Protein AF-A0A7C8R688-F1 (afdb_monomer_lite)

Foldseek 3Di:
DFDAFLFAADQFQPQCVVVLVVVCVVPQDDDVLLVDCNCHLQFHLLLLVLVQVVCCVQQVFPDRFDSLQKGKFQALVVVVVLLCVLQFDVPADEAEAPPDVFDHPPQCQDPVVVVVVVVVQVVSCVVDVPYHHAEYEEEPPRDDDAADDDDHAYEYEDAFLLQFADEPFQPVFDHTHHPSNDDCPVGDDQQRYKYKYFCVNLVSCVPQRIMMMGGPNNVSSVSSSVVSVVTGRNSSSSSSSSVCSVLVVNVVVSSVVSRVVLRVLCCLVVLVCVVVVWDWDGNDGIRFKTWTFQLLQFDADPVRDDGDPVSLVVLQVLLRSQSQHWAFCSVVRDPDGRITIGGSSDDPSSSVVSVQSSCCSRVVDRDDPVVSVVVDDPDDDDPDDDDDPVVSVVVVVPDDDDDDDDDDDDDDDDDDDDDDDDDDDDDDDDDDDDDDDDDDDDDPVVVVVVCVLVVVLLVLLVLLLCLLVCLVRVVCVLVLVVLLLLLLLQLVVQCVVPCCDDLSVCLDDDLVVVLVRLVVVQVVLVVLLVVVVVCVVVVHAAQQDRALVLLLVQLLLLQLQQLFFLLLCLQFLFQLPFPLLNLLSVLVVVNSCQCCVVLDLVRHLNSVSVVLCCVSPNPQDRNNDPVNSDCVSVNDQLLQSSLSSNSSRNSFWCLVQVLLSLLLQLQVLADHSVLVSSLVVCVVHPRHSVSSVVSVVQSDCPFHSNVSSSSSNNVVLVSCCVPPNSVRSSLSSLSSVSSNSSNVSTPSTDGRPVNVVVVCDDPPDHCPPVVDVLLVLLLVQLLVLLVPCLVVCPVPPDFQPPDHPNRLSHNCLSVDSVSSVVNVVSQLPDPPQADAQDPVSHVVLVLCDPVHVCDPVDDPVNSVSVSVVSNCRSSPHPSSPSVSSCVSSVHDDDNSCNVLPDDDLQNTPDDQDDQPPPPLVVPFDDQDPDDDPDDAQPALAFPAPLLPLLCQSQLLLLLSNCSSGSSSCSDSLSSLSSLLNCLQQQFDDDDPDDPGCVSSVDPRSDHSLNLSQLLCVLVVHDRGRHSVSSCVSRPDSVSSVSSNLSSCCPVLVLLSLLLLLLVLSSLLSNLPDPRRDDVVSSVSSPVSSVSSVVSSVVSQVVCVVPVVSNSSSSRNNVSNNVSSSNRRD

pLDDT: mean 81.87, std 19.32, range [20.23, 98.75]

Sequence (1129 aa):
MRKPTLMESIAENSLMQKIVADYLNENLRLETKHLTYGDGTTGSYRLKSNLTNFINNYFNPIIDVQPREIIVSSGVSGTLDQLIWTLCNEGDGILVGKPVYSGFIKDPFSIQALQCYEQELVKFNNEHTHARIQAVLLANPHNPLGRCYHDIHLIADEIYAMSIFRTSSNNDAVEFQSVLSINMEDIVDPMRVHVLYGMSKDFSSNGLRLGLVVSRNPQLVEAMSSITIFSWPSAPADLAWCIMLEDTIFLEYYISEHQKRLGEGYEFLAGILDNLGIDYARGSNAGFFLWVDLSFALEQPEDGSEPGLTEDMRLDQKLIQNGVHLAAGLGYQAEKPGWFRMTFSQPRPLLLKGLTKMMRLLKGVDLDILAIQGLEPKRTASHTNQRVPPSILATFRRQAPTQCFNNQPPPRQRFQISFYIQGEGKRPLLEVVGSHRRANKVSSRQIEHDIKAKSSMQLHKELYYKLQHLEAHHSVLPQARDVLISLFSETLEQACKAPNTGILSIEQYSRDALLEFQQREDNKVMDLWEQYLARRRAKGPREMFSTREEAKWWLLQSSPVKYVDGAWLGHINKITTPFGLRRVVKNAWQVLSEELGDGDLEKNHVYLYRQLMETVEPGFPAGDDIDFIDPRHGLNEYGVWKAAIAQLLISLFPHQFLPEIIGFNMHYEAMALETLKVSKELKELGYDPYYFVLHISIDNADSGHTAIALETAMEYLELIQKRDGDAAAKHTWKRIQVGYILSKGLPTAPVCPKFRTLNTVLPTEREIFPRNSLEAEVIRIFKAKALVSQKIHCNSKIKFGDRTITEWLIPNGLESQQHQIQFLDALSNAEPWIFKGDSDKSRLMKELSWQGRMFGSFTQSEVLAVKRWIDSLGGTGFVSDPAYYWSFINESEISSNKAFKSLDIRVHHPVFSQLPANNILAQLLPPTTHLPRASRIETTVPANWERFFPLWFTHPCLLEHFICIPAQTTTPMACSIIRVLRAQSGFGPEDSMVAGMDEVRRKESIGLVELGLEMVKFSGSMEPTCLKDVLETWKSDFGLLMLHLCQRPIENTGLLLGLAMAFVDLHDAVALSPILLSNDSRRLLHDIAKRERDNLDLCLQELESTPPRFLDFCRGYHLGRAEIDRCFL

Secondary structure (DSSP, 8-state):
-PPPPSB--S---HHHHHHHHHHHHHH----GGGGS-TT-TT--HHHHHHHHHHHHHHT--SS---TTSEEEES-HHHHHHHHHHHH--TT-EEEEPSSTTT--SS-TTSHHHHHHHHHHHHHHHHH-SS--EEEEEEESSS-------SS-EEEEE-TTTT-----TT-TTSPPP--GGGS--TTTS-GGGEEEEEETTSTTS-GGG--EEEEE--HHHHHHHHHHGGGT---HHHHHHHHHHHH-HHHHHHHHHHHHHHHHHHHHHHHHHHHHTT--B-TT--SSSEEEEE-GGGPPPPTT-PPP-HHHHHHHHHHHHTTTB--EEGGGGT-SSTTEEEEE--S-HHHHHHHHHHHHHHHT-----HHHHGGGS-S-----S--PSPHHHHHHTTS---------------------------------------------HHHHHHHHHHHHHHHHHHHHHHHHHTHHHHGGGHHHHHHHHHHHHHHHHHHHTTSTTSGGGG-SS--HHHHHHHHHHHHHHHHHHHHHHHHHHHTT---SS-SSHHHHHHHHHHHHHHHTSTTTTTTTTT-TTS-HHHHHHHHHHHHHHHHHTGGG-TTT-HHHHHHHHHHHHSTTPPPTTSGGGGSGGG----HHHHHHHHHHHHHSS-HHHHHHHHHHHHHHHTS--HHHHHHHHHHHTTTS--HHHHHHHHHS-TTTSHHHHHHHHHHHHHHHHHHHH-HHHHHHHHHHHHHHHHHHHTS-SSPPPTTTTTTTT--TTS---SSSSHHHHHHHHHHHHHHHHHTTTSTT---EETTEEHHHHS-TTGGGSHHHHHHHHHHHHT-TTT--TT-TTT-HHHHHHSTTSTTTTSS-HHHHHHHHHHHHHTTS------HHHHHHHHT-----HHHHGGG--TTT-S---PPPTTHHHHTTPPP---SPPP-PPPS-SS-S-HHHHHHHHTTGGGGTTTTTSSGGGG-SHHHHHHHHHHHHHTTPPPP-SS--HHHHHT-S----HHHHHHHHHHHTTPPPPSSHHHHHHHS--HHHHHHHHHTT-TTTSHHHHHHHHHHHHHHHHHHHT-SSSS-HHHHHHHHHHHHHHHHHHHHHHHHHHTSHHHHHHHHHHHHHHHHHHGGGT-

InterPro domains:
  IPR004839 Aminotransferase, class I/classII, large domain [PF00155] (40-344)
  IPR015421 Pyridoxal phosphate-dependent transferase, major domain [G3DSA:3.40.640.10] (28-247)
  IPR015422 Pyridoxal phosphate-dependent transferase, small domain [G3DSA:3.90.1150.10] (9-349)
  IPR015424 Pyridoxal phosphate-dependent transferase [SSF53383] (21-362)
  IPR016084 Haem oxygenase-like, multi-helical [G3DSA:1.20.910.10] (546-742)
  IPR050478 Ethylene and sulfur compound biosynthesis-related protein [PTHR43795] (36-352)

Radius of gyration: 36.77 Å; chains: 1; bounding box: 90×106×98 Å

Organism: Orbilia oligospora (NCBI:txid2813651)

Structure (mmCIF, N/CA/C/O backbone):
data_AF-A0A7C8R688-F1
#
_entry.id   AF-A0A7C8R688-F1
#
loop_
_atom_site.group_PDB
_atom_site.id
_atom_site.type_symbol
_atom_site.label_atom_id
_atom_site.label_alt_id
_atom_site.label_comp_id
_atom_site.label_asym_id
_atom_site.label_entity_id
_atom_site.label_seq_id
_atom_site.pdbx_PDB_ins_code
_atom_site.Cartn_x
_atom_site.Cartn_y
_atom_site.Cartn_z
_atom_site.occupancy
_atom_site.B_iso_or_equiv
_atom_site.auth_seq_id
_atom_site.auth_comp_id
_atom_site.auth_asym_id
_atom_site.auth_atom_id
_atom_site.pdbx_PDB_model_num
ATOM 1 N N . MET A 1 1 ? -19.877 -3.629 -3.043 1.00 30.89 1 MET A N 1
ATOM 2 C CA . MET A 1 1 ? -20.832 -4.611 -2.420 1.00 30.89 1 MET A CA 1
ATOM 3 C C . MET A 1 1 ? -20.807 -6.022 -3.055 1.00 30.89 1 MET A C 1
ATOM 5 O O . MET A 1 1 ? -21.423 -6.228 -4.098 1.00 30.89 1 MET A O 1
ATOM 9 N N . ARG A 1 2 ? -20.226 -7.038 -2.388 1.00 35.91 2 ARG A N 1
ATOM 10 C CA . ARG A 1 2 ? -20.573 -8.465 -2.634 1.00 35.91 2 ARG A CA 1
ATOM 11 C C . ARG A 1 2 ? -21.914 -8.794 -1.946 1.00 35.91 2 ARG A C 1
ATOM 13 O O . ARG A 1 2 ? -22.182 -8.279 -0.863 1.00 35.91 2 ARG A O 1
ATOM 20 N N . LYS A 1 3 ? -22.769 -9.636 -2.546 1.00 48.97 3 LYS A N 1
ATOM 21 C CA . LYS A 1 3 ? -23.988 -10.144 -1.871 1.00 48.97 3 LYS A CA 1
ATOM 22 C C . LYS A 1 3 ? -23.567 -11.084 -0.726 1.00 48.97 3 LYS A C 1
ATOM 24 O O . LYS A 1 3 ? -22.596 -11.810 -0.917 1.00 48.97 3 LYS A O 1
ATOM 29 N N . PRO A 1 4 ? -24.277 -11.129 0.421 1.00 57.03 4 PRO A N 1
ATOM 30 C CA . PRO A 1 4 ? -23.914 -12.026 1.516 1.00 57.03 4 PRO A CA 1
ATOM 31 C C . PRO A 1 4 ? -23.918 -13.484 1.045 1.00 57.03 4 PRO A C 1
ATOM 33 O O . PRO A 1 4 ? -24.908 -13.955 0.472 1.00 57.03 4 PRO A O 1
ATOM 36 N N . THR A 1 5 ? -22.798 -14.166 1.274 1.00 59.97 5 THR A N 1
ATOM 37 C CA . THR A 1 5 ? -22.572 -15.565 0.908 1.00 59.97 5 THR A CA 1
ATOM 38 C C . THR A 1 5 ? -23.527 -16.473 1.682 1.00 59.97 5 THR A C 1
ATOM 40 O O . THR A 1 5 ? -23.696 -16.325 2.890 1.00 59.97 5 THR A O 1
ATOM 43 N N . LEU A 1 6 ? -24.194 -17.392 0.981 1.00 69.12 6 LEU A N 1
ATOM 44 C CA . LEU A 1 6 ? -25.166 -18.331 1.563 1.00 69.12 6 LEU A CA 1
ATOM 45 C C . LEU A 1 6 ? -24.656 -19.775 1.611 1.00 69.12 6 LEU A C 1
ATOM 47 O O . LEU A 1 6 ? -25.253 -20.609 2.282 1.00 69.12 6 LEU A O 1
ATOM 51 N N . MET A 1 7 ? -23.583 -20.055 0.881 1.00 71.81 7 MET A N 1
ATOM 52 C CA . MET A 1 7 ? -22.891 -21.334 0.787 1.00 71.81 7 MET A CA 1
ATOM 53 C C . MET A 1 7 ? -21.439 -21.014 0.448 1.00 71.81 7 MET A C 1
ATOM 55 O O . MET A 1 7 ? -21.204 -20.213 -0.459 1.00 71.81 7 MET A O 1
ATOM 59 N N . GLU A 1 8 ? -20.502 -21.582 1.201 1.00 67.94 8 GLU A N 1
ATOM 60 C CA . GLU A 1 8 ? -19.073 -21.266 1.106 1.00 67.94 8 GLU A CA 1
ATOM 61 C C . GLU A 1 8 ? -18.268 -22.402 0.463 1.00 67.94 8 GLU A C 1
ATOM 63 O O . GLU A 1 8 ? -18.524 -23.581 0.706 1.00 67.94 8 GLU A O 1
ATOM 68 N N . SER A 1 9 ? -17.247 -22.035 -0.313 1.00 69.75 9 SER A N 1
ATOM 69 C CA . SER A 1 9 ? -16.344 -22.959 -1.011 1.00 69.75 9 SER A CA 1
ATOM 70 C C . SER A 1 9 ? -15.200 -23.473 -0.132 1.00 69.75 9 SER A C 1
ATOM 72 O O . SER A 1 9 ? -14.503 -24.437 -0.471 1.00 69.75 9 SER A O 1
ATOM 74 N N . ILE A 1 10 ? -14.990 -22.802 1.003 1.00 74.25 10 ILE A N 1
ATOM 75 C CA . ILE A 1 10 ? -13.883 -23.016 1.927 1.00 74.25 10 ILE A CA 1
ATOM 76 C C . ILE A 1 10 ? -14.001 -24.411 2.546 1.00 74.25 10 ILE A C 1
ATOM 78 O O . ILE A 1 10 ? -15.077 -24.850 2.956 1.00 74.25 10 ILE A O 1
ATOM 82 N N . ALA A 1 11 ? -12.869 -25.109 2.642 1.00 72.62 11 ALA A N 1
ATOM 83 C CA . ALA A 1 11 ? -12.763 -26.341 3.413 1.00 72.62 11 ALA A CA 1
ATOM 84 C C . ALA A 1 11 ? -12.658 -26.011 4.918 1.00 72.62 11 ALA A C 1
ATOM 86 O O . ALA A 1 11 ? -11.578 -26.085 5.516 1.00 72.62 11 ALA A O 1
ATOM 87 N N . GLU A 1 12 ? -13.788 -25.643 5.527 1.00 81.88 12 GLU A N 1
ATOM 88 C CA . GLU A 1 12 ? -13.942 -25.425 6.970 1.00 81.88 12 GLU A CA 1
ATOM 89 C C . GLU A 1 12 ? -15.101 -26.248 7.557 1.00 81.88 12 GLU A C 1
ATOM 91 O O . GLU A 1 12 ? -16.201 -26.298 7.001 1.00 81.88 12 GLU A O 1
ATOM 96 N N . ASN A 1 13 ? -14.862 -26.889 8.708 1.00 82.50 13 ASN A N 1
ATOM 97 C CA . ASN A 1 13 ? -15.886 -27.644 9.420 1.00 82.50 13 ASN A CA 1
ATOM 98 C C . ASN A 1 13 ? -16.535 -26.813 10.537 1.00 82.50 13 ASN A C 1
ATOM 100 O O . ASN A 1 13 ? -16.120 -26.852 11.693 1.00 82.50 13 ASN A O 1
ATOM 104 N N . SER A 1 14 ? -17.606 -26.089 10.207 1.00 86.94 14 SER A N 1
ATOM 105 C CA . SER A 1 14 ? -18.355 -25.306 11.203 1.00 86.94 14 SER A CA 1
ATOM 106 C C . SER A 1 14 ? -19.140 -26.170 12.207 1.00 86.94 14 SER A C 1
ATOM 108 O O . SER A 1 14 ? -19.524 -25.689 13.276 1.00 86.94 14 SER A O 1
ATOM 110 N N . LEU A 1 15 ? -19.369 -27.459 11.908 1.00 88.19 15 LEU A N 1
ATOM 111 C CA . LEU A 1 15 ? -20.294 -28.314 12.663 1.00 88.19 15 LEU A CA 1
ATOM 112 C C . LEU A 1 15 ? -19.796 -28.659 14.074 1.00 88.19 15 LEU A C 1
ATOM 114 O O . LEU A 1 15 ? -20.621 -28.939 14.949 1.00 88.19 15 LEU A O 1
ATOM 118 N N . MET A 1 16 ? -18.480 -28.625 14.312 1.00 92.75 16 MET A N 1
ATOM 119 C CA . MET A 1 16 ? -17.869 -28.928 15.616 1.00 92.75 16 MET A CA 1
ATOM 120 C C . MET A 1 16 ? -17.222 -27.720 16.306 1.00 92.75 16 MET A C 1
ATOM 122 O O . MET A 1 16 ? -16.932 -27.804 17.501 1.00 92.75 16 MET A O 1
ATOM 126 N N . GLN A 1 17 ? -17.058 -26.577 15.626 1.00 91.94 17 GLN A N 1
ATOM 127 C CA . GLN A 1 17 ? -16.411 -25.374 16.182 1.00 91.94 17 GLN A CA 1
ATOM 128 C C . GLN A 1 17 ? -16.978 -24.948 17.539 1.00 91.94 17 GLN A C 1
ATOM 130 O O . GLN A 1 17 ? -16.221 -24.611 18.446 1.00 91.94 17 GLN A O 1
ATOM 135 N N . LYS A 1 18 ? -18.304 -25.016 17.723 1.00 90.38 18 LYS A N 1
ATOM 136 C CA . LYS A 1 18 ? -18.927 -24.660 19.005 1.00 90.38 18 LYS A CA 1
ATOM 137 C C . LYS A 1 18 ? -18.536 -25.611 20.146 1.00 90.38 18 LYS A C 1
ATOM 139 O O . LYS A 1 18 ? -18.419 -25.164 21.278 1.00 90.38 18 LYS A O 1
ATOM 144 N N . ILE A 1 19 ? -18.330 -26.900 19.862 1.00 92.31 19 ILE A N 1
ATOM 145 C CA . ILE A 1 19 ? -17.909 -27.889 20.868 1.00 92.31 19 ILE A CA 1
ATOM 146 C C . ILE A 1 19 ? -16.457 -27.626 21.279 1.00 92.31 19 ILE A C 1
ATOM 148 O O . ILE A 1 19 ? -16.169 -27.599 22.472 1.00 92.31 19 ILE A O 1
ATOM 152 N N . VAL A 1 20 ? -15.573 -27.345 20.313 1.00 93.56 20 VAL A N 1
ATOM 153 C CA . VAL A 1 20 ? -14.181 -26.944 20.587 1.00 93.56 20 VAL A CA 1
ATOM 154 C C . VAL A 1 20 ? -14.138 -25.647 21.397 1.00 93.56 20 VAL A C 1
ATOM 156 O O . VAL A 1 20 ? -13.473 -25.582 22.426 1.00 93.56 20 VAL A O 1
ATOM 159 N N . ALA A 1 21 ? -14.884 -24.624 20.974 1.00 93.62 21 ALA A N 1
ATOM 160 C CA . ALA A 1 21 ? -14.917 -23.332 21.648 1.00 93.62 21 ALA A CA 1
ATOM 161 C C . ALA A 1 21 ? -15.487 -23.430 23.072 1.00 93.62 21 ALA A C 1
ATOM 163 O O . ALA A 1 21 ? -14.902 -22.852 23.984 1.00 93.62 21 ALA A O 1
ATOM 164 N N . ASP A 1 22 ? -16.584 -24.163 23.292 1.00 92.38 22 ASP A N 1
ATOM 165 C CA . ASP A 1 22 ? -17.122 -24.402 24.639 1.00 92.38 22 ASP A CA 1
ATOM 166 C C . ASP A 1 22 ? -16.069 -25.100 25.520 1.00 92.38 22 ASP A C 1
ATOM 168 O O . ASP A 1 22 ? -15.769 -24.627 26.616 1.00 92.38 22 ASP A O 1
ATOM 172 N N . TYR A 1 23 ? -15.452 -26.177 25.018 1.00 94.31 23 TYR A N 1
ATOM 173 C CA . TYR A 1 23 ? -14.471 -26.968 25.763 1.00 94.31 23 TYR A CA 1
ATOM 174 C C . TYR A 1 23 ? -13.206 -26.177 26.128 1.00 94.31 23 TYR A C 1
ATOM 176 O O . TYR A 1 23 ? -12.772 -26.198 27.283 1.00 94.31 23 TYR A O 1
ATOM 184 N N . LEU A 1 24 ? -12.626 -25.443 25.173 1.00 94.69 24 LEU A N 1
ATOM 185 C CA . LEU A 1 24 ? -11.428 -24.638 25.410 1.00 94.69 24 LEU A CA 1
ATOM 186 C C . LEU A 1 24 ? -11.707 -23.463 26.358 1.00 94.69 24 LEU A C 1
ATOM 188 O O . LEU A 1 24 ? -10.875 -23.183 27.215 1.00 94.69 24 LEU A O 1
ATOM 192 N N . ASN A 1 25 ? -12.875 -22.814 26.282 1.00 93.25 25 ASN A N 1
ATOM 193 C CA . ASN A 1 25 ? -13.228 -21.737 27.218 1.00 93.25 25 ASN A CA 1
ATOM 194 C C . ASN A 1 25 ? -13.416 -22.225 28.669 1.00 93.25 25 ASN A C 1
ATOM 196 O O . ASN A 1 25 ? -13.253 -21.430 29.596 1.00 93.25 25 ASN A O 1
ATOM 200 N N . GLU A 1 26 ? -13.753 -23.500 28.891 1.00 92.12 26 GLU A N 1
ATOM 201 C CA . GLU A 1 26 ? -13.875 -24.075 30.240 1.00 92.12 26 GLU A CA 1
ATOM 202 C C . GLU A 1 26 ? -12.541 -24.628 30.787 1.00 92.12 26 GLU A C 1
ATOM 204 O O . GLU A 1 26 ? -12.294 -24.542 31.998 1.00 92.12 26 GLU A O 1
ATOM 209 N N . ASN A 1 27 ? -11.664 -25.151 29.918 1.00 91.81 27 ASN A N 1
ATOM 210 C CA . ASN A 1 27 ? -10.481 -25.924 30.326 1.00 91.81 27 ASN A CA 1
ATOM 211 C C . ASN A 1 27 ? -9.117 -25.262 30.048 1.00 91.81 27 ASN A C 1
ATOM 213 O O . ASN A 1 27 ? -8.151 -25.577 30.747 1.00 91.81 27 ASN A O 1
ATOM 217 N N . LEU A 1 28 ? -8.999 -24.334 29.089 1.00 94.19 28 LEU A N 1
ATOM 218 C CA . LEU A 1 28 ? -7.715 -23.709 28.744 1.00 94.19 28 LEU A CA 1
ATOM 219 C C . LEU A 1 28 ? -7.242 -22.757 29.854 1.00 94.19 28 LEU A C 1
ATOM 221 O O . LEU A 1 28 ? -7.887 -21.754 30.161 1.00 94.19 28 LEU A O 1
ATOM 225 N N . ARG A 1 29 ? -6.082 -23.055 30.452 1.00 93.25 29 ARG A N 1
ATOM 226 C CA . ARG A 1 29 ? -5.487 -22.260 31.537 1.00 93.25 29 ARG A CA 1
ATOM 227 C C . ARG A 1 29 ? -4.018 -21.984 31.260 1.00 93.25 29 ARG A C 1
ATOM 229 O O . ARG A 1 29 ? -3.178 -22.868 31.390 1.00 93.25 29 ARG A O 1
ATOM 236 N N . LEU A 1 30 ? -3.718 -20.742 30.892 1.00 92.88 30 LEU A N 1
ATOM 237 C CA . LEU A 1 30 ? -2.342 -20.288 30.722 1.00 92.88 30 LEU A CA 1
ATOM 238 C C . LEU A 1 30 ? -1.628 -20.201 32.080 1.00 92.88 30 LEU A C 1
ATOM 240 O O . LEU A 1 30 ? -2.232 -19.937 33.117 1.00 92.88 30 LEU A O 1
ATOM 244 N N . GLU A 1 31 ? -0.318 -20.414 32.040 1.00 90.81 31 GLU A N 1
ATOM 245 C CA . GLU A 1 31 ? 0.609 -20.397 33.177 1.00 90.81 31 GLU A CA 1
ATOM 246 C C . GLU A 1 31 ? 1.852 -19.626 32.725 1.00 90.81 31 GLU A C 1
ATOM 248 O O . GLU A 1 31 ? 2.067 -19.486 31.521 1.00 90.81 31 GLU A O 1
ATOM 253 N N . THR A 1 32 ? 2.716 -19.185 33.641 1.00 88.38 32 THR A N 1
ATOM 254 C CA . THR A 1 32 ? 3.912 -18.391 33.296 1.00 88.38 32 THR A CA 1
ATOM 255 C C . THR A 1 32 ? 4.807 -19.059 32.242 1.00 88.38 32 THR A C 1
ATOM 257 O O . THR A 1 32 ? 5.333 -18.372 31.375 1.00 88.38 32 THR A O 1
ATOM 260 N N . LYS A 1 33 ? 4.924 -20.397 32.246 1.00 88.69 33 LYS A N 1
ATOM 261 C CA . LYS A 1 33 ? 5.698 -21.156 31.241 1.00 88.69 33 LYS A CA 1
ATOM 262 C C . LYS A 1 33 ? 5.113 -21.100 29.820 1.00 88.69 33 LYS A C 1
ATOM 264 O O . LYS A 1 33 ? 5.835 -21.304 28.857 1.00 88.69 33 LYS A O 1
ATOM 269 N N . HIS A 1 34 ? 3.815 -20.817 29.689 1.00 92.25 34 HIS A N 1
ATOM 270 C CA . HIS A 1 34 ? 3.130 -20.633 28.404 1.00 92.25 34 HIS A CA 1
ATOM 271 C C . HIS A 1 34 ? 3.248 -19.182 27.885 1.00 92.25 34 HIS A C 1
ATOM 273 O O . HIS A 1 34 ? 2.635 -18.843 26.877 1.00 92.25 34 HIS A O 1
ATOM 279 N N . LEU A 1 35 ? 4.001 -18.324 28.591 1.00 89.62 35 LEU A N 1
ATOM 280 C CA . LEU A 1 35 ? 4.346 -16.946 28.211 1.00 89.62 35 LEU A CA 1
ATOM 281 C C . LEU A 1 35 ? 5.854 -16.785 27.920 1.00 89.62 35 LEU A C 1
ATOM 283 O O . LEU A 1 35 ? 6.342 -15.667 27.785 1.00 89.62 35 LEU A O 1
ATOM 287 N N . THR A 1 36 ? 6.596 -17.892 27.858 1.00 88.94 36 THR A N 1
ATOM 288 C CA . THR A 1 36 ? 8.012 -17.948 27.468 1.00 88.94 36 THR A CA 1
ATOM 289 C C . THR A 1 36 ? 8.171 -18.876 26.260 1.00 88.94 36 THR A C 1
ATOM 291 O O . THR A 1 36 ? 7.191 -19.422 25.755 1.00 88.94 36 THR A O 1
ATOM 294 N N . TYR A 1 37 ? 9.411 -19.122 25.834 1.00 83.75 37 TYR A N 1
ATOM 295 C CA . TYR A 1 37 ? 9.759 -20.132 24.826 1.00 83.75 37 TYR A CA 1
ATOM 296 C C . TYR A 1 37 ? 9.398 -21.589 25.206 1.00 83.75 37 TYR A C 1
ATOM 298 O O . TYR A 1 37 ? 9.601 -22.496 24.401 1.00 83.75 37 TYR A O 1
ATOM 306 N N . GLY A 1 38 ? 8.858 -21.839 26.407 1.00 83.06 38 GLY A N 1
ATOM 307 C CA . GLY A 1 38 ? 8.383 -23.158 26.826 1.00 83.06 38 GLY A CA 1
ATOM 308 C C . GLY A 1 38 ? 9.462 -24.239 26.716 1.00 83.06 38 GLY A C 1
ATOM 309 O O . GLY A 1 38 ? 10.529 -24.117 27.315 1.00 83.06 38 GLY A O 1
ATOM 310 N N . ASP A 1 39 ? 9.166 -25.277 25.934 1.00 86.56 39 ASP A N 1
ATOM 311 C CA . ASP A 1 39 ? 10.022 -26.451 25.723 1.00 86.56 39 ASP A CA 1
ATOM 312 C C . ASP A 1 39 ? 10.877 -26.376 24.433 1.00 86.56 39 ASP A C 1
ATOM 314 O O . ASP A 1 39 ? 11.643 -27.300 24.159 1.00 86.56 39 ASP A O 1
ATOM 318 N N . GLY A 1 40 ? 10.749 -25.308 23.630 1.00 85.12 40 GLY A N 1
ATOM 319 C CA . GLY A 1 40 ? 11.447 -25.137 22.346 1.00 85.12 40 GLY A CA 1
ATOM 320 C C . GLY A 1 40 ? 10.540 -25.075 21.106 1.00 85.12 40 GLY A C 1
ATOM 321 O O . GLY A 1 40 ? 9.312 -25.122 21.195 1.00 85.12 40 GLY A O 1
ATOM 322 N N . THR A 1 41 ? 11.170 -24.944 19.934 1.00 90.19 41 THR A N 1
ATOM 323 C CA . THR A 1 41 ? 10.548 -24.598 18.636 1.00 90.19 41 THR A CA 1
ATOM 324 C C . THR A 1 41 ? 9.702 -25.698 17.998 1.00 90.19 41 THR A C 1
ATOM 326 O O . THR A 1 41 ? 8.849 -25.407 17.170 1.00 90.19 41 THR A O 1
ATOM 329 N N . THR A 1 42 ? 9.899 -26.961 18.378 1.00 93.75 42 THR A N 1
ATOM 330 C CA . THR A 1 42 ? 9.269 -28.130 17.731 1.00 93.75 42 THR A CA 1
ATOM 331 C C . THR A 1 42 ? 7.953 -28.571 18.390 1.00 93.75 42 THR A C 1
ATOM 333 O O . THR A 1 42 ? 7.518 -29.709 18.200 1.00 93.75 42 THR A O 1
ATOM 336 N N . GLY A 1 43 ? 7.336 -27.708 19.204 1.00 93.12 43 GLY A N 1
ATOM 337 C CA . GLY A 1 43 ? 6.187 -28.026 20.064 1.00 93.12 43 GLY A CA 1
ATOM 338 C C . GLY A 1 43 ? 6.579 -28.629 21.413 1.00 93.12 43 GLY A C 1
ATOM 339 O O . GLY A 1 43 ? 7.688 -29.147 21.584 1.00 93.12 43 GLY A O 1
ATOM 340 N N . SER A 1 44 ? 5.665 -28.563 22.385 1.00 94.94 44 SER A N 1
ATOM 341 C CA . SER A 1 44 ? 5.941 -28.974 23.764 1.00 94.94 44 SER A CA 1
ATOM 342 C C . SER A 1 44 ? 6.188 -30.477 23.908 1.00 94.94 44 SER A C 1
ATOM 344 O O . SER A 1 44 ? 5.659 -31.294 23.147 1.00 94.94 44 SER A O 1
ATOM 346 N N . TYR A 1 45 ? 6.979 -30.880 24.910 1.00 95.00 45 TYR A N 1
ATOM 347 C CA . TYR A 1 45 ? 7.180 -32.302 25.227 1.00 95.00 45 TYR A CA 1
ATOM 348 C C . TYR A 1 45 ? 5.848 -32.971 25.582 1.00 95.00 45 TYR A C 1
ATOM 350 O O . TYR A 1 45 ? 5.602 -34.123 25.223 1.00 95.00 45 TYR A O 1
ATOM 358 N N . ARG A 1 46 ? 4.969 -32.214 26.248 1.00 95.06 46 ARG A N 1
ATOM 359 C CA . ARG A 1 46 ? 3.613 -32.622 26.615 1.00 95.06 46 ARG A CA 1
ATOM 360 C C . ARG A 1 46 ? 2.758 -32.865 25.366 1.00 95.06 46 ARG A C 1
ATOM 362 O O . ARG A 1 46 ? 2.241 -33.967 25.201 1.00 95.06 46 ARG A O 1
ATOM 369 N N . LEU A 1 47 ? 2.682 -31.898 24.446 1.00 96.25 47 LEU A N 1
ATOM 370 C CA . LEU A 1 47 ? 1.922 -32.047 23.204 1.00 96.25 47 LEU A CA 1
ATOM 371 C C . LEU A 1 47 ? 2.474 -33.180 22.330 1.00 96.25 47 LEU A C 1
ATOM 373 O O . LEU A 1 47 ? 1.692 -34.009 21.881 1.00 96.25 47 LEU A O 1
ATOM 377 N N . LYS A 1 48 ? 3.795 -33.285 22.133 1.00 97.06 48 LYS A N 1
ATOM 378 C CA . LYS A 1 48 ? 4.393 -34.374 21.334 1.00 97.06 48 LYS A CA 1
ATOM 379 C C . LYS A 1 48 ? 4.134 -35.761 21.925 1.00 97.06 48 LYS A C 1
ATOM 381 O O . LYS A 1 48 ? 3.880 -36.695 21.169 1.00 97.06 48 LYS A O 1
ATOM 386 N N . SER A 1 49 ? 4.119 -35.899 23.252 1.00 96.50 49 SER A N 1
ATOM 387 C CA . SER A 1 49 ? 3.703 -37.140 23.926 1.00 96.50 49 SER A CA 1
ATOM 388 C C . SER A 1 49 ? 2.234 -37.483 23.632 1.00 96.50 49 SER A C 1
ATOM 390 O O . SER A 1 49 ? 1.913 -38.598 23.224 1.00 96.50 49 SER A O 1
ATOM 392 N N . ASN A 1 50 ? 1.335 -36.502 23.737 1.00 97.44 50 ASN A N 1
ATOM 393 C CA . ASN A 1 50 ? -0.094 -36.712 23.492 1.00 97.44 50 ASN A CA 1
ATOM 394 C C . ASN A 1 50 ? -0.420 -36.953 22.006 1.00 97.44 50 ASN A C 1
ATOM 396 O O . ASN A 1 50 ? -1.265 -37.790 21.695 1.00 97.44 50 ASN A O 1
ATOM 400 N N . LEU A 1 51 ? 0.292 -36.295 21.086 1.00 97.62 51 LEU A N 1
ATOM 401 C CA . LEU A 1 51 ? 0.231 -36.566 19.647 1.00 97.62 51 LEU A CA 1
ATOM 402 C C . LEU A 1 51 ? 0.766 -37.958 19.306 1.00 97.62 51 LEU A C 1
ATOM 404 O O . LEU A 1 51 ? 0.188 -38.626 18.457 1.00 97.62 51 LEU A O 1
ATOM 408 N N . THR A 1 52 ? 1.809 -38.426 19.996 1.00 97.19 52 THR A N 1
ATOM 409 C CA . THR A 1 52 ? 2.311 -39.799 19.844 1.00 97.19 52 THR A CA 1
ATOM 410 C C . THR A 1 52 ? 1.231 -40.816 20.214 1.00 97.19 52 THR A C 1
ATOM 412 O O . THR A 1 52 ? 0.906 -41.688 19.412 1.00 97.19 52 THR A O 1
ATOM 415 N N . ASN A 1 53 ? 0.604 -40.658 21.386 1.00 96.00 53 ASN A N 1
ATOM 416 C CA . ASN A 1 53 ? -0.499 -41.520 21.821 1.00 96.00 53 ASN A CA 1
ATOM 417 C C . ASN A 1 53 ? -1.687 -41.466 20.844 1.00 96.00 53 ASN A C 1
ATOM 419 O O . ASN A 1 53 ? -2.275 -42.495 20.522 1.00 96.00 53 ASN A O 1
ATOM 423 N N . PHE A 1 54 ? -2.030 -40.274 20.348 1.00 97.38 54 PHE A N 1
ATOM 424 C CA . PHE A 1 54 ? -3.090 -40.088 19.358 1.00 97.38 54 PHE A CA 1
ATOM 425 C C . PHE A 1 54 ? -2.789 -40.828 18.046 1.00 97.38 54 PHE A C 1
ATOM 427 O O . PHE A 1 54 ? -3.621 -41.599 17.576 1.00 97.38 54 PHE A O 1
ATOM 434 N N . ILE A 1 55 ? -1.598 -40.644 17.474 1.00 97.31 55 ILE A N 1
ATOM 435 C CA . ILE A 1 55 ? -1.208 -41.282 16.210 1.00 97.31 55 ILE A CA 1
ATOM 436 C C . ILE A 1 55 ? -1.153 -42.804 16.384 1.00 97.31 55 ILE A C 1
ATOM 438 O O . ILE A 1 55 ? -1.760 -43.521 15.593 1.00 97.31 55 ILE A O 1
ATOM 442 N N . ASN A 1 56 ? -0.539 -43.315 17.455 1.00 96.81 56 ASN A N 1
ATOM 443 C CA . ASN A 1 56 ? -0.453 -44.762 17.673 1.00 96.81 56 ASN A CA 1
ATOM 444 C C . ASN A 1 56 ? -1.847 -45.408 17.851 1.00 96.81 56 ASN A C 1
ATOM 446 O O . ASN A 1 56 ? -2.086 -46.488 17.317 1.00 96.81 56 ASN A O 1
ATOM 450 N N . ASN A 1 57 ? -2.801 -44.717 18.491 1.00 94.44 57 ASN A N 1
ATOM 451 C CA . ASN A 1 57 ? -4.174 -45.211 18.675 1.00 94.44 57 ASN A CA 1
ATOM 452 C C . ASN A 1 57 ? -5.077 -45.092 17.430 1.00 94.44 57 ASN A C 1
ATOM 454 O O . ASN A 1 57 ? -5.948 -45.937 17.237 1.00 94.44 57 ASN A O 1
ATOM 458 N N . TYR A 1 58 ? -4.932 -44.036 16.620 1.00 93.56 58 TYR A N 1
ATOM 459 C CA . TYR A 1 58 ? -5.882 -43.717 15.538 1.00 93.56 58 TYR A CA 1
ATOM 460 C C . TYR A 1 58 ? -5.340 -43.967 14.122 1.00 93.56 58 TYR A C 1
ATOM 462 O O . TYR A 1 58 ? -6.126 -44.172 13.200 1.00 93.56 58 TYR A O 1
ATOM 470 N N . PHE A 1 59 ? -4.017 -43.977 13.936 1.00 94.25 59 PHE A N 1
ATOM 471 C CA . PHE A 1 59 ? -3.361 -44.214 12.642 1.00 94.25 59 PHE A CA 1
ATOM 472 C C . PHE A 1 59 ? -2.832 -45.657 12.531 1.00 94.25 59 PHE A C 1
ATOM 474 O O . PHE A 1 59 ? -2.461 -46.081 11.442 1.00 94.25 59 PHE A O 1
ATOM 481 N N . ASN A 1 60 ? -2.847 -46.423 13.632 1.00 93.12 60 ASN A N 1
ATOM 482 C CA . ASN A 1 60 ? -2.466 -47.842 13.707 1.00 93.12 60 ASN A CA 1
ATOM 483 C C . ASN A 1 60 ? -1.100 -48.163 13.049 1.00 93.12 60 ASN A C 1
ATOM 485 O O . ASN A 1 60 ? -1.023 -49.043 12.188 1.00 93.12 60 ASN A O 1
ATOM 489 N N . PRO A 1 61 ? -0.016 -47.442 13.397 1.00 94.44 61 PRO A N 1
ATOM 490 C CA . PRO A 1 61 ? 1.291 -47.641 12.786 1.00 94.44 61 PRO A CA 1
ATOM 491 C C . PRO A 1 61 ? 1.863 -49.030 13.111 1.00 94.44 61 PRO A C 1
ATOM 493 O O . PRO A 1 61 ? 1.740 -49.508 14.234 1.00 94.44 61 PRO A O 1
ATOM 496 N N . ILE A 1 62 ? 2.561 -49.663 12.160 1.00 92.06 62 ILE A N 1
ATOM 497 C CA . ILE A 1 62 ? 3.208 -50.975 12.397 1.00 92.06 62 ILE A CA 1
ATOM 498 C C . ILE A 1 62 ? 4.360 -50.874 13.409 1.00 92.06 62 ILE A C 1
ATOM 500 O O . ILE A 1 62 ? 4.650 -51.825 14.134 1.00 92.06 62 ILE A O 1
ATOM 504 N N . ILE A 1 63 ? 5.010 -49.711 13.469 1.00 91.50 63 ILE A N 1
ATOM 505 C CA . ILE A 1 63 ? 6.032 -49.373 14.460 1.00 91.50 63 ILE A CA 1
ATOM 506 C C . ILE A 1 63 ? 5.578 -48.090 15.151 1.00 91.50 63 ILE A C 1
ATOM 508 O O . ILE A 1 63 ? 5.540 -47.043 14.495 1.00 91.50 63 ILE A O 1
ATOM 512 N N . ASP A 1 64 ? 5.261 -48.186 16.446 1.00 95.94 64 ASP A N 1
ATOM 513 C CA . ASP A 1 64 ? 4.855 -47.069 17.308 1.00 95.94 64 ASP A CA 1
ATOM 514 C C . ASP A 1 64 ? 5.727 -45.832 17.071 1.00 95.94 64 ASP A C 1
ATOM 516 O O . ASP A 1 64 ? 6.941 -45.854 17.309 1.00 95.94 64 ASP A O 1
ATOM 520 N N . VAL A 1 65 ? 5.089 -44.736 16.655 1.00 97.12 65 VAL A N 1
ATOM 521 C CA . VAL A 1 65 ? 5.730 -43.422 16.543 1.00 97.12 65 VAL A CA 1
ATOM 522 C C . VAL A 1 65 ? 6.255 -43.013 17.916 1.00 97.12 65 VAL A C 1
ATOM 524 O O . VAL A 1 65 ? 5.701 -43.402 18.946 1.00 97.12 65 VAL A O 1
ATOM 527 N N . GLN A 1 66 ? 7.345 -42.250 17.941 1.00 96.94 66 GLN A N 1
ATOM 528 C CA . GLN A 1 66 ? 7.984 -41.777 19.168 1.00 96.94 66 GLN A CA 1
ATOM 529 C C . GLN A 1 66 ? 7.955 -40.239 19.258 1.00 96.94 66 GLN A C 1
ATOM 531 O O . GLN A 1 66 ? 8.057 -39.574 18.229 1.00 96.94 66 GLN A O 1
ATOM 536 N N . PRO A 1 67 ? 7.951 -39.618 20.458 1.00 96.56 67 PRO A N 1
ATOM 537 C CA . PRO A 1 67 ? 7.849 -38.154 20.586 1.00 96.56 67 PRO A CA 1
ATOM 538 C C . PRO A 1 67 ? 9.012 -37.349 19.978 1.00 96.56 67 PRO A C 1
ATOM 540 O O . PRO A 1 67 ? 8.918 -36.130 19.865 1.00 96.56 67 PRO A O 1
ATOM 543 N N . ARG A 1 68 ? 10.116 -38.018 19.613 1.00 95.19 68 ARG A N 1
ATOM 544 C CA . ARG A 1 68 ? 11.268 -37.446 18.887 1.00 95.19 68 ARG A CA 1
ATOM 545 C C . ARG A 1 68 ? 11.077 -37.414 17.364 1.00 95.19 68 ARG A C 1
ATOM 547 O O . ARG A 1 68 ? 11.832 -36.739 16.688 1.00 95.19 68 ARG A O 1
ATOM 554 N N . GLU A 1 69 ? 10.127 -38.184 16.839 1.00 97.19 69 GLU A N 1
ATOM 555 C CA . GLU A 1 69 ? 9.831 -38.337 15.404 1.00 97.19 69 GLU A CA 1
ATOM 556 C C . GLU A 1 69 ? 8.742 -37.351 14.952 1.00 97.19 69 GLU A C 1
ATOM 558 O O . GLU A 1 69 ? 8.388 -37.317 13.777 1.00 97.19 69 GLU A O 1
ATOM 563 N N . ILE A 1 70 ? 8.214 -36.549 15.886 1.00 97.38 70 ILE A N 1
ATOM 564 C CA . ILE A 1 70 ? 7.172 -35.545 15.667 1.00 97.38 70 ILE A CA 1
ATOM 565 C C . ILE A 1 70 ? 7.769 -34.142 15.806 1.00 97.38 70 ILE A C 1
ATOM 567 O O . ILE A 1 70 ? 8.304 -33.790 16.859 1.00 97.38 70 ILE A O 1
ATOM 571 N N . ILE A 1 71 ? 7.584 -33.309 14.783 1.00 96.69 71 ILE A N 1
ATOM 572 C CA . ILE A 1 71 ? 7.788 -31.855 14.853 1.00 96.69 71 ILE A CA 1
ATOM 573 C C . ILE A 1 71 ? 6.427 -31.179 14.700 1.00 96.69 71 ILE A C 1
ATOM 575 O O . ILE A 1 71 ? 5.728 -31.432 13.721 1.00 96.69 71 ILE A O 1
ATOM 579 N N . VAL A 1 72 ? 6.059 -30.310 15.644 1.00 96.44 72 VAL A N 1
ATOM 580 C CA . VAL A 1 72 ? 4.851 -29.468 15.575 1.00 96.44 72 VAL A CA 1
ATOM 581 C C . VAL A 1 72 ? 5.227 -28.071 15.069 1.00 96.44 72 VAL A C 1
ATOM 583 O O . VAL A 1 72 ? 6.271 -27.542 15.437 1.00 96.44 72 VAL A O 1
ATOM 586 N N . SER A 1 73 ? 4.381 -27.482 14.223 1.00 93.19 73 SER A N 1
ATOM 587 C CA . SER A 1 73 ? 4.623 -26.232 13.485 1.00 93.19 73 SER A CA 1
ATOM 588 C C . SER A 1 73 ? 3.292 -25.514 13.154 1.00 93.19 73 SER A C 1
ATOM 590 O O . SER A 1 73 ? 2.209 -26.020 13.472 1.00 93.19 73 SER A O 1
ATOM 592 N N . SER A 1 74 ? 3.368 -24.331 12.527 1.00 90.50 74 SER A N 1
ATOM 593 C CA . SER A 1 74 ? 2.289 -23.371 12.204 1.00 90.50 74 SER A CA 1
ATOM 594 C C . SER A 1 74 ? 1.218 -23.837 11.181 1.00 90.50 74 SER A C 1
ATOM 596 O O . SER A 1 74 ? 0.792 -23.111 10.272 1.00 90.50 74 SER A O 1
ATOM 598 N N . GLY A 1 75 ? 0.722 -25.064 11.347 1.00 91.31 75 GLY A N 1
ATOM 599 C CA . GLY A 1 75 ? -0.249 -25.725 10.475 1.00 91.31 75 GLY A CA 1
ATOM 600 C C . GLY A 1 75 ? 0.403 -26.483 9.321 1.00 91.31 75 GLY A C 1
ATOM 601 O O . GLY A 1 75 ? 1.502 -26.143 8.893 1.00 91.31 75 GLY A O 1
ATOM 602 N N . VAL A 1 76 ? -0.313 -27.482 8.788 1.00 90.69 76 VAL A N 1
ATOM 603 C CA . VAL A 1 76 ? 0.189 -28.396 7.740 1.00 90.69 76 VAL A CA 1
ATOM 604 C C . VAL A 1 76 ? 0.829 -27.662 6.562 1.00 90.69 76 VAL A C 1
ATOM 606 O O . VAL A 1 76 ? 1.890 -28.075 6.129 1.00 90.69 76 VAL A O 1
ATOM 609 N N . SER A 1 77 ? 0.264 -26.541 6.103 1.00 87.31 77 SER A N 1
ATOM 610 C CA . SER A 1 77 ? 0.839 -25.737 5.012 1.00 87.31 77 SER A CA 1
ATOM 611 C C . SER A 1 77 ? 2.276 -25.275 5.296 1.00 87.31 77 SER A C 1
ATOM 613 O O . SER A 1 77 ? 3.149 -25.470 4.462 1.00 87.31 77 SER A O 1
ATOM 615 N N . GLY A 1 78 ? 2.536 -24.719 6.486 1.00 87.88 78 GLY A N 1
ATOM 616 C CA . GLY A 1 78 ? 3.885 -24.297 6.877 1.00 87.88 78 GLY A CA 1
ATOM 617 C C . GLY A 1 78 ? 4.794 -25.483 7.199 1.00 87.88 78 GLY A C 1
ATOM 618 O O . GLY A 1 78 ? 5.994 -25.426 6.957 1.00 87.88 78 GLY A O 1
ATOM 619 N N . THR A 1 79 ? 4.239 -26.579 7.724 1.00 92.50 79 THR A N 1
ATOM 620 C CA . THR A 1 79 ? 4.996 -27.818 7.961 1.00 92.50 79 THR A CA 1
ATOM 621 C C . THR A 1 79 ? 5.445 -28.481 6.654 1.00 92.50 79 THR A C 1
ATOM 623 O O . THR A 1 79 ? 6.580 -28.939 6.571 1.00 92.50 79 THR A O 1
ATOM 626 N N . LEU A 1 80 ? 4.578 -28.505 5.636 1.00 91.25 80 LEU A N 1
ATOM 627 C CA . LEU A 1 80 ? 4.890 -28.968 4.285 1.00 91.25 80 LEU A CA 1
ATOM 628 C C . LEU A 1 80 ? 5.968 -28.086 3.657 1.00 91.25 80 LEU A C 1
ATOM 630 O O . LEU A 1 80 ? 6.935 -28.621 3.137 1.00 91.25 80 LEU A O 1
ATOM 634 N N . ASP A 1 81 ? 5.841 -26.763 3.756 1.00 90.12 81 ASP A N 1
ATOM 635 C CA . ASP A 1 81 ? 6.838 -25.817 3.244 1.00 90.12 81 ASP A CA 1
ATOM 636 C C . ASP A 1 81 ? 8.237 -26.080 3.836 1.00 90.12 81 ASP A C 1
ATOM 638 O O . ASP A 1 81 ? 9.181 -26.332 3.093 1.00 90.12 81 ASP A O 1
ATOM 642 N N . GLN A 1 82 ? 8.364 -26.188 5.165 1.00 90.94 82 GLN A N 1
ATOM 643 C CA . GLN A 1 82 ? 9.628 -26.586 5.810 1.00 90.94 82 GLN A CA 1
ATOM 644 C C . GLN A 1 82 ? 10.123 -27.969 5.367 1.00 90.94 82 GLN A C 1
ATOM 646 O O . GLN A 1 82 ? 11.327 -28.168 5.209 1.00 90.94 82 GLN A O 1
ATOM 651 N N . LEU A 1 83 ? 9.222 -28.937 5.180 1.00 93.12 83 LEU A N 1
ATOM 652 C CA . LEU A 1 83 ? 9.585 -30.278 4.723 1.00 93.12 83 LEU A CA 1
ATOM 653 C C . LEU A 1 83 ? 10.144 -30.231 3.292 1.00 93.12 83 LEU A C 1
ATOM 655 O O . LEU A 1 83 ? 11.142 -30.887 3.015 1.00 93.12 83 LEU A O 1
ATOM 659 N N . ILE A 1 84 ? 9.564 -29.409 2.414 1.00 91.50 84 ILE A N 1
ATOM 660 C CA . ILE A 1 84 ? 10.054 -29.162 1.052 1.00 91.50 84 ILE A CA 1
ATOM 661 C C . ILE A 1 84 ? 11.421 -28.467 1.098 1.00 91.50 84 ILE A C 1
ATOM 663 O O . ILE A 1 84 ? 12.371 -29.002 0.531 1.00 91.50 84 ILE A O 1
ATOM 667 N N . TRP A 1 85 ? 11.555 -27.366 1.847 1.00 90.00 85 TRP A N 1
ATOM 668 C CA . TRP A 1 85 ? 12.820 -26.643 2.063 1.00 90.00 85 TRP A CA 1
ATOM 669 C C . TRP A 1 85 ? 13.953 -27.504 2.637 1.00 90.00 85 TRP A C 1
ATOM 671 O O . TRP A 1 85 ? 15.121 -27.173 2.453 1.00 90.00 85 TRP A O 1
ATOM 681 N N . THR A 1 86 ? 13.635 -28.602 3.331 1.00 92.25 86 THR A N 1
ATOM 682 C CA . THR A 1 86 ? 14.647 -29.518 3.888 1.00 92.25 86 THR A CA 1
ATOM 683 C C . THR A 1 86 ? 14.937 -30.725 2.980 1.00 92.25 86 THR A C 1
ATOM 685 O O . THR A 1 86 ? 15.942 -31.406 3.171 1.00 92.25 86 THR A O 1
ATOM 688 N N . LEU A 1 87 ? 14.081 -31.007 1.989 1.00 91.00 87 LEU A N 1
ATOM 689 C CA . LEU A 1 87 ? 14.228 -32.135 1.054 1.00 91.00 87 LEU A CA 1
ATOM 690 C C . LEU A 1 87 ? 14.688 -31.726 -0.355 1.00 91.00 87 LEU A C 1
ATOM 692 O O . LEU A 1 87 ? 15.183 -32.578 -1.093 1.00 91.00 87 LEU A O 1
ATOM 696 N N . CYS A 1 88 ? 14.493 -30.465 -0.747 1.00 90.00 88 CYS A N 1
ATOM 697 C CA . CYS A 1 88 ? 14.657 -29.989 -2.121 1.00 90.00 88 CYS A CA 1
ATOM 698 C C . CYS A 1 88 ? 15.633 -28.813 -2.201 1.00 90.00 88 CYS A C 1
ATOM 700 O O . CYS A 1 88 ? 15.610 -27.917 -1.361 1.00 90.00 88 CYS A O 1
ATOM 702 N N . ASN A 1 89 ? 16.454 -28.797 -3.249 1.00 88.75 89 ASN A N 1
ATOM 703 C CA . ASN A 1 89 ? 17.273 -27.648 -3.631 1.00 88.75 89 ASN A CA 1
ATOM 704 C C . ASN A 1 89 ? 16.525 -26.788 -4.662 1.00 88.75 89 ASN A C 1
ATOM 706 O O . ASN A 1 89 ? 15.474 -27.173 -5.177 1.00 88.75 89 ASN A O 1
ATOM 710 N N . GLU A 1 90 ? 17.093 -25.636 -5.018 1.00 86.38 90 GLU A N 1
ATOM 711 C CA . GLU A 1 90 ? 16.600 -24.846 -6.147 1.00 86.38 90 GLU A CA 1
ATOM 712 C C . GLU A 1 90 ? 16.580 -25.688 -7.438 1.00 86.38 90 GLU A C 1
ATOM 714 O O . GLU A 1 90 ? 17.566 -26.330 -7.800 1.00 86.38 90 GLU A O 1
ATOM 719 N N . GLY A 1 91 ? 15.432 -25.700 -8.118 1.00 83.69 91 GLY A N 1
ATOM 720 C CA . GLY A 1 91 ? 15.197 -26.475 -9.338 1.00 83.69 91 GLY A CA 1
ATOM 721 C C . GLY A 1 91 ? 14.723 -27.918 -9.125 1.00 83.69 91 GLY A C 1
ATOM 722 O O . GLY A 1 91 ? 14.177 -28.486 -10.069 1.00 83.69 91 GLY A O 1
ATOM 723 N N . ASP A 1 92 ? 14.873 -28.511 -7.933 1.00 89.19 92 ASP A N 1
ATOM 724 C CA . ASP A 1 92 ? 14.359 -29.861 -7.647 1.00 89.19 92 ASP A CA 1
ATOM 725 C C . ASP A 1 92 ? 12.820 -29.922 -7.728 1.00 89.19 92 ASP A C 1
ATOM 727 O O . ASP A 1 92 ? 12.110 -28.961 -7.427 1.00 89.19 92 ASP A O 1
ATOM 731 N N . GLY A 1 93 ? 12.292 -31.083 -8.126 1.00 85.44 93 GLY A N 1
ATOM 732 C CA . GLY A 1 93 ? 10.860 -31.298 -8.339 1.00 85.44 93 GLY A CA 1
ATOM 733 C C . GLY A 1 93 ? 10.190 -32.193 -7.293 1.00 85.44 93 GLY A C 1
ATOM 734 O O . GLY A 1 93 ? 10.809 -33.069 -6.685 1.00 85.44 93 GLY A O 1
ATOM 735 N N . ILE A 1 94 ? 8.875 -32.031 -7.142 1.00 86.88 94 ILE A N 1
ATOM 736 C CA . ILE A 1 94 ? 8.007 -32.946 -6.388 1.00 86.88 94 ILE A CA 1
ATOM 737 C C . ILE A 1 94 ? 6.869 -33.387 -7.303 1.00 86.88 94 ILE A C 1
ATOM 739 O O . ILE A 1 94 ? 6.171 -32.560 -7.889 1.00 86.88 94 ILE A O 1
ATOM 743 N N . LEU A 1 95 ? 6.667 -34.699 -7.413 1.00 84.00 95 LEU A N 1
ATOM 744 C CA . LEU A 1 95 ? 5.520 -35.261 -8.115 1.00 84.00 95 LEU A CA 1
ATOM 745 C C . LEU A 1 95 ? 4.289 -35.168 -7.219 1.00 84.00 95 LEU A C 1
ATOM 747 O O . LEU A 1 95 ? 4.327 -35.555 -6.054 1.00 84.00 95 LEU A O 1
ATOM 751 N N . VAL A 1 96 ? 3.181 -34.684 -7.768 1.00 74.50 96 VAL A N 1
ATOM 752 C CA . VAL A 1 96 ? 1.912 -34.577 -7.045 1.00 74.50 96 VAL A CA 1
ATOM 753 C C . VAL A 1 96 ? 0.808 -35.152 -7.919 1.00 74.50 96 VAL A C 1
ATOM 755 O O . VAL A 1 96 ? 0.740 -34.851 -9.113 1.00 74.50 96 VAL A O 1
ATOM 758 N N . GLY A 1 97 ? -0.056 -35.987 -7.337 1.00 61.16 97 GLY A N 1
ATOM 759 C CA . GLY A 1 97 ? -1.203 -36.554 -8.047 1.00 61.16 97 GLY A CA 1
ATOM 760 C C . GLY A 1 97 ? -2.081 -35.460 -8.649 1.00 61.16 97 GLY A C 1
ATOM 761 O O . GLY A 1 97 ? -2.368 -34.458 -7.987 1.00 61.16 97 GLY A O 1
ATOM 762 N N . LYS A 1 98 ? -2.504 -35.622 -9.911 1.00 57.69 98 LYS A N 1
ATOM 763 C CA . LYS A 1 98 ? -3.350 -34.610 -10.548 1.00 57.69 98 LYS A CA 1
ATOM 764 C C . LYS A 1 98 ? -4.832 -34.795 -10.200 1.00 57.69 98 LYS A C 1
ATOM 766 O O . LYS A 1 98 ? -5.346 -35.895 -10.398 1.00 57.69 98 LYS A O 1
ATOM 771 N N . PRO A 1 99 ? -5.533 -33.732 -9.775 1.00 52.16 99 PRO A N 1
ATOM 772 C CA . PRO A 1 99 ? -5.051 -32.387 -9.554 1.00 52.16 99 PRO A CA 1
ATOM 773 C C . PRO A 1 99 ? -4.774 -32.085 -8.074 1.00 52.16 99 PRO A C 1
ATOM 775 O O . PRO A 1 99 ? -5.342 -32.656 -7.137 1.00 52.16 99 PRO A O 1
ATOM 778 N N . VAL A 1 100 ? -3.850 -31.148 -7.890 1.00 52.69 100 VAL A N 1
ATOM 779 C CA . VAL A 1 100 ? -3.186 -30.838 -6.623 1.00 52.69 100 VAL A CA 1
ATOM 780 C C . VAL A 1 100 ? -4.142 -30.166 -5.639 1.00 52.69 100 VAL A C 1
ATOM 782 O O . VAL A 1 100 ? -4.641 -29.075 -5.912 1.00 52.69 100 VAL A O 1
ATOM 785 N N . TYR A 1 101 ? -4.406 -30.812 -4.496 1.00 52.62 101 TYR A N 1
ATOM 786 C CA . TYR A 1 101 ? -5.353 -30.351 -3.462 1.00 52.62 101 TYR A CA 1
ATOM 787 C C . TYR A 1 101 ? -6.789 -30.113 -3.994 1.00 52.62 101 TYR A C 1
ATOM 789 O O . TYR A 1 101 ? -7.491 -29.210 -3.528 1.00 52.62 101 TYR A O 1
ATOM 797 N N . SER A 1 102 ? -7.226 -30.895 -4.999 1.00 34.94 102 SER A N 1
ATOM 798 C CA . SER A 1 102 ? -8.359 -30.457 -5.828 1.00 34.94 102 SER A CA 1
ATOM 799 C C . SER A 1 102 ? -9.309 -31.463 -6.502 1.00 34.94 102 SER A C 1
ATOM 801 O O . SER A 1 102 ? -10.379 -31.008 -6.882 1.00 34.94 102 SER A O 1
ATOM 803 N N . GLY A 1 103 ? -9.048 -32.776 -6.588 1.00 34.59 103 GLY A N 1
ATOM 804 C CA . GLY A 1 103 ? -10.073 -33.769 -7.007 1.00 34.59 103 GLY A CA 1
ATOM 805 C C . GLY A 1 103 ? -9.715 -34.613 -8.240 1.00 34.59 103 GLY A C 1
ATOM 806 O O . GLY A 1 103 ? -9.845 -34.166 -9.375 1.00 34.59 103 GLY A O 1
ATOM 807 N N . PHE A 1 104 ? -9.244 -35.839 -7.994 1.00 41.41 104 PHE A N 1
ATOM 808 C CA . PHE A 1 104 ? -8.298 -36.581 -8.845 1.00 41.41 104 PHE A CA 1
ATOM 809 C C . PHE A 1 104 ? -8.771 -37.063 -10.237 1.00 41.41 104 PHE A C 1
ATOM 811 O O . PHE A 1 104 ? -9.896 -37.529 -10.419 1.00 41.41 104 PHE A O 1
ATOM 818 N N . ILE A 1 105 ? -7.862 -36.954 -11.222 1.00 37.44 105 ILE A N 1
ATOM 819 C CA . ILE A 1 105 ? -8.012 -37.351 -12.637 1.00 37.44 105 ILE A CA 1
ATOM 820 C C . ILE A 1 105 ? -7.859 -38.877 -12.742 1.00 37.44 105 ILE A C 1
ATOM 822 O O . ILE A 1 105 ? -6.804 -39.395 -13.117 1.00 37.44 105 ILE A O 1
ATOM 826 N N . LYS A 1 106 ? -8.927 -39.588 -12.358 1.00 49.94 106 LYS A N 1
ATOM 827 C CA . LYS A 1 106 ? -8.921 -40.982 -11.870 1.00 49.94 106 LYS A CA 1
ATOM 828 C C . LYS A 1 106 ? -8.150 -41.131 -10.557 1.00 49.94 106 LYS A C 1
ATOM 830 O O . LYS A 1 106 ? -7.461 -40.226 -10.098 1.00 49.94 106 LYS A O 1
ATOM 835 N N . ASP A 1 107 ? -8.304 -42.302 -9.946 1.00 55.34 107 ASP A N 1
ATOM 836 C CA . ASP A 1 107 ? -7.611 -42.694 -8.722 1.00 55.34 107 ASP A CA 1
ATOM 837 C C . ASP A 1 107 ? -6.081 -42.493 -8.859 1.00 55.34 107 ASP A C 1
ATOM 839 O O . ASP A 1 107 ? -5.441 -43.203 -9.646 1.00 55.34 107 ASP A O 1
ATOM 843 N N . PRO A 1 108 ? -5.470 -41.552 -8.111 1.00 53.47 108 PRO A N 1
ATOM 844 C CA . PRO A 1 108 ? -4.047 -41.233 -8.203 1.00 53.47 108 PRO A CA 1
ATOM 845 C C . PRO A 1 108 ? -3.184 -42.259 -7.442 1.00 53.47 108 PRO A C 1
ATOM 847 O O . PRO A 1 108 ? -1.959 -42.132 -7.423 1.00 53.47 108 PRO A O 1
ATOM 850 N N . PHE A 1 109 ? -3.827 -43.265 -6.835 1.00 58.59 109 PHE A N 1
ATOM 851 C CA . PHE A 1 109 ? -3.245 -44.449 -6.210 1.00 58.59 109 PHE A CA 1
ATOM 852 C C . PHE A 1 109 ? -3.431 -45.699 -7.084 1.00 58.59 109 PHE A C 1
ATOM 854 O O . PHE A 1 109 ? -3.064 -46.796 -6.674 1.00 58.59 109 PHE A O 1
ATOM 861 N N . SER A 1 110 ? -3.965 -45.557 -8.301 1.00 61.22 110 SER A N 1
ATOM 862 C CA . SER A 1 110 ? -4.088 -46.657 -9.258 1.00 61.22 110 SER A CA 1
ATOM 863 C C . SER A 1 110 ? -2.747 -47.023 -9.908 1.00 61.22 110 SER A C 1
ATOM 865 O O . SER A 1 110 ? -1.823 -46.213 -10.011 1.00 61.22 110 SER A O 1
ATOM 867 N N . ILE A 1 111 ? -2.660 -48.242 -10.450 1.00 63.66 111 ILE A N 1
ATOM 868 C CA . ILE A 1 111 ? -1.500 -48.706 -11.237 1.00 63.66 111 ILE A CA 1
ATOM 869 C C . ILE A 1 111 ? -1.268 -47.802 -12.466 1.00 63.66 111 ILE A C 1
ATOM 871 O O . ILE A 1 111 ? -0.135 -47.603 -12.895 1.00 63.66 111 ILE A O 1
ATOM 875 N N . GLN A 1 112 ? -2.334 -47.216 -13.014 1.00 63.81 112 GLN A N 1
ATOM 876 C CA . GLN A 1 112 ? -2.278 -46.261 -14.118 1.00 63.81 112 GLN A CA 1
ATOM 877 C C . GLN A 1 112 ? -1.671 -44.918 -13.684 1.00 63.81 112 GLN A C 1
ATOM 879 O O . GLN A 1 112 ? -0.873 -44.349 -14.422 1.00 63.81 112 GLN A O 1
ATOM 884 N N . ALA A 1 113 ? -1.994 -44.426 -12.483 1.00 66.62 113 ALA A N 1
ATOM 885 C CA . ALA A 1 113 ? -1.373 -43.220 -11.937 1.00 66.62 113 ALA A CA 1
ATOM 886 C C . ALA A 1 113 ? 0.119 -43.426 -11.629 1.00 66.62 113 ALA A C 1
ATOM 888 O O . ALA A 1 113 ? 0.926 -42.540 -11.907 1.00 66.62 113 ALA A O 1
ATOM 889 N N . LEU A 1 114 ? 0.503 -44.619 -11.157 1.00 68.25 114 LEU A N 1
ATOM 890 C CA . LEU A 1 114 ? 1.908 -44.988 -10.966 1.00 68.25 114 LEU A CA 1
ATOM 891 C C . LEU A 1 114 ? 2.717 -44.880 -12.270 1.00 68.25 114 LEU A C 1
ATOM 893 O O . LEU A 1 114 ? 3.785 -44.274 -12.271 1.00 68.25 114 LEU A O 1
ATOM 897 N N . GLN A 1 115 ? 2.169 -45.354 -13.393 1.00 69.50 115 GLN A N 1
ATOM 898 C CA . GLN A 1 115 ? 2.799 -45.201 -14.712 1.00 69.50 115 GLN A CA 1
ATOM 899 C C . GLN A 1 115 ? 2.966 -43.729 -15.128 1.00 69.50 115 GLN A C 1
ATOM 901 O O . GLN A 1 115 ? 3.949 -43.394 -15.786 1.00 69.50 115 GLN A O 1
ATOM 906 N N . CYS A 1 116 ? 2.049 -42.838 -14.737 1.00 72.62 116 CYS A N 1
ATOM 907 C CA . CYS A 1 116 ? 2.193 -41.397 -14.970 1.00 72.62 116 CYS A CA 1
ATOM 908 C C . CYS A 1 116 ? 3.318 -40.785 -14.117 1.00 72.62 116 CYS A C 1
ATOM 910 O O . CYS A 1 116 ? 4.098 -39.986 -14.635 1.00 72.62 116 CYS A O 1
ATOM 912 N N . TYR A 1 117 ? 3.441 -41.175 -12.840 1.00 76.62 117 TYR A N 1
ATOM 913 C CA . TYR A 1 117 ? 4.551 -40.734 -11.984 1.00 76.62 117 TYR A CA 1
ATOM 914 C C . TYR A 1 117 ? 5.903 -41.228 -12.515 1.00 76.62 117 TYR A C 1
ATOM 916 O O . TYR A 1 117 ? 6.838 -40.440 -12.596 1.00 76.62 117 TYR A O 1
ATOM 924 N N . GLU A 1 118 ? 6.004 -42.495 -12.934 1.00 75.56 118 GLU A N 1
ATOM 925 C CA . GLU A 1 118 ? 7.207 -43.065 -13.561 1.00 75.56 118 GLU A CA 1
ATOM 926 C C . GLU A 1 118 ? 7.604 -42.309 -14.841 1.00 75.56 118 GLU A C 1
ATOM 928 O O . GLU A 1 118 ? 8.778 -41.994 -15.042 1.00 75.56 118 GLU A O 1
ATOM 933 N N . GLN A 1 119 ? 6.633 -41.980 -15.701 1.00 80.12 119 GLN A N 1
ATOM 934 C CA . GLN A 1 119 ? 6.879 -41.259 -16.954 1.00 80.12 119 GLN A CA 1
ATOM 935 C C . GLN A 1 119 ? 7.378 -39.832 -16.715 1.00 80.12 119 GLN A C 1
ATOM 937 O O . GLN A 1 119 ? 8.393 -39.446 -17.294 1.00 80.12 119 GLN A O 1
ATOM 942 N N . GLU A 1 120 ? 6.719 -39.062 -15.846 1.00 83.25 120 GLU A N 1
ATOM 943 C CA . GLU A 1 120 ? 7.145 -37.692 -15.532 1.00 83.25 120 GLU A CA 1
ATOM 944 C C . GLU A 1 120 ? 8.449 -37.660 -14.713 1.00 83.25 120 GLU A C 1
ATOM 946 O O . GLU A 1 120 ? 9.275 -36.781 -14.939 1.00 83.25 120 GLU A O 1
ATOM 951 N N . LEU A 1 121 ? 8.715 -38.658 -13.860 1.00 83.50 121 LEU A N 1
ATOM 952 C CA . LEU A 1 121 ? 10.008 -38.842 -13.185 1.00 83.50 121 LEU A CA 1
ATOM 953 C C . LEU A 1 121 ? 11.159 -39.029 -14.182 1.00 83.50 121 LEU A C 1
ATOM 955 O O . LEU A 1 121 ? 12.180 -38.343 -14.105 1.00 83.50 121 LEU A O 1
ATOM 959 N N . VAL A 1 122 ? 11.006 -39.976 -15.113 1.00 82.00 122 VAL A N 1
ATOM 960 C CA . VAL A 1 122 ? 12.025 -40.279 -16.128 1.00 82.00 122 VAL A CA 1
ATOM 961 C C . VAL A 1 122 ? 12.202 -39.098 -17.079 1.00 82.00 122 VAL A C 1
ATOM 963 O O . VAL A 1 122 ? 13.331 -38.758 -17.422 1.00 82.00 122 VAL A O 1
ATOM 966 N N . LYS A 1 123 ? 11.110 -38.441 -17.476 1.00 84.88 123 LYS A N 1
ATOM 967 C CA . LYS A 1 123 ? 11.133 -37.234 -18.305 1.00 84.88 123 LYS A CA 1
ATOM 968 C C . LYS A 1 123 ? 11.876 -36.088 -17.614 1.00 84.88 123 LYS A C 1
ATOM 970 O O . LYS A 1 123 ? 12.858 -35.606 -18.168 1.00 84.88 123 LYS A O 1
ATOM 975 N N . PHE A 1 124 ? 11.494 -35.726 -16.387 1.00 85.38 124 PHE A N 1
ATOM 976 C CA . PHE A 1 124 ? 12.124 -34.637 -15.637 1.00 85.38 124 PHE A CA 1
ATOM 977 C C . PHE A 1 124 ? 13.633 -34.854 -15.470 1.00 85.38 124 PHE A C 1
ATOM 979 O O . PHE A 1 124 ? 14.417 -33.961 -15.787 1.00 85.38 124 PHE A O 1
ATOM 986 N N . ASN A 1 125 ? 14.044 -36.060 -15.061 1.00 78.38 125 ASN A N 1
ATOM 987 C CA . ASN A 1 125 ? 15.454 -36.416 -14.859 1.00 78.38 125 ASN A CA 1
ATOM 988 C C . ASN A 1 125 ? 16.261 -36.548 -16.174 1.00 78.38 125 ASN A C 1
ATOM 990 O O . ASN A 1 125 ? 17.488 -36.578 -16.129 1.00 78.38 125 ASN A O 1
ATOM 994 N N . ASN A 1 126 ? 15.603 -36.652 -17.337 1.00 82.69 126 ASN A N 1
ATOM 995 C CA . ASN A 1 126 ? 16.252 -36.584 -18.655 1.00 82.69 126 ASN A CA 1
ATOM 996 C C . ASN A 1 126 ? 16.338 -35.141 -19.184 1.00 82.69 126 ASN A C 1
ATOM 998 O O . ASN A 1 126 ? 17.272 -34.810 -19.911 1.00 82.69 126 ASN A O 1
ATOM 1002 N N . GLU A 1 127 ? 15.360 -34.296 -18.848 1.00 87.25 127 GLU A N 1
ATOM 1003 C CA . GLU A 1 127 ? 15.288 -32.886 -19.252 1.00 87.25 127 GLU A CA 1
ATOM 1004 C C . GLU A 1 127 ? 16.203 -31.983 -18.396 1.00 87.25 127 GLU A C 1
ATOM 1006 O O . GLU A 1 127 ? 16.686 -30.965 -18.892 1.00 87.25 127 GLU A O 1
ATOM 1011 N N . HIS A 1 128 ? 16.504 -32.369 -17.147 1.00 81.81 128 HIS A N 1
ATOM 1012 C CA . HIS A 1 128 ? 17.284 -31.572 -16.191 1.00 81.81 128 HIS A CA 1
ATOM 1013 C C . HIS A 1 128 ? 18.551 -32.308 -15.723 1.00 81.81 128 HIS A C 1
ATOM 1015 O O . HIS A 1 128 ? 18.485 -33.357 -15.091 1.00 81.81 128 HIS A O 1
ATOM 1021 N N . THR A 1 129 ? 19.732 -31.731 -15.977 1.00 77.19 129 THR A N 1
ATOM 1022 C CA . THR A 1 129 ? 21.037 -32.324 -15.601 1.00 77.19 129 THR A CA 1
ATOM 1023 C C . THR A 1 129 ? 21.534 -31.943 -14.203 1.00 77.19 129 THR A C 1
ATOM 1025 O O . THR A 1 129 ? 22.553 -32.470 -13.754 1.00 77.19 129 THR A O 1
ATOM 1028 N N . HIS A 1 130 ? 20.864 -31.001 -13.534 1.00 81.19 130 HIS A N 1
ATOM 1029 C CA . HIS A 1 130 ? 21.297 -30.408 -12.258 1.00 81.19 130 HIS A CA 1
ATOM 1030 C C . HIS A 1 130 ? 20.214 -30.397 -11.171 1.00 81.19 130 HIS A C 1
ATOM 1032 O O . HIS A 1 130 ? 20.479 -29.941 -10.065 1.00 81.19 130 HIS A O 1
ATOM 1038 N N . ALA A 1 131 ? 19.033 -30.928 -11.478 1.00 85.00 131 ALA A N 1
ATOM 1039 C CA . ALA A 1 131 ? 17.901 -31.052 -10.573 1.00 85.00 131 ALA A CA 1
ATOM 1040 C C . ALA A 1 131 ? 17.277 -32.441 -10.732 1.00 85.00 131 ALA A C 1
ATOM 1042 O O . ALA A 1 131 ? 17.426 -33.070 -11.783 1.00 85.00 131 ALA A O 1
ATOM 1043 N N . ARG A 1 132 ? 16.572 -32.921 -9.709 1.00 86.62 132 ARG A N 1
ATOM 1044 C CA . ARG A 1 132 ? 15.874 -34.212 -9.736 1.00 86.62 132 ARG A CA 1
ATOM 1045 C C . ARG A 1 132 ? 14.509 -34.124 -9.065 1.00 86.62 132 ARG A C 1
ATOM 1047 O O . ARG A 1 132 ? 14.249 -33.225 -8.270 1.00 86.62 132 ARG A O 1
ATOM 1054 N N . ILE A 1 133 ? 13.645 -35.100 -9.323 1.00 87.75 133 ILE A N 1
ATOM 1055 C CA . ILE A 1 133 ? 12.503 -35.321 -8.427 1.00 87.75 133 ILE A CA 1
ATOM 1056 C C . ILE A 1 133 ? 13.029 -35.810 -7.072 1.00 87.75 133 ILE A C 1
ATOM 1058 O O . ILE A 1 133 ? 13.777 -36.787 -7.015 1.00 87.75 133 ILE A O 1
ATOM 1062 N N . GLN A 1 134 ? 12.619 -35.154 -5.987 1.00 89.19 134 GLN A N 1
ATOM 1063 C CA . GLN A 1 134 ? 12.996 -35.511 -4.616 1.00 89.19 134 GLN A CA 1
ATOM 1064 C C . GLN A 1 134 ? 11.898 -36.280 -3.878 1.00 89.19 134 GLN A C 1
ATOM 1066 O O . GLN A 1 134 ? 12.212 -37.109 -3.024 1.00 89.19 134 GLN A O 1
ATOM 1071 N N . ALA A 1 135 ? 10.621 -36.040 -4.193 1.00 88.31 135 ALA A N 1
ATOM 1072 C CA . ALA A 1 135 ? 9.493 -36.644 -3.483 1.00 88.31 135 ALA A CA 1
ATOM 1073 C C . ALA A 1 135 ? 8.257 -36.887 -4.365 1.00 88.31 135 ALA A C 1
ATOM 1075 O O . ALA A 1 135 ? 8.074 -36.242 -5.400 1.00 88.31 135 ALA A O 1
ATOM 1076 N N . VAL A 1 136 ? 7.370 -37.765 -3.889 1.00 85.69 136 VAL A N 1
ATOM 1077 C CA . VAL A 1 136 ? 5.952 -37.823 -4.269 1.00 85.69 136 VAL A CA 1
ATOM 1078 C C . VAL A 1 136 ? 5.111 -37.314 -3.095 1.00 85.69 136 VAL A C 1
ATOM 1080 O O . VAL A 1 136 ? 5.269 -37.800 -1.974 1.00 85.69 136 VAL A O 1
ATOM 1083 N N . LEU A 1 137 ? 4.213 -36.361 -3.346 1.00 84.31 137 LEU A N 1
ATOM 1084 C CA . LEU A 1 137 ? 3.224 -35.867 -2.386 1.00 84.31 137 LEU A CA 1
ATOM 1085 C C . LEU A 1 137 ? 1.841 -36.447 -2.708 1.00 84.31 137 LEU A C 1
ATOM 1087 O O . LEU A 1 137 ? 1.298 -36.240 -3.796 1.00 84.31 137 LEU A O 1
ATOM 1091 N N . LEU A 1 138 ? 1.266 -37.145 -1.732 1.00 77.56 138 LEU A N 1
ATOM 1092 C CA . LEU A 1 138 ? -0.057 -37.762 -1.783 1.00 77.56 138 LEU A CA 1
ATOM 1093 C C . LEU A 1 138 ? -0.933 -37.198 -0.655 1.00 77.56 138 LEU A C 1
ATOM 1095 O O . LEU A 1 138 ? -0.420 -36.847 0.404 1.00 77.56 138 LEU A O 1
ATOM 1099 N N . ALA A 1 139 ? -2.250 -37.134 -0.860 1.00 67.69 139 ALA A N 1
ATOM 1100 C CA . ALA A 1 139 ? -3.216 -36.745 0.171 1.00 67.69 139 ALA A CA 1
ATOM 1101 C C . ALA A 1 139 ? -4.160 -37.921 0.460 1.00 67.69 139 ALA A C 1
ATOM 1103 O O . ALA A 1 139 ? -4.749 -38.460 -0.474 1.00 67.69 139 ALA A O 1
ATOM 1104 N N . ASN A 1 140 ? -4.279 -38.302 1.734 1.00 66.56 140 ASN A N 1
ATOM 1105 C CA . ASN A 1 140 ? -4.972 -39.499 2.225 1.00 66.56 140 ASN A CA 1
ATOM 1106 C C . ASN A 1 140 ? -5.901 -39.096 3.407 1.00 66.56 140 ASN A C 1
ATOM 1108 O O . ASN A 1 140 ? -5.501 -38.222 4.173 1.00 66.56 140 ASN A O 1
ATOM 1112 N N . PRO A 1 141 ? -7.125 -39.629 3.641 1.00 56.72 141 PRO A N 1
ATOM 1113 C CA . PRO A 1 141 ? -7.943 -40.572 2.868 1.00 56.72 141 PRO A CA 1
ATOM 1114 C C . PRO A 1 141 ? -7.902 -40.405 1.348 1.00 56.72 141 PRO A C 1
ATOM 1116 O O . PRO A 1 141 ? -7.815 -39.278 0.861 1.00 56.72 141 PRO A O 1
ATOM 1119 N N . HIS A 1 142 ? -8.051 -41.532 0.642 1.00 55.16 142 HIS A N 1
ATOM 1120 C CA . HIS A 1 142 ? -7.471 -41.888 -0.668 1.00 55.16 142 HIS A CA 1
ATOM 1121 C C . HIS A 1 142 ? -6.026 -42.435 -0.534 1.00 55.16 142 HIS A C 1
ATOM 1123 O O . HIS A 1 142 ? -5.079 -41.691 -0.311 1.00 55.16 142 HIS A O 1
ATOM 1129 N N . ASN A 1 143 ? -5.916 -43.768 -0.606 1.00 32.59 143 ASN A N 1
ATOM 1130 C CA . ASN A 1 143 ? -4.757 -44.692 -0.657 1.00 32.59 143 ASN A CA 1
ATOM 1131 C C . ASN A 1 143 ? -5.395 -46.127 -0.657 1.00 32.59 143 ASN A C 1
ATOM 1133 O O . ASN A 1 143 ? -6.609 -46.203 -0.427 1.00 32.59 143 ASN A O 1
ATOM 1137 N N . PRO A 1 144 ? -4.693 -47.278 -0.821 1.00 38.72 144 PRO A N 1
ATOM 1138 C CA . PRO A 1 144 ? -3.268 -47.459 -1.095 1.00 38.72 144 PRO A CA 1
ATOM 1139 C C . PRO A 1 144 ? -2.902 -48.531 -2.154 1.00 38.72 144 PRO A C 1
ATOM 1141 O O . PRO A 1 144 ? -3.174 -49.717 -1.978 1.00 38.72 144 PRO A O 1
ATOM 1144 N N . LEU A 1 145 ? -2.101 -48.165 -3.163 1.00 33.38 145 LEU A N 1
ATOM 1145 C CA . LEU A 1 145 ? -1.219 -49.111 -3.879 1.00 33.38 145 LEU A CA 1
ATOM 1146 C C . LEU A 1 145 ? 0.207 -48.552 -3.961 1.00 33.38 145 LEU A C 1
ATOM 1148 O O . LEU A 1 145 ? 0.717 -48.194 -5.022 1.00 33.38 145 LEU A O 1
ATOM 1152 N N . GLY A 1 146 ? 0.865 -48.477 -2.804 1.00 35.44 146 GLY A N 1
ATOM 1153 C CA . GLY A 1 146 ? 2.254 -48.044 -2.714 1.00 35.44 146 GLY A CA 1
ATOM 1154 C C . GLY A 1 146 ? 3.217 -49.005 -3.417 1.00 35.44 146 GLY A C 1
ATOM 1155 O O . GLY A 1 146 ? 3.449 -50.119 -2.949 1.00 35.44 146 GLY A O 1
ATOM 1156 N N . ARG A 1 147 ? 3.838 -48.537 -4.502 1.00 36.31 147 ARG A N 1
ATOM 1157 C CA . ARG A 1 147 ? 5.163 -48.984 -4.953 1.00 36.31 147 ARG A CA 1
ATOM 1158 C C . ARG A 1 147 ? 6.004 -47.763 -5.291 1.00 36.31 147 ARG A C 1
ATOM 1160 O O . ARG A 1 147 ? 5.872 -47.198 -6.372 1.00 36.31 147 ARG A O 1
ATOM 1167 N N . CYS A 1 148 ? 6.870 -47.364 -4.367 1.00 41.44 148 CYS A N 1
ATOM 1168 C CA . CYS A 1 148 ? 7.885 -46.356 -4.642 1.00 41.44 148 CYS A CA 1
ATOM 1169 C C . CYS A 1 148 ? 9.005 -47.005 -5.457 1.00 41.44 148 CYS A C 1
ATOM 1171 O O . CYS A 1 148 ? 9.947 -47.566 -4.905 1.00 41.44 148 CYS A O 1
ATOM 1173 N N . TYR A 1 149 ? 8.907 -46.944 -6.782 1.00 41.84 149 TYR A N 1
ATOM 1174 C CA . TYR A 1 149 ? 10.099 -47.121 -7.599 1.00 41.84 149 TYR A CA 1
ATOM 1175 C C . TYR A 1 149 ? 10.962 -45.852 -7.500 1.00 41.84 149 TYR A C 1
ATOM 1177 O O . TYR A 1 149 ? 10.438 -44.740 -7.471 1.00 41.84 149 TYR A O 1
ATOM 1185 N N . HIS A 1 150 ? 12.284 -46.043 -7.520 1.00 55.06 150 HIS A N 1
ATOM 1186 C CA . HIS A 1 150 ? 13.330 -45.009 -7.465 1.00 55.06 150 HIS A CA 1
ATOM 1187 C C . HIS A 1 150 ? 13.593 -44.355 -6.092 1.00 55.06 150 HIS A C 1
ATOM 1189 O O . HIS A 1 150 ? 12.815 -44.441 -5.148 1.00 55.06 150 HIS A O 1
ATOM 1195 N N . ASP A 1 151 ? 14.774 -43.736 -5.989 1.00 69.31 151 ASP A N 1
ATOM 1196 C CA . ASP A 1 151 ? 15.423 -43.278 -4.752 1.00 69.31 151 ASP A CA 1
ATOM 1197 C C . ASP A 1 151 ? 14.888 -41.910 -4.268 1.00 69.31 151 ASP A C 1
ATOM 1199 O O . ASP A 1 151 ? 15.633 -40.937 -4.135 1.00 69.31 151 ASP A O 1
ATOM 1203 N N . ILE A 1 152 ? 13.576 -41.826 -4.036 1.00 85.38 152 ILE A N 1
ATOM 1204 C CA . ILE A 1 152 ? 12.847 -40.589 -3.698 1.00 85.38 152 ILE A CA 1
ATOM 1205 C C . ILE A 1 152 ? 12.020 -40.730 -2.409 1.00 85.38 152 ILE A C 1
ATOM 1207 O O . ILE A 1 152 ? 11.867 -41.821 -1.861 1.00 85.38 152 ILE A O 1
ATOM 1211 N N . HIS A 1 153 ? 11.520 -39.608 -1.896 1.00 89.31 153 HIS A N 1
ATOM 1212 C CA . HIS A 1 153 ? 10.698 -39.530 -0.689 1.00 89.31 153 HIS A CA 1
ATOM 1213 C C . HIS A 1 153 ? 9.202 -39.732 -0.957 1.00 89.31 153 HIS A C 1
ATOM 1215 O O . HIS A 1 153 ? 8.704 -39.463 -2.049 1.00 89.31 153 HIS A O 1
ATOM 1221 N N . LEU A 1 154 ? 8.473 -40.151 0.077 1.00 88.19 154 LEU A N 1
ATOM 1222 C CA . LEU A 1 154 ? 7.016 -40.224 0.098 1.00 88.19 154 LEU A CA 1
ATOM 1223 C C . LEU A 1 154 ? 6.488 -39.300 1.198 1.00 88.19 154 LEU A C 1
ATOM 1225 O O . LEU A 1 154 ? 6.783 -39.506 2.373 1.00 88.19 154 LEU A O 1
ATOM 1229 N N . ILE A 1 155 ? 5.694 -38.302 0.817 1.00 90.56 155 ILE A N 1
ATOM 1230 C CA . ILE A 1 155 ? 5.002 -37.399 1.738 1.00 90.56 155 ILE A CA 1
ATOM 1231 C C . ILE A 1 155 ? 3.505 -37.710 1.664 1.00 90.56 155 ILE A C 1
ATOM 1233 O O . ILE A 1 155 ? 2.908 -37.609 0.592 1.00 90.56 155 ILE A O 1
ATOM 1237 N N . ALA A 1 156 ? 2.898 -38.073 2.791 1.00 89.12 156 ALA A N 1
ATOM 1238 C CA . ALA A 1 156 ? 1.457 -38.281 2.911 1.00 89.12 156 ALA A CA 1
ATOM 1239 C C . ALA A 1 156 ? 0.827 -37.161 3.751 1.00 89.12 156 ALA A C 1
ATOM 1241 O O . ALA A 1 156 ? 1.096 -37.054 4.946 1.00 89.12 156 ALA A O 1
ATOM 1242 N N . ASP A 1 157 ? -0.015 -36.327 3.142 1.00 88.88 157 ASP A N 1
ATOM 1243 C CA . ASP A 1 157 ? -0.882 -35.398 3.869 1.00 88.88 157 ASP A CA 1
ATOM 1244 C C . ASP A 1 157 ? -2.128 -36.140 4.363 1.00 88.88 157 ASP A C 1
ATOM 1246 O O . ASP A 1 157 ? -3.024 -36.458 3.581 1.00 88.88 157 ASP A O 1
ATOM 1250 N N . GLU A 1 158 ? -2.161 -36.441 5.663 1.00 92.19 158 GLU A N 1
ATOM 1251 C CA . GLU A 1 158 ? -3.214 -37.213 6.330 1.00 92.19 158 GLU A CA 1
ATOM 1252 C C . GLU A 1 158 ? -4.180 -36.328 7.143 1.00 92.19 158 GLU A C 1
ATOM 1254 O O . GLU A 1 158 ? -4.900 -36.804 8.020 1.00 92.19 158 GLU A O 1
ATOM 1259 N N . ILE A 1 159 ? -4.243 -35.020 6.843 1.00 90.12 159 ILE A N 1
ATOM 1260 C CA . ILE A 1 159 ? -5.032 -33.990 7.558 1.00 90.12 159 ILE A CA 1
ATOM 1261 C C . ILE A 1 159 ? -6.552 -34.252 7.676 1.00 90.12 159 ILE A C 1
ATOM 1263 O O . ILE A 1 159 ? -7.215 -33.557 8.446 1.00 90.12 159 ILE A O 1
ATOM 1267 N N . TYR A 1 160 ? -7.108 -35.214 6.929 1.00 87.88 160 TYR A N 1
ATOM 1268 C CA . TYR A 1 160 ? -8.526 -35.611 6.967 1.00 87.88 160 TYR A CA 1
ATOM 1269 C C . TYR A 1 160 ? -8.764 -37.019 7.563 1.00 87.88 160 TYR A C 1
ATOM 1271 O O . TYR A 1 160 ? -9.862 -37.561 7.414 1.00 87.88 160 TYR A O 1
ATOM 1279 N N . ALA A 1 161 ? -7.766 -37.635 8.209 1.00 90.38 161 ALA A N 1
ATOM 1280 C CA . ALA A 1 161 ? -7.829 -38.991 8.771 1.00 90.38 161 ALA A CA 1
ATOM 1281 C C . ALA A 1 161 ? -9.088 -39.275 9.620 1.00 90.38 161 ALA A C 1
ATOM 1283 O O . ALA A 1 161 ? -9.727 -40.316 9.472 1.00 90.38 161 ALA A O 1
ATOM 1284 N N . MET A 1 162 ? -9.477 -38.345 10.496 1.00 92.44 162 MET A N 1
ATOM 1285 C CA . MET A 1 162 ? -10.650 -38.447 11.377 1.00 92.44 162 MET A CA 1
ATOM 1286 C C . MET A 1 162 ? -11.921 -37.818 10.778 1.00 92.44 162 MET A C 1
ATOM 1288 O O . MET A 1 162 ? -12.977 -37.859 11.416 1.00 92.44 162 MET A O 1
ATOM 1292 N N . SER A 1 163 ? -11.853 -37.271 9.559 1.00 89.25 163 SER A N 1
ATOM 1293 C CA . SER A 1 163 ? -13.007 -36.826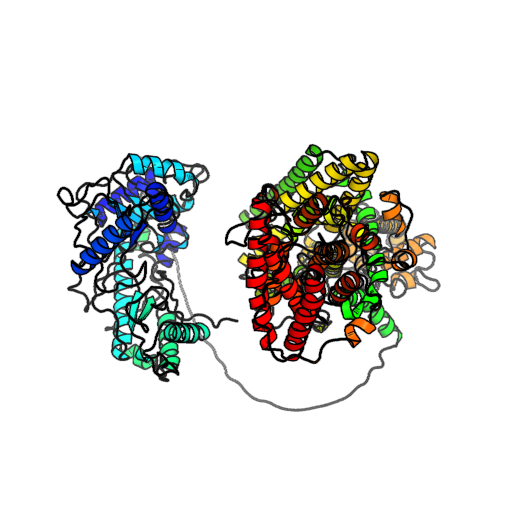 8.761 1.00 89.25 163 SER A CA 1
ATOM 1294 C C . SER A 1 163 ? -13.688 -37.974 8.000 1.00 89.25 163 SER A C 1
ATOM 1296 O O . SER A 1 163 ? -14.476 -37.713 7.095 1.00 89.25 163 SER A O 1
ATOM 1298 N N . ILE A 1 164 ? -13.404 -39.237 8.332 1.00 89.56 164 ILE A N 1
ATOM 1299 C CA . ILE A 1 164 ? -14.132 -40.395 7.793 1.00 89.56 164 ILE A CA 1
ATOM 1300 C C . ILE A 1 164 ? -15.576 -40.468 8.310 1.00 89.56 164 ILE A C 1
ATOM 1302 O O . ILE A 1 164 ? -15.863 -40.112 9.450 1.00 89.56 164 ILE A O 1
ATOM 1306 N N . PHE A 1 165 ? -16.503 -40.963 7.494 1.00 86.38 165 PHE A N 1
ATOM 1307 C CA . PHE A 1 165 ? -17.908 -41.125 7.863 1.00 86.38 165 PHE A CA 1
ATOM 1308 C C . PHE A 1 165 ? -18.567 -42.287 7.103 1.00 86.38 165 PHE A C 1
ATOM 1310 O O . PHE A 1 165 ? -18.345 -42.478 5.907 1.00 86.38 165 PHE A O 1
ATOM 1317 N N . ARG A 1 166 ? -19.428 -43.045 7.795 1.00 84.00 166 ARG A N 1
ATOM 1318 C CA . ARG A 1 166 ? -20.243 -44.118 7.196 1.00 84.00 166 ARG A CA 1
ATOM 1319 C C . ARG A 1 166 ? -21.698 -43.679 7.064 1.00 84.00 166 ARG A C 1
ATOM 1321 O O . ARG A 1 166 ? -22.235 -43.024 7.957 1.00 84.00 166 ARG A O 1
ATOM 1328 N N . THR A 1 167 ? -22.327 -44.065 5.963 1.00 82.38 167 THR A N 1
ATOM 1329 C CA . THR A 1 167 ? -23.700 -43.728 5.576 1.00 82.38 167 THR A CA 1
ATOM 1330 C C . THR A 1 167 ? -24.374 -44.939 4.944 1.00 82.38 167 THR A C 1
ATOM 1332 O O . THR A 1 167 ? -23.725 -45.915 4.567 1.00 82.38 167 THR A O 1
ATOM 1335 N N . SER A 1 168 ? -25.691 -44.872 4.768 1.00 78.31 168 SER A N 1
ATOM 1336 C CA . SER A 1 168 ? -26.451 -45.909 4.062 1.00 78.31 168 SER A CA 1
ATOM 1337 C C . SER A 1 168 ? -25.972 -46.162 2.621 1.00 78.31 168 SER A C 1
ATOM 1339 O O . SER A 1 168 ? -26.161 -47.268 2.115 1.00 78.31 168 SER A O 1
ATOM 1341 N N . SER A 1 169 ? -25.319 -45.180 1.985 1.00 73.62 169 SER A N 1
ATOM 1342 C CA . SER A 1 169 ? -24.889 -45.202 0.581 1.00 73.62 169 SER A CA 1
ATOM 1343 C C . SER A 1 169 ? -23.378 -45.366 0.354 1.00 73.62 169 SER A C 1
ATOM 1345 O O . SER A 1 169 ? -22.959 -45.432 -0.801 1.00 73.62 169 SER A O 1
ATOM 1347 N N . ASN A 1 170 ? -22.558 -45.467 1.410 1.00 75.69 170 ASN A N 1
ATOM 1348 C CA . ASN A 1 170 ? -21.107 -45.685 1.299 1.00 75.69 170 ASN A CA 1
ATOM 1349 C C . ASN A 1 170 ? -20.557 -46.813 2.205 1.00 75.69 170 ASN A C 1
ATOM 1351 O O . ASN A 1 170 ? -19.359 -46.856 2.468 1.00 75.69 170 ASN A O 1
ATOM 1355 N N . ASN A 1 171 ? -21.405 -47.746 2.660 1.00 73.88 171 ASN A N 1
ATOM 1356 C CA . ASN A 1 171 ? -21.001 -48.857 3.544 1.00 73.88 171 ASN A CA 1
ATOM 1357 C C . ASN A 1 171 ? -19.848 -49.728 3.002 1.00 73.88 171 ASN A C 1
ATOM 1359 O O . ASN A 1 171 ? -19.088 -50.267 3.802 1.00 73.88 171 ASN A O 1
ATOM 1363 N N . ASP A 1 172 ? -19.715 -49.848 1.677 1.00 73.31 172 ASP A N 1
ATOM 1364 C CA . ASP A 1 172 ? -18.660 -50.626 1.008 1.00 73.31 172 ASP A CA 1
ATOM 1365 C C . ASP A 1 172 ? -17.377 -49.808 0.726 1.00 73.31 172 ASP A C 1
ATOM 1367 O O . ASP A 1 172 ? -16.453 -50.300 0.078 1.00 73.31 172 ASP A O 1
ATOM 1371 N N . ALA A 1 173 ? -17.313 -48.542 1.157 1.00 71.50 173 ALA A N 1
ATOM 1372 C CA . ALA A 1 173 ? -16.177 -47.661 0.896 1.00 71.50 173 ALA A CA 1
ATOM 1373 C C . ALA A 1 173 ? -14.974 -47.976 1.804 1.00 71.50 173 ALA A C 1
ATOM 1375 O O . ALA A 1 173 ? -15.122 -48.223 3.002 1.00 71.50 173 ALA A O 1
ATOM 1376 N N . VAL A 1 174 ? -13.771 -47.923 1.224 1.00 72.94 174 VAL A N 1
ATOM 1377 C CA . VAL A 1 174 ? -12.505 -48.291 1.880 1.00 72.94 174 VAL A CA 1
ATOM 1378 C C . VAL A 1 174 ? -12.245 -47.406 3.103 1.00 72.94 174 VAL A C 1
ATOM 1380 O O . VAL A 1 174 ? -12.268 -46.179 3.007 1.00 72.94 174 VAL A O 1
ATOM 1383 N N . GLU A 1 175 ? -12.006 -48.024 4.259 1.00 76.19 175 GLU A N 1
ATOM 1384 C CA . GLU A 1 175 ? -11.695 -47.309 5.502 1.00 76.19 175 GLU A CA 1
ATOM 1385 C C . GLU A 1 175 ? -10.339 -46.588 5.409 1.00 76.19 175 GLU A C 1
ATOM 1387 O O . GLU A 1 175 ? -9.453 -47.014 4.668 1.00 76.19 175 GLU A O 1
ATOM 1392 N N . PHE A 1 176 ? -10.153 -45.496 6.161 1.00 85.00 176 PHE A N 1
ATOM 1393 C CA . PHE A 1 176 ? -8.864 -44.799 6.185 1.00 85.00 176 PHE A CA 1
ATOM 1394 C C . PHE A 1 176 ? -7.755 -45.731 6.680 1.00 85.00 176 PHE A C 1
ATOM 1396 O O . PHE A 1 176 ? -7.787 -46.206 7.816 1.00 85.00 176 PHE A O 1
ATOM 1403 N N . GLN A 1 177 ? -6.750 -45.929 5.831 1.00 84.62 177 GLN A N 1
ATOM 1404 C CA . GLN A 1 177 ? -5.516 -46.610 6.174 1.00 84.62 177 GLN A CA 1
ATOM 1405 C C . GLN A 1 177 ? -4.366 -45.601 6.107 1.00 84.62 177 GLN A C 1
ATOM 1407 O O . GLN A 1 177 ? -4.020 -45.125 5.024 1.00 84.62 177 GLN A O 1
ATOM 1412 N N . SER A 1 178 ? -3.764 -45.277 7.256 1.00 90.25 178 SER A N 1
ATOM 1413 C CA . SER A 1 178 ? -2.561 -44.437 7.292 1.00 90.25 178 SER A CA 1
ATOM 1414 C C . SER A 1 178 ? -1.405 -45.134 6.584 1.00 90.25 178 SER A C 1
ATOM 1416 O O . SER A 1 178 ? -1.214 -46.344 6.741 1.00 90.25 178 SER A O 1
ATOM 1418 N N . VAL A 1 179 ? -0.565 -44.367 5.893 1.00 88.94 179 VAL A N 1
ATOM 1419 C CA . VAL A 1 179 ? 0.689 -44.858 5.310 1.00 88.94 179 VAL A CA 1
ATOM 1420 C C . VAL A 1 179 ? 1.603 -45.530 6.354 1.00 88.94 179 VAL A C 1
ATOM 1422 O O . VAL A 1 179 ? 2.339 -46.453 6.018 1.00 88.94 179 VAL A O 1
ATOM 1425 N N . LEU A 1 180 ? 1.505 -45.150 7.638 1.00 91.38 180 LEU A N 1
ATOM 1426 C CA . LEU A 1 180 ? 2.278 -45.753 8.735 1.00 91.38 180 LEU A CA 1
ATOM 1427 C C . LEU A 1 180 ? 1.838 -47.185 9.097 1.00 91.38 180 LEU A C 1
ATOM 1429 O O . LEU A 1 180 ? 2.597 -47.906 9.750 1.00 91.38 180 LEU A O 1
ATOM 1433 N N . SER A 1 181 ? 0.620 -47.576 8.711 1.00 90.88 181 SER A N 1
ATOM 1434 C CA . SER A 1 181 ? 0.012 -48.891 8.985 1.00 90.88 181 SER A CA 1
ATOM 1435 C C . SER A 1 181 ? 0.267 -49.933 7.885 1.00 90.88 181 SER A C 1
ATOM 1437 O O . SER A 1 181 ? -0.216 -51.063 7.960 1.00 90.88 181 SER A O 1
ATOM 1439 N N . ILE A 1 182 ? 1.009 -49.558 6.840 1.00 85.81 182 ILE A N 1
ATOM 1440 C CA . ILE A 1 182 ? 1.372 -50.414 5.708 1.00 85.81 182 ILE A CA 1
ATOM 1441 C C . ILE A 1 182 ? 2.780 -50.966 5.961 1.00 85.81 182 ILE A C 1
ATOM 1443 O O . ILE A 1 182 ? 3.670 -50.205 6.342 1.00 85.81 182 ILE A O 1
ATOM 1447 N N . ASN A 1 183 ? 3.019 -52.269 5.744 1.00 82.88 183 ASN A N 1
ATOM 1448 C CA . ASN A 1 183 ? 4.394 -52.774 5.803 1.00 82.88 183 ASN A CA 1
ATOM 1449 C C . ASN A 1 183 ? 5.134 -52.350 4.531 1.00 82.88 183 ASN A C 1
ATOM 1451 O O . ASN A 1 183 ? 4.717 -52.686 3.423 1.00 82.88 183 ASN A O 1
ATOM 1455 N N . MET A 1 184 ? 6.213 -51.596 4.718 1.00 77.56 184 MET A N 1
ATOM 1456 C CA . MET A 1 184 ? 7.000 -50.983 3.657 1.00 77.56 184 MET A CA 1
ATOM 1457 C C . MET A 1 184 ? 8.443 -51.492 3.586 1.00 77.56 184 MET A C 1
ATOM 1459 O O . MET A 1 184 ? 9.168 -51.040 2.709 1.00 77.56 184 MET A O 1
ATOM 1463 N N . GLU A 1 185 ? 8.857 -52.443 4.433 1.00 74.44 185 GLU A N 1
ATOM 1464 C CA . GLU A 1 185 ? 10.248 -52.937 4.495 1.00 74.44 185 GLU A CA 1
ATOM 1465 C C . GLU A 1 185 ? 10.785 -53.430 3.132 1.00 74.44 185 GLU A C 1
ATOM 1467 O O . GLU A 1 185 ? 11.941 -53.171 2.804 1.00 74.44 185 GLU A O 1
ATOM 1472 N N . ASP A 1 186 ? 9.928 -54.044 2.305 1.00 73.25 186 ASP A N 1
ATOM 1473 C CA . ASP A 1 186 ? 10.238 -54.499 0.935 1.00 73.25 186 ASP A CA 1
ATOM 1474 C C . ASP A 1 186 ? 9.806 -53.504 -0.178 1.00 73.25 186 ASP A C 1
ATOM 1476 O O . ASP A 1 186 ? 9.846 -53.842 -1.363 1.00 73.25 186 ASP A O 1
ATOM 1480 N N . ILE A 1 187 ? 9.326 -52.301 0.172 1.00 73.94 187 ILE A N 1
ATOM 1481 C CA . ILE A 1 187 ? 8.669 -51.351 -0.755 1.00 73.94 187 ILE A CA 1
ATOM 1482 C C . ILE A 1 187 ? 9.375 -49.992 -0.809 1.00 73.94 187 ILE A C 1
ATOM 1484 O O . ILE A 1 187 ? 9.576 -49.454 -1.896 1.00 73.94 187 ILE A O 1
ATOM 1488 N N . VAL A 1 188 ? 9.701 -49.407 0.345 1.00 80.00 188 VAL A N 1
ATOM 1489 C CA . VAL A 1 188 ? 10.358 -48.099 0.458 1.00 80.00 188 VAL A CA 1
ATOM 1490 C C . VAL A 1 188 ? 11.078 -47.994 1.797 1.00 80.00 188 VAL A C 1
ATOM 1492 O O . VAL A 1 188 ? 10.559 -48.407 2.830 1.00 80.00 188 VAL A O 1
ATOM 1495 N N . ASP A 1 189 ? 12.273 -47.407 1.782 1.00 84.56 189 ASP A N 1
ATOM 1496 C CA . ASP A 1 189 ? 13.041 -47.085 2.986 1.00 84.56 189 ASP A CA 1
ATOM 1497 C C . ASP A 1 189 ? 12.173 -46.288 3.992 1.00 84.56 189 ASP A C 1
ATOM 1499 O O . ASP A 1 189 ? 11.738 -45.176 3.671 1.00 84.56 189 ASP A O 1
ATOM 1503 N N . PRO A 1 190 ? 11.925 -46.795 5.219 1.00 86.75 190 PRO A N 1
ATOM 1504 C CA . PRO A 1 190 ? 11.134 -46.088 6.227 1.00 86.75 190 PRO A CA 1
ATOM 1505 C C . PRO A 1 190 ? 11.707 -44.724 6.651 1.00 86.75 190 PRO A C 1
ATOM 1507 O O . PRO A 1 190 ? 10.977 -43.922 7.232 1.00 86.75 190 PRO A O 1
ATOM 1510 N N . MET A 1 191 ? 12.978 -44.429 6.348 1.00 90.06 191 MET A N 1
ATOM 1511 C CA . MET A 1 191 ? 13.601 -43.105 6.515 1.00 90.06 191 MET A CA 1
ATOM 1512 C C . MET A 1 191 ? 13.204 -42.110 5.408 1.00 90.06 191 MET A C 1
ATOM 1514 O O . MET A 1 191 ? 13.648 -40.957 5.405 1.00 90.06 191 MET A O 1
ATOM 1518 N N . ARG A 1 192 ? 12.374 -42.529 4.449 1.00 90.56 192 ARG A N 1
ATOM 1519 C CA . ARG A 1 192 ? 11.905 -41.698 3.333 1.00 90.56 192 ARG A CA 1
ATOM 1520 C C . ARG A 1 192 ? 10.407 -41.413 3.351 1.00 90.56 192 ARG A C 1
ATOM 1522 O O . ARG A 1 192 ? 9.960 -40.633 2.514 1.00 90.56 192 ARG A O 1
ATOM 1529 N N . VAL A 1 193 ? 9.674 -41.998 4.298 1.00 91.19 193 VAL A N 1
ATOM 1530 C CA . VAL A 1 193 ? 8.225 -41.841 4.468 1.00 91.19 193 VAL A CA 1
ATOM 1531 C C . VAL A 1 193 ? 7.934 -40.811 5.559 1.00 91.19 193 VAL A C 1
ATOM 1533 O O . VAL A 1 193 ? 8.319 -40.998 6.716 1.00 91.19 193 VAL A O 1
ATOM 1536 N N . HIS A 1 194 ? 7.223 -39.746 5.191 1.00 94.81 194 HIS A N 1
ATOM 1537 C CA . HIS A 1 194 ? 6.894 -38.614 6.059 1.00 94.81 194 HIS A CA 1
ATOM 1538 C C . HIS A 1 194 ? 5.384 -38.363 6.046 1.00 94.81 194 HIS A C 1
ATOM 1540 O O . HIS A 1 194 ? 4.758 -38.426 4.987 1.00 94.81 194 HIS A O 1
ATOM 1546 N N . VAL A 1 195 ? 4.788 -38.057 7.200 1.00 95.88 195 VAL A N 1
ATOM 1547 C CA . VAL A 1 195 ? 3.325 -37.904 7.334 1.00 95.88 195 VAL A CA 1
ATOM 1548 C C . VAL A 1 195 ? 2.967 -36.561 7.935 1.00 95.88 195 VAL A C 1
ATOM 1550 O O . VAL A 1 195 ? 3.480 -36.207 8.991 1.00 95.88 195 VAL A O 1
ATOM 1553 N N . LEU A 1 196 ? 2.069 -35.824 7.291 1.00 96.06 196 LEU A N 1
ATOM 1554 C CA . LEU A 1 196 ? 1.574 -34.535 7.759 1.00 96.06 196 LEU A CA 1
ATOM 1555 C C . LEU A 1 196 ? 0.180 -34.685 8.373 1.00 96.06 196 LEU A C 1
ATOM 1557 O O . LEU A 1 196 ? -0.663 -35.413 7.858 1.00 96.06 196 LEU A O 1
ATOM 1561 N N . TYR A 1 197 ? -0.078 -33.976 9.471 1.00 97.19 197 TYR A N 1
ATOM 1562 C CA . TYR A 1 197 ? -1.390 -33.951 10.129 1.00 97.19 197 TYR A CA 1
ATOM 1563 C C . TYR A 1 197 ? -1.627 -32.613 10.845 1.00 97.19 197 TYR A C 1
ATOM 1565 O O . TYR A 1 197 ? -0.680 -31.866 11.084 1.00 97.19 197 TYR A O 1
ATOM 1573 N N . GLY A 1 198 ? -2.864 -32.259 11.216 1.00 95.19 198 GLY A N 1
ATOM 1574 C CA . GLY A 1 198 ? -3.100 -30.999 11.931 1.00 95.19 198 GLY A CA 1
ATOM 1575 C C . GLY A 1 198 ? -4.530 -30.708 12.371 1.00 95.19 198 GLY A C 1
ATOM 1576 O O . GLY A 1 198 ? -5.498 -31.250 11.849 1.00 95.19 198 GLY A O 1
ATOM 1577 N N . MET A 1 199 ? -4.672 -29.750 13.292 1.00 94.19 199 MET A N 1
ATOM 1578 C CA . MET A 1 199 ? -5.966 -29.358 13.875 1.00 94.19 199 MET A CA 1
ATOM 1579 C C . MET A 1 199 ? -6.969 -28.746 12.886 1.00 94.19 199 MET A C 1
ATOM 1581 O O . MET A 1 199 ? -8.139 -28.547 13.221 1.00 94.19 199 MET A O 1
ATOM 1585 N N . SER A 1 200 ? -6.508 -28.356 11.697 1.00 90.94 200 SER A N 1
ATOM 1586 C CA . SER A 1 200 ? -7.251 -27.453 10.814 1.00 90.94 200 SER A CA 1
ATOM 1587 C C . SER A 1 200 ? -8.581 -28.044 10.331 1.00 90.94 200 SER A C 1
ATOM 1589 O O . SER A 1 200 ? -9.581 -27.329 10.292 1.00 90.94 200 SER A O 1
ATOM 1591 N N . LYS A 1 201 ? -8.602 -29.341 9.996 1.00 89.50 201 LYS A N 1
ATOM 1592 C CA . LYS A 1 201 ? -9.775 -30.031 9.440 1.00 89.50 201 LYS A CA 1
ATOM 1593 C C . LYS A 1 201 ? -10.467 -30.860 10.514 1.00 89.50 201 LYS A C 1
ATOM 1595 O O . LYS A 1 201 ? -11.537 -30.471 10.973 1.00 89.50 201 LYS A O 1
ATOM 1600 N N . ASP A 1 202 ? -9.799 -31.903 10.991 1.00 92.06 202 ASP A N 1
ATOM 1601 C CA . ASP A 1 202 ? -10.374 -32.879 11.921 1.00 92.06 202 ASP A CA 1
ATOM 1602 C C . ASP A 1 202 ? -10.717 -32.308 13.303 1.00 92.06 202 ASP A C 1
ATOM 1604 O O . ASP A 1 202 ? -11.764 -32.628 13.855 1.00 92.06 202 ASP A O 1
ATOM 1608 N N . PHE A 1 203 ? -9.907 -31.386 13.836 1.00 94.50 203 PHE A N 1
ATOM 1609 C CA . PHE A 1 203 ? -10.243 -30.640 15.061 1.00 94.50 203 PHE A CA 1
ATOM 1610 C C . PHE A 1 203 ? -10.971 -29.312 14.773 1.00 94.50 203 PHE A C 1
ATOM 1612 O O . PHE A 1 203 ? -11.109 -28.470 15.662 1.00 94.50 203 PHE A O 1
ATOM 1619 N N . SER A 1 204 ? -11.447 -29.100 13.538 1.00 92.94 204 SER A N 1
ATOM 1620 C CA . SER A 1 204 ? -12.258 -27.945 13.108 1.00 92.94 204 SER A CA 1
ATOM 1621 C C . SER A 1 204 ? -11.661 -26.563 13.431 1.00 92.94 204 SER A C 1
ATOM 1623 O O . SER A 1 204 ? -12.388 -25.578 13.567 1.00 92.94 204 SER A O 1
ATOM 1625 N N . SER A 1 205 ? -10.335 -26.481 13.576 1.00 92.88 205 SER A N 1
ATOM 1626 C CA . SER A 1 205 ? -9.632 -25.348 14.194 1.00 92.88 205 SER A CA 1
ATOM 1627 C C . SER A 1 205 ? -8.608 -24.705 13.251 1.00 92.88 205 SER A C 1
ATOM 1629 O O . SER A 1 205 ? -7.472 -24.437 13.645 1.00 92.88 205 SER A O 1
ATOM 1631 N N . ASN A 1 206 ? -9.013 -24.431 12.000 1.00 87.62 206 ASN A N 1
ATOM 1632 C CA . ASN A 1 206 ? -8.209 -23.763 10.955 1.00 87.62 206 ASN A CA 1
ATOM 1633 C C . ASN A 1 206 ? -7.363 -22.584 11.497 1.00 87.62 206 ASN A C 1
ATOM 1635 O O . ASN A 1 206 ? -6.175 -22.470 11.179 1.00 87.62 206 ASN A O 1
ATOM 1639 N N . GLY A 1 207 ? -7.970 -21.732 12.336 1.00 88.06 207 GLY A N 1
ATOM 1640 C CA . GLY A 1 207 ? -7.364 -20.516 12.892 1.00 88.06 207 GLY A CA 1
ATOM 1641 C C . GLY A 1 207 ? -6.383 -20.703 14.059 1.00 88.06 207 GLY A C 1
ATOM 1642 O O . GLY A 1 207 ? -5.679 -19.753 14.379 1.00 88.06 207 GLY A O 1
ATOM 1643 N N . LEU A 1 208 ? -6.282 -21.892 14.675 1.00 91.94 208 LEU A N 1
ATOM 1644 C CA . LEU A 1 208 ? -5.275 -22.154 15.724 1.00 91.94 208 LEU A CA 1
ATOM 1645 C C . LEU A 1 208 ? -3.874 -22.442 15.161 1.00 91.94 208 LEU A C 1
ATOM 1647 O O . LEU A 1 208 ? -2.920 -22.512 15.928 1.00 91.94 208 LEU A O 1
ATOM 1651 N N . ARG A 1 209 ? -3.748 -22.595 13.834 1.00 93.12 209 ARG A N 1
ATOM 1652 C CA . ARG A 1 209 ? -2.473 -22.774 13.117 1.00 93.12 209 ARG A CA 1
ATOM 1653 C C . ARG A 1 209 ? -1.578 -23.876 13.698 1.00 93.12 209 ARG A C 1
ATOM 1655 O O . ARG A 1 209 ? -0.388 -23.670 13.872 1.00 93.12 209 ARG A O 1
ATOM 1662 N N . LEU A 1 210 ? -2.134 -25.063 13.947 1.00 94.88 210 LEU A N 1
ATOM 1663 C CA . LEU A 1 210 ? -1.351 -26.230 14.366 1.00 94.88 210 LEU A CA 1
ATOM 1664 C C . LEU A 1 210 ? -1.376 -27.366 13.350 1.00 94.88 210 LEU A C 1
ATOM 1666 O O . LEU A 1 210 ? -2.426 -27.741 12.816 1.00 94.88 210 LEU A O 1
ATOM 1670 N N . GLY A 1 211 ? -0.185 -27.903 13.106 1.00 95.19 211 GLY A N 1
ATOM 1671 C CA . GLY A 1 211 ? 0.086 -29.077 12.294 1.00 95.19 211 GLY A CA 1
ATOM 1672 C C . GLY A 1 211 ? 1.399 -29.720 12.723 1.00 95.19 211 GLY A C 1
ATOM 1673 O O . GLY A 1 211 ? 2.158 -29.135 13.491 1.00 95.19 211 GLY A O 1
ATOM 1674 N N . LEU A 1 212 ? 1.654 -30.927 12.243 1.00 97.00 212 LEU A N 1
ATOM 1675 C CA . LEU A 1 212 ? 2.832 -31.717 12.565 1.00 97.00 212 LEU A CA 1
ATOM 1676 C C . LEU A 1 212 ? 3.351 -32.457 11.337 1.00 97.00 212 LEU A C 1
ATOM 1678 O O . LEU A 1 212 ? 2.593 -32.689 10.395 1.00 97.00 212 LEU A O 1
ATOM 1682 N N . VAL A 1 213 ? 4.623 -32.844 11.391 1.00 97.50 213 VAL A N 1
ATOM 1683 C CA . VAL A 1 213 ? 5.195 -33.907 10.563 1.00 97.50 213 VAL A CA 1
ATOM 1684 C C . VAL A 1 213 ? 5.629 -35.057 11.467 1.00 97.50 213 VAL A C 1
ATOM 1686 O O . VAL A 1 213 ? 6.205 -34.821 12.529 1.00 97.50 213 VAL A O 1
ATOM 1689 N N . VAL A 1 214 ? 5.352 -36.286 11.039 1.00 97.88 214 VAL A N 1
ATOM 1690 C CA . VAL A 1 214 ? 5.993 -37.509 11.521 1.00 97.88 214 VAL A CA 1
ATOM 1691 C C . VAL A 1 214 ? 7.075 -37.894 10.521 1.00 97.88 214 VAL A C 1
ATOM 1693 O O . VAL A 1 214 ? 6.774 -38.068 9.340 1.00 97.88 214 VAL A O 1
ATOM 1696 N N . SER A 1 215 ? 8.311 -38.074 10.975 1.00 96.56 215 SER A N 1
ATOM 1697 C CA . SER A 1 215 ? 9.365 -38.713 10.186 1.00 96.56 215 SER A CA 1
ATOM 1698 C C . SER A 1 215 ? 10.270 -39.548 11.082 1.00 96.56 215 SER A C 1
ATOM 1700 O O . SER A 1 215 ? 10.686 -39.105 12.152 1.00 96.56 215 SER A O 1
ATOM 1702 N N . ARG A 1 216 ? 10.611 -40.760 10.630 1.00 94.38 216 ARG A N 1
ATOM 1703 C CA . ARG A 1 216 ? 11.577 -41.625 11.328 1.00 94.38 216 ARG A CA 1
ATOM 1704 C C . ARG A 1 216 ? 13.033 -41.255 11.029 1.00 94.38 216 ARG A C 1
ATOM 1706 O O . ARG A 1 216 ? 13.929 -41.778 11.685 1.00 94.38 216 ARG A O 1
ATOM 1713 N N . ASN A 1 217 ? 13.271 -40.357 10.071 1.00 95.50 217 ASN A N 1
ATOM 1714 C CA . ASN A 1 217 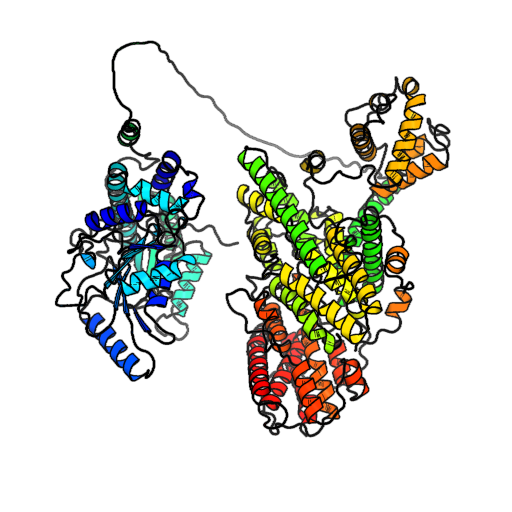? 14.601 -39.951 9.629 1.00 95.50 217 ASN A CA 1
ATOM 1715 C C . ASN A 1 217 ? 15.228 -38.933 10.602 1.00 95.50 217 ASN A C 1
ATOM 1717 O O . ASN A 1 217 ? 14.784 -37.783 10.641 1.00 95.50 217 ASN A O 1
ATOM 1721 N N . PRO A 1 218 ? 16.274 -39.304 11.367 1.00 95.19 218 PRO A N 1
ATOM 1722 C CA . PRO A 1 218 ? 16.830 -38.424 12.390 1.00 95.19 218 PRO A CA 1
ATOM 1723 C C . PRO A 1 218 ? 17.541 -37.203 11.794 1.00 95.19 218 PRO A C 1
ATOM 1725 O O . PRO A 1 218 ? 17.493 -36.138 12.398 1.00 95.19 218 PRO A O 1
ATOM 1728 N N . GLN A 1 219 ? 18.150 -37.329 10.609 1.00 94.81 219 GLN A N 1
ATOM 1729 C CA . GLN A 1 219 ? 18.848 -36.225 9.940 1.00 94.81 219 GLN A CA 1
ATOM 1730 C C . GLN A 1 219 ? 17.855 -35.181 9.421 1.00 94.81 219 GLN A C 1
ATOM 1732 O O . GLN A 1 219 ? 18.074 -33.985 9.587 1.00 94.81 219 GLN A O 1
ATOM 1737 N N . LEU A 1 220 ? 16.732 -35.631 8.852 1.00 95.00 220 LEU A N 1
ATOM 1738 C CA . LEU A 1 220 ? 15.649 -34.745 8.430 1.00 95.00 220 LEU A CA 1
ATOM 1739 C C . LEU A 1 220 ? 14.982 -34.063 9.629 1.00 95.00 220 LEU A C 1
ATOM 1741 O O . LEU A 1 220 ? 14.745 -32.861 9.585 1.00 95.00 220 LEU A O 1
ATOM 1745 N N . VAL A 1 221 ? 14.719 -34.800 10.714 1.00 95.81 221 VAL A N 1
ATOM 1746 C CA . VAL A 1 221 ? 14.171 -34.225 11.952 1.00 95.81 221 VAL A CA 1
ATOM 1747 C C . VAL A 1 221 ? 15.131 -33.194 12.556 1.00 95.81 221 VAL A C 1
ATOM 1749 O O . VAL A 1 221 ? 14.681 -32.132 12.976 1.00 95.81 221 VAL A O 1
ATOM 1752 N N . GLU A 1 222 ? 16.440 -33.450 12.576 1.00 93.81 222 GLU A N 1
ATOM 1753 C CA . GLU A 1 222 ? 17.451 -32.497 13.055 1.00 93.81 222 GLU A CA 1
ATOM 1754 C C . GLU A 1 222 ? 17.515 -31.237 12.172 1.00 93.81 222 GLU A C 1
ATOM 1756 O O . GLU A 1 222 ? 17.429 -30.117 12.682 1.00 93.81 222 GLU A O 1
ATOM 1761 N N . ALA A 1 223 ? 17.563 -31.406 10.847 1.00 93.69 223 ALA A N 1
ATOM 1762 C CA . ALA A 1 223 ? 17.586 -30.301 9.893 1.00 93.69 223 ALA A CA 1
ATOM 1763 C C . ALA A 1 223 ? 16.298 -29.455 9.948 1.00 93.69 223 ALA A C 1
ATOM 1765 O O . ALA A 1 223 ? 16.383 -28.237 10.112 1.00 93.69 223 ALA A O 1
ATOM 1766 N N . MET A 1 224 ? 15.112 -30.076 9.941 1.00 94.06 224 MET A N 1
ATOM 1767 C CA . MET A 1 224 ? 13.837 -29.372 10.136 1.00 94.06 224 MET A CA 1
ATOM 1768 C C . MET A 1 224 ? 13.782 -28.671 11.500 1.00 94.06 224 MET A C 1
ATOM 1770 O O . MET A 1 224 ? 13.347 -27.523 11.591 1.00 94.06 224 MET A O 1
ATOM 1774 N N . SER A 1 225 ? 14.273 -29.309 12.569 1.00 92.19 225 SER A N 1
ATOM 1775 C CA . SER A 1 225 ? 14.319 -28.692 13.903 1.00 92.19 225 SER A CA 1
ATOM 1776 C C . SER A 1 225 ? 15.137 -27.398 13.908 1.00 92.19 225 SER A C 1
ATOM 1778 O O . SER A 1 225 ? 14.743 -26.451 14.585 1.00 92.19 225 SER A O 1
ATOM 1780 N N . SER A 1 226 ? 16.211 -27.312 13.115 1.00 90.25 226 SER A N 1
ATOM 1781 C CA . SER A 1 226 ? 17.029 -26.094 13.005 1.00 90.25 226 SER A CA 1
ATOM 1782 C C . SER A 1 226 ? 16.284 -24.889 12.407 1.00 90.25 226 SER A C 1
ATOM 1784 O O . SER A 1 226 ? 16.542 -23.759 12.818 1.00 90.25 226 SER A O 1
ATOM 1786 N N . ILE A 1 227 ? 15.313 -25.117 11.510 1.00 89.81 227 ILE A N 1
ATOM 1787 C CA . ILE A 1 227 ? 14.531 -24.055 10.847 1.00 89.81 227 ILE A CA 1
ATOM 1788 C C . ILE A 1 227 ? 13.168 -23.777 11.505 1.00 89.81 227 ILE A C 1
ATOM 1790 O O . ILE A 1 227 ? 12.565 -22.736 11.245 1.00 89.81 227 ILE A O 1
ATOM 1794 N N . THR A 1 228 ? 12.698 -24.633 12.422 1.00 88.31 228 THR A N 1
ATOM 1795 C CA . THR A 1 228 ? 11.398 -24.451 13.117 1.00 88.31 228 THR A CA 1
ATOM 1796 C C . THR A 1 228 ? 11.261 -23.165 13.945 1.00 88.31 228 THR A C 1
ATOM 1798 O O . THR A 1 228 ? 10.160 -22.814 14.365 1.00 88.31 228 THR A O 1
ATOM 1801 N N . ILE A 1 229 ? 12.343 -22.409 14.157 1.00 88.44 229 ILE A N 1
ATOM 1802 C CA . ILE A 1 229 ? 12.284 -21.081 14.785 1.00 88.44 229 ILE A CA 1
ATOM 1803 C C . ILE A 1 229 ? 11.390 -20.096 14.008 1.00 88.44 229 ILE A C 1
ATOM 1805 O O . ILE A 1 229 ? 10.713 -19.278 14.627 1.00 88.44 229 ILE A O 1
ATOM 1809 N N . PHE A 1 230 ? 11.312 -20.224 12.678 1.00 87.25 230 PHE A N 1
ATOM 1810 C CA . PHE A 1 230 ? 10.477 -19.377 11.815 1.00 87.25 230 PHE A CA 1
ATOM 1811 C C . PHE A 1 230 ? 8.999 -19.808 11.765 1.00 87.25 230 PHE A C 1
ATOM 1813 O O . PHE A 1 230 ? 8.173 -19.120 11.170 1.00 87.25 230 PHE A O 1
ATOM 1820 N N . SER A 1 231 ? 8.647 -20.942 12.381 1.00 89.19 231 SER A N 1
ATOM 1821 C CA . SER A 1 231 ? 7.332 -21.591 12.254 1.00 89.19 231 SER A CA 1
ATOM 1822 C C . SER A 1 231 ? 6.703 -22.007 13.593 1.00 89.19 231 SER A C 1
ATOM 1824 O O . SER A 1 231 ? 5.673 -22.694 13.606 1.00 89.19 231 SER A O 1
ATOM 1826 N N . TRP A 1 232 ? 7.318 -21.584 14.702 1.00 87.88 232 TRP A N 1
ATOM 1827 C CA . TRP A 1 232 ? 7.064 -22.008 16.083 1.00 87.88 232 TRP A CA 1
ATOM 1828 C C . TRP A 1 232 ? 5.560 -22.110 16.419 1.00 87.88 232 TRP A C 1
ATOM 1830 O O . TRP A 1 232 ? 4.841 -21.110 16.324 1.00 87.88 232 TRP A O 1
ATOM 1840 N N . PRO A 1 233 ? 5.048 -23.276 16.865 1.00 91.19 233 PRO A N 1
ATOM 1841 C CA . PRO A 1 233 ? 3.672 -23.389 17.335 1.00 91.19 233 PRO A CA 1
ATOM 1842 C C . PRO A 1 233 ? 3.447 -22.513 18.577 1.00 91.19 233 PRO A C 1
ATOM 1844 O O . PRO A 1 233 ? 4.134 -22.639 19.590 1.00 91.19 233 PRO A O 1
ATOM 1847 N N . SER A 1 234 ? 2.456 -21.621 18.512 1.00 92.00 234 SER A N 1
ATOM 1848 C CA . SER A 1 234 ? 2.152 -20.682 19.599 1.00 92.00 234 SER A CA 1
ATOM 1849 C C . SER A 1 234 ? 1.732 -21.418 20.880 1.00 92.00 234 SER A C 1
ATOM 1851 O O . SER A 1 234 ? 0.797 -22.219 20.853 1.00 92.00 234 SER A O 1
ATOM 1853 N N . ALA A 1 235 ? 2.371 -21.130 22.020 1.00 92.62 235 ALA A N 1
ATOM 1854 C CA . ALA A 1 235 ? 2.170 -21.880 23.269 1.00 92.62 235 ALA A CA 1
ATOM 1855 C C . ALA A 1 235 ? 0.700 -21.974 23.768 1.00 92.62 235 ALA A C 1
ATOM 1857 O O . ALA A 1 235 ? 0.317 -23.033 24.270 1.00 92.62 235 ALA A O 1
ATOM 1858 N N . PRO A 1 236 ? -0.171 -20.951 23.610 1.00 93.69 236 PRO A N 1
ATOM 1859 C CA . PRO A 1 236 ? -1.605 -21.087 23.883 1.00 93.69 236 PRO A CA 1
ATOM 1860 C C . PRO A 1 236 ? -2.336 -22.073 22.961 1.00 93.69 236 PRO A C 1
ATOM 1862 O O . PRO A 1 236 ? -3.277 -22.726 23.407 1.00 93.69 236 PRO A O 1
ATOM 1865 N N . ALA A 1 237 ? -1.921 -22.186 21.695 1.00 94.44 237 ALA A N 1
ATOM 1866 C CA . ALA A 1 237 ? -2.477 -23.151 20.752 1.00 94.44 237 ALA A CA 1
ATOM 1867 C C . ALA A 1 237 ? -1.950 -24.563 21.047 1.00 94.44 237 ALA A C 1
ATOM 1869 O O . ALA A 1 237 ? -2.742 -25.502 21.096 1.00 94.44 237 ALA A O 1
ATOM 1870 N N . ASP A 1 238 ? -0.642 -24.704 21.305 1.00 95.56 238 ASP A N 1
ATOM 1871 C CA . ASP A 1 238 ? 0.001 -25.963 21.713 1.00 95.56 238 ASP A CA 1
ATOM 1872 C C . ASP A 1 238 ? -0.738 -26.574 22.916 1.00 95.56 238 ASP A C 1
ATOM 1874 O O . ASP A 1 238 ? -1.232 -27.704 22.853 1.00 95.56 238 ASP A O 1
ATOM 1878 N N . LEU A 1 239 ? -0.956 -25.760 23.956 1.00 95.56 239 LEU A N 1
ATOM 1879 C CA . LEU A 1 239 ? -1.732 -26.141 25.131 1.00 95.56 239 LEU A CA 1
ATOM 1880 C C . LEU A 1 239 ? -3.193 -26.489 24.798 1.00 95.56 239 LEU A C 1
ATOM 1882 O O . LEU A 1 239 ? -3.738 -27.411 25.404 1.00 95.56 239 LEU A O 1
ATOM 1886 N N . ALA A 1 240 ? -3.832 -25.780 23.862 1.00 96.19 240 ALA A N 1
ATOM 1887 C CA . ALA A 1 240 ? -5.214 -26.043 23.461 1.00 96.19 240 ALA A CA 1
ATOM 1888 C C . ALA A 1 240 ? -5.375 -27.415 22.790 1.00 96.19 240 ALA A C 1
ATOM 1890 O O . ALA A 1 240 ? -6.295 -28.150 23.149 1.00 96.19 240 ALA A O 1
ATOM 1891 N N . TRP A 1 241 ? -4.468 -27.805 21.886 1.00 97.00 241 TRP A N 1
ATOM 1892 C CA . TRP A 1 241 ? -4.486 -29.165 21.335 1.00 97.00 241 TRP A CA 1
ATOM 1893 C C . TRP A 1 241 ? -4.156 -30.191 22.421 1.00 97.00 241 TRP A C 1
ATOM 1895 O O . TRP A 1 241 ? -4.844 -31.199 22.559 1.00 97.00 241 TRP A O 1
ATOM 1905 N N . CYS A 1 242 ? -3.151 -29.891 23.246 1.00 95.69 242 CYS A N 1
ATOM 1906 C CA . CYS A 1 242 ? -2.671 -30.766 24.305 1.00 95.69 242 CYS A CA 1
ATOM 1907 C C . CYS A 1 242 ? -3.783 -31.193 25.277 1.00 95.69 242 CYS A C 1
ATOM 1909 O O . CYS A 1 242 ? -3.925 -32.384 25.541 1.00 95.69 242 CYS A O 1
ATOM 1911 N N . ILE A 1 243 ? -4.599 -30.258 25.782 1.00 95.94 243 ILE A N 1
ATOM 1912 C CA . ILE A 1 243 ? -5.684 -30.599 26.723 1.00 95.94 243 ILE A CA 1
ATOM 1913 C C . ILE A 1 243 ? -6.832 -31.371 26.058 1.00 95.94 243 ILE A C 1
ATOM 1915 O O . ILE A 1 243 ? -7.433 -32.223 26.703 1.00 95.94 243 ILE A O 1
ATOM 1919 N N . MET A 1 244 ? -7.106 -31.131 24.769 1.00 96.81 244 MET A N 1
ATOM 1920 C CA . MET A 1 244 ? -8.119 -31.885 24.013 1.00 96.81 244 MET A CA 1
ATOM 1921 C C . MET A 1 244 ? -7.697 -33.335 23.726 1.00 96.81 244 MET A C 1
ATOM 1923 O O . MET A 1 244 ? -8.563 -34.173 23.495 1.00 96.81 244 MET A O 1
ATOM 1927 N N . LEU A 1 245 ? -6.390 -33.624 23.713 1.00 96.69 245 LEU A N 1
ATOM 1928 C CA . LEU A 1 245 ? -5.843 -34.969 23.500 1.00 96.69 245 LEU A CA 1
ATOM 1929 C C . LEU A 1 245 ? -5.685 -35.768 24.806 1.00 96.69 245 LEU A C 1
ATOM 1931 O O . LEU A 1 245 ? -5.775 -36.992 24.779 1.00 96.69 245 LEU A O 1
ATOM 1935 N N . GLU A 1 246 ? -5.450 -35.098 25.939 1.00 94.38 246 GLU A N 1
ATOM 1936 C CA . GLU A 1 246 ? -5.345 -35.743 27.262 1.00 94.38 246 GLU A CA 1
ATOM 1937 C C . GLU A 1 246 ? -6.696 -36.205 27.815 1.00 94.38 246 GLU A C 1
ATOM 1939 O O . GLU A 1 246 ? -6.779 -37.214 28.516 1.00 94.38 246 GLU A O 1
ATOM 1944 N N . ASP A 1 247 ? -7.764 -35.471 27.509 1.00 94.81 247 ASP A N 1
ATOM 1945 C CA . ASP A 1 247 ? -9.123 -35.819 27.901 1.00 94.81 247 ASP A CA 1
ATOM 1946 C C . ASP A 1 247 ? -9.706 -36.857 26.934 1.00 94.81 247 ASP A C 1
ATOM 1948 O O . ASP A 1 247 ? -10.421 -36.529 25.987 1.00 94.81 247 ASP A O 1
ATOM 1952 N N . THR A 1 248 ? -9.392 -38.132 27.174 1.00 91.81 248 THR A N 1
ATOM 1953 C CA . THR A 1 248 ? -9.845 -39.242 26.320 1.00 91.81 248 THR A CA 1
ATOM 1954 C C . THR A 1 248 ? -11.370 -39.314 26.207 1.00 91.81 248 THR A C 1
ATOM 1956 O O . THR A 1 248 ? -11.887 -39.617 25.137 1.00 91.81 248 THR A O 1
ATOM 1959 N N . ILE A 1 249 ? -12.104 -38.954 27.268 1.00 92.56 249 ILE A N 1
ATOM 1960 C CA . ILE A 1 249 ? -13.575 -38.942 27.287 1.00 92.56 249 ILE A CA 1
ATOM 1961 C C . ILE A 1 249 ? -14.112 -37.864 26.338 1.00 92.56 249 ILE A C 1
ATOM 1963 O O . ILE A 1 249 ? -15.065 -38.111 25.594 1.00 92.56 249 ILE A O 1
ATOM 1967 N N . PHE A 1 250 ? -13.518 -36.667 26.351 1.00 94.75 250 PHE A N 1
ATOM 1968 C CA . PHE A 1 250 ? -13.848 -35.629 25.381 1.00 94.75 250 PHE A CA 1
ATOM 1969 C C . PHE A 1 250 ? -13.415 -36.019 23.964 1.00 94.75 250 PHE A C 1
ATOM 1971 O O . PHE A 1 250 ? -14.199 -35.825 23.041 1.00 94.75 250 PHE A O 1
ATOM 1978 N N . LEU A 1 251 ? -12.221 -36.589 23.788 1.00 95.50 251 LEU A N 1
ATOM 1979 C CA . LEU A 1 251 ? -11.657 -36.966 22.490 1.00 95.50 251 LEU A CA 1
ATOM 1980 C C . LEU A 1 251 ? -12.492 -38.041 21.773 1.00 95.50 251 LEU A C 1
ATOM 1982 O O . LEU A 1 251 ? -12.857 -37.856 20.613 1.00 95.50 251 LEU A O 1
ATOM 1986 N N . GLU A 1 252 ? -12.853 -39.124 22.468 1.00 93.50 252 GLU A N 1
ATOM 1987 C CA . GLU A 1 252 ? -13.720 -40.195 21.952 1.00 93.50 252 GLU A CA 1
ATOM 1988 C C . GLU A 1 252 ? -15.097 -39.646 21.542 1.00 93.50 252 GLU A C 1
ATOM 1990 O O . GLU A 1 252 ? -15.581 -39.903 20.435 1.00 93.50 252 GLU A O 1
ATOM 1995 N N . TYR A 1 253 ? -15.713 -38.826 22.406 1.00 95.19 253 TYR A N 1
ATOM 1996 C CA . TYR A 1 253 ? -16.972 -38.137 22.104 1.00 95.19 253 TYR A CA 1
ATOM 1997 C C . TYR A 1 253 ? -16.836 -37.194 20.899 1.00 95.19 253 TYR A C 1
ATOM 1999 O O . TYR A 1 253 ? -17.715 -37.164 20.036 1.00 95.19 253 TYR A O 1
ATOM 2007 N N . TYR A 1 254 ? -15.746 -36.429 20.839 1.00 96.06 254 TYR A N 1
ATOM 2008 C CA . TYR A 1 254 ? -15.493 -35.438 19.803 1.00 96.06 254 TYR A CA 1
ATOM 2009 C C . TYR A 1 254 ? -15.353 -36.099 18.433 1.00 96.06 254 TYR A C 1
ATOM 2011 O O . TYR A 1 254 ? -16.042 -35.691 17.502 1.00 96.06 254 TYR A O 1
ATOM 2019 N N . ILE A 1 255 ? -14.530 -37.145 18.319 1.00 94.56 255 ILE A N 1
ATOM 2020 C CA . ILE A 1 255 ? -14.330 -37.880 17.064 1.00 94.56 255 ILE A CA 1
ATOM 2021 C C . ILE A 1 255 ? -15.634 -38.569 16.646 1.00 94.56 255 ILE A C 1
ATOM 2023 O O . ILE A 1 255 ? -16.063 -38.414 15.505 1.00 94.56 255 ILE A O 1
ATOM 2027 N N . SER A 1 256 ? -16.330 -39.247 17.567 1.00 93.81 256 SER A N 1
ATOM 2028 C CA . SER A 1 256 ? -17.596 -39.922 17.250 1.00 93.81 256 SER A CA 1
ATOM 2029 C C . SER A 1 256 ? -18.677 -38.951 16.748 1.00 93.81 256 SER A C 1
ATOM 2031 O O . SER A 1 256 ? -19.323 -39.208 15.730 1.00 93.81 256 SER A O 1
ATOM 2033 N N . GLU A 1 257 ? -18.849 -37.798 17.405 1.00 94.31 257 GLU A N 1
ATOM 2034 C CA . GLU A 1 257 ? -19.827 -36.783 16.997 1.00 94.31 257 GLU A CA 1
ATOM 2035 C C . GLU A 1 257 ? -19.375 -35.998 15.747 1.00 94.31 257 GLU A C 1
ATOM 2037 O O . GLU A 1 257 ? -20.230 -35.599 14.955 1.00 94.31 257 GLU A O 1
ATOM 2042 N N . HIS A 1 258 ? -18.065 -35.830 15.516 1.00 94.00 258 HIS A N 1
ATOM 2043 C CA . HIS A 1 258 ? -17.496 -35.282 14.276 1.00 94.00 258 HIS A CA 1
ATOM 2044 C C . HIS A 1 258 ? -17.872 -36.165 13.081 1.00 94.00 258 HIS A C 1
ATOM 2046 O O . HIS A 1 258 ? -18.612 -35.723 12.202 1.00 94.00 258 HIS A O 1
ATOM 2052 N N . GLN A 1 259 ? -17.453 -37.434 13.099 1.00 92.88 259 GLN A N 1
ATOM 2053 C CA . GLN A 1 259 ? -17.705 -38.411 12.034 1.00 92.88 259 GLN A CA 1
ATOM 2054 C C . GLN A 1 259 ? -19.209 -38.573 11.757 1.00 92.88 259 GLN A C 1
ATOM 2056 O O . GLN A 1 259 ? -19.650 -38.534 10.607 1.00 92.88 259 GLN A O 1
ATOM 2061 N N . LYS A 1 260 ? -20.029 -38.651 12.815 1.00 92.81 260 LYS A N 1
ATOM 2062 C CA . LYS A 1 260 ? -21.494 -38.690 12.709 1.00 92.81 260 LYS A CA 1
ATOM 2063 C C . LYS A 1 260 ? -22.074 -37.442 12.033 1.00 92.81 260 LYS A C 1
ATOM 2065 O O . LYS A 1 260 ? -22.910 -37.574 11.142 1.00 92.81 260 LYS A O 1
ATOM 2070 N N . ARG A 1 261 ? -21.650 -36.232 12.422 1.00 93.25 261 ARG A N 1
ATOM 2071 C CA . ARG A 1 261 ? -22.138 -34.982 11.804 1.00 93.25 261 ARG A CA 1
ATOM 2072 C C . ARG A 1 261 ? -21.702 -34.835 10.351 1.00 93.25 261 ARG A C 1
ATOM 2074 O O . ARG A 1 261 ? -22.445 -34.238 9.575 1.00 93.25 261 ARG A O 1
ATOM 2081 N N . LEU A 1 262 ? -20.547 -35.387 9.980 1.00 90.81 262 LEU A N 1
ATOM 2082 C CA . LEU A 1 262 ? -20.122 -35.451 8.585 1.00 90.81 262 LEU A CA 1
ATOM 2083 C C . LEU A 1 262 ? -20.984 -36.431 7.780 1.00 90.81 262 LEU A C 1
ATOM 2085 O O . LEU A 1 262 ? -21.497 -36.037 6.737 1.00 90.81 262 LEU A O 1
ATOM 2089 N N . GLY A 1 263 ? -21.270 -37.629 8.299 1.00 89.94 263 GLY A N 1
ATOM 2090 C CA . GLY A 1 263 ? -22.202 -38.574 7.663 1.00 89.94 263 GLY A CA 1
ATOM 2091 C C . GLY A 1 263 ? -23.613 -37.999 7.483 1.00 89.94 263 GLY A C 1
ATOM 2092 O O . GLY A 1 263 ? -24.167 -38.039 6.385 1.00 89.94 263 GLY A O 1
ATOM 2093 N N . GLU A 1 264 ? -24.162 -37.361 8.523 1.00 90.56 264 GLU A N 1
ATOM 2094 C CA . GLU A 1 264 ? -25.439 -36.634 8.449 1.00 90.56 264 GLU A CA 1
ATOM 2095 C C . GLU A 1 264 ? -25.417 -35.456 7.449 1.00 90.56 264 GLU A C 1
ATOM 2097 O O . GLU A 1 264 ? -26.462 -35.072 6.921 1.00 90.56 264 GLU A O 1
ATOM 2102 N N . GLY A 1 265 ? -24.259 -34.821 7.237 1.00 89.62 265 GLY A N 1
ATOM 2103 C CA . GLY A 1 265 ? -24.077 -33.736 6.268 1.00 89.62 265 GLY A CA 1
ATOM 2104 C C . GLY A 1 265 ? -23.981 -34.249 4.831 1.00 89.62 265 GLY A C 1
ATOM 2105 O O . GLY A 1 265 ? -24.602 -33.675 3.934 1.00 89.62 265 GLY A O 1
ATOM 2106 N N . TYR A 1 266 ? -23.273 -35.364 4.639 1.00 89.19 266 TYR A N 1
ATOM 2107 C CA . TYR A 1 266 ? -23.166 -36.082 3.375 1.00 89.19 266 TYR A CA 1
ATOM 2108 C C . TYR A 1 266 ? -24.536 -36.569 2.903 1.00 89.19 266 TYR A C 1
ATOM 2110 O O . TYR A 1 266 ? -24.960 -36.169 1.824 1.00 89.19 266 TYR A O 1
ATOM 2118 N N . GLU A 1 267 ? -25.257 -37.371 3.704 1.00 89.38 267 GLU A N 1
ATOM 2119 C CA . GLU A 1 267 ? -26.562 -37.928 3.297 1.00 89.38 267 GLU A CA 1
ATOM 2120 C C . GLU A 1 267 ? -27.566 -36.820 2.956 1.00 89.38 267 GLU A C 1
ATOM 2122 O O . GLU A 1 267 ? -28.327 -36.943 1.995 1.00 89.38 267 GLU A O 1
ATOM 2127 N N . PHE A 1 268 ? -27.528 -35.708 3.697 1.00 88.44 268 PHE A N 1
ATOM 2128 C CA . PHE A 1 268 ? -28.382 -34.551 3.450 1.00 88.44 268 PHE A CA 1
ATOM 2129 C C . PHE A 1 268 ? -28.077 -33.856 2.115 1.00 88.44 268 PHE A C 1
ATOM 2131 O O . PHE A 1 268 ? -29.008 -33.556 1.367 1.00 88.44 268 PHE A O 1
ATOM 2138 N N . LEU A 1 269 ? -26.804 -33.596 1.790 1.00 88.19 269 LEU A N 1
ATOM 2139 C CA . LEU A 1 269 ? -26.460 -32.949 0.521 1.00 88.19 269 LEU A CA 1
ATOM 2140 C C . LEU A 1 269 ? -26.621 -33.909 -0.668 1.00 88.19 269 LEU A C 1
ATOM 2142 O O . LEU A 1 269 ? -27.253 -33.541 -1.656 1.00 88.19 269 LEU A O 1
ATOM 2146 N N . ALA A 1 270 ? -26.106 -35.134 -0.551 1.00 88.31 270 ALA A N 1
ATOM 2147 C CA . ALA A 1 270 ? -26.219 -36.190 -1.556 1.00 88.31 270 ALA A CA 1
ATOM 2148 C C . ALA A 1 270 ? -27.683 -36.445 -1.946 1.00 88.31 270 ALA A C 1
ATOM 2150 O O . ALA A 1 270 ? -28.037 -36.364 -3.121 1.00 88.31 270 ALA A O 1
ATOM 2151 N N . GLY A 1 271 ? -28.555 -36.642 -0.949 1.00 88.12 271 GLY A N 1
ATOM 2152 C CA . GLY A 1 271 ? -29.981 -36.859 -1.171 1.00 88.12 271 GLY A CA 1
ATOM 2153 C C . GLY A 1 271 ? -30.678 -35.679 -1.853 1.00 88.12 271 GLY A C 1
ATOM 2154 O O . GLY A 1 271 ? -31.601 -35.893 -2.638 1.00 88.12 271 GLY A O 1
ATOM 2155 N N . ILE A 1 272 ? -30.238 -34.435 -1.623 1.00 87.62 272 ILE A N 1
ATOM 2156 C CA . ILE A 1 272 ? -30.765 -33.284 -2.368 1.00 87.62 272 ILE A CA 1
ATOM 2157 C C . ILE A 1 272 ? -30.259 -33.298 -3.819 1.00 87.62 272 ILE A C 1
ATOM 2159 O O . ILE A 1 272 ? -31.075 -33.131 -4.720 1.00 87.62 272 ILE A O 1
ATOM 2163 N N . LEU A 1 273 ? -28.968 -33.537 -4.072 1.00 88.56 273 LEU A N 1
ATOM 2164 C CA . LEU A 1 273 ? -28.416 -33.589 -5.437 1.00 88.56 273 LEU A CA 1
ATOM 2165 C C . LEU A 1 273 ? -29.097 -34.671 -6.297 1.00 88.56 273 LEU A C 1
ATOM 2167 O O . LEU A 1 273 ? -29.514 -34.378 -7.421 1.00 88.56 273 LEU A O 1
ATOM 2171 N N . ASP A 1 274 ? -29.334 -35.859 -5.732 1.00 89.00 274 ASP A N 1
ATOM 2172 C CA . ASP A 1 274 ? -30.086 -36.940 -6.385 1.00 89.00 274 ASP A CA 1
ATOM 2173 C C . ASP A 1 274 ? -31.512 -36.515 -6.769 1.00 89.00 274 ASP A C 1
ATOM 2175 O O . ASP A 1 274 ? -31.935 -36.697 -7.912 1.00 89.00 274 ASP A O 1
ATOM 2179 N N . ASN A 1 275 ? -32.248 -35.871 -5.854 1.00 84.56 275 ASN A N 1
ATOM 2180 C CA . ASN A 1 275 ? -33.604 -35.377 -6.131 1.00 84.56 275 ASN A CA 1
ATOM 2181 C C . ASN A 1 275 ? -33.640 -34.205 -7.138 1.00 84.56 275 ASN A C 1
ATOM 2183 O O . ASN A 1 275 ? -34.699 -33.905 -7.691 1.00 84.56 275 ASN A O 1
ATOM 2187 N N . LEU A 1 276 ? -32.507 -33.543 -7.400 1.00 85.19 276 LEU A N 1
ATOM 2188 C CA . LEU A 1 276 ? -32.377 -32.454 -8.377 1.00 85.19 276 LEU A CA 1
ATOM 2189 C C . LEU A 1 276 ? -31.879 -32.913 -9.757 1.00 85.19 276 LEU A C 1
ATOM 2191 O O . LEU A 1 276 ? -31.803 -32.085 -10.680 1.00 85.19 276 LEU A O 1
ATOM 2195 N N . GLY A 1 277 ? -31.519 -34.194 -9.901 1.00 87.12 277 GLY A N 1
ATOM 2196 C CA . GLY A 1 277 ? -30.837 -34.707 -11.087 1.00 87.12 277 GLY A CA 1
ATOM 2197 C C . GLY A 1 277 ? -29.542 -33.937 -11.346 1.00 87.12 277 GLY A C 1
ATOM 2198 O O . GLY A 1 277 ? -29.394 -33.310 -12.400 1.00 87.12 277 GLY A O 1
ATOM 2199 N N . ILE A 1 278 ? -28.671 -33.889 -10.336 1.00 89.88 278 ILE A N 1
ATOM 2200 C CA . ILE A 1 278 ? -27.309 -33.351 -10.403 1.00 89.88 278 ILE A CA 1
ATOM 2201 C C . ILE A 1 278 ? -26.384 -34.464 -9.923 1.00 89.88 278 ILE A C 1
ATOM 2203 O O . ILE A 1 278 ? -26.552 -34.948 -8.804 1.00 89.88 278 ILE A O 1
ATOM 2207 N N . ASP A 1 279 ? -25.447 -34.891 -10.766 1.00 89.00 279 ASP A N 1
ATOM 2208 C CA . ASP A 1 279 ? -24.551 -35.987 -10.403 1.00 89.00 279 ASP A CA 1
ATOM 2209 C C . ASP A 1 279 ? -23.336 -35.492 -9.609 1.00 89.00 279 ASP A C 1
ATOM 2211 O O . ASP A 1 279 ? -23.015 -34.302 -9.573 1.00 89.00 279 ASP A O 1
ATOM 2215 N N . TYR A 1 280 ? -22.689 -36.411 -8.901 1.00 87.50 280 TYR A N 1
ATOM 2216 C CA . TYR A 1 280 ? -21.560 -36.119 -8.026 1.00 87.50 280 TYR A CA 1
ATOM 2217 C C . TYR A 1 280 ? -20.726 -37.386 -7.785 1.00 87.50 280 TYR A C 1
ATOM 2219 O O . TYR A 1 280 ? -21.197 -38.507 -7.985 1.00 87.50 280 TYR A O 1
ATOM 2227 N N . ALA A 1 281 ? -19.485 -37.226 -7.320 1.00 81.75 281 ALA A N 1
ATOM 2228 C CA . ALA A 1 281 ? -18.588 -38.345 -7.036 1.00 81.75 281 ALA A CA 1
ATOM 2229 C C . ALA A 1 281 ? -19.163 -39.275 -5.945 1.00 81.75 281 ALA A C 1
ATOM 2231 O O . ALA A 1 281 ? -19.210 -38.939 -4.756 1.00 81.75 281 ALA A O 1
ATOM 2232 N N . ARG A 1 282 ? -19.616 -40.460 -6.368 1.00 79.62 282 ARG A N 1
ATOM 2233 C CA . ARG A 1 282 ? -20.222 -41.486 -5.506 1.00 79.62 282 ARG A CA 1
ATOM 2234 C C . ARG A 1 282 ? -19.169 -42.204 -4.657 1.00 79.62 282 ARG A C 1
ATOM 2236 O O . ARG A 1 282 ? -17.982 -42.172 -4.961 1.00 79.62 282 ARG A O 1
ATOM 2243 N N . GLY A 1 283 ? -19.606 -42.843 -3.572 1.00 72.50 283 GLY A N 1
ATOM 2244 C CA . GLY A 1 283 ? -18.744 -43.646 -2.693 1.00 72.50 283 GLY A CA 1
ATOM 2245 C C . GLY A 1 283 ? -17.839 -42.864 -1.733 1.00 72.50 283 GLY A C 1
ATOM 2246 O O . GLY A 1 283 ? -17.290 -43.476 -0.824 1.00 72.50 283 GLY A O 1
ATOM 2247 N N . SER A 1 284 ? -17.714 -41.536 -1.871 1.00 77.50 284 SER A N 1
ATOM 2248 C CA . SER A 1 284 ? -16.928 -40.718 -0.933 1.00 77.50 284 SER A CA 1
ATOM 2249 C C . SER A 1 284 ? -17.377 -40.924 0.524 1.00 77.50 284 SER A C 1
ATOM 2251 O O . SER A 1 284 ? -18.570 -40.884 0.844 1.00 77.50 284 SER A O 1
ATOM 2253 N N . ASN A 1 285 ? -16.401 -41.168 1.395 1.00 81.75 285 ASN A N 1
ATOM 2254 C CA . ASN A 1 285 ? -16.565 -41.508 2.808 1.00 81.75 285 ASN A CA 1
ATOM 2255 C C . ASN A 1 285 ? -15.627 -40.713 3.728 1.00 81.75 285 ASN A C 1
ATOM 2257 O O . ASN A 1 285 ? -15.452 -41.088 4.886 1.00 81.75 285 ASN A O 1
ATOM 2261 N N . ALA A 1 286 ? -15.000 -39.650 3.217 1.00 84.12 286 ALA A N 1
ATOM 2262 C CA . ALA A 1 286 ? -14.017 -38.860 3.943 1.00 84.12 286 ALA A CA 1
ATOM 2263 C C . ALA A 1 286 ? -14.020 -37.379 3.537 1.00 84.12 286 ALA A C 1
ATOM 2265 O O . ALA A 1 286 ? -14.525 -36.997 2.479 1.00 84.12 286 ALA A O 1
ATOM 2266 N N . GLY A 1 287 ? -13.437 -36.536 4.391 1.00 85.44 287 GLY A N 1
ATOM 2267 C CA . GLY A 1 287 ? -13.490 -35.083 4.240 1.00 85.44 287 GLY A CA 1
ATOM 2268 C C . GLY A 1 287 ? -14.887 -34.539 4.549 1.00 85.44 287 GLY A C 1
ATOM 2269 O O . GLY A 1 287 ? -15.668 -35.163 5.261 1.00 85.44 287 GLY A O 1
ATOM 2270 N N . PHE A 1 288 ? -15.217 -33.350 4.043 1.00 86.69 288 PHE A N 1
ATOM 2271 C CA . PHE A 1 288 ? -16.507 -32.712 4.350 1.00 86.69 288 PHE A CA 1
ATOM 2272 C C . PHE A 1 288 ? -17.086 -31.867 3.204 1.00 86.69 288 PHE A C 1
ATOM 2274 O O . PHE A 1 288 ? -17.726 -30.825 3.386 1.00 86.69 288 PHE A O 1
ATOM 2281 N N . PHE A 1 289 ? -16.845 -32.344 1.987 1.00 87.62 289 PHE A N 1
ATOM 2282 C CA . PHE A 1 289 ? -17.293 -31.752 0.735 1.00 87.62 289 PHE A CA 1
ATOM 2283 C C . PHE A 1 289 ? -17.664 -32.840 -0.278 1.00 87.62 289 PHE A C 1
ATOM 2285 O O . PHE A 1 289 ? -17.157 -33.958 -0.217 1.00 87.62 289 PHE A O 1
ATOM 2292 N N . LEU A 1 290 ? -18.530 -32.494 -1.231 1.00 86.69 290 LEU A N 1
ATOM 2293 C CA . LEU A 1 290 ? -18.779 -33.287 -2.434 1.00 86.69 290 LEU A CA 1
ATOM 2294 C C . LEU A 1 290 ? -18.088 -32.660 -3.645 1.00 86.69 290 LEU A C 1
ATOM 2296 O O . LEU A 1 290 ? -17.868 -31.448 -3.694 1.00 86.69 290 LEU A O 1
ATOM 2300 N N . TRP A 1 291 ? -17.792 -33.504 -4.628 1.00 85.25 291 TRP A N 1
ATOM 2301 C CA . TRP A 1 291 ? -17.355 -33.124 -5.967 1.00 85.25 291 TRP A CA 1
ATOM 2302 C C . TRP A 1 291 ? -18.549 -33.299 -6.906 1.00 85.25 291 TRP A C 1
ATOM 2304 O O . TRP A 1 291 ? -19.037 -34.419 -7.050 1.00 85.25 291 TRP A O 1
ATOM 2314 N N . VAL A 1 292 ? -19.082 -32.201 -7.440 1.00 88.19 292 VAL A N 1
ATOM 2315 C CA . VAL A 1 292 ? -20.424 -32.112 -8.045 1.00 88.19 292 VAL A CA 1
ATOM 2316 C C . VAL A 1 292 ? -20.317 -31.702 -9.512 1.00 88.19 292 VAL A C 1
ATOM 2318 O O . VAL A 1 292 ? -19.566 -30.781 -9.825 1.00 88.19 292 VAL A O 1
ATOM 2321 N N . ASP A 1 293 ? -21.084 -32.348 -10.389 1.00 89.75 293 ASP A N 1
ATOM 2322 C CA . ASP A 1 293 ? -21.137 -32.051 -11.822 1.00 89.75 293 ASP A CA 1
ATOM 2323 C C . ASP A 1 293 ? -22.235 -31.014 -12.134 1.00 89.75 293 ASP A C 1
ATOM 2325 O O . ASP A 1 293 ? -23.437 -31.275 -12.046 1.00 89.75 293 ASP A O 1
ATOM 2329 N N . LEU A 1 294 ? -21.801 -29.811 -12.506 1.00 91.94 294 LEU A N 1
ATOM 2330 C CA . LEU A 1 294 ? -22.609 -28.691 -12.986 1.00 91.94 294 LEU A CA 1
ATOM 2331 C C . LEU A 1 294 ? -22.383 -28.405 -14.485 1.00 91.94 294 LEU A C 1
ATOM 2333 O O . LEU A 1 294 ? -22.780 -27.341 -14.960 1.00 91.94 294 LEU A O 1
ATOM 2337 N N . SER A 1 295 ? -21.802 -29.337 -15.253 1.00 90.06 295 SER A N 1
ATOM 2338 C CA . SER A 1 295 ? -21.552 -29.191 -16.701 1.00 90.06 295 SER A CA 1
ATOM 2339 C C . SER A 1 295 ? -22.808 -28.820 -17.501 1.00 90.06 295 SER A C 1
ATOM 2341 O O . SER A 1 295 ? -22.728 -28.053 -18.460 1.00 90.06 295 SER A O 1
ATOM 2343 N N . PHE A 1 296 ? -23.990 -29.260 -17.050 1.00 89.81 296 PHE A N 1
ATOM 2344 C CA . PHE A 1 296 ? -25.296 -28.886 -17.614 1.00 89.81 296 PHE A CA 1
ATOM 2345 C C . PHE A 1 296 ? -25.586 -27.370 -17.604 1.00 89.81 296 PHE A C 1
ATOM 2347 O O . PHE A 1 296 ? -26.522 -26.929 -18.271 1.00 89.81 296 PHE A O 1
ATOM 2354 N N . ALA A 1 297 ? -24.852 -26.593 -16.803 1.00 90.56 297 ALA A N 1
ATOM 2355 C CA . ALA A 1 297 ? -25.013 -25.152 -16.632 1.00 90.56 297 ALA A CA 1
ATOM 2356 C C . ALA A 1 297 ? -23.898 -24.322 -17.296 1.00 90.56 297 ALA A C 1
ATOM 2358 O O . ALA A 1 297 ? -23.917 -23.092 -17.183 1.00 90.56 297 ALA A O 1
ATOM 2359 N N . LEU A 1 298 ? -22.944 -24.971 -17.975 1.00 90.25 298 LEU A N 1
ATOM 2360 C CA . LEU A 1 298 ? -21.937 -24.290 -18.783 1.00 90.25 298 LEU A CA 1
ATOM 2361 C C . LEU A 1 298 ? -22.580 -23.671 -20.026 1.00 90.25 298 LEU A C 1
ATOM 2363 O O . LEU A 1 298 ? -23.419 -24.272 -20.700 1.00 90.25 298 LEU A O 1
ATOM 2367 N N . GLU A 1 299 ? -22.159 -22.452 -20.337 1.00 86.81 299 GLU A N 1
ATOM 2368 C CA . GLU A 1 299 ? -22.521 -21.777 -21.580 1.00 86.81 299 GLU A CA 1
ATOM 2369 C C . GLU A 1 299 ? -21.727 -22.401 -22.743 1.00 86.81 299 GLU A C 1
ATOM 2371 O O . GLU A 1 299 ? -20.633 -22.921 -22.543 1.00 86.81 299 GLU A O 1
ATOM 2376 N N . GLN A 1 300 ? -22.290 -22.414 -23.953 1.00 85.69 300 GLN A N 1
ATOM 2377 C CA . GLN A 1 300 ? -21.584 -22.938 -25.128 1.00 85.69 300 GLN A CA 1
ATOM 2378 C C . GLN A 1 300 ? -20.680 -21.842 -25.722 1.00 85.69 300 GLN A C 1
ATOM 2380 O O . GLN A 1 300 ? -21.159 -20.713 -25.869 1.00 85.69 300 GLN A O 1
ATOM 2385 N N . PRO A 1 301 ? -19.418 -22.143 -26.084 1.00 83.12 301 PRO A N 1
ATOM 2386 C CA . PRO A 1 301 ? -18.541 -21.213 -26.793 1.00 83.12 301 PRO A CA 1
ATOM 2387 C C . PRO A 1 301 ? -19.154 -20.662 -28.090 1.00 83.12 301 PRO A C 1
ATOM 2389 O O . PRO A 1 301 ? -19.792 -21.390 -28.852 1.00 83.12 301 PRO A O 1
ATOM 2392 N N . GLU A 1 302 ? -18.928 -19.375 -28.376 1.00 79.31 302 GLU A N 1
ATOM 2393 C CA . GLU A 1 302 ? -19.462 -18.704 -29.578 1.00 79.31 302 GLU A CA 1
ATOM 2394 C C . GLU A 1 302 ? -18.866 -19.240 -30.894 1.00 79.31 302 GLU A C 1
ATOM 2396 O O . GLU A 1 302 ? -19.476 -19.096 -31.953 1.00 79.31 302 GLU A O 1
ATOM 2401 N N . ASP A 1 303 ? -17.696 -19.883 -30.833 1.00 82.00 303 ASP A N 1
ATOM 2402 C CA . ASP A 1 303 ? -17.037 -20.544 -31.965 1.00 82.00 303 ASP A CA 1
ATOM 2403 C C . ASP A 1 303 ? -17.507 -21.996 -32.197 1.00 82.00 303 ASP A C 1
ATOM 2405 O O . ASP A 1 303 ? -17.134 -22.612 -33.197 1.00 82.00 303 ASP A O 1
ATOM 2409 N N . GLY A 1 304 ? -18.348 -22.537 -31.306 1.00 81.38 304 GLY A N 1
ATOM 2410 C CA . GLY A 1 304 ? -18.844 -23.913 -31.367 1.00 81.38 304 GLY A CA 1
ATOM 2411 C C . GLY A 1 304 ? -17.849 -24.983 -30.901 1.00 81.38 304 GLY A C 1
ATOM 2412 O O . GLY A 1 304 ? -18.051 -26.158 -31.213 1.00 81.38 304 GLY A O 1
ATOM 2413 N N . SER A 1 305 ? -16.784 -24.605 -30.186 1.00 81.31 305 SER A N 1
ATOM 2414 C CA . SER A 1 305 ? -15.895 -25.548 -29.492 1.00 81.31 305 SER A CA 1
ATOM 2415 C C . SER A 1 305 ? -16.568 -26.211 -28.273 1.00 81.31 305 SER A C 1
ATOM 2417 O O . SER A 1 305 ? -17.648 -25.806 -27.839 1.00 81.31 305 SER A O 1
ATOM 2419 N N . GLU A 1 306 ? -15.958 -27.266 -27.718 1.00 80.81 306 GLU A N 1
ATOM 2420 C CA . GLU A 1 306 ? -16.423 -27.838 -26.444 1.00 80.81 306 GLU A CA 1
ATOM 2421 C C . GLU A 1 306 ? -16.141 -26.854 -25.285 1.00 80.81 306 GLU A C 1
ATOM 2423 O O . GLU A 1 306 ? -15.059 -26.260 -25.264 1.00 80.81 306 GLU A O 1
ATOM 2428 N N . PRO A 1 307 ? -17.065 -26.677 -24.312 1.00 80.44 307 PRO A N 1
ATOM 2429 C CA . PRO A 1 307 ? -16.868 -25.786 -23.166 1.00 80.44 307 PRO A CA 1
ATOM 2430 C C . PRO A 1 307 ? -15.540 -26.023 -22.443 1.00 80.44 307 PRO A C 1
ATOM 2432 O O . PRO A 1 307 ? -15.185 -27.167 -22.154 1.00 80.44 307 PRO A O 1
ATOM 2435 N N . GLY A 1 308 ? -14.827 -24.939 -22.131 1.00 79.06 308 GLY A N 1
ATOM 2436 C CA . GLY A 1 308 ? -13.458 -24.976 -21.630 1.00 79.06 308 GLY A CA 1
ATOM 2437 C C . GLY A 1 308 ? -13.244 -24.232 -20.309 1.00 79.06 308 GLY A C 1
ATOM 2438 O O . GLY A 1 308 ? -14.162 -23.965 -19.534 1.00 79.06 308 GLY A O 1
ATOM 2439 N N . LEU A 1 309 ? -11.978 -23.861 -20.098 1.00 76.38 309 LEU A N 1
ATOM 2440 C CA . LEU A 1 309 ? -11.481 -22.952 -19.055 1.00 76.38 309 LEU A CA 1
ATOM 2441 C C . LEU A 1 309 ? -12.391 -21.723 -18.858 1.00 76.38 309 LEU A C 1
ATOM 2443 O O . LEU A 1 309 ? -12.765 -21.389 -17.734 1.00 76.38 309 LEU A O 1
ATOM 2447 N N . THR A 1 310 ? -12.758 -21.061 -19.953 1.00 83.25 310 THR A N 1
ATOM 2448 C CA . THR A 1 310 ? -13.497 -19.793 -19.938 1.00 83.25 310 THR A CA 1
ATOM 2449 C C . THR A 1 310 ? -14.924 -19.962 -19.413 1.00 83.25 310 THR A C 1
ATOM 2451 O O . THR A 1 310 ? -15.424 -19.117 -18.670 1.00 83.25 310 THR A O 1
ATOM 2454 N N . GLU A 1 311 ? -15.581 -21.063 -19.765 1.00 87.31 311 GLU A N 1
ATOM 2455 C CA . GLU A 1 311 ? -16.972 -21.351 -19.418 1.00 87.31 311 GLU A CA 1
ATOM 2456 C C . GLU A 1 311 ? -17.103 -21.716 -17.931 1.00 87.31 311 GLU A C 1
ATOM 2458 O O . GLU A 1 311 ? -18.040 -21.260 -17.272 1.00 87.31 311 GLU A O 1
ATOM 2463 N N . ASP A 1 312 ? -16.113 -22.427 -17.379 1.00 84.38 312 ASP A N 1
ATOM 2464 C CA . ASP A 1 312 ? -15.978 -22.671 -15.936 1.00 84.38 312 ASP A CA 1
ATOM 2465 C C . ASP A 1 312 ? -15.827 -21.358 -15.153 1.00 84.38 312 ASP A C 1
ATOM 2467 O O . ASP A 1 312 ? -16.546 -21.125 -14.178 1.00 84.38 312 ASP A O 1
ATOM 2471 N N . MET A 1 313 ? -14.946 -20.455 -15.611 1.00 84.62 313 MET A N 1
ATOM 2472 C CA . MET A 1 313 ? -14.757 -19.138 -14.984 1.00 84.62 313 MET A CA 1
ATOM 2473 C C . MET A 1 313 ? -16.030 -18.285 -15.035 1.00 84.62 313 MET A C 1
ATOM 2475 O O . MET A 1 313 ? -16.362 -17.625 -14.048 1.00 84.62 313 MET A O 1
ATOM 2479 N N . ARG A 1 314 ? -16.770 -18.304 -16.155 1.00 88.12 314 ARG A N 1
ATOM 2480 C CA . ARG A 1 314 ? -18.064 -17.609 -16.272 1.00 88.12 314 ARG A CA 1
ATOM 2481 C C . ARG A 1 314 ? -19.088 -18.177 -15.290 1.00 88.12 314 ARG A C 1
ATOM 2483 O O . ARG A 1 314 ? -19.755 -17.399 -14.608 1.00 88.12 314 ARG A O 1
ATOM 2490 N N . LEU A 1 315 ? -19.210 -19.503 -15.187 1.00 89.50 315 LEU A N 1
ATOM 2491 C CA . LEU A 1 315 ? -20.156 -20.156 -14.277 1.00 89.50 315 LEU A CA 1
ATOM 2492 C C . LEU A 1 315 ? -19.824 -19.867 -12.803 1.00 89.50 315 LEU A C 1
ATOM 2494 O O . LEU A 1 315 ? -20.719 -19.496 -12.039 1.00 89.50 315 LEU A O 1
ATOM 2498 N N . ASP A 1 316 ? -18.552 -19.945 -12.416 1.00 88.12 316 ASP A N 1
ATOM 2499 C CA . ASP A 1 316 ? -18.099 -19.610 -11.062 1.00 88.12 316 ASP A CA 1
ATOM 2500 C C . ASP A 1 316 ? -18.357 -18.134 -10.720 1.00 88.12 316 ASP A C 1
ATOM 2502 O O . ASP A 1 316 ? -19.012 -17.816 -9.723 1.00 88.12 316 ASP A O 1
ATOM 2506 N N . GLN A 1 317 ? -17.971 -17.210 -11.607 1.00 88.62 317 GLN A N 1
ATOM 2507 C CA . GLN A 1 317 ? -18.217 -15.779 -11.421 1.00 88.62 317 GLN A CA 1
ATOM 2508 C C . GLN A 1 317 ? -19.723 -15.469 -11.303 1.00 88.62 317 GLN A C 1
ATOM 2510 O O . GLN A 1 317 ? -20.133 -14.679 -10.448 1.00 88.62 317 GLN A O 1
ATOM 2515 N N . LYS A 1 318 ? -20.567 -16.128 -12.106 1.00 89.69 318 LYS A N 1
ATOM 2516 C CA . LYS A 1 318 ? -22.039 -16.022 -12.102 1.00 89.69 318 LYS A CA 1
ATOM 2517 C C . LYS A 1 318 ? -22.662 -16.532 -10.796 1.00 89.69 318 LYS A C 1
ATOM 2519 O O . LYS A 1 318 ? -23.635 -15.939 -10.312 1.00 89.69 318 LYS A O 1
ATOM 2524 N N . LEU A 1 319 ? -22.090 -17.570 -10.182 1.00 89.31 319 LEU A N 1
ATOM 2525 C CA . LEU A 1 319 ? -22.461 -18.056 -8.848 1.00 89.31 319 LEU A CA 1
ATOM 2526 C C . LEU A 1 319 ? -22.003 -17.075 -7.747 1.00 89.31 319 LEU A C 1
ATOM 2528 O O . LEU A 1 319 ? -22.829 -16.633 -6.936 1.00 89.31 319 LEU A O 1
ATOM 2532 N N . ILE A 1 320 ? -20.739 -16.637 -7.775 1.00 87.44 320 ILE A N 1
ATOM 2533 C CA . ILE A 1 320 ? -20.124 -15.737 -6.780 1.00 87.44 320 ILE A CA 1
ATOM 2534 C C . ILE A 1 320 ? -20.792 -14.354 -6.764 1.00 87.44 320 ILE A C 1
ATOM 2536 O O . ILE A 1 320 ? -21.167 -13.861 -5.695 1.00 87.44 320 ILE A O 1
ATOM 2540 N N . GLN A 1 321 ? -21.058 -13.747 -7.928 1.00 85.75 321 GLN A N 1
ATOM 2541 C CA . GLN A 1 321 ? -21.844 -12.505 -8.051 1.00 85.75 321 GLN A CA 1
ATOM 2542 C C . GLN A 1 321 ? -23.258 -12.638 -7.459 1.00 85.75 321 GLN A C 1
ATOM 2544 O O . GLN A 1 321 ? -23.925 -11.640 -7.155 1.00 85.75 321 GLN A O 1
ATOM 2549 N N . ASN A 1 322 ? -23.740 -13.868 -7.281 1.00 85.44 322 ASN A N 1
ATOM 2550 C CA . ASN A 1 322 ? -25.007 -14.188 -6.648 1.00 85.44 322 ASN A CA 1
ATOM 2551 C C . ASN A 1 322 ? -24.874 -14.782 -5.237 1.00 85.44 322 ASN A C 1
ATOM 2553 O O . ASN A 1 322 ? -25.893 -15.131 -4.642 1.00 85.44 322 ASN A O 1
ATOM 2557 N N . GLY A 1 323 ? -23.689 -14.783 -4.623 1.00 84.25 323 GLY A N 1
ATOM 2558 C CA . GLY A 1 323 ? -23.486 -15.213 -3.234 1.00 84.25 323 GLY A CA 1
ATOM 2559 C C . GLY A 1 323 ? -23.689 -16.716 -3.011 1.00 84.25 323 GLY A C 1
ATOM 2560 O O . GLY A 1 323 ? -24.044 -17.124 -1.904 1.00 84.25 323 GLY A O 1
ATOM 2561 N N . VAL A 1 324 ? -23.507 -17.522 -4.058 1.00 88.25 324 VAL A N 1
ATOM 2562 C CA . VAL A 1 324 ? -23.261 -18.964 -3.964 1.00 88.25 324 VAL A CA 1
ATOM 2563 C C . VAL A 1 324 ? -21.781 -19.137 -4.284 1.00 88.25 324 VAL A C 1
ATOM 2565 O O . VAL A 1 324 ? -21.368 -18.819 -5.390 1.00 88.25 324 VAL A O 1
ATOM 2568 N N . HIS A 1 325 ? -20.968 -19.555 -3.319 1.00 86.81 325 HIS A N 1
ATOM 2569 C CA . HIS A 1 325 ? -19.533 -19.728 -3.521 1.00 86.81 325 HIS A CA 1
ATOM 2570 C C . HIS A 1 325 ? -19.238 -21.227 -3.482 1.00 86.81 325 HIS A C 1
ATOM 2572 O O . HIS A 1 325 ? -19.287 -21.851 -2.425 1.00 86.81 325 HIS A O 1
ATOM 2578 N N . LEU A 1 326 ? -18.977 -21.798 -4.653 1.00 86.19 326 LEU A N 1
ATOM 2579 C CA . LEU A 1 326 ? -18.376 -23.120 -4.810 1.00 86.19 326 LEU A CA 1
ATOM 2580 C C . LEU A 1 326 ? -16.887 -22.930 -5.118 1.00 86.19 326 LEU A C 1
ATOM 2582 O O . LEU A 1 326 ? -16.448 -21.800 -5.306 1.00 86.19 326 LEU A O 1
ATOM 2586 N N . ALA A 1 327 ? -16.090 -23.996 -5.116 1.00 80.81 327 ALA A N 1
ATOM 2587 C CA . ALA A 1 327 ? -14.748 -23.918 -5.693 1.00 80.81 327 ALA A CA 1
ATOM 2588 C C . ALA A 1 327 ? -14.756 -24.641 -7.039 1.00 80.81 327 ALA A C 1
ATOM 2590 O O . ALA A 1 327 ? -14.953 -25.859 -7.077 1.00 80.81 327 ALA A O 1
ATOM 2591 N N . ALA A 1 328 ? -14.588 -23.881 -8.122 1.00 80.81 328 ALA A N 1
ATOM 2592 C CA . ALA A 1 328 ? -14.524 -24.402 -9.482 1.00 80.81 328 ALA A CA 1
ATOM 2593 C C . ALA A 1 328 ? -13.379 -25.404 -9.651 1.00 80.81 328 ALA A C 1
ATOM 2595 O O . ALA A 1 328 ? -12.249 -25.146 -9.230 1.00 80.81 328 ALA A O 1
ATOM 2596 N N . GLY A 1 329 ? -13.665 -26.522 -10.317 1.00 68.50 329 GLY A N 1
ATOM 2597 C CA . GLY A 1 329 ? -12.708 -27.582 -10.619 1.00 68.50 329 GLY A CA 1
ATOM 2598 C C . GLY A 1 329 ? -11.577 -27.139 -11.543 1.00 68.50 329 GLY A C 1
ATOM 2599 O O . GLY A 1 329 ? -10.522 -27.763 -11.564 1.00 68.50 329 GLY A O 1
ATOM 2600 N N . LEU A 1 330 ? -11.729 -26.004 -12.221 1.00 67.81 330 LEU A N 1
ATOM 2601 C CA . LEU A 1 330 ? -10.641 -25.314 -12.897 1.00 67.81 330 LEU A CA 1
ATOM 2602 C C . LEU A 1 330 ? -9.480 -24.903 -11.976 1.00 67.81 330 LEU A C 1
ATOM 2604 O O . LEU A 1 330 ? -8.323 -25.128 -12.335 1.00 67.81 330 LEU A O 1
ATOM 2608 N N . GLY A 1 331 ? -9.750 -24.295 -10.807 1.00 59.84 331 GLY A N 1
ATOM 2609 C CA . GLY A 1 331 ? -8.734 -23.718 -9.888 1.00 59.84 331 GLY A CA 1
ATOM 2610 C C . GLY A 1 331 ? -7.852 -24.761 -9.184 1.00 59.84 331 GLY A C 1
ATOM 2611 O O . GLY A 1 331 ? -7.242 -24.503 -8.152 1.00 59.84 331 GLY A O 1
ATOM 2612 N N . TYR A 1 332 ? -7.881 -25.951 -9.765 1.00 63.69 332 TYR A N 1
ATOM 2613 C CA . TYR A 1 332 ? -8.100 -27.267 -9.198 1.00 63.69 332 TYR A CA 1
ATOM 2614 C C . TYR A 1 332 ? -7.918 -28.334 -10.313 1.00 63.69 332 TYR A C 1
ATOM 2616 O O . TYR A 1 332 ? -8.253 -29.487 -10.096 1.00 63.69 332 TYR A O 1
ATOM 2624 N N . GLN A 1 333 ? -7.438 -27.956 -11.514 1.00 61.81 333 GLN A N 1
ATOM 2625 C CA . GLN A 1 333 ? -7.063 -28.796 -12.672 1.00 61.81 333 GLN A CA 1
ATOM 2626 C C . GLN A 1 333 ? -7.912 -30.076 -12.929 1.00 61.81 333 GLN A C 1
ATOM 2628 O O . GLN A 1 333 ? -7.349 -31.122 -13.251 1.00 61.81 333 GLN A O 1
ATOM 2633 N N . ALA A 1 334 ? -9.240 -30.017 -12.795 1.00 65.44 334 ALA A N 1
ATOM 2634 C CA . ALA A 1 334 ? -10.153 -31.146 -13.021 1.00 65.44 334 ALA A CA 1
ATOM 2635 C C . ALA A 1 334 ? -10.019 -31.781 -14.426 1.00 65.44 334 ALA A C 1
ATOM 2637 O O . ALA A 1 334 ? -9.595 -31.118 -15.371 1.00 65.44 334 ALA A O 1
ATOM 2638 N N . GLU A 1 335 ? -10.446 -33.047 -14.595 1.00 64.94 335 GLU A N 1
ATOM 2639 C CA . GLU A 1 335 ? -10.408 -33.736 -15.909 1.00 64.94 335 GLU A CA 1
ATOM 2640 C C . GLU A 1 335 ? -11.132 -32.964 -17.021 1.00 64.94 335 GLU A C 1
ATOM 2642 O O . GLU A 1 335 ? -10.799 -33.090 -18.200 1.00 64.94 335 GLU A O 1
ATOM 2647 N N . LYS A 1 336 ? -12.208 -32.277 -16.631 1.00 74.06 336 LYS A N 1
ATOM 2648 C CA . LYS A 1 336 ? -13.226 -31.674 -17.484 1.00 74.06 336 LYS A CA 1
ATOM 2649 C C . LYS A 1 336 ? -13.784 -30.436 -16.779 1.00 74.06 336 LYS A C 1
ATOM 2651 O O . LYS A 1 336 ? -13.946 -30.486 -15.555 1.00 74.06 336 LYS A O 1
ATOM 2656 N N . PRO A 1 337 ? -14.153 -29.385 -17.523 1.00 83.06 337 PRO A N 1
ATOM 2657 C CA . PRO A 1 337 ? -14.998 -28.312 -17.011 1.00 83.06 337 PRO A CA 1
ATOM 2658 C C . PRO A 1 337 ? -16.338 -28.833 -16.478 1.00 83.06 337 PRO A C 1
ATOM 2660 O O . PRO A 1 337 ? -16.794 -29.927 -16.822 1.00 83.06 337 PRO A O 1
ATOM 2663 N N . GLY A 1 338 ? -16.975 -28.031 -15.635 1.00 86.56 338 GLY A N 1
ATOM 2664 C CA . GLY A 1 338 ? -18.280 -28.284 -15.037 1.00 86.56 338 GLY A CA 1
ATOM 2665 C C . GLY A 1 338 ? -18.224 -28.903 -13.645 1.00 86.56 338 GLY A C 1
ATOM 2666 O O . GLY A 1 338 ? -19.250 -28.931 -12.976 1.00 86.56 338 GLY A O 1
ATOM 2667 N N . TRP A 1 339 ? -17.068 -29.365 -13.166 1.00 86.19 339 TRP A N 1
ATOM 2668 C CA . TRP A 1 339 ? -16.940 -29.936 -11.821 1.00 86.19 339 TRP A CA 1
ATOM 2669 C C . TRP A 1 339 ? -16.694 -28.860 -10.762 1.00 86.19 339 TRP A C 1
ATOM 2671 O O . TRP A 1 339 ? -15.906 -27.945 -10.972 1.00 86.19 339 TRP A O 1
ATOM 2681 N N . PHE A 1 340 ? -17.345 -28.972 -9.602 1.00 86.69 340 PHE A N 1
ATOM 2682 C CA . PHE A 1 340 ? -17.229 -28.014 -8.497 1.00 86.69 340 PHE A CA 1
ATOM 2683 C C . PHE A 1 340 ? -17.159 -28.720 -7.139 1.00 86.69 340 PHE A C 1
ATOM 2685 O O . PHE A 1 340 ? -17.900 -29.670 -6.876 1.00 86.69 340 PHE A O 1
ATOM 2692 N N . ARG A 1 341 ? -16.337 -28.204 -6.216 1.00 86.50 341 ARG A N 1
ATOM 2693 C CA . ARG A 1 341 ? -16.357 -28.632 -4.810 1.00 86.50 341 ARG A CA 1
ATOM 2694 C C . ARG A 1 341 ? -17.426 -27.873 -4.026 1.00 86.50 341 ARG A C 1
ATOM 2696 O O . ARG A 1 341 ? -17.410 -26.641 -3.980 1.00 86.50 341 ARG A O 1
ATOM 2703 N N . MET A 1 342 ? -18.297 -28.615 -3.344 1.00 87.31 342 MET A N 1
ATOM 2704 C CA . MET A 1 342 ? -19.362 -28.088 -2.487 1.00 87.31 342 MET A CA 1
ATOM 2705 C C . MET A 1 342 ? -19.191 -28.587 -1.046 1.00 87.31 342 MET A C 1
ATOM 2707 O O . MET A 1 342 ? -19.357 -29.774 -0.767 1.00 87.31 342 MET A O 1
ATOM 2711 N N . THR A 1 343 ? -18.851 -27.686 -0.121 1.00 88.31 343 THR A N 1
ATOM 2712 C CA . THR A 1 343 ? -18.673 -27.999 1.308 1.00 88.31 343 THR A CA 1
ATOM 2713 C C . THR A 1 343 ? -20.025 -28.228 1.992 1.00 88.31 343 THR A C 1
ATOM 2715 O O . THR A 1 343 ? -20.882 -27.346 1.977 1.00 88.31 343 THR A O 1
ATOM 2718 N N . PHE A 1 344 ? -20.215 -29.385 2.638 1.00 87.88 344 PHE A N 1
ATOM 2719 C CA . PHE A 1 344 ? -21.459 -29.714 3.356 1.00 87.88 344 PHE A CA 1
ATOM 2720 C C . PHE A 1 344 ? -21.392 -29.469 4.870 1.00 87.88 344 PHE A C 1
ATOM 2722 O O . PHE A 1 344 ? -22.427 -29.465 5.537 1.00 87.88 344 PHE A O 1
ATOM 2729 N N . SER A 1 345 ? -20.209 -29.198 5.431 1.00 87.88 345 SER A N 1
ATOM 2730 C CA . SER A 1 345 ? -19.991 -28.887 6.854 1.00 87.88 345 SER A CA 1
ATOM 2731 C C . SER A 1 345 ? -20.421 -27.471 7.275 1.00 87.88 345 SER A C 1
ATOM 2733 O O . SER A 1 345 ? -19.731 -26.781 8.032 1.00 87.88 345 SER A O 1
ATOM 2735 N N . GLN A 1 346 ? -21.586 -27.035 6.795 1.00 85.06 346 GLN A N 1
ATOM 2736 C CA . GLN A 1 346 ? -22.199 -25.727 7.040 1.00 85.06 346 GLN A CA 1
ATOM 2737 C C . GLN A 1 346 ? -23.575 -25.886 7.713 1.00 85.06 346 GLN A C 1
ATOM 2739 O O . GLN A 1 346 ? -24.219 -26.930 7.575 1.00 85.06 346 GLN A O 1
ATOM 2744 N N . PRO A 1 347 ? -24.087 -24.871 8.437 1.00 84.44 347 PRO A N 1
ATOM 2745 C CA . PRO A 1 347 ? -25.412 -24.945 9.048 1.00 84.44 347 PRO A CA 1
ATOM 2746 C C . PRO A 1 347 ? -26.499 -25.212 7.994 1.00 84.44 347 PRO A C 1
ATOM 2748 O O . PRO A 1 347 ? -26.646 -24.430 7.054 1.00 84.44 347 PRO A O 1
ATOM 2751 N N . ARG A 1 348 ? -27.313 -26.268 8.175 1.00 85.19 348 ARG A N 1
ATOM 2752 C CA . ARG A 1 348 ? -28.379 -26.677 7.225 1.00 85.19 348 ARG A CA 1
ATOM 2753 C C . ARG A 1 348 ? -29.239 -25.507 6.681 1.00 85.19 348 ARG A C 1
ATOM 2755 O O . ARG A 1 348 ? -29.503 -25.501 5.480 1.00 85.19 348 ARG A O 1
ATOM 2762 N N . PRO A 1 349 ? -29.637 -24.480 7.473 1.00 82.88 349 PRO A N 1
ATOM 2763 C CA . PRO A 1 349 ? -30.411 -23.336 6.966 1.00 82.88 349 PRO A CA 1
ATOM 2764 C C . PRO A 1 349 ? -29.653 -22.366 6.044 1.00 82.88 349 PRO A C 1
ATOM 2766 O O . PRO A 1 349 ? -30.299 -21.537 5.403 1.00 82.88 349 PRO A O 1
ATOM 2769 N N . LEU A 1 350 ? -28.317 -22.411 6.010 1.00 82.06 350 LEU A N 1
ATOM 2770 C CA . LEU A 1 350 ? -27.492 -21.701 5.027 1.00 82.06 350 LEU A CA 1
ATOM 2771 C C . LEU A 1 350 ? -27.349 -22.561 3.770 1.00 82.06 350 LEU A C 1
ATOM 2773 O O . LEU A 1 350 ? -27.780 -22.127 2.706 1.00 82.06 350 LEU A O 1
ATOM 2777 N N . LEU A 1 351 ? -26.916 -23.820 3.925 1.00 84.44 351 LEU A N 1
ATOM 2778 C CA . LEU A 1 351 ? -26.763 -24.779 2.824 1.00 84.44 351 LEU A CA 1
ATOM 2779 C C . LEU A 1 351 ? -28.035 -24.874 1.956 1.00 84.44 351 LEU A C 1
ATOM 2781 O O . LEU A 1 351 ? -27.958 -24.733 0.738 1.00 84.44 351 LEU A O 1
ATOM 2785 N N . LEU A 1 352 ? -29.219 -24.984 2.577 1.00 85.25 352 LEU A N 1
ATOM 2786 C CA . LEU A 1 352 ? -30.511 -24.952 1.873 1.00 85.25 352 LEU A CA 1
ATOM 2787 C C . LEU A 1 352 ? -30.747 -23.650 1.093 1.00 85.25 352 LEU A C 1
ATOM 2789 O O . LEU A 1 352 ? -31.199 -23.702 -0.043 1.00 85.25 352 LEU A O 1
ATOM 2793 N N . LYS A 1 353 ? -30.425 -22.480 1.661 1.00 84.06 353 LYS A N 1
ATOM 2794 C CA . LYS A 1 353 ? -30.574 -21.190 0.961 1.00 84.06 353 LYS A CA 1
ATOM 2795 C C . LYS A 1 353 ? -29.599 -21.063 -0.207 1.00 84.06 353 LYS A C 1
ATOM 2797 O O . LYS A 1 353 ? -29.971 -20.489 -1.229 1.00 84.06 353 LYS A O 1
ATOM 2802 N N . GLY A 1 354 ? -28.384 -21.594 -0.064 1.00 87.06 354 GLY A N 1
ATOM 2803 C CA . GLY A 1 354 ? -27.415 -21.725 -1.149 1.00 87.06 354 GLY A CA 1
ATOM 2804 C C . GLY A 1 354 ? -27.967 -22.578 -2.289 1.00 87.06 354 GLY A C 1
ATOM 2805 O O . GLY A 1 354 ? -28.073 -22.086 -3.408 1.00 87.06 354 GLY A O 1
ATOM 2806 N N . LEU A 1 355 ? -28.420 -23.801 -1.988 1.00 87.31 355 LEU A N 1
ATOM 2807 C CA . LEU A 1 355 ? -29.008 -24.734 -2.959 1.00 87.31 355 LEU A CA 1
ATOM 2808 C C . LEU A 1 355 ? -30.251 -24.158 -3.656 1.00 87.31 355 LEU A C 1
ATOM 2810 O O . LEU A 1 355 ? -30.308 -24.154 -4.884 1.00 87.31 355 LEU A O 1
ATOM 2814 N N . THR A 1 356 ? -31.217 -23.599 -2.914 1.00 85.75 356 THR A N 1
ATOM 2815 C CA . THR A 1 356 ? -32.404 -22.934 -3.492 1.00 85.75 356 THR A CA 1
ATOM 2816 C C . THR A 1 356 ? -32.007 -21.831 -4.472 1.00 85.75 356 THR A C 1
ATOM 2818 O O . THR A 1 356 ? -32.577 -21.724 -5.557 1.00 85.75 356 THR A O 1
ATOM 2821 N N . LYS A 1 357 ? -31.003 -21.020 -4.122 1.00 87.50 357 LYS A N 1
ATOM 2822 C CA . LYS A 1 357 ? -30.534 -19.924 -4.973 1.00 87.50 357 LYS A CA 1
ATOM 2823 C C . LYS A 1 357 ? -29.760 -20.428 -6.189 1.00 87.50 357 LYS A C 1
ATOM 2825 O O . LYS A 1 357 ? -29.985 -19.917 -7.280 1.00 87.50 357 LYS A O 1
ATOM 2830 N N . MET A 1 358 ? -28.917 -21.446 -6.021 1.00 90.31 358 MET A N 1
ATOM 2831 C CA . MET A 1 358 ? -28.213 -22.131 -7.106 1.00 90.31 358 MET A CA 1
ATOM 2832 C C . MET A 1 358 ? -29.210 -22.683 -8.133 1.00 90.31 358 MET A C 1
ATOM 2834 O O . MET A 1 358 ? -29.104 -22.369 -9.311 1.00 90.31 358 MET A O 1
ATOM 2838 N N . MET A 1 359 ? -30.247 -23.408 -7.706 1.00 88.00 359 MET A N 1
ATOM 2839 C CA . MET A 1 359 ? -31.234 -23.972 -8.638 1.00 88.00 359 MET A CA 1
ATOM 2840 C C . MET A 1 359 ? -32.084 -22.916 -9.345 1.00 88.00 359 MET A C 1
ATOM 2842 O O . MET A 1 359 ? -32.349 -23.057 -10.543 1.00 88.00 359 MET A O 1
ATOM 2846 N N . ARG A 1 360 ? -32.419 -21.816 -8.658 1.00 86.75 360 ARG A N 1
ATOM 2847 C CA . ARG A 1 360 ? -33.075 -20.660 -9.280 1.00 86.75 360 ARG A CA 1
ATOM 2848 C C . ARG A 1 360 ? -32.186 -20.001 -10.346 1.00 86.75 360 ARG A C 1
ATOM 2850 O O . ARG A 1 360 ? -32.708 -19.546 -11.357 1.00 86.75 360 ARG A O 1
ATOM 2857 N N . LEU A 1 361 ? -30.866 -19.962 -10.144 1.00 88.56 361 LEU A N 1
ATOM 2858 C CA . LEU A 1 361 ? -29.900 -19.401 -11.101 1.00 88.56 361 LEU A CA 1
ATOM 2859 C C . LEU A 1 361 ? -29.615 -20.334 -12.288 1.00 88.56 361 LEU A C 1
ATOM 2861 O O . LEU A 1 361 ? -29.503 -19.849 -13.409 1.00 88.56 361 LEU A O 1
ATOM 2865 N N . LEU A 1 362 ? -29.470 -21.643 -12.046 1.00 88.56 362 LEU A N 1
ATOM 2866 C CA . LEU A 1 362 ? -28.966 -22.597 -13.045 1.00 88.56 362 LEU A CA 1
ATOM 2867 C C . LEU A 1 362 ? -30.066 -23.328 -13.831 1.00 88.56 362 LEU A C 1
ATOM 2869 O O . LEU A 1 362 ? -29.864 -23.631 -15.000 1.00 88.56 362 LEU A O 1
ATOM 2873 N N . LYS A 1 363 ? -31.227 -23.618 -13.220 1.00 83.50 363 LYS A N 1
ATOM 2874 C CA . LYS A 1 363 ? -32.367 -24.278 -13.898 1.00 83.50 363 LYS A CA 1
ATOM 2875 C C . LYS A 1 363 ? -33.642 -23.416 -13.927 1.00 83.50 363 LYS A C 1
ATOM 2877 O O . LYS A 1 363 ? -34.666 -23.869 -14.427 1.00 83.50 363 LYS A O 1
ATOM 2882 N N . GLY A 1 364 ? -33.625 -22.201 -13.364 1.00 78.31 364 GLY A N 1
ATOM 2883 C CA . GLY A 1 364 ? -34.820 -21.351 -13.220 1.00 78.31 364 GLY A CA 1
ATOM 2884 C C . GLY A 1 364 ? -35.866 -21.888 -12.228 1.00 78.31 364 GLY A C 1
ATOM 2885 O O . GLY A 1 364 ? -36.952 -21.324 -12.114 1.00 78.31 364 GLY A O 1
ATOM 2886 N N . VAL A 1 365 ? -35.553 -22.974 -11.513 1.00 70.56 365 VAL A N 1
ATOM 2887 C CA . VAL A 1 365 ? -36.479 -23.680 -10.619 1.00 70.56 365 VAL A CA 1
ATOM 2888 C C . VAL A 1 365 ? -36.399 -23.087 -9.222 1.00 70.56 365 VAL A C 1
ATOM 2890 O O . VAL A 1 365 ? -35.331 -23.069 -8.610 1.00 70.56 365 VAL A O 1
ATOM 2893 N N . ASP A 1 366 ? -37.542 -22.662 -8.688 1.00 66.06 366 ASP A N 1
ATOM 2894 C CA . ASP A 1 366 ? -37.647 -22.296 -7.280 1.00 66.06 366 ASP A CA 1
ATOM 2895 C C . ASP A 1 366 ? -37.897 -23.544 -6.427 1.00 66.06 366 ASP A C 1
ATOM 2897 O O . ASP A 1 366 ? -38.935 -24.198 -6.540 1.00 66.06 366 ASP A O 1
ATOM 2901 N N . LEU A 1 367 ? -36.926 -23.893 -5.580 1.00 64.44 367 LEU A N 1
ATOM 2902 C CA . LEU A 1 367 ? -37.053 -25.022 -4.664 1.00 64.44 367 LEU A CA 1
ATOM 2903 C C . LEU A 1 367 ? -37.933 -24.647 -3.473 1.00 64.44 367 LEU A C 1
ATOM 2905 O O . LEU A 1 367 ? -37.514 -23.868 -2.613 1.00 64.44 367 LEU A O 1
ATOM 2909 N N . ASP A 1 368 ? -39.120 -25.251 -3.389 1.00 61.22 368 ASP A N 1
ATOM 2910 C CA . ASP A 1 368 ? -39.945 -25.153 -2.190 1.00 61.22 368 ASP A CA 1
ATOM 2911 C C . ASP A 1 368 ? -39.270 -25.896 -1.026 1.00 61.22 368 ASP A C 1
ATOM 2913 O O . ASP A 1 368 ? -39.171 -27.126 -0.986 1.00 61.22 368 ASP A O 1
ATOM 2917 N N . ILE A 1 369 ? -38.814 -25.115 -0.051 1.00 54.12 369 ILE A N 1
ATOM 2918 C CA . ILE A 1 369 ? -38.160 -25.591 1.169 1.00 54.12 369 ILE A CA 1
ATOM 2919 C C . ILE A 1 369 ? -39.107 -26.503 1.977 1.00 54.12 369 ILE A C 1
ATOM 2921 O O . ILE A 1 369 ? -38.633 -27.402 2.670 1.00 54.12 369 ILE A O 1
ATOM 2925 N N . LEU A 1 370 ? -40.431 -26.335 1.858 1.00 45.62 370 LEU A N 1
ATOM 2926 C CA . LEU A 1 370 ? -41.426 -27.204 2.498 1.00 45.62 370 LEU A CA 1
ATOM 2927 C C . LEU A 1 370 ? -41.545 -28.570 1.806 1.00 45.62 370 LEU A C 1
ATOM 2929 O O . LEU A 1 370 ? -41.782 -29.569 2.481 1.00 45.62 370 LEU A O 1
ATOM 2933 N N . ALA A 1 371 ? -41.325 -28.644 0.489 1.00 55.19 371 ALA A N 1
ATOM 2934 C CA . ALA A 1 371 ? -41.252 -29.920 -0.223 1.00 55.19 371 ALA A CA 1
ATOM 2935 C C . ALA A 1 371 ? -39.966 -30.684 0.140 1.00 55.19 371 ALA A C 1
ATOM 2937 O O . ALA A 1 371 ? -40.009 -31.890 0.381 1.00 55.19 371 ALA A O 1
ATOM 2938 N N . ILE A 1 372 ? -38.838 -29.977 0.276 1.00 54.12 372 ILE A N 1
ATOM 2939 C CA . ILE A 1 372 ? -37.549 -30.570 0.677 1.00 54.12 372 ILE A CA 1
ATOM 2940 C C . ILE A 1 372 ? -37.564 -31.059 2.136 1.00 54.12 372 ILE A C 1
ATOM 2942 O O . ILE A 1 372 ? -36.919 -32.055 2.445 1.00 54.12 372 ILE A O 1
ATOM 2946 N N . GLN A 1 373 ? -38.366 -30.463 3.026 1.00 48.69 373 GLN A N 1
ATOM 2947 C CA . GLN A 1 373 ? -38.615 -31.031 4.364 1.00 48.69 373 GLN A CA 1
ATOM 2948 C C . GLN A 1 373 ? -39.291 -32.417 4.324 1.00 48.69 373 GLN A C 1
ATOM 2950 O O . GLN A 1 373 ? -39.181 -33.176 5.285 1.00 48.69 373 GLN A O 1
ATOM 2955 N N . GLY A 1 374 ? -39.937 -32.790 3.213 1.00 48.88 374 GLY A N 1
ATOM 2956 C CA . GLY A 1 374 ? -40.435 -34.150 2.981 1.00 48.88 374 GLY A CA 1
ATOM 2957 C C . GLY A 1 374 ? -39.339 -35.195 2.728 1.00 48.88 374 GLY A C 1
ATOM 2958 O O . GLY A 1 374 ? -39.628 -36.387 2.791 1.00 48.88 374 GLY A O 1
ATOM 2959 N N . LEU A 1 375 ? -38.097 -34.763 2.473 1.00 47.91 375 LEU A N 1
ATOM 2960 C CA . LEU A 1 375 ? -36.926 -35.621 2.259 1.00 47.91 375 LEU A CA 1
ATOM 2961 C C . LEU A 1 375 ? -36.126 -35.890 3.549 1.00 47.91 375 LEU A C 1
ATOM 2963 O O . LEU A 1 375 ? -35.105 -36.570 3.489 1.00 47.91 375 LEU A O 1
ATOM 2967 N N . GLU A 1 376 ? -36.555 -35.387 4.717 1.00 44.56 376 GLU A N 1
ATOM 2968 C CA . GLU A 1 376 ? -35.895 -35.714 5.991 1.00 44.56 376 GLU A CA 1
ATOM 2969 C C . GLU A 1 376 ? -35.954 -37.233 6.278 1.00 44.56 376 GLU A C 1
ATOM 2971 O O . GLU A 1 376 ? -37.052 -37.800 6.373 1.00 44.56 376 GLU A O 1
ATOM 2976 N N . PRO A 1 377 ? -34.808 -37.906 6.519 1.00 39.00 377 PRO A N 1
ATOM 2977 C CA . PRO A 1 377 ? -34.797 -39.238 7.114 1.00 39.00 377 PRO A CA 1
ATOM 2978 C C . PRO A 1 377 ? -35.594 -39.239 8.426 1.00 39.00 377 PRO A C 1
ATOM 2980 O O . PRO A 1 377 ? -35.518 -38.293 9.210 1.00 39.00 377 PRO A O 1
ATOM 2983 N N . LYS A 1 378 ? -36.390 -40.291 8.663 1.00 36.47 378 LYS A N 1
ATOM 2984 C CA . LYS A 1 378 ? -37.448 -40.341 9.695 1.00 36.47 378 LYS A CA 1
ATOM 2985 C C . LYS A 1 378 ? -36.993 -39.891 11.099 1.00 36.47 378 LYS A C 1
ATOM 2987 O O . LYS A 1 378 ? -36.581 -40.720 11.904 1.00 36.47 378 LYS A O 1
ATOM 2992 N N . ARG A 1 379 ? -37.179 -38.598 11.400 1.00 33.84 379 ARG A N 1
ATOM 2993 C CA . ARG A 1 379 ? -37.122 -37.931 12.720 1.00 33.84 379 ARG A CA 1
ATOM 2994 C C . ARG A 1 379 ? -36.346 -38.668 13.824 1.00 33.84 379 ARG A C 1
ATOM 2996 O O . ARG A 1 379 ? -36.942 -39.262 14.725 1.00 33.84 379 ARG A O 1
ATOM 3003 N N . THR A 1 380 ? -35.038 -38.450 13.873 1.00 31.53 380 THR A N 1
ATOM 3004 C CA . THR A 1 380 ? -34.353 -38.241 15.159 1.00 31.53 380 THR A CA 1
ATOM 3005 C C . THR A 1 380 ? -34.517 -36.771 15.587 1.00 31.53 380 THR A C 1
ATOM 3007 O O . THR A 1 380 ? -34.836 -35.899 14.776 1.00 31.53 380 THR A O 1
ATOM 3010 N N . ALA A 1 381 ? -34.459 -36.482 16.890 1.00 30.12 381 ALA A N 1
ATOM 3011 C CA . ALA A 1 381 ? -35.042 -35.248 17.429 1.00 30.12 381 ALA A CA 1
ATOM 3012 C C . ALA A 1 381 ? -34.162 -33.988 17.267 1.00 30.12 381 ALA A C 1
ATOM 3014 O O . ALA A 1 381 ? -33.051 -33.929 17.784 1.00 30.12 381 ALA A O 1
ATOM 3015 N N . SER A 1 382 ? -34.731 -32.954 16.630 1.00 30.80 382 SER A N 1
ATOM 3016 C CA . SER A 1 382 ? -34.393 -31.516 16.728 1.00 30.80 382 SER A CA 1
ATOM 3017 C C . SER A 1 382 ? -32.941 -31.156 17.098 1.00 30.80 382 SER A C 1
ATOM 3019 O O . SER A 1 382 ? -32.615 -30.939 18.269 1.00 30.80 382 SER A O 1
ATOM 3021 N N . HIS A 1 383 ? -32.088 -30.968 16.088 1.00 36.88 383 HIS A N 1
ATOM 3022 C CA . HIS A 1 383 ? -30.714 -30.484 16.264 1.00 36.88 383 HIS A CA 1
ATOM 3023 C C . HIS A 1 383 ? -30.675 -28.965 16.526 1.00 36.88 383 HIS A C 1
ATOM 3025 O O . HIS A 1 383 ? -30.277 -28.170 15.678 1.00 36.88 383 HIS A O 1
ATOM 3031 N N . THR A 1 384 ? -31.082 -28.554 17.729 1.00 35.53 384 THR A N 1
ATOM 3032 C CA . THR A 1 384 ? -30.934 -27.179 18.232 1.00 35.53 384 THR A CA 1
ATOM 3033 C C . THR A 1 384 ? -30.166 -27.175 19.551 1.00 35.53 384 THR A C 1
ATOM 3035 O O . THR A 1 384 ? -30.694 -27.614 20.569 1.00 35.53 384 THR A O 1
ATOM 3038 N N . ASN A 1 385 ? -28.942 -26.634 19.546 1.00 38.12 385 ASN A N 1
ATOM 3039 C CA . ASN A 1 385 ? -28.122 -26.384 20.741 1.00 38.12 385 ASN A CA 1
ATOM 3040 C C . ASN A 1 385 ? -27.960 -27.578 21.706 1.00 38.12 385 ASN A C 1
ATOM 3042 O O . ASN A 1 385 ? -28.177 -27.444 22.913 1.00 38.12 385 ASN A O 1
ATOM 3046 N N . GLN A 1 386 ? -27.480 -28.721 21.206 1.00 41.59 386 GLN A N 1
ATOM 3047 C CA . GLN A 1 386 ? -26.840 -29.697 22.091 1.00 41.59 386 GLN A CA 1
ATOM 3048 C C . GLN A 1 386 ? -25.552 -29.082 22.665 1.00 41.59 386 GLN A C 1
ATOM 3050 O O . GLN A 1 386 ? -24.557 -28.923 21.960 1.00 41.59 386 GLN A O 1
ATOM 3055 N N . ARG A 1 387 ? -25.592 -28.709 23.949 1.00 47.41 387 ARG A N 1
ATOM 3056 C CA . ARG A 1 387 ? -24.381 -28.553 24.770 1.00 47.41 387 ARG A CA 1
ATOM 3057 C C . ARG A 1 387 ? -23.748 -29.929 24.983 1.00 47.41 387 ARG A C 1
ATOM 3059 O O . ARG A 1 387 ? -24.459 -30.933 24.916 1.00 47.41 387 ARG A O 1
ATOM 3066 N N . VAL A 1 388 ? -22.458 -29.959 25.321 1.00 52.06 388 VAL A N 1
ATOM 3067 C CA . VAL A 1 388 ? -21.785 -31.1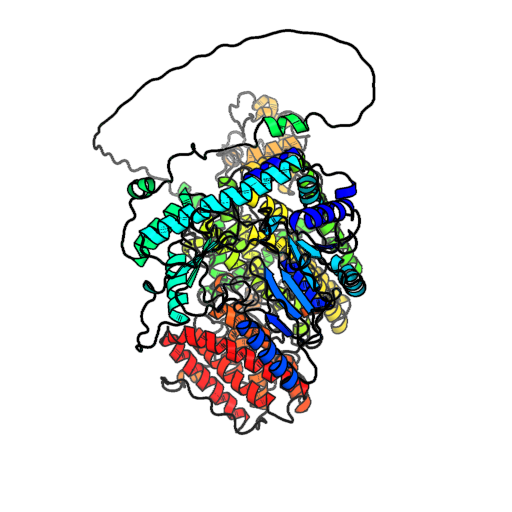74 25.812 1.00 52.06 388 VAL A CA 1
ATOM 3068 C C . VAL A 1 388 ? -22.659 -31.825 26.903 1.00 52.06 388 VAL A C 1
ATOM 3070 O O . VAL A 1 388 ? -23.126 -31.107 27.798 1.00 52.06 388 VAL A O 1
ATOM 3073 N N . PRO A 1 389 ? -22.938 -33.144 26.835 1.00 49.66 389 PRO A N 1
ATOM 3074 C CA . PRO A 1 389 ? -23.805 -33.823 27.791 1.00 49.66 389 PRO A CA 1
ATOM 3075 C C . PRO A 1 389 ? -23.428 -33.511 29.251 1.00 49.66 389 PRO A C 1
ATOM 3077 O O . PRO A 1 389 ? -22.262 -33.667 29.621 1.00 49.66 389 PRO A O 1
ATOM 3080 N N . PRO A 1 390 ? -24.381 -33.122 30.124 1.00 46.22 390 PRO A N 1
ATOM 3081 C CA . PRO A 1 390 ? -24.072 -32.802 31.520 1.00 46.22 390 PRO A CA 1
ATOM 3082 C C . PRO A 1 390 ? -23.437 -33.954 32.311 1.00 46.22 390 PRO A C 1
ATOM 3084 O O . PRO A 1 390 ? -22.792 -33.703 33.320 1.00 46.22 390 PRO A O 1
ATOM 3087 N N . SER A 1 391 ? -23.595 -35.202 31.858 1.00 44.78 391 SER A N 1
ATOM 3088 C CA . SER A 1 391 ? -22.891 -36.382 32.378 1.00 44.78 391 SER A CA 1
ATOM 3089 C C . SER A 1 391 ? -21.382 -36.342 32.120 1.00 44.78 391 SER A C 1
ATOM 3091 O O . SER A 1 391 ? -20.616 -36.700 33.006 1.00 44.78 391 SER A O 1
ATOM 3093 N N . ILE A 1 392 ? -20.956 -35.863 30.948 1.00 50.81 392 ILE A N 1
ATOM 3094 C CA . ILE A 1 392 ? -19.544 -35.674 30.592 1.00 50.81 392 ILE A CA 1
ATOM 3095 C C . ILE A 1 392 ? -18.972 -34.514 31.428 1.00 50.81 392 ILE A C 1
ATOM 3097 O O . ILE A 1 392 ? -18.036 -34.712 32.201 1.00 50.81 392 ILE A O 1
ATOM 3101 N N . LEU A 1 393 ? -19.635 -33.349 31.419 1.00 45.28 393 LEU A N 1
ATOM 3102 C CA . LEU A 1 393 ? -19.237 -32.175 32.219 1.00 45.28 393 LEU A CA 1
ATOM 3103 C C . LEU A 1 393 ? -19.236 -32.414 33.747 1.00 45.28 393 LEU A C 1
ATOM 3105 O O . LEU A 1 393 ? -18.539 -31.715 34.486 1.00 45.28 393 LEU A O 1
ATOM 3109 N N . ALA A 1 394 ? -20.012 -33.379 34.253 1.00 43.03 394 ALA A N 1
ATOM 3110 C CA . ALA A 1 394 ? -20.037 -33.722 35.676 1.00 43.03 394 ALA A CA 1
ATOM 3111 C C . ALA A 1 394 ? -18.799 -34.513 36.133 1.00 43.03 394 ALA A C 1
ATOM 3113 O O . ALA A 1 394 ? -18.372 -34.350 37.280 1.00 43.03 394 ALA A O 1
ATOM 3114 N N . THR A 1 395 ? -18.211 -35.335 35.258 1.00 41.47 395 THR A N 1
ATOM 3115 C CA . THR A 1 395 ? -17.030 -36.160 35.567 1.00 41.47 395 THR A CA 1
ATOM 3116 C C . THR A 1 395 ? -15.807 -35.287 35.857 1.00 41.47 395 THR A C 1
ATOM 3118 O O . THR A 1 395 ? -15.127 -35.478 36.868 1.00 41.47 395 THR A O 1
ATOM 3121 N N . PHE A 1 396 ? -15.597 -34.237 35.059 1.00 44.59 396 PHE A N 1
ATOM 3122 C CA . PHE A 1 396 ? -14.433 -33.343 35.151 1.00 44.59 396 PHE A CA 1
ATOM 3123 C C . PHE A 1 396 ? -14.376 -32.461 36.409 1.00 44.59 396 PHE A C 1
ATOM 3125 O O . PHE A 1 396 ? -13.383 -31.782 36.654 1.00 44.59 396 PHE A O 1
ATOM 3132 N N . ARG A 1 397 ? -15.392 -32.505 37.282 1.00 38.25 397 ARG A N 1
ATOM 3133 C CA . ARG A 1 397 ? -15.330 -31.878 38.617 1.00 38.25 397 ARG A CA 1
ATOM 3134 C C . ARG A 1 397 ? -14.717 -32.774 39.702 1.00 38.25 397 ARG A C 1
ATOM 3136 O O . ARG A 1 397 ? -14.752 -32.392 40.873 1.00 38.25 397 ARG A O 1
ATOM 3143 N N . ARG A 1 398 ? -14.185 -33.958 39.362 1.00 34.56 398 ARG A N 1
ATOM 3144 C CA . ARG A 1 398 ? -13.647 -34.929 40.336 1.00 34.56 398 ARG A CA 1
ATOM 3145 C C . ARG A 1 398 ? -12.340 -35.626 39.930 1.00 34.56 398 ARG A C 1
ATOM 3147 O O . ARG A 1 398 ? -12.211 -36.828 40.138 1.00 34.56 398 ARG A O 1
ATOM 3154 N N . GLN A 1 399 ? -11.332 -34.879 39.480 1.00 31.95 399 GLN A N 1
ATOM 3155 C CA . GLN A 1 399 ? -9.938 -35.334 39.604 1.00 31.95 399 GLN A CA 1
ATOM 3156 C C . GLN A 1 399 ? -8.951 -34.163 39.737 1.00 31.95 399 GLN A C 1
ATOM 3158 O O . GLN A 1 399 ? -8.463 -33.602 38.767 1.00 31.95 399 GLN A O 1
ATOM 3163 N N . ALA A 1 400 ? -8.656 -33.809 40.989 1.00 28.83 400 ALA A N 1
ATOM 3164 C CA . ALA A 1 400 ? -7.476 -33.048 41.386 1.00 28.83 400 ALA A CA 1
ATOM 3165 C C . ALA A 1 400 ? -6.852 -33.785 42.591 1.00 28.83 400 ALA A C 1
ATOM 3167 O O . ALA A 1 400 ? -7.599 -34.137 43.510 1.00 28.83 400 ALA A O 1
ATOM 3168 N N . PRO A 1 401 ? -5.542 -34.092 42.595 1.00 34.53 401 PRO A N 1
ATOM 3169 C CA . PRO A 1 401 ? -4.961 -34.989 43.591 1.00 34.53 401 PRO A CA 1
ATOM 3170 C C . PRO A 1 401 ? -4.551 -34.258 44.880 1.00 34.53 401 PRO A C 1
ATOM 3172 O O . PRO A 1 401 ? -3.547 -33.552 44.914 1.00 34.53 401 PRO A O 1
ATOM 3175 N N . THR A 1 402 ? -5.272 -34.501 45.976 1.00 29.72 402 THR A N 1
ATOM 3176 C CA . THR A 1 402 ? -4.826 -34.191 47.349 1.00 29.72 402 THR A CA 1
ATOM 3177 C C . THR A 1 402 ? -5.215 -35.302 48.326 1.00 29.72 402 THR A C 1
ATOM 3179 O O . THR A 1 402 ? -6.185 -36.033 48.123 1.00 29.72 402 THR A O 1
ATOM 3182 N N . GLN A 1 403 ? -4.403 -35.480 49.370 1.00 30.52 403 GLN A N 1
ATOM 3183 C CA . GLN A 1 403 ? -4.434 -36.651 50.248 1.00 30.52 403 GLN A CA 1
ATOM 3184 C C . GLN A 1 403 ? -5.341 -36.485 51.486 1.00 30.52 403 GLN A C 1
ATOM 3186 O O . GLN A 1 403 ? -5.202 -35.525 52.234 1.00 30.52 403 GLN A O 1
ATOM 3191 N N . CYS A 1 404 ? -6.120 -37.540 51.756 1.00 27.91 404 CYS A N 1
ATOM 3192 C CA . CYS A 1 404 ? -6.471 -38.087 53.080 1.00 27.91 404 CYS A CA 1
ATOM 3193 C C . CYS A 1 404 ? -7.433 -37.362 54.068 1.00 27.91 404 CYS A C 1
ATOM 3195 O O . CYS A 1 404 ? -7.429 -36.155 54.260 1.00 27.91 404 CYS A O 1
ATOM 3197 N N . PHE A 1 405 ? -8.166 -38.224 54.798 1.00 27.62 405 PHE A N 1
ATOM 3198 C CA . PHE A 1 405 ? -8.876 -38.059 56.086 1.00 27.62 405 PHE A CA 1
ATOM 3199 C C . PHE A 1 405 ? -10.207 -37.269 56.218 1.00 27.62 405 PHE A C 1
ATOM 3201 O O . PHE A 1 405 ? -10.250 -36.131 56.661 1.00 27.62 405 PHE A O 1
ATOM 3208 N N . ASN A 1 406 ? -11.294 -38.051 56.092 1.00 27.89 406 ASN A N 1
ATOM 3209 C CA . ASN A 1 406 ? -12.394 -38.245 57.065 1.00 27.89 406 ASN A CA 1
ATOM 3210 C C . ASN A 1 406 ? -13.475 -37.181 57.399 1.00 27.89 406 ASN A C 1
ATOM 3212 O O . ASN A 1 406 ? -13.232 -36.004 57.627 1.00 27.89 406 ASN A O 1
ATOM 3216 N N . ASN A 1 407 ? -14.661 -37.762 57.663 1.00 27.41 407 ASN A N 1
ATOM 3217 C CA . ASN A 1 407 ? -15.840 -37.287 58.410 1.00 27.41 407 ASN A CA 1
ATOM 3218 C C . ASN A 1 407 ? -16.951 -36.484 57.688 1.00 27.41 407 ASN A C 1
ATOM 3220 O O . ASN A 1 407 ? -16.767 -35.832 56.667 1.00 27.41 407 ASN A O 1
ATOM 3224 N N . GLN A 1 408 ? -18.165 -36.663 58.227 1.00 26.02 408 GLN A N 1
ATOM 3225 C CA . GLN A 1 408 ? -19.492 -36.264 57.722 1.00 26.02 408 GLN A CA 1
ATOM 3226 C C . GLN A 1 408 ? -20.091 -35.109 58.603 1.00 26.02 408 GLN A C 1
ATOM 3228 O O . GLN A 1 408 ? -19.375 -34.626 59.476 1.00 26.02 408 GLN A O 1
ATOM 3233 N N . PRO A 1 409 ? -21.413 -34.788 58.601 1.00 30.48 409 PRO A N 1
ATOM 3234 C CA . PRO A 1 409 ? -22.276 -34.127 57.590 1.00 30.48 409 PRO A CA 1
ATOM 3235 C C . PRO A 1 409 ? -23.072 -32.918 58.235 1.00 30.48 409 PRO A C 1
ATOM 3237 O O . PRO A 1 409 ? -22.542 -32.327 59.168 1.00 30.48 409 PRO A O 1
ATOM 3240 N N . PRO A 1 410 ? -24.371 -32.593 57.957 1.00 34.84 410 PRO A N 1
ATOM 3241 C CA . PRO A 1 410 ? -25.047 -32.162 56.711 1.00 34.84 410 PRO A CA 1
ATOM 3242 C C . PRO A 1 410 ? -25.683 -30.704 56.714 1.00 34.84 410 PRO A C 1
ATOM 3244 O O . PRO A 1 410 ? -24.900 -29.767 56.646 1.00 34.84 410 PRO A O 1
ATOM 3247 N N . PRO A 1 411 ? -27.027 -30.423 56.662 1.00 41.81 411 PRO A N 1
ATOM 3248 C CA . PRO A 1 411 ? -27.752 -29.924 55.452 1.00 41.81 411 PRO A CA 1
ATOM 3249 C C . PRO A 1 411 ? -28.699 -28.678 55.595 1.00 41.81 411 PRO A C 1
ATOM 3251 O O . PRO A 1 411 ? -28.884 -28.180 56.699 1.00 41.81 411 PRO A O 1
ATOM 3254 N N . ARG A 1 412 ? -29.457 -28.358 54.500 1.00 24.06 412 ARG A N 1
ATOM 3255 C CA . ARG A 1 412 ? -30.762 -27.594 54.348 1.00 24.06 412 ARG A CA 1
ATOM 3256 C C . ARG A 1 412 ? -30.654 -26.149 53.789 1.00 24.06 412 ARG A C 1
ATOM 3258 O O . ARG A 1 412 ? -29.625 -25.533 54.005 1.00 24.06 412 ARG A O 1
ATOM 3265 N N . GLN A 1 413 ? -31.625 -25.527 53.074 1.00 24.86 413 GLN A N 1
ATOM 3266 C CA . GLN A 1 413 ? -32.951 -25.856 52.441 1.00 24.86 413 GLN A CA 1
ATOM 3267 C C . GLN A 1 413 ? -33.222 -24.823 51.275 1.00 24.86 413 GLN A C 1
ATOM 3269 O O . GLN A 1 413 ? -32.643 -23.746 51.332 1.00 24.86 413 GLN A O 1
ATOM 3274 N N . ARG A 1 414 ? -33.853 -25.121 50.105 1.00 24.00 414 ARG A N 1
ATOM 3275 C CA . ARG A 1 414 ? -35.315 -25.117 49.704 1.00 24.00 414 ARG A CA 1
ATOM 3276 C C . ARG A 1 414 ? -36.048 -23.758 49.911 1.00 24.00 414 ARG A C 1
ATOM 3278 O O . ARG A 1 414 ? -35.902 -23.232 51.003 1.00 24.00 414 ARG A O 1
ATOM 3285 N N . PHE A 1 415 ? -36.863 -23.137 49.020 1.00 20.95 415 PHE A N 1
ATOM 3286 C CA . PHE A 1 415 ? -37.666 -23.459 47.783 1.00 20.95 415 PHE A CA 1
ATOM 3287 C C . PHE A 1 415 ? -37.498 -22.345 46.669 1.00 20.95 415 PHE A C 1
ATOM 3289 O O . PHE A 1 415 ? -36.613 -21.523 46.868 1.00 20.95 415 PHE A O 1
ATOM 3296 N N . GLN A 1 416 ? -38.099 -22.220 45.448 1.00 22.58 416 GLN A N 1
ATOM 3297 C CA . GLN A 1 416 ? -39.384 -22.564 44.730 1.00 22.58 416 GLN A CA 1
ATOM 3298 C C . GLN A 1 416 ? -40.564 -21.557 44.999 1.00 22.58 416 GLN A C 1
ATOM 3300 O O . GLN A 1 416 ? -40.637 -21.109 46.135 1.00 22.58 416 GLN A O 1
ATOM 3305 N N . ILE A 1 417 ? -41.477 -21.073 44.101 1.00 21.14 417 ILE A N 1
ATOM 3306 C CA . ILE A 1 417 ? -42.255 -21.560 42.896 1.00 21.14 417 ILE A CA 1
ATOM 3307 C C . ILE A 1 417 ? -42.558 -20.410 41.832 1.00 21.14 417 ILE A C 1
ATOM 3309 O O . ILE A 1 417 ? -42.173 -19.270 42.059 1.00 21.14 417 ILE A O 1
ATOM 3313 N N . SER A 1 418 ? -43.201 -20.723 40.676 1.00 20.23 418 SER A N 1
ATOM 3314 C CA . SER A 1 418 ? -43.616 -19.952 39.440 1.00 20.23 418 SER A CA 1
ATOM 3315 C C . SER A 1 418 ? -44.814 -18.932 39.555 1.00 20.23 418 SER A C 1
ATOM 3317 O O . SER A 1 418 ? -45.273 -18.734 40.673 1.00 20.23 418 SER A O 1
ATOM 3319 N N . PHE A 1 419 ? -45.374 -18.202 38.538 1.00 20.28 419 PHE A N 1
ATOM 3320 C CA . PHE A 1 419 ? -46.031 -18.553 37.220 1.00 20.28 419 PHE A CA 1
ATOM 3321 C C . PHE A 1 419 ? -46.293 -17.351 36.208 1.00 20.28 419 PHE A C 1
ATOM 3323 O O . PHE A 1 419 ? -45.895 -16.226 36.484 1.00 20.28 419 PHE A O 1
ATOM 3330 N N . TYR A 1 420 ? -46.954 -17.609 35.043 1.00 21.09 420 TYR A N 1
ATOM 3331 C CA . TYR A 1 420 ? -47.291 -16.750 33.844 1.00 21.09 420 TYR A CA 1
ATOM 3332 C C . TYR A 1 420 ? -48.643 -15.923 33.939 1.00 21.09 420 TYR A C 1
ATOM 3334 O O . TYR A 1 420 ? -49.166 -15.868 35.045 1.00 21.09 420 TYR A O 1
ATOM 3342 N N . ILE A 1 421 ? -49.325 -15.262 32.944 1.00 24.67 421 ILE A N 1
ATOM 3343 C CA . ILE A 1 421 ? -49.391 -15.245 31.431 1.00 24.67 421 ILE A CA 1
ATOM 3344 C C . ILE A 1 421 ? -50.076 -13.967 30.789 1.00 24.67 421 ILE A C 1
ATOM 3346 O O . ILE A 1 421 ? -50.930 -13.371 31.429 1.00 24.67 421 ILE A O 1
ATOM 3350 N N . GLN A 1 422 ? -49.813 -13.695 29.480 1.00 25.00 422 GLN A N 1
ATOM 3351 C CA . GLN A 1 422 ? -50.668 -13.126 28.361 1.00 25.00 422 GLN A CA 1
ATOM 3352 C C . GLN A 1 422 ? -51.294 -11.682 28.296 1.00 25.00 422 GLN A C 1
ATOM 3354 O O . GLN A 1 422 ? -51.605 -11.071 29.309 1.00 25.00 422 GLN A O 1
ATOM 3359 N N . GLY A 1 423 ? -51.550 -11.180 27.050 1.00 24.36 423 GLY A N 1
ATOM 3360 C CA . GLY A 1 423 ? -52.355 -9.968 26.679 1.00 24.36 423 GLY A CA 1
ATOM 3361 C C . GLY A 1 423 ? -52.324 -9.529 25.167 1.00 24.36 423 GLY A C 1
ATOM 3362 O O . GLY A 1 423 ? -51.388 -9.901 24.468 1.00 24.36 423 GLY A O 1
ATOM 3363 N N . GLU A 1 424 ? -53.310 -8.744 24.657 1.00 25.45 424 GLU A N 1
ATOM 3364 C CA . GLU A 1 424 ? -53.492 -8.218 23.248 1.00 25.45 424 GLU A CA 1
ATOM 3365 C C . GLU A 1 424 ? -54.017 -6.733 23.257 1.00 25.45 424 GLU A C 1
ATOM 3367 O O . GLU A 1 424 ? -54.338 -6.254 24.341 1.00 25.45 424 GLU A O 1
ATOM 3372 N N . GLY A 1 425 ? -54.183 -5.923 22.180 1.00 24.41 425 GLY A N 1
ATOM 3373 C CA . GLY A 1 425 ? -53.946 -6.080 20.723 1.00 24.41 425 GLY A CA 1
ATOM 3374 C C . GLY A 1 425 ? -54.634 -5.035 19.779 1.00 24.41 425 GLY A C 1
ATOM 3375 O O . GLY A 1 425 ? -55.293 -4.111 20.246 1.00 24.41 425 GLY A O 1
ATOM 3376 N N . LYS A 1 426 ? -54.519 -5.239 18.444 1.00 25.72 426 LYS A N 1
ATOM 3377 C CA . LYS A 1 426 ? -55.220 -4.584 17.277 1.00 25.72 426 LYS A CA 1
ATOM 3378 C C . LYS A 1 426 ? -55.031 -3.058 16.964 1.00 25.72 426 LYS A C 1
ATOM 3380 O O . LYS A 1 426 ? -54.229 -2.374 17.584 1.00 25.72 426 LYS A O 1
ATOM 3385 N N . ARG A 1 427 ? -55.645 -2.591 15.847 1.00 26.91 427 ARG A N 1
ATOM 3386 C CA . ARG A 1 427 ? -55.504 -1.310 15.056 1.00 26.91 427 ARG A CA 1
ATOM 3387 C C . ARG A 1 427 ? -56.899 -0.921 14.429 1.00 26.91 427 ARG A C 1
ATOM 3389 O O . ARG A 1 427 ? -57.825 -1.629 14.833 1.00 26.91 427 ARG A O 1
ATOM 3396 N N . PRO A 1 428 ? -57.142 0.002 13.430 1.00 39.03 428 PRO A N 1
ATOM 3397 C CA . PRO A 1 428 ? -56.303 0.925 12.596 1.00 39.03 428 PRO A CA 1
ATOM 3398 C C . PRO A 1 428 ? -56.934 2.342 12.257 1.00 39.03 428 PRO A C 1
ATOM 3400 O O . PRO A 1 428 ? -57.863 2.754 12.937 1.00 39.03 428 PRO A O 1
ATOM 3403 N N . LEU A 1 429 ? -56.474 3.013 11.163 1.00 23.47 429 LEU A N 1
ATOM 3404 C CA . LEU A 1 429 ? -57.050 4.173 10.385 1.00 23.47 429 LEU A CA 1
ATOM 3405 C C . LEU A 1 429 ? -56.833 5.618 10.960 1.00 23.47 429 LEU A C 1
ATOM 3407 O O . LEU A 1 429 ? -57.036 5.810 12.149 1.00 23.47 429 LEU A O 1
ATOM 3411 N N . LEU A 1 430 ? -56.179 6.597 10.279 1.00 22.92 430 LEU A N 1
ATOM 3412 C CA . LEU A 1 430 ? -56.549 7.533 9.155 1.00 22.92 430 LEU A CA 1
ATOM 3413 C C . LEU A 1 430 ? -57.409 8.776 9.593 1.00 22.92 430 LEU A C 1
ATOM 3415 O O . LEU A 1 430 ? -58.124 8.656 10.577 1.00 22.92 430 LEU A O 1
ATOM 3419 N N . GLU A 1 431 ? -57.388 10.003 9.003 1.00 23.14 431 GLU A N 1
ATOM 3420 C CA . GLU A 1 431 ? -56.794 10.545 7.744 1.00 23.14 431 GLU A CA 1
ATOM 3421 C C . GLU A 1 431 ? -56.609 12.116 7.666 1.00 23.14 431 GLU A C 1
ATOM 3423 O O . GLU A 1 431 ? -57.269 12.852 8.388 1.00 23.14 431 GLU A O 1
ATOM 3428 N N . VAL A 1 432 ? -55.749 12.593 6.731 1.00 22.58 432 VAL A N 1
ATOM 3429 C CA . VAL A 1 432 ? -55.787 13.796 5.816 1.00 22.58 432 VAL A CA 1
ATOM 3430 C C . VAL A 1 432 ? -55.903 15.308 6.241 1.00 22.58 432 VAL A C 1
ATOM 3432 O O . VAL A 1 432 ? -56.879 15.768 6.814 1.00 22.58 432 VAL A O 1
ATOM 3435 N N . VAL A 1 433 ? -54.913 16.096 5.746 1.00 24.58 433 VAL A N 1
ATOM 3436 C CA . VAL A 1 433 ? -54.841 17.536 5.305 1.00 24.58 433 VAL A CA 1
ATOM 3437 C C . VAL A 1 433 ? -55.219 18.731 6.220 1.00 24.58 433 VAL A C 1
ATOM 3439 O O . VAL A 1 433 ? -56.349 18.906 6.656 1.00 24.58 433 VAL A O 1
ATOM 3442 N N . GLY A 1 434 ? -54.294 19.709 6.289 1.00 23.44 434 GLY A N 1
ATOM 3443 C CA . GLY A 1 434 ? -54.554 21.123 6.620 1.00 23.44 434 GLY A CA 1
ATOM 3444 C C . GLY A 1 434 ? -53.302 22.007 6.442 1.00 23.44 434 GLY A C 1
ATOM 3445 O O . GLY A 1 434 ? -52.227 21.639 6.905 1.00 23.44 434 GLY A O 1
ATOM 3446 N N . SER A 1 435 ? -53.397 23.155 5.756 1.00 26.36 435 SER A N 1
ATOM 3447 C CA . SER A 1 435 ? -52.247 24.033 5.438 1.00 26.36 435 SER A CA 1
ATOM 3448 C C . SER A 1 435 ? -52.316 25.390 6.150 1.00 26.36 435 SER A C 1
ATOM 3450 O O . SER A 1 435 ? -53.412 25.864 6.432 1.00 26.36 435 SER A O 1
ATOM 3452 N N . HIS A 1 436 ? -51.169 26.051 6.382 1.00 26.14 436 HIS A N 1
ATOM 3453 C CA . HIS A 1 436 ? -51.062 27.514 6.563 1.00 26.14 436 HIS A CA 1
ATOM 3454 C C . HIS A 1 436 ? -49.608 28.002 6.374 1.00 26.14 436 HIS A C 1
ATOM 3456 O O . HIS A 1 436 ? -48.680 27.451 6.963 1.00 26.14 436 HIS A O 1
ATOM 3462 N N . ARG A 1 437 ? -49.392 29.065 5.582 1.00 31.27 437 ARG A N 1
ATOM 3463 C CA . ARG A 1 437 ? -48.083 29.742 5.443 1.00 31.27 437 ARG A CA 1
ATOM 3464 C C . ARG A 1 437 ? -47.944 30.872 6.472 1.00 31.27 437 ARG A C 1
ATOM 3466 O O . ARG A 1 437 ? -48.841 31.703 6.585 1.00 31.27 437 ARG A O 1
ATOM 3473 N N . ARG A 1 438 ? -46.772 31.006 7.101 1.00 25.06 438 ARG A N 1
ATOM 3474 C CA . ARG A 1 438 ? -46.284 32.280 7.667 1.00 25.06 438 ARG A CA 1
ATOM 3475 C C . ARG A 1 438 ? -44.820 32.488 7.294 1.00 25.06 438 ARG A C 1
ATOM 3477 O O . ARG A 1 438 ? -43.981 31.650 7.601 1.00 25.06 438 ARG A O 1
ATOM 3484 N N . ALA A 1 439 ? -44.526 33.607 6.639 1.00 33.38 439 ALA A N 1
ATOM 3485 C CA . ALA A 1 439 ? -43.160 34.037 6.368 1.00 33.38 439 ALA A CA 1
ATOM 3486 C C . ALA A 1 439 ? -42.625 34.838 7.564 1.00 33.38 439 ALA A C 1
ATOM 3488 O O . ALA A 1 439 ? -43.276 35.786 8.001 1.00 33.38 439 ALA A O 1
ATOM 3489 N N . ASN A 1 440 ? -41.432 34.494 8.050 1.00 28.81 440 ASN A N 1
ATOM 3490 C CA . ASN A 1 440 ? -40.693 35.296 9.025 1.00 28.81 440 ASN A CA 1
ATOM 3491 C C . ASN A 1 440 ? -39.497 35.960 8.337 1.00 28.81 440 ASN A C 1
ATOM 3493 O O . ASN A 1 440 ? -38.705 35.290 7.675 1.00 28.81 440 ASN A O 1
ATOM 3497 N N . LYS A 1 441 ? -39.345 37.277 8.515 1.00 33.38 441 LYS A N 1
ATOM 3498 C CA . LYS A 1 441 ? -38.140 38.003 8.095 1.00 33.38 441 LYS A CA 1
ATOM 3499 C C . LYS A 1 441 ? -36.970 37.608 8.999 1.00 33.38 441 LYS A C 1
ATOM 3501 O O . LYS A 1 441 ? -36.940 38.008 10.160 1.00 33.38 441 LYS A O 1
ATOM 3506 N N . VAL A 1 442 ? -35.993 36.884 8.458 1.00 29.78 442 VAL A N 1
ATOM 3507 C CA . VAL A 1 442 ? -34.654 36.793 9.062 1.00 29.78 442 VAL A CA 1
ATOM 3508 C C . VAL A 1 442 ? -33.957 38.145 8.863 1.00 29.78 442 VAL A C 1
ATOM 3510 O O . VAL A 1 442 ? -34.100 38.761 7.806 1.00 29.78 442 VAL A O 1
ATOM 3513 N N . SER A 1 443 ? -33.245 38.649 9.874 1.00 31.78 443 SER A N 1
ATOM 3514 C CA . SER A 1 443 ? -32.498 39.907 9.749 1.00 31.78 443 SER A CA 1
ATOM 3515 C C . SER A 1 443 ? -31.165 39.677 9.029 1.00 31.78 443 SER A C 1
ATOM 3517 O O . SER A 1 443 ? -30.479 38.683 9.270 1.00 31.78 443 SER A O 1
ATOM 3519 N N . SER A 1 444 ? -30.776 40.612 8.157 1.00 26.56 444 SER A N 1
ATOM 3520 C CA . SER A 1 444 ? -29.570 40.496 7.320 1.00 26.56 444 SER A CA 1
ATOM 3521 C C . SER A 1 444 ? -28.293 40.238 8.128 1.00 26.56 444 SER A C 1
ATOM 3523 O O . SER A 1 444 ? -27.499 39.385 7.753 1.00 26.56 444 SER A O 1
ATOM 3525 N N . ARG A 1 445 ? -28.147 40.881 9.293 1.00 29.69 445 ARG A N 1
ATOM 3526 C CA . ARG A 1 445 ? -26.967 40.734 10.165 1.00 29.69 445 ARG A CA 1
ATOM 3527 C C . ARG A 1 445 ? -26.804 39.357 10.809 1.00 29.69 445 ARG A C 1
ATOM 3529 O O . ARG A 1 445 ? -25.687 38.987 11.153 1.00 29.69 445 ARG A O 1
ATOM 3536 N N . GLN A 1 446 ? -27.886 38.592 10.975 1.00 27.72 446 GLN A N 1
ATOM 3537 C CA . GLN A 1 446 ? -27.772 37.203 11.433 1.00 27.72 446 GLN A CA 1
ATOM 3538 C C . GLN A 1 446 ? -27.162 36.332 10.321 1.00 27.72 446 GLN A C 1
ATOM 3540 O O . GLN A 1 446 ? -26.303 35.496 10.582 1.00 27.72 446 GLN A O 1
ATOM 3545 N N . ILE A 1 447 ? -27.562 36.595 9.072 1.00 30.41 447 ILE A N 1
ATOM 3546 C CA . ILE A 1 447 ? -27.083 35.899 7.874 1.00 30.41 447 ILE A CA 1
ATOM 3547 C C . ILE A 1 447 ? -25.603 36.234 7.614 1.00 30.41 447 ILE A C 1
ATOM 3549 O O . ILE A 1 447 ? -24.809 35.322 7.416 1.00 30.41 447 ILE A O 1
ATOM 3553 N N . GLU A 1 448 ? -25.206 37.510 7.690 1.00 26.95 448 GLU A N 1
ATOM 3554 C CA . GLU A 1 448 ? -23.808 37.952 7.505 1.00 26.95 448 GLU A CA 1
ATOM 3555 C C . GLU A 1 448 ? -22.823 37.282 8.482 1.00 26.95 448 GLU A C 1
ATOM 3557 O O . GLU A 1 448 ? -21.711 36.924 8.094 1.00 26.95 448 GLU A O 1
ATOM 3562 N N . HIS A 1 449 ? -23.227 37.077 9.740 1.00 30.45 449 HIS A N 1
ATOM 3563 C CA . HIS A 1 449 ? -22.400 36.384 10.730 1.00 30.45 449 HIS A CA 1
ATOM 3564 C C . HIS A 1 449 ? -22.264 34.888 10.421 1.00 30.45 449 HIS A C 1
ATOM 3566 O O . HIS A 1 449 ? -21.160 34.342 10.402 1.00 30.45 449 HIS A O 1
ATOM 3572 N N . ASP A 1 450 ? -23.389 34.212 10.184 1.00 29.31 450 ASP A N 1
ATOM 3573 C CA . ASP A 1 450 ? -23.394 32.763 9.983 1.00 29.31 450 ASP A CA 1
ATOM 3574 C C . ASP A 1 450 ? -22.781 32.384 8.613 1.00 29.31 450 ASP A C 1
ATOM 3576 O O . ASP A 1 450 ? -22.349 31.247 8.426 1.00 29.31 450 ASP A O 1
ATOM 3580 N N . ILE A 1 451 ? -22.650 33.352 7.693 1.00 31.00 451 ILE A N 1
ATOM 3581 C CA . ILE A 1 451 ? -21.782 33.286 6.506 1.00 31.00 451 ILE A CA 1
ATOM 3582 C C . ILE A 1 451 ? -20.292 33.299 6.889 1.00 31.00 451 ILE A C 1
ATOM 3584 O O . ILE A 1 451 ? -19.554 32.461 6.380 1.00 31.00 451 ILE A O 1
ATOM 3588 N N . LYS A 1 452 ? -19.828 34.186 7.783 1.00 30.33 452 LYS A N 1
ATOM 3589 C CA . LYS A 1 452 ? -18.393 34.312 8.127 1.00 30.33 452 LYS A CA 1
ATOM 3590 C C . LYS A 1 452 ? -17.805 33.094 8.844 1.00 30.33 452 LYS A C 1
ATOM 3592 O O . LYS A 1 452 ? -16.710 32.651 8.505 1.00 30.33 452 LYS A O 1
ATOM 3597 N N . ALA A 1 453 ? -18.522 32.529 9.816 1.00 34.94 453 ALA A N 1
ATOM 3598 C CA . ALA A 1 453 ? -18.051 31.321 10.502 1.00 34.94 453 ALA A CA 1
ATOM 3599 C C . ALA A 1 453 ? -17.981 30.126 9.531 1.00 34.94 453 ALA A C 1
ATOM 3601 O O . ALA A 1 453 ? -17.009 29.372 9.528 1.00 34.94 453 ALA A O 1
ATOM 3602 N N . LYS A 1 454 ? -18.968 30.010 8.630 1.00 37.09 454 LYS A N 1
ATOM 3603 C CA . LYS A 1 454 ? -18.933 29.031 7.537 1.00 37.09 454 LYS A CA 1
ATOM 3604 C C . LYS A 1 454 ? -17.809 29.312 6.543 1.00 37.09 454 LYS A C 1
ATOM 3606 O O . LYS A 1 454 ? -17.194 28.357 6.088 1.00 37.09 454 LYS A O 1
ATOM 3611 N N . SER A 1 455 ? -17.494 30.573 6.231 1.00 44.97 455 SER A N 1
ATOM 3612 C CA . SER A 1 455 ? -16.500 30.888 5.200 1.00 44.97 455 SER A CA 1
ATOM 3613 C C . SER A 1 455 ? -15.083 30.450 5.564 1.00 44.97 455 SER A C 1
ATOM 3615 O O . SER A 1 455 ? -14.365 30.055 4.660 1.00 44.97 455 SER A O 1
ATOM 3617 N N . SER A 1 456 ? -14.667 30.439 6.839 1.00 53.50 456 SER A N 1
ATOM 3618 C CA . SER A 1 456 ? -13.325 29.923 7.191 1.00 53.50 456 SER A CA 1
ATOM 3619 C C . SER A 1 456 ? -13.195 28.420 6.897 1.00 53.50 456 SER A C 1
ATOM 3621 O O . SER A 1 456 ? -12.263 27.994 6.214 1.00 53.50 456 SER A O 1
ATOM 3623 N N . MET A 1 457 ? -14.178 27.622 7.332 1.00 70.00 457 MET A N 1
ATOM 3624 C CA . MET A 1 457 ? -14.257 26.189 7.019 1.00 70.00 457 MET A CA 1
ATOM 3625 C C . MET A 1 457 ? -14.387 25.952 5.508 1.00 70.00 457 MET A C 1
ATOM 3627 O O . MET A 1 457 ? -13.683 25.120 4.945 1.00 70.00 457 MET A O 1
ATOM 3631 N N . GLN A 1 458 ? -15.264 26.708 4.843 1.00 73.44 458 GLN A N 1
ATOM 3632 C CA . GLN A 1 458 ? -15.512 26.575 3.410 1.00 73.44 458 GLN A CA 1
ATOM 3633 C C . GLN A 1 458 ? -14.273 26.937 2.582 1.00 73.44 458 GLN A C 1
ATOM 3635 O O . GLN A 1 458 ? -13.990 26.241 1.618 1.00 73.44 458 GLN A O 1
ATOM 3640 N N . LEU A 1 459 ? -13.491 27.948 2.978 1.00 75.25 459 LEU A N 1
ATOM 3641 C CA . LEU A 1 459 ? -12.228 28.300 2.321 1.00 75.25 459 LEU A CA 1
ATOM 3642 C C . LEU A 1 459 ? -11.183 27.184 2.437 1.00 75.25 459 LEU A C 1
ATOM 3644 O O . LEU A 1 459 ? -10.480 26.929 1.464 1.00 75.25 459 LEU A O 1
ATOM 3648 N N . HIS A 1 460 ? -11.104 26.493 3.580 1.00 82.25 460 HIS A N 1
ATOM 3649 C CA . HIS A 1 460 ? -10.234 25.322 3.731 1.00 82.25 460 HIS A CA 1
ATOM 3650 C C . HIS A 1 460 ? -10.707 24.172 2.833 1.00 82.25 460 HIS A C 1
ATOM 3652 O O . HIS A 1 460 ? -9.926 23.647 2.046 1.00 82.25 460 HIS A O 1
ATOM 3658 N N . LYS A 1 461 ? -12.001 23.837 2.861 1.00 90.69 461 LYS A N 1
ATOM 3659 C CA . LYS A 1 461 ? -12.591 22.822 1.975 1.00 90.69 461 LYS A CA 1
ATOM 3660 C C . LYS A 1 461 ? -12.385 23.125 0.486 1.00 90.69 461 LYS A C 1
ATOM 3662 O O . LYS A 1 461 ? -11.970 22.263 -0.280 1.00 90.69 461 LYS A O 1
ATOM 3667 N N . GLU A 1 462 ? -12.635 24.364 0.077 1.00 90.25 462 GLU A N 1
ATOM 3668 C CA . GLU A 1 462 ? -12.384 24.829 -1.285 1.00 90.25 462 GLU A CA 1
ATOM 3669 C C . GLU A 1 462 ? -10.901 24.746 -1.657 1.00 90.25 462 GLU A C 1
ATOM 3671 O O . GLU A 1 462 ? -10.591 24.377 -2.784 1.00 90.25 462 GLU A O 1
ATOM 3676 N N . LEU A 1 463 ? -9.985 25.089 -0.744 1.00 91.75 463 LEU A N 1
ATOM 3677 C CA . LEU A 1 463 ? -8.543 24.965 -0.965 1.00 91.75 463 LEU A CA 1
ATOM 3678 C C . LEU A 1 463 ? -8.139 23.495 -1.142 1.00 91.75 463 LEU A C 1
ATOM 3680 O O . LEU A 1 463 ? -7.451 23.182 -2.104 1.00 91.75 463 LEU A O 1
ATOM 3684 N N . TYR A 1 464 ? -8.629 22.594 -0.289 1.00 96.62 464 TYR A N 1
ATOM 3685 C CA . TYR A 1 464 ? -8.414 21.145 -0.388 1.00 96.62 464 TYR A CA 1
ATOM 3686 C C . TYR A 1 464 ? -8.864 20.573 -1.744 1.00 96.62 464 TYR A C 1
ATOM 3688 O O . TYR A 1 464 ? -8.098 19.872 -2.404 1.00 96.62 464 TYR A O 1
ATOM 3696 N N . TYR A 1 465 ? -10.061 20.935 -2.222 1.00 96.88 465 TYR A N 1
ATOM 3697 C CA . TYR A 1 465 ? -10.516 20.546 -3.562 1.00 96.88 465 TYR A CA 1
ATOM 3698 C C . TYR A 1 465 ? -9.638 21.157 -4.675 1.00 96.88 465 TYR A C 1
ATOM 3700 O O . TYR A 1 465 ? -9.240 20.460 -5.608 1.00 96.88 465 TYR A O 1
ATOM 3708 N N . LYS A 1 466 ? -9.286 22.449 -4.570 1.00 96.25 466 LYS A N 1
ATOM 3709 C CA . LYS A 1 466 ? -8.470 23.166 -5.572 1.00 96.25 466 LYS A CA 1
ATOM 3710 C C . LYS A 1 466 ? -7.033 22.647 -5.668 1.00 96.25 466 LYS A C 1
ATOM 3712 O O . LYS A 1 466 ? -6.476 22.654 -6.762 1.00 96.25 466 LYS A O 1
ATOM 3717 N N . LEU A 1 467 ? -6.450 22.180 -4.563 1.00 96.25 467 LEU A N 1
ATOM 3718 C CA . LEU A 1 467 ? -5.120 21.561 -4.523 1.00 96.25 467 LEU A CA 1
ATOM 3719 C C . LEU A 1 467 ? -5.093 20.184 -5.203 1.00 96.25 467 LEU A C 1
ATOM 3721 O O . LEU A 1 467 ? -4.093 19.841 -5.821 1.00 96.25 467 LEU A O 1
ATOM 3725 N N . GLN A 1 468 ? -6.201 19.440 -5.180 1.00 96.19 468 GLN A N 1
ATOM 3726 C CA . GLN A 1 468 ? -6.345 18.193 -5.945 1.00 96.19 468 GLN A CA 1
ATOM 3727 C C . GLN A 1 468 ? -6.655 18.431 -7.441 1.00 96.19 468 GLN A C 1
ATOM 3729 O O . GLN A 1 468 ? -6.599 17.502 -8.239 1.00 96.19 468 GLN A O 1
ATOM 3734 N N . HIS A 1 469 ? -6.947 19.677 -7.844 1.00 95.50 469 HIS A N 1
ATOM 3735 C CA . HIS A 1 469 ? -7.366 20.058 -9.204 1.00 95.50 469 HIS A CA 1
ATOM 3736 C C . HIS A 1 469 ? -6.551 21.235 -9.764 1.00 95.50 469 HIS A C 1
ATOM 3738 O O . HIS A 1 469 ? -7.085 22.150 -10.402 1.00 95.50 469 HIS A O 1
ATOM 3744 N N . LEU A 1 470 ? -5.236 21.231 -9.521 1.00 93.69 470 LEU A N 1
ATOM 3745 C CA . LEU A 1 470 ? -4.351 22.352 -9.858 1.00 93.69 470 LEU A CA 1
ATOM 3746 C C . LEU A 1 470 ? -4.324 22.713 -11.350 1.00 93.69 470 LEU A C 1
ATOM 3748 O O . LEU A 1 470 ? -4.148 23.889 -11.658 1.00 93.69 470 LEU A O 1
ATOM 3752 N N . GLU A 1 471 ? -4.580 21.781 -12.273 1.00 92.50 471 GLU A N 1
ATOM 3753 C CA . GLU A 1 471 ? -4.710 22.098 -13.708 1.00 92.50 471 GLU A CA 1
ATOM 3754 C C . GLU A 1 471 ? -5.741 23.212 -13.955 1.00 92.50 471 GLU A C 1
ATOM 3756 O O . GLU A 1 471 ? -5.433 24.228 -14.586 1.00 92.50 471 GLU A O 1
ATOM 3761 N N . ALA A 1 472 ? -6.931 23.066 -13.364 1.00 92.00 472 ALA A N 1
ATOM 3762 C CA . ALA A 1 472 ? -8.038 24.015 -13.464 1.00 92.00 472 ALA A CA 1
ATOM 3763 C C . ALA A 1 472 ? -7.932 25.191 -12.472 1.00 92.00 472 ALA A C 1
ATOM 3765 O O . ALA A 1 472 ? -8.611 26.209 -12.641 1.00 92.00 472 ALA A O 1
ATOM 3766 N N . HIS A 1 473 ? -7.128 25.057 -11.412 1.00 94.25 473 HIS A N 1
ATOM 3767 C CA . HIS A 1 473 ? -7.152 25.952 -10.247 1.00 94.25 473 HIS A CA 1
ATOM 3768 C C . HIS A 1 473 ? -5.779 26.519 -9.835 1.00 94.25 473 HIS A C 1
ATOM 3770 O O . HIS A 1 473 ? -5.637 27.067 -8.742 1.00 94.25 473 HIS A O 1
ATOM 3776 N N . HIS A 1 474 ? -4.785 26.489 -10.728 1.00 91.62 474 HIS A N 1
ATOM 3777 C CA . HIS A 1 474 ? -3.409 26.967 -10.514 1.00 91.62 474 HIS A CA 1
ATOM 3778 C C . HIS A 1 474 ? -3.267 28.420 -10.015 1.00 91.62 474 HIS A C 1
ATOM 3780 O O . HIS A 1 474 ? -2.226 28.785 -9.469 1.00 91.62 474 HIS A O 1
ATOM 3786 N N . SER A 1 475 ? -4.300 29.259 -10.134 1.00 88.00 475 SER A N 1
ATOM 3787 C CA . SER A 1 475 ? -4.333 30.592 -9.511 1.00 88.00 475 SER A CA 1
ATOM 3788 C C . SER A 1 475 ? -4.278 30.558 -7.975 1.00 88.00 475 SER A C 1
ATOM 3790 O O . SER A 1 475 ? -3.966 31.576 -7.361 1.00 88.00 475 SER A O 1
ATOM 3792 N N . VAL A 1 476 ? -4.525 29.400 -7.349 1.00 90.25 476 VAL A N 1
ATOM 3793 C CA . VAL A 1 476 ? -4.426 29.199 -5.896 1.00 90.25 476 VAL A CA 1
ATOM 3794 C C . VAL A 1 476 ? -2.978 29.118 -5.387 1.00 90.25 476 VAL A C 1
ATOM 3796 O O . VAL A 1 476 ? -2.749 29.279 -4.194 1.00 90.25 476 VAL A O 1
ATOM 3799 N N . LEU A 1 477 ? -1.984 28.899 -6.257 1.00 92.25 477 LEU A N 1
ATOM 3800 C CA . LEU A 1 477 ? -0.608 28.575 -5.845 1.00 92.25 477 LEU A CA 1
ATOM 3801 C C . LEU A 1 477 ? 0.088 29.620 -4.938 1.00 92.25 477 LEU A C 1
ATOM 3803 O O . LEU A 1 477 ? 0.763 29.203 -3.994 1.00 92.25 477 LEU A O 1
ATOM 3807 N N . PRO A 1 478 ? -0.081 30.948 -5.120 1.00 87.06 478 PRO A N 1
ATOM 3808 C CA . PRO A 1 478 ? 0.453 31.928 -4.172 1.00 87.06 478 PRO A CA 1
ATOM 3809 C C . PRO A 1 478 ? -0.200 31.817 -2.787 1.00 87.06 478 PRO A C 1
ATOM 3811 O O . PRO A 1 478 ? 0.501 31.792 -1.781 1.00 87.06 478 PRO A O 1
ATOM 3814 N N . GLN A 1 479 ? -1.529 31.657 -2.740 1.00 85.56 479 GLN A N 1
ATOM 3815 C CA . GLN A 1 479 ? -2.281 31.459 -1.496 1.00 85.56 479 GLN A CA 1
ATOM 3816 C C . GLN A 1 479 ? -1.884 30.146 -0.806 1.00 85.56 479 GLN A C 1
ATOM 3818 O O . GLN A 1 479 ? -1.722 30.118 0.408 1.00 85.56 479 GLN A O 1
ATOM 3823 N N . ALA A 1 480 ? -1.699 29.071 -1.574 1.00 90.31 480 ALA A N 1
ATOM 3824 C CA . ALA A 1 480 ? -1.238 27.772 -1.095 1.00 90.31 480 ALA A CA 1
ATOM 3825 C C . ALA A 1 480 ? 0.117 27.886 -0.370 1.00 90.31 480 ALA A C 1
ATOM 3827 O O . ALA A 1 480 ? 0.273 27.392 0.747 1.00 90.31 480 ALA A O 1
ATOM 3828 N N . ARG A 1 481 ? 1.073 28.615 -0.962 1.00 92.06 481 ARG A N 1
ATOM 3829 C CA . ARG A 1 481 ? 2.380 28.892 -0.350 1.00 92.06 481 ARG A CA 1
ATOM 3830 C C . ARG A 1 481 ? 2.276 29.758 0.910 1.00 92.06 481 ARG A C 1
ATOM 3832 O O . ARG A 1 481 ? 2.934 29.454 1.901 1.00 92.06 481 ARG A O 1
ATOM 3839 N N . ASP A 1 482 ? 1.451 30.805 0.889 1.00 84.62 482 ASP A N 1
ATOM 3840 C CA . ASP A 1 482 ? 1.251 31.680 2.054 1.00 84.62 482 ASP A CA 1
ATOM 3841 C C . ASP A 1 482 ? 0.592 30.923 3.228 1.00 84.62 482 ASP A C 1
ATOM 3843 O O . ASP A 1 482 ? 0.989 31.101 4.381 1.00 84.62 482 ASP A O 1
ATOM 3847 N N . VAL A 1 483 ? -0.352 30.014 2.944 1.00 87.06 483 VAL A N 1
ATOM 3848 C CA . VAL A 1 483 ? -0.947 29.113 3.947 1.00 87.06 483 VAL A CA 1
ATOM 3849 C C . VAL A 1 483 ? 0.105 28.164 4.525 1.00 87.06 483 VAL A C 1
ATOM 3851 O O . VAL A 1 483 ? 0.193 28.065 5.745 1.00 87.06 483 VAL A O 1
ATOM 3854 N N . LEU A 1 484 ? 0.940 27.520 3.699 1.00 93.81 484 LEU A N 1
ATOM 3855 C CA . LEU A 1 484 ? 1.996 26.619 4.185 1.00 93.81 484 LEU A CA 1
ATOM 3856 C C . LEU A 1 484 ? 2.960 27.323 5.156 1.00 93.81 484 LEU A C 1
ATOM 3858 O O . LEU A 1 484 ? 3.243 26.800 6.231 1.00 93.81 484 LEU A O 1
ATOM 3862 N N . ILE A 1 485 ? 3.399 28.542 4.827 1.00 90.62 485 ILE A N 1
ATOM 3863 C CA . ILE A 1 485 ? 4.279 29.338 5.700 1.00 90.62 485 ILE A CA 1
ATOM 3864 C C . ILE A 1 485 ? 3.568 29.708 7.012 1.00 90.62 485 ILE A C 1
ATOM 3866 O O . ILE A 1 485 ? 4.169 29.618 8.081 1.00 90.62 485 ILE A O 1
ATOM 3870 N N . SER A 1 486 ? 2.278 30.054 6.963 1.00 83.06 486 SER A N 1
ATOM 3871 C CA . SER A 1 486 ? 1.485 30.309 8.174 1.00 83.06 486 SER A CA 1
ATOM 3872 C C . SER A 1 486 ? 1.333 29.060 9.055 1.00 83.06 486 SER A C 1
ATOM 3874 O O . SER A 1 486 ? 1.290 29.190 10.278 1.00 83.06 486 SER A O 1
ATOM 3876 N N . LEU A 1 487 ? 1.263 27.862 8.461 1.00 86.50 487 LEU A N 1
ATOM 3877 C CA . LEU A 1 487 ? 1.215 26.592 9.192 1.00 86.50 487 LEU A CA 1
ATOM 3878 C C . LEU A 1 487 ? 2.564 26.261 9.850 1.00 86.50 487 LEU A C 1
ATOM 3880 O O . LEU A 1 487 ? 2.572 25.803 10.996 1.00 86.50 487 LEU A O 1
ATOM 3884 N N . PHE A 1 488 ? 3.688 26.535 9.174 1.00 94.19 488 PHE A N 1
ATOM 3885 C CA . PHE A 1 488 ? 5.020 26.450 9.781 1.00 94.19 488 PHE A CA 1
ATOM 3886 C C . PHE A 1 488 ? 5.131 27.394 10.983 1.00 94.19 488 PHE A C 1
ATOM 3888 O O . PHE A 1 488 ? 5.437 26.930 12.077 1.00 94.19 488 PHE A O 1
ATOM 3895 N N . SER A 1 489 ? 4.838 28.691 10.823 1.00 87.25 489 SER A N 1
ATOM 3896 C CA . SER A 1 489 ? 4.943 29.656 11.928 1.00 87.25 489 SER A CA 1
ATOM 3897 C C . SER A 1 489 ? 4.065 29.272 13.130 1.00 87.25 489 SER A C 1
ATOM 3899 O O . SER A 1 489 ? 4.560 29.275 14.254 1.00 87.25 489 SER A O 1
ATOM 3901 N N . GLU A 1 490 ? 2.804 28.867 12.920 1.00 82.31 490 GLU A N 1
ATOM 3902 C CA . GLU A 1 490 ? 1.876 28.549 14.019 1.00 82.31 490 GLU A CA 1
ATOM 3903 C C . GLU A 1 490 ? 2.306 27.310 14.825 1.00 82.31 490 GLU A C 1
ATOM 3905 O O . GLU A 1 490 ? 2.290 27.325 16.060 1.00 82.31 490 GLU A O 1
ATOM 3910 N N . THR A 1 491 ? 2.705 26.234 14.137 1.00 86.62 491 THR A N 1
ATOM 3911 C CA . THR A 1 491 ? 3.147 24.991 14.792 1.00 86.62 491 THR A CA 1
ATOM 3912 C C . THR A 1 491 ? 4.493 25.181 15.499 1.00 86.62 491 THR A C 1
ATOM 3914 O O . THR A 1 491 ? 4.686 24.704 16.621 1.00 86.62 491 THR A O 1
ATOM 3917 N N . LEU A 1 492 ? 5.389 25.972 14.906 1.00 89.69 492 LEU A N 1
ATOM 3918 C CA . LEU A 1 492 ? 6.696 26.320 15.458 1.00 89.69 492 LEU A CA 1
ATOM 3919 C C . LEU A 1 492 ? 6.600 27.261 16.667 1.00 89.69 492 LEU A C 1
ATOM 3921 O O . LEU A 1 492 ? 7.266 27.017 17.671 1.00 89.69 492 LEU A O 1
ATOM 3925 N N . GLU A 1 493 ? 5.720 28.270 16.641 1.00 85.06 493 GLU A N 1
ATOM 3926 C CA . GLU A 1 493 ? 5.394 29.097 17.815 1.00 85.06 493 GLU A CA 1
ATOM 3927 C C . GLU A 1 493 ? 4.900 28.243 18.993 1.00 85.06 493 GLU A C 1
ATOM 3929 O O . GLU A 1 493 ? 5.164 28.570 20.152 1.00 85.06 493 GLU A O 1
ATOM 3934 N N . GLN A 1 494 ? 4.170 27.155 18.723 1.00 79.56 494 GLN A N 1
ATOM 3935 C CA . GLN A 1 494 ? 3.714 26.232 19.759 1.00 79.56 494 GLN A CA 1
ATOM 3936 C C . GLN A 1 494 ? 4.857 25.358 20.295 1.00 79.56 494 GLN A C 1
ATOM 3938 O O . GLN A 1 494 ? 5.017 25.276 21.514 1.00 79.56 494 GLN A O 1
ATOM 3943 N N . ALA A 1 495 ? 5.674 24.756 19.426 1.00 84.31 495 ALA A N 1
ATOM 3944 C CA . ALA A 1 495 ? 6.798 23.907 19.832 1.00 84.31 495 ALA A CA 1
ATOM 3945 C C . ALA A 1 495 ? 7.877 24.683 20.615 1.00 84.31 495 ALA A C 1
ATOM 3947 O O . ALA A 1 495 ? 8.344 24.231 21.662 1.00 84.31 495 ALA A O 1
ATOM 3948 N N . CYS A 1 496 ? 8.202 25.906 20.187 1.00 86.19 496 CYS A N 1
ATOM 3949 C CA . CYS A 1 496 ? 9.188 26.775 20.839 1.00 86.19 496 CYS A CA 1
ATOM 3950 C C . CYS A 1 496 ? 8.790 27.258 22.251 1.00 86.19 496 CYS A C 1
ATOM 3952 O O . CYS A 1 496 ? 9.592 27.913 22.916 1.00 86.19 496 CYS A O 1
ATOM 3954 N N . LYS A 1 497 ? 7.591 26.921 22.755 1.00 82.06 497 LYS A N 1
ATOM 3955 C CA . LYS A 1 497 ? 7.216 27.108 24.174 1.00 82.06 497 LYS A CA 1
ATOM 3956 C C . LYS A 1 497 ? 7.857 26.062 25.096 1.00 82.06 497 LYS A C 1
ATOM 3958 O O . LYS A 1 497 ? 7.949 26.300 26.298 1.00 82.06 497 LYS A O 1
ATOM 3963 N N . ALA A 1 498 ? 8.310 24.934 24.547 1.00 82.06 498 ALA A N 1
ATOM 3964 C CA . ALA A 1 498 ? 8.993 23.859 25.263 1.00 82.06 498 ALA A CA 1
ATOM 3965 C C . ALA A 1 498 ? 10.189 23.321 24.438 1.00 82.06 498 ALA A C 1
ATOM 3967 O O . ALA A 1 498 ? 10.210 22.141 24.088 1.00 82.06 498 ALA A O 1
ATOM 3968 N N . PRO A 1 499 ? 11.200 24.160 24.123 1.00 83.19 499 PRO A N 1
ATOM 3969 C CA . PRO A 1 499 ? 12.258 23.822 23.162 1.00 83.19 499 PRO A CA 1
ATOM 3970 C C . PRO A 1 499 ? 13.113 22.621 23.592 1.00 83.19 499 PRO A C 1
ATOM 3972 O O . PRO A 1 499 ? 13.635 21.901 22.754 1.00 83.19 499 PRO A O 1
ATOM 3975 N N . ASN A 1 500 ? 13.188 22.332 24.892 1.00 84.56 500 ASN A N 1
ATOM 3976 C CA . ASN A 1 500 ? 13.917 21.183 25.434 1.00 84.56 500 ASN A CA 1
ATOM 3977 C C . ASN A 1 500 ? 13.134 19.853 25.286 1.00 84.56 500 ASN A C 1
ATOM 3979 O O . ASN A 1 500 ? 13.409 18.899 26.013 1.00 84.56 500 ASN A O 1
ATOM 3983 N N . THR A 1 501 ? 12.116 19.790 24.418 1.00 84.50 501 THR A N 1
ATOM 3984 C CA . THR A 1 501 ? 11.224 18.632 24.230 1.00 84.50 501 THR A CA 1
ATOM 3985 C C . THR A 1 501 ? 10.898 18.407 22.750 1.00 84.50 501 THR A C 1
ATOM 3987 O O . THR A 1 501 ? 10.989 19.327 21.937 1.00 84.50 501 THR A O 1
ATOM 3990 N N . GLY A 1 502 ? 10.529 17.173 22.385 1.00 90.56 502 GLY A N 1
ATOM 3991 C CA . GLY A 1 502 ? 10.359 16.790 20.981 1.00 90.56 502 GLY A CA 1
ATOM 3992 C C . GLY A 1 502 ? 11.659 16.943 20.179 1.00 90.56 502 GLY A C 1
ATOM 3993 O O . GLY A 1 502 ? 12.748 16.963 20.754 1.00 90.56 502 GLY A O 1
ATOM 3994 N N . ILE A 1 503 ? 11.540 17.083 18.856 1.00 96.38 503 ILE A N 1
ATOM 3995 C CA . ILE A 1 503 ? 12.684 17.171 17.931 1.00 96.38 503 ILE A CA 1
ATOM 3996 C C . ILE A 1 503 ? 13.599 18.385 18.197 1.00 96.38 503 ILE A C 1
ATOM 3998 O O . ILE A 1 503 ? 14.767 18.374 17.811 1.00 96.38 503 ILE A O 1
ATOM 4002 N N . LEU A 1 504 ? 13.093 19.425 18.877 1.00 96.12 504 LEU A N 1
ATOM 4003 C CA . LEU A 1 504 ? 13.859 20.625 19.241 1.00 96.12 504 LEU A CA 1
ATOM 4004 C C . LEU A 1 504 ? 14.927 20.361 20.314 1.00 96.12 504 LEU A C 1
ATOM 4006 O O . LEU A 1 504 ? 15.883 21.128 20.395 1.00 96.12 504 LEU A O 1
ATOM 4010 N N . SER A 1 505 ? 14.826 19.264 21.079 1.00 95.50 505 SER A N 1
ATOM 4011 C CA . SER A 1 505 ? 15.858 18.891 22.061 1.00 95.50 505 SER A CA 1
ATOM 4012 C C . SER A 1 505 ? 17.206 18.533 21.414 1.00 95.50 505 SER A C 1
ATOM 4014 O O . SER A 1 505 ? 18.243 18.575 22.076 1.00 95.50 505 SER A O 1
ATOM 4016 N N . ILE A 1 506 ? 17.208 18.243 20.109 1.00 96.69 506 ILE A N 1
ATOM 4017 C CA . ILE A 1 506 ? 18.402 18.042 19.287 1.00 96.69 506 ILE A CA 1
ATOM 4018 C C . ILE A 1 506 ? 18.852 19.407 18.729 1.00 96.69 506 ILE A C 1
ATOM 4020 O O . ILE A 1 506 ? 18.603 19.740 17.570 1.00 96.69 506 ILE A O 1
ATOM 4024 N N . GLU A 1 507 ? 19.521 20.232 19.543 1.00 91.56 507 GLU A N 1
ATOM 4025 C CA . GLU A 1 507 ? 20.051 21.539 19.091 1.00 91.56 507 GLU A CA 1
ATOM 4026 C C . GLU A 1 507 ? 21.116 21.420 17.980 1.00 91.56 507 GLU A C 1
ATOM 4028 O O . GLU A 1 507 ? 21.358 22.360 17.213 1.00 91.56 507 GLU A O 1
ATOM 4033 N N . GLN A 1 508 ? 21.802 20.277 17.929 1.00 91.44 508 GLN A N 1
ATOM 4034 C CA . GLN A 1 508 ? 22.841 19.951 16.959 1.00 91.44 508 GLN A CA 1
ATOM 4035 C C . GLN A 1 508 ? 22.624 18.512 16.500 1.00 91.44 508 GLN A C 1
ATOM 4037 O O . GLN A 1 508 ? 22.542 17.610 17.331 1.00 91.44 508 GLN A O 1
ATOM 4042 N N . TYR A 1 509 ? 22.514 18.309 15.189 1.00 95.81 509 TYR A N 1
ATOM 4043 C CA . TYR A 1 509 ? 22.354 16.982 14.607 1.00 95.81 509 TYR A CA 1
ATOM 4044 C C . TYR A 1 509 ? 23.588 16.107 14.868 1.00 95.81 509 TYR A C 1
ATOM 4046 O O . TYR A 1 509 ? 24.719 16.507 14.588 1.00 95.81 509 TYR A O 1
ATOM 4054 N N . SER A 1 510 ? 23.341 14.883 15.326 1.00 95.62 510 SER A N 1
ATOM 4055 C CA . SER A 1 510 ? 24.199 13.730 15.074 1.00 95.62 510 SER A CA 1
ATOM 4056 C C . SER A 1 510 ? 23.313 12.521 14.779 1.00 95.62 510 SER A C 1
ATOM 4058 O O . SER A 1 510 ? 22.145 12.487 15.182 1.00 95.62 510 SER A O 1
ATOM 4060 N N . ARG A 1 511 ? 23.878 11.526 14.089 1.00 95.62 511 ARG A N 1
ATOM 4061 C CA . ARG A 1 511 ? 23.185 10.283 13.734 1.00 95.62 511 ARG A CA 1
ATOM 4062 C C . ARG A 1 511 ? 22.645 9.578 14.987 1.00 95.62 511 ARG A C 1
ATOM 4064 O O . ARG A 1 511 ? 21.453 9.299 15.082 1.00 95.62 511 ARG A O 1
ATOM 4071 N N . ASP A 1 512 ? 23.500 9.426 15.997 1.00 96.19 512 ASP A N 1
ATOM 4072 C CA . ASP A 1 512 ? 23.163 8.798 17.280 1.00 96.19 512 ASP A CA 1
ATOM 4073 C C . ASP A 1 512 ? 22.060 9.560 18.035 1.00 96.19 512 ASP A C 1
ATOM 4075 O O . ASP A 1 512 ? 21.116 8.949 18.530 1.00 96.19 512 ASP A O 1
ATOM 4079 N N . ALA A 1 513 ? 22.126 10.898 18.089 1.00 96.62 513 ALA A N 1
ATOM 4080 C CA . ALA A 1 513 ? 21.149 11.710 18.818 1.00 96.62 513 ALA A CA 1
ATOM 4081 C C . ALA A 1 513 ? 19.741 11.652 18.199 1.00 96.62 513 ALA A C 1
ATOM 4083 O O . ALA A 1 513 ? 18.748 11.767 18.924 1.00 96.62 513 ALA A O 1
ATOM 4084 N N . LEU A 1 514 ? 19.653 11.458 16.878 1.00 96.75 514 LEU A N 1
ATOM 4085 C CA . LEU A 1 514 ? 18.391 11.254 16.170 1.00 96.75 514 LEU A CA 1
ATOM 4086 C C . LEU A 1 514 ? 17.832 9.838 16.391 1.00 96.75 514 LEU A C 1
ATOM 4088 O O . LEU A 1 514 ? 16.650 9.698 16.701 1.00 96.75 514 LEU A O 1
ATOM 4092 N N . LEU A 1 515 ? 18.675 8.805 16.319 1.00 95.69 515 LEU A N 1
ATOM 4093 C CA . LEU A 1 515 ? 18.269 7.419 16.592 1.00 95.69 515 LEU A CA 1
ATOM 4094 C C . LEU A 1 515 ? 17.818 7.234 18.053 1.00 95.69 515 LEU A C 1
ATOM 4096 O O . LEU A 1 515 ? 16.751 6.678 18.309 1.00 95.69 515 LEU A O 1
ATOM 4100 N N . GLU A 1 516 ? 18.559 7.791 19.019 1.00 95.94 516 GLU A N 1
ATOM 4101 C CA . GLU A 1 516 ? 18.129 7.851 20.422 1.00 95.94 516 GLU A CA 1
ATOM 4102 C C . GLU A 1 516 ? 16.799 8.596 20.601 1.00 95.94 516 GLU A C 1
ATOM 4104 O O . GLU A 1 516 ? 16.015 8.272 21.495 1.00 95.94 516 GLU A O 1
ATOM 4109 N N . PHE A 1 517 ? 16.556 9.647 19.813 1.00 96.00 517 PHE A N 1
ATOM 4110 C CA . PHE A 1 517 ? 15.317 10.410 19.893 1.00 96.00 517 PHE A CA 1
ATOM 4111 C C . PHE A 1 517 ? 14.121 9.593 19.405 1.00 96.00 517 PHE A C 1
ATOM 4113 O O . PHE A 1 517 ? 13.138 9.524 20.145 1.00 96.00 517 PHE A O 1
ATOM 4120 N N . GLN A 1 518 ? 14.218 8.930 18.247 1.00 94.88 518 GLN A N 1
ATOM 4121 C CA . GLN A 1 518 ? 13.134 8.072 17.765 1.00 94.88 518 GLN A CA 1
ATOM 4122 C C . GLN A 1 518 ? 12.845 6.956 18.773 1.00 94.88 518 GLN A C 1
ATOM 4124 O O . GLN A 1 518 ? 11.715 6.832 19.237 1.00 94.88 518 GLN A O 1
ATOM 4129 N N . GLN A 1 519 ? 13.878 6.237 19.226 1.00 92.88 519 GLN A N 1
ATOM 4130 C CA . GLN A 1 519 ? 13.721 5.140 20.184 1.00 92.88 519 GLN A CA 1
ATOM 4131 C C . GLN A 1 519 ? 13.033 5.582 21.491 1.00 92.88 519 GLN A C 1
ATOM 4133 O O . GLN A 1 519 ? 12.299 4.798 22.096 1.00 92.88 519 GLN A O 1
ATOM 4138 N N . ARG A 1 520 ? 13.239 6.831 21.942 1.00 94.31 520 ARG A N 1
ATOM 4139 C CA . ARG A 1 520 ? 12.539 7.401 23.110 1.00 94.31 520 ARG A CA 1
ATOM 4140 C C . ARG A 1 520 ? 11.060 7.686 22.838 1.00 94.31 520 ARG A C 1
ATOM 4142 O O . ARG A 1 520 ? 10.245 7.439 23.726 1.00 94.31 520 ARG A O 1
ATOM 4149 N N . GLU A 1 521 ? 10.709 8.194 21.660 1.00 90.88 521 GLU A N 1
ATOM 4150 C CA . GLU A 1 521 ? 9.311 8.453 21.291 1.00 90.88 521 GLU A CA 1
ATOM 4151 C C . GLU A 1 521 ? 8.553 7.136 21.028 1.00 90.88 521 GLU A C 1
ATOM 4153 O O . GLU A 1 521 ? 7.446 6.971 21.541 1.00 90.88 521 GLU A O 1
ATOM 4158 N N . ASP A 1 522 ? 9.174 6.157 20.363 1.00 88.12 522 ASP A N 1
ATOM 4159 C CA . ASP A 1 522 ? 8.612 4.814 20.149 1.00 88.12 522 ASP A CA 1
ATOM 4160 C C . ASP A 1 522 ? 8.327 4.113 21.487 1.00 88.12 522 ASP A C 1
ATOM 4162 O O . ASP A 1 522 ? 7.214 3.641 21.735 1.00 88.12 522 ASP A O 1
ATOM 4166 N N . ASN A 1 523 ? 9.306 4.112 22.404 1.00 88.12 523 ASN A N 1
ATOM 4167 C CA . ASN A 1 523 ? 9.143 3.544 23.745 1.00 88.12 523 ASN A CA 1
ATOM 4168 C C . ASN A 1 523 ? 8.009 4.236 24.519 1.00 88.12 523 ASN A C 1
ATOM 4170 O O . ASN A 1 523 ? 7.214 3.564 25.172 1.00 88.12 523 ASN A O 1
ATOM 4174 N N . LYS A 1 524 ? 7.874 5.564 24.403 1.00 89.75 524 LYS A N 1
ATOM 4175 C CA . LYS A 1 524 ? 6.778 6.335 25.016 1.00 89.75 524 LYS A CA 1
ATOM 4176 C C . LYS A 1 524 ? 5.405 5.925 24.463 1.00 89.75 524 LYS A C 1
ATOM 4178 O O . LYS A 1 524 ? 4.442 5.856 25.230 1.00 89.75 524 LYS A O 1
ATOM 4183 N N . VAL A 1 525 ? 5.295 5.637 23.162 1.00 87.88 525 VAL A N 1
ATOM 4184 C CA . VAL A 1 525 ? 4.055 5.123 22.551 1.00 87.88 525 VAL A CA 1
ATOM 4185 C C . VAL A 1 525 ? 3.763 3.694 23.020 1.00 87.88 525 VAL A C 1
ATOM 4187 O O . VAL A 1 525 ? 2.623 3.406 23.395 1.00 87.88 525 VAL A O 1
ATOM 4190 N N . MET A 1 526 ? 4.775 2.823 23.087 1.00 88.81 526 MET A N 1
ATOM 4191 C CA . MET A 1 526 ? 4.633 1.451 23.595 1.00 88.81 526 MET A CA 1
ATOM 4192 C C . MET A 1 526 ? 4.218 1.412 25.074 1.00 88.81 526 MET A C 1
ATOM 4194 O O . MET A 1 526 ? 3.248 0.732 25.409 1.00 88.81 526 MET A O 1
ATOM 4198 N N . ASP A 1 527 ? 4.846 2.206 25.946 1.00 87.62 527 ASP A N 1
ATOM 4199 C CA . ASP A 1 527 ? 4.465 2.350 27.360 1.00 87.62 527 ASP A CA 1
ATOM 4200 C C . ASP A 1 527 ? 2.993 2.773 27.509 1.00 87.62 527 ASP A C 1
ATOM 4202 O O . ASP A 1 527 ? 2.249 2.256 28.350 1.00 87.62 527 ASP A O 1
ATOM 4206 N N . LEU A 1 528 ? 2.541 3.726 26.688 1.00 88.69 528 LEU A N 1
ATOM 4207 C CA . LEU A 1 528 ? 1.157 4.200 26.692 1.00 88.69 528 LEU A CA 1
ATOM 4208 C C . LEU A 1 528 ? 0.169 3.157 26.155 1.00 88.69 528 LEU A C 1
ATOM 4210 O O . LEU A 1 528 ? -0.962 3.064 26.652 1.00 88.69 528 LEU A O 1
ATOM 4214 N N . TRP A 1 529 ? 0.594 2.355 25.181 1.00 92.25 529 TRP A N 1
ATOM 4215 C CA . TRP A 1 529 ? -0.160 1.229 24.645 1.00 92.25 529 TRP A CA 1
ATOM 4216 C C . TRP A 1 529 ? -0.297 0.094 25.668 1.00 92.25 529 TRP A C 1
ATOM 4218 O O . TRP A 1 529 ? -1.409 -0.392 25.891 1.00 92.25 529 TRP A O 1
ATOM 4228 N N . GLU A 1 530 ? 0.772 -0.263 26.386 1.00 89.44 530 GLU A N 1
ATOM 4229 C CA . GLU A 1 530 ? 0.715 -1.229 27.488 1.00 89.44 530 GLU A CA 1
ATOM 4230 C C . GLU A 1 530 ? -0.228 -0.772 28.605 1.00 89.44 530 GLU A C 1
ATOM 4232 O O . GLU A 1 530 ? -1.070 -1.550 29.073 1.00 89.44 530 GLU A O 1
ATOM 4237 N N . GLN A 1 531 ? -0.139 0.500 29.008 1.00 90.00 531 GLN A N 1
ATOM 4238 C CA . GLN A 1 531 ? -1.031 1.095 30.004 1.00 90.00 531 GLN A CA 1
ATOM 4239 C C . GLN A 1 531 ? -2.496 1.061 29.546 1.00 90.00 531 GLN A C 1
ATOM 4241 O O . GLN A 1 531 ? -3.386 0.736 30.337 1.00 90.00 531 GLN A O 1
ATOM 4246 N N . TYR A 1 532 ? -2.765 1.361 28.272 1.00 91.50 532 TYR A N 1
ATOM 4247 C CA . TYR A 1 532 ? -4.093 1.218 27.678 1.00 91.50 532 TYR A CA 1
ATOM 4248 C C . TYR A 1 532 ? -4.568 -0.242 27.722 1.00 91.50 532 TYR A C 1
ATOM 4250 O O . TYR A 1 532 ? -5.646 -0.521 28.252 1.00 91.50 532 TYR A O 1
ATOM 4258 N N . LEU A 1 533 ? -3.754 -1.200 27.271 1.00 90.69 533 LEU A N 1
ATOM 4259 C CA . LEU A 1 533 ? -4.088 -2.625 27.326 1.00 90.69 533 LEU A CA 1
ATOM 4260 C C . LEU A 1 533 ? -4.321 -3.110 28.763 1.00 90.69 533 LEU A C 1
ATOM 4262 O O . LEU A 1 533 ? -5.223 -3.917 28.988 1.00 90.69 533 LEU A O 1
ATOM 4266 N N . ALA A 1 534 ? -3.591 -2.595 29.755 1.00 85.25 534 ALA A N 1
ATOM 4267 C CA . ALA A 1 534 ? -3.839 -2.871 31.168 1.00 85.25 534 ALA A CA 1
ATOM 4268 C C . ALA A 1 534 ? -5.220 -2.361 31.623 1.00 85.25 534 ALA A C 1
ATOM 4270 O O . ALA A 1 534 ? -5.974 -3.123 32.235 1.00 85.25 534 ALA A O 1
ATOM 4271 N N . ARG A 1 535 ? -5.608 -1.130 31.254 1.00 94.31 535 ARG A N 1
ATOM 4272 C CA . ARG A 1 535 ? -6.955 -0.585 31.527 1.00 94.31 535 ARG A CA 1
ATOM 4273 C C . ARG A 1 535 ? -8.056 -1.397 30.834 1.00 94.31 535 ARG A C 1
ATOM 4275 O O . ARG A 1 535 ? -9.068 -1.709 31.464 1.00 94.31 535 ARG A O 1
ATOM 4282 N N . ARG A 1 536 ? -7.851 -1.821 29.580 1.00 92.88 536 ARG A N 1
ATOM 4283 C CA . ARG A 1 536 ? -8.790 -2.692 28.841 1.00 92.88 536 ARG A CA 1
ATOM 4284 C C . ARG A 1 536 ? -8.901 -4.088 29.482 1.00 92.88 536 ARG A C 1
ATOM 4286 O O . ARG A 1 536 ? -10.016 -4.573 29.667 1.00 92.88 536 ARG A O 1
ATOM 4293 N N . ARG A 1 537 ? -7.787 -4.708 29.905 1.00 92.38 537 ARG A N 1
ATOM 4294 C CA . ARG A 1 537 ? -7.766 -5.983 30.666 1.00 92.38 537 ARG A CA 1
ATOM 4295 C C . ARG A 1 537 ? -8.515 -5.871 32.000 1.00 92.38 537 ARG A C 1
ATOM 4297 O O . ARG A 1 537 ? -9.244 -6.789 32.367 1.00 92.38 537 ARG A O 1
ATOM 4304 N N . ALA A 1 538 ? -8.424 -4.725 32.676 1.00 90.31 538 ALA A N 1
ATOM 4305 C CA . ALA A 1 538 ? -9.185 -4.407 33.888 1.00 90.31 538 ALA A CA 1
ATOM 4306 C C . ALA A 1 538 ? -10.685 -4.103 33.645 1.00 90.31 538 ALA A C 1
ATOM 4308 O O . ALA A 1 538 ? -11.373 -3.650 34.559 1.00 90.31 538 ALA A O 1
ATOM 4309 N N . LYS A 1 539 ? -11.212 -4.362 32.436 1.00 91.56 539 LYS A N 1
ATOM 4310 C CA . LYS A 1 539 ? -12.593 -4.066 32.002 1.00 91.56 539 LYS A CA 1
ATOM 4311 C C . LYS A 1 539 ? -12.952 -2.572 32.012 1.00 91.56 539 LYS A C 1
ATOM 4313 O O . LYS A 1 539 ? -14.129 -2.225 32.111 1.00 91.56 539 LYS A O 1
ATOM 4318 N N . GLY A 1 540 ? -11.959 -1.692 31.868 1.00 85.88 540 GLY A N 1
ATOM 4319 C CA . GLY A 1 540 ? -12.191 -0.280 31.562 1.00 85.88 540 GLY A CA 1
ATOM 4320 C C . GLY A 1 540 ? -12.942 -0.091 30.231 1.00 85.88 540 GLY A C 1
ATOM 4321 O O . GLY A 1 540 ? -13.032 -1.031 29.434 1.00 85.88 540 GLY A O 1
ATOM 4322 N N . PRO A 1 541 ? -13.500 1.103 29.966 1.00 90.88 541 PRO A N 1
ATOM 4323 C CA . PRO A 1 541 ? -14.212 1.400 28.722 1.00 90.88 541 PRO A CA 1
ATOM 4324 C C . PRO A 1 541 ? -13.270 1.430 27.503 1.00 90.88 541 PRO A C 1
ATOM 4326 O O . PRO A 1 541 ? -12.068 1.186 27.614 1.00 90.88 541 PRO A O 1
ATOM 4329 N N . ARG A 1 542 ? -13.841 1.686 26.323 1.00 91.62 542 ARG A N 1
ATOM 4330 C CA . ARG A 1 542 ? -13.098 2.127 25.134 1.00 91.62 542 ARG A CA 1
ATOM 4331 C C . ARG A 1 542 ? -12.694 3.599 25.275 1.00 91.62 542 ARG A C 1
ATOM 4333 O O . ARG A 1 542 ? -13.388 4.339 25.973 1.00 91.62 542 ARG A O 1
ATOM 4340 N N . GLU A 1 543 ? -11.594 3.999 24.642 1.00 88.88 543 GLU A N 1
ATOM 4341 C CA . GLU A 1 543 ? -11.003 5.345 24.766 1.00 88.88 543 GLU A CA 1
ATOM 4342 C C . GLU A 1 543 ? -11.127 6.209 23.501 1.00 88.88 543 GLU A C 1
ATOM 4344 O O . GLU A 1 543 ? -11.079 7.429 23.626 1.00 88.88 543 GLU A O 1
ATOM 4349 N N . MET A 1 544 ? -11.325 5.624 22.313 1.00 88.88 544 MET A N 1
ATOM 4350 C CA . MET A 1 544 ? -11.534 6.388 21.072 1.00 88.88 544 MET A CA 1
ATOM 4351 C C . MET A 1 544 ? -13.026 6.586 20.791 1.00 88.88 544 MET A C 1
ATOM 4353 O O . MET A 1 544 ? -13.467 7.692 20.469 1.00 88.88 544 MET A O 1
ATOM 4357 N N . PHE A 1 545 ? -13.823 5.520 20.925 1.00 91.12 545 PHE A N 1
ATOM 4358 C CA . PHE A 1 545 ? -15.269 5.564 20.683 1.00 91.12 545 PHE A CA 1
ATOM 4359 C C . PHE A 1 545 ? -16.043 4.465 21.428 1.00 91.12 545 PHE A C 1
ATOM 4361 O O . PHE A 1 545 ? -15.666 3.297 21.519 1.00 91.12 545 PHE A O 1
ATOM 4368 N N . SER A 1 546 ? -17.200 4.837 21.966 1.00 87.50 546 SER A N 1
ATOM 4369 C CA . SER A 1 546 ? -18.035 3.970 22.804 1.00 87.50 546 SER A CA 1
ATOM 4370 C C . SER A 1 546 ? -18.925 3.046 21.983 1.00 87.50 546 SER A C 1
ATOM 4372 O O . SER A 1 546 ? -19.152 1.903 22.387 1.00 87.50 546 SER A O 1
ATOM 4374 N N . THR A 1 547 ? -19.452 3.534 20.858 1.00 92.62 547 THR A N 1
ATOM 4375 C CA . THR A 1 547 ? -20.475 2.855 20.047 1.00 92.62 547 THR A CA 1
ATOM 4376 C C . THR A 1 547 ? -20.093 2.815 18.567 1.00 92.62 547 THR A C 1
ATOM 4378 O O . THR A 1 547 ? -19.166 3.501 18.134 1.00 92.62 547 THR A O 1
ATOM 4381 N N . ARG A 1 548 ? -20.823 2.014 17.779 1.00 94.56 548 ARG A N 1
ATOM 4382 C CA . ARG A 1 548 ? -20.610 1.883 16.330 1.00 94.56 548 ARG A CA 1
ATOM 4383 C C . ARG A 1 548 ? -20.890 3.203 15.601 1.00 94.56 548 ARG A C 1
ATOM 4385 O O . ARG A 1 548 ? -20.227 3.523 14.625 1.00 94.56 548 ARG A O 1
ATOM 4392 N N . GLU A 1 549 ? -21.821 3.994 16.120 1.00 94.00 549 GLU A N 1
ATOM 4393 C CA . GLU A 1 549 ? -22.201 5.311 15.610 1.00 94.00 549 GLU A CA 1
ATOM 4394 C C . GLU A 1 549 ? -21.128 6.366 15.923 1.00 94.00 549 GLU A C 1
ATOM 4396 O O . GLU A 1 549 ? -20.804 7.170 15.052 1.00 94.00 549 GLU A O 1
ATOM 4401 N N . GLU A 1 550 ? -20.521 6.331 17.120 1.00 93.38 550 GLU A N 1
ATOM 4402 C CA . GLU A 1 550 ? -19.356 7.173 17.449 1.00 93.38 550 GLU A CA 1
ATOM 4403 C C . GLU A 1 550 ? -18.148 6.818 16.559 1.00 93.38 550 GLU A C 1
ATOM 4405 O O . GLU A 1 550 ? -17.501 7.720 16.033 1.00 93.38 550 GLU A O 1
ATOM 4410 N N . ALA A 1 551 ? -17.888 5.527 16.314 1.00 95.88 551 ALA A N 1
ATOM 4411 C CA . ALA A 1 551 ? -16.826 5.075 15.406 1.00 95.88 551 ALA A CA 1
ATOM 4412 C C . ALA A 1 551 ? -17.072 5.483 13.944 1.00 95.88 551 ALA A C 1
ATOM 4414 O O . ALA A 1 551 ? -16.160 5.946 13.265 1.00 95.88 551 ALA A O 1
ATOM 4415 N N . LYS A 1 552 ? -18.317 5.369 13.465 1.00 96.69 552 LYS A N 1
ATOM 4416 C CA . LYS A 1 552 ? -18.733 5.839 12.137 1.00 96.69 552 LYS A CA 1
ATOM 4417 C C . LYS A 1 552 ? -18.559 7.347 11.981 1.00 96.69 552 LYS A C 1
ATOM 4419 O O . LYS A 1 552 ? -18.030 7.792 10.968 1.00 96.69 552 LYS A O 1
ATOM 4424 N N . TRP A 1 553 ? -18.982 8.127 12.977 1.00 95.38 553 TRP A N 1
ATOM 4425 C CA . TRP A 1 553 ? -18.764 9.573 12.986 1.00 95.38 553 TRP A CA 1
ATOM 4426 C C . TRP A 1 553 ? -17.268 9.897 12.942 1.00 95.38 553 TRP A C 1
ATOM 4428 O O . TRP A 1 553 ? -16.857 10.710 12.122 1.00 95.38 553 TRP A O 1
ATOM 4438 N N . TRP A 1 554 ? -16.458 9.223 13.767 1.00 95.56 554 TRP A N 1
ATOM 4439 C CA . TRP A 1 554 ? -15.007 9.408 13.802 1.00 95.56 554 TRP A CA 1
ATOM 4440 C C . TRP A 1 554 ? -14.381 9.143 12.434 1.00 95.56 554 TRP A C 1
ATOM 4442 O O . TRP A 1 554 ? -13.676 10.002 11.917 1.00 95.56 554 TRP A O 1
ATOM 4452 N N . LEU A 1 555 ? -14.713 8.006 11.812 1.00 97.50 555 LEU A N 1
ATOM 4453 C CA . LEU A 1 555 ? -14.224 7.640 10.485 1.00 97.50 555 LEU A CA 1
ATOM 4454 C C . LEU A 1 555 ? -14.561 8.710 9.442 1.00 97.50 555 LEU A C 1
ATOM 4456 O O . LEU A 1 555 ? -13.642 9.215 8.809 1.00 97.50 555 LEU A O 1
ATOM 4460 N N . LEU A 1 556 ? -15.830 9.114 9.326 1.00 96.69 556 LEU A N 1
ATOM 4461 C CA . LEU A 1 556 ? -16.254 10.147 8.371 1.00 96.69 556 LEU A CA 1
ATOM 4462 C C . LEU A 1 556 ? -15.518 11.480 8.591 1.00 96.69 556 LEU A C 1
ATOM 4464 O O . LEU A 1 556 ? -15.099 12.122 7.634 1.00 96.69 556 LEU A O 1
ATOM 4468 N N . GLN A 1 557 ? -15.320 11.902 9.845 1.00 94.25 557 GLN A N 1
ATOM 4469 C CA . GLN A 1 557 ? -14.571 13.130 10.135 1.00 94.25 557 GLN A CA 1
ATOM 4470 C C . GLN A 1 557 ? -13.058 13.002 9.874 1.00 94.25 557 GLN A C 1
ATOM 4472 O O . GLN A 1 557 ? -12.430 14.022 9.609 1.00 94.25 557 GLN A O 1
ATOM 4477 N N . SER A 1 558 ? -12.480 11.793 9.919 1.00 96.00 558 SER A N 1
ATOM 4478 C CA . SER A 1 558 ? -11.078 11.513 9.550 1.00 96.00 558 SER A CA 1
ATOM 4479 C C . SER A 1 558 ? -10.834 11.498 8.034 1.00 96.00 558 SER A C 1
ATOM 4481 O O . SER A 1 558 ? -9.696 11.674 7.597 1.00 96.00 558 SER A O 1
ATOM 4483 N N . SER A 1 559 ? -11.877 11.295 7.218 1.00 97.56 559 SER A N 1
ATOM 4484 C CA . SER A 1 559 ? -11.748 11.083 5.768 1.00 97.56 559 SER A CA 1
ATOM 4485 C C . SER A 1 559 ? -10.966 12.156 4.991 1.00 97.56 559 SER A C 1
ATOM 4487 O O . SER A 1 559 ? -10.271 11.766 4.057 1.00 97.56 559 SER A O 1
ATOM 4489 N N . PRO A 1 560 ? -10.988 13.467 5.332 1.00 97.38 560 PRO A N 1
ATOM 4490 C CA . PRO A 1 560 ? -10.216 14.465 4.587 1.00 97.38 560 PRO A CA 1
ATOM 4491 C C . PRO A 1 560 ? -8.709 14.196 4.585 1.00 97.38 560 PRO A C 1
ATOM 4493 O O . PRO A 1 560 ? -8.082 14.345 3.542 1.00 97.38 560 PRO A O 1
ATOM 4496 N N . VAL A 1 561 ? -8.141 13.756 5.717 1.00 96.94 561 VAL A N 1
ATOM 4497 C CA . VAL A 1 561 ? -6.739 13.304 5.796 1.00 96.94 561 VAL A CA 1
ATOM 4498 C C . VAL A 1 561 ? -6.580 11.966 5.079 1.00 96.94 561 VAL A C 1
ATOM 4500 O O . VAL A 1 561 ? -5.679 11.788 4.273 1.00 96.94 561 VAL A O 1
ATOM 4503 N N . LYS A 1 562 ? -7.484 11.020 5.339 1.00 97.19 562 LYS A N 1
ATOM 4504 C CA . LYS A 1 562 ? -7.331 9.622 4.910 1.00 97.19 562 LYS A CA 1
ATOM 4505 C C . LYS A 1 562 ? -7.583 9.371 3.415 1.00 97.19 562 LYS A C 1
ATOM 4507 O O . LYS A 1 562 ? -7.313 8.285 2.921 1.00 97.19 562 LYS A O 1
ATOM 4512 N N . TYR A 1 563 ? -8.048 10.382 2.683 1.00 97.81 563 TYR A N 1
ATOM 4513 C CA . TYR A 1 563 ? -8.069 10.397 1.218 1.00 97.81 563 TYR A CA 1
ATOM 4514 C C . TYR A 1 563 ? -6.841 11.083 0.577 1.00 97.81 563 TYR A C 1
ATOM 4516 O O . TYR A 1 563 ? -6.749 11.111 -0.649 1.00 97.81 563 TYR A O 1
ATOM 4524 N N . VAL A 1 564 ? -5.895 11.612 1.366 1.00 97.69 564 VAL A N 1
ATOM 4525 C CA . VAL A 1 564 ? -4.648 12.239 0.876 1.00 97.69 564 VAL A CA 1
ATOM 4526 C C . VAL A 1 564 ? -3.380 11.625 1.492 1.00 97.69 564 VAL A C 1
ATOM 4528 O O . VAL A 1 564 ? -2.321 12.249 1.469 1.00 97.69 564 VAL A O 1
ATOM 4531 N N . ASP A 1 565 ? -3.464 10.392 1.999 1.00 96.56 565 ASP A N 1
ATOM 4532 C CA . ASP A 1 565 ? -2.284 9.629 2.432 1.00 96.56 565 ASP A CA 1
ATOM 4533 C C . ASP A 1 565 ? -1.288 9.445 1.267 1.00 96.56 565 ASP A C 1
ATOM 4535 O O . ASP A 1 565 ? -1.694 9.195 0.135 1.00 96.56 565 ASP A O 1
ATOM 4539 N N . GLY A 1 566 ? 0.001 9.676 1.524 1.00 96.62 566 GLY A N 1
ATOM 4540 C CA . GLY A 1 566 ? 1.079 9.839 0.542 1.00 96.62 566 GLY A CA 1
ATOM 4541 C C . GLY A 1 566 ? 1.279 11.273 0.011 1.00 96.62 566 GLY A C 1
ATOM 4542 O O . GLY A 1 566 ? 2.330 11.583 -0.556 1.00 96.62 566 GLY A O 1
ATOM 4543 N N . ALA A 1 567 ? 0.334 12.209 0.193 1.00 97.81 567 ALA A N 1
ATOM 4544 C CA . ALA A 1 567 ? 0.397 13.521 -0.476 1.00 97.81 567 ALA A CA 1
ATOM 4545 C C . ALA A 1 567 ? 1.573 14.409 -0.023 1.00 97.81 567 ALA A C 1
ATOM 4547 O O . ALA A 1 567 ? 2.075 15.209 -0.822 1.00 97.81 567 ALA A O 1
ATOM 4548 N N . TRP A 1 568 ? 2.080 14.228 1.205 1.00 98.12 568 TRP A N 1
ATOM 4549 C CA . TRP A 1 568 ? 3.277 14.934 1.691 1.00 98.12 568 TRP A CA 1
ATOM 4550 C C . TRP A 1 568 ? 4.560 14.547 0.939 1.00 98.12 568 TRP A C 1
ATOM 4552 O O . TRP A 1 568 ? 5.578 15.221 1.091 1.00 98.12 568 TRP A O 1
ATOM 4562 N N . LEU A 1 569 ? 4.490 13.538 0.063 1.00 98.38 569 LEU A N 1
ATOM 4563 C CA . LEU A 1 569 ? 5.557 13.128 -0.840 1.00 98.38 569 LEU A CA 1
ATOM 4564 C C . LEU A 1 569 ? 5.204 13.210 -2.329 1.00 98.38 569 LEU A C 1
ATOM 4566 O O . LEU A 1 569 ? 6.114 13.103 -3.140 1.00 98.38 569 LEU A O 1
ATOM 4570 N N . GLY A 1 570 ? 3.951 13.451 -2.735 1.00 96.31 570 GLY A N 1
ATOM 4571 C CA . GLY A 1 570 ? 3.519 13.345 -4.146 1.00 96.31 570 GLY A CA 1
ATOM 4572 C C . GLY A 1 570 ? 4.372 14.122 -5.171 1.00 96.31 570 GLY A C 1
ATOM 4573 O O . GLY A 1 570 ? 4.498 13.719 -6.330 1.00 96.31 570 GLY A O 1
ATOM 4574 N N . HIS A 1 571 ? 5.031 15.202 -4.738 1.00 95.94 571 HIS A N 1
ATOM 4575 C CA . HIS A 1 571 ? 5.932 16.031 -5.546 1.00 95.94 571 HIS A CA 1
ATOM 4576 C C . HIS A 1 571 ? 7.447 15.755 -5.341 1.00 95.94 571 HIS A C 1
ATOM 4578 O O . HIS A 1 571 ? 8.277 16.523 -5.828 1.00 95.94 571 HIS A O 1
ATOM 4584 N N . ILE A 1 572 ? 7.834 14.666 -4.666 1.00 96.50 572 ILE A N 1
ATOM 4585 C CA . ILE A 1 572 ? 9.232 14.259 -4.431 1.00 96.50 572 ILE A CA 1
ATOM 4586 C C . ILE A 1 572 ? 9.874 13.623 -5.679 1.00 96.50 572 ILE A C 1
ATOM 4588 O O . ILE A 1 572 ? 9.182 13.161 -6.587 1.00 96.50 572 ILE A O 1
ATOM 4592 N N . ASN A 1 573 ? 11.213 13.614 -5.725 1.00 94.62 573 ASN A N 1
ATOM 4593 C CA . ASN A 1 573 ? 12.054 12.945 -6.734 1.00 94.62 573 ASN A CA 1
ATOM 4594 C C . ASN A 1 573 ? 11.675 13.204 -8.215 1.00 94.62 573 ASN A C 1
ATOM 4596 O O . ASN A 1 573 ? 11.898 12.356 -9.078 1.00 94.62 573 ASN A O 1
ATOM 4600 N N . LYS A 1 574 ? 11.134 14.387 -8.533 1.00 94.94 574 LYS A N 1
ATOM 4601 C CA . LYS A 1 574 ? 10.873 14.819 -9.921 1.00 94.94 574 LYS A CA 1
ATOM 4602 C C . LYS A 1 574 ? 12.175 15.063 -10.681 1.00 94.94 574 LYS A C 1
ATOM 4604 O O . LYS A 1 574 ? 13.193 15.374 -10.058 1.00 94.94 574 LYS A O 1
ATOM 4609 N N . ILE A 1 575 ? 12.165 15.012 -12.010 1.00 95.88 575 ILE A N 1
ATOM 4610 C CA . ILE A 1 575 ? 13.364 15.201 -12.849 1.00 95.88 575 ILE A CA 1
ATOM 4611 C C . ILE A 1 575 ? 14.026 16.585 -12.683 1.00 95.88 575 ILE A C 1
ATOM 4613 O O . ILE A 1 575 ? 15.214 16.760 -12.948 1.00 95.88 575 ILE A O 1
ATOM 4617 N N . THR A 1 576 ? 13.273 17.570 -12.186 1.00 95.50 576 THR A N 1
ATOM 4618 C CA . THR A 1 576 ? 13.752 18.916 -11.822 1.00 95.50 576 THR A CA 1
ATOM 4619 C C . THR A 1 576 ? 14.526 18.960 -10.498 1.00 95.50 576 THR A C 1
ATOM 4621 O O . THR A 1 576 ? 15.163 19.968 -10.194 1.00 95.50 576 THR A O 1
ATOM 4624 N N . THR A 1 577 ? 14.512 17.877 -9.714 1.00 95.88 577 THR A N 1
ATOM 4625 C CA . THR A 1 577 ? 15.368 17.714 -8.532 1.00 95.88 577 THR A CA 1
ATOM 4626 C C . THR A 1 577 ? 16.823 17.537 -8.984 1.00 95.88 577 THR A C 1
ATOM 4628 O O . THR A 1 577 ? 17.078 16.686 -9.840 1.00 95.88 577 THR A O 1
ATOM 4631 N N . PRO A 1 578 ? 17.795 18.285 -8.418 1.00 96.25 578 PRO A N 1
ATOM 4632 C CA . PRO A 1 578 ? 19.210 18.143 -8.760 1.00 96.25 578 PRO A CA 1
ATOM 4633 C C . PRO A 1 578 ? 19.673 16.687 -8.682 1.00 96.25 578 PRO A C 1
ATOM 4635 O O . PRO A 1 578 ? 19.404 16.001 -7.696 1.00 96.25 578 PRO A O 1
ATOM 4638 N N . PHE A 1 579 ? 20.377 16.213 -9.709 1.00 96.12 579 PHE A N 1
ATOM 4639 C CA . PHE A 1 579 ? 20.639 14.788 -9.921 1.00 96.12 579 PHE A CA 1
ATOM 4640 C C . PHE A 1 579 ? 21.413 14.165 -8.753 1.00 96.12 579 PHE A C 1
ATOM 4642 O O . PHE A 1 579 ? 21.050 13.097 -8.272 1.00 96.12 579 PHE A O 1
ATOM 4649 N N . GLY A 1 580 ? 22.380 14.896 -8.186 1.00 93.19 580 GLY A N 1
ATOM 4650 C CA . GLY A 1 580 ? 23.112 14.467 -6.989 1.00 93.19 580 GLY A CA 1
ATOM 4651 C C . GLY A 1 580 ? 22.264 14.303 -5.715 1.00 93.19 580 GLY A C 1
ATOM 4652 O O . GLY A 1 580 ? 22.742 13.686 -4.772 1.00 93.19 580 GLY A O 1
ATOM 4653 N N . LEU A 1 581 ? 21.031 14.828 -5.667 1.00 94.75 581 LEU A N 1
ATOM 4654 C CA . LEU A 1 581 ? 20.081 14.613 -4.565 1.00 94.75 581 LEU A CA 1
ATOM 4655 C C . LEU A 1 581 ? 19.099 13.460 -4.834 1.00 94.75 581 LEU A C 1
ATOM 4657 O O . LEU A 1 581 ? 18.560 12.908 -3.874 1.00 94.75 581 LEU A O 1
ATOM 4661 N N . ARG A 1 582 ? 18.861 13.091 -6.107 1.00 93.50 582 ARG A N 1
ATOM 4662 C CA . ARG A 1 582 ? 17.830 12.110 -6.509 1.00 93.50 582 ARG A CA 1
ATOM 4663 C C . ARG A 1 582 ? 17.967 10.781 -5.776 1.00 93.50 582 ARG A C 1
ATOM 4665 O O . ARG A 1 582 ? 16.975 10.285 -5.260 1.00 93.50 582 ARG A O 1
ATOM 4672 N N . ARG A 1 583 ? 19.191 10.255 -5.641 1.00 90.06 583 ARG A N 1
ATOM 4673 C CA . ARG A 1 583 ? 19.456 9.003 -4.910 1.00 90.06 583 ARG A CA 1
ATOM 4674 C C . ARG A 1 583 ? 18.936 9.020 -3.468 1.00 90.06 583 ARG A C 1
ATOM 4676 O O . ARG A 1 583 ? 18.395 8.016 -3.037 1.00 90.06 583 ARG A O 1
ATOM 4683 N N . VAL A 1 584 ? 19.078 10.129 -2.741 1.00 93.00 584 VAL A N 1
ATOM 4684 C CA . VAL A 1 584 ? 18.628 10.209 -1.340 1.00 93.00 584 VAL A CA 1
ATOM 4685 C C . VAL A 1 584 ? 17.114 10.396 -1.270 1.00 93.00 584 VAL A C 1
ATOM 4687 O O . VAL A 1 584 ? 16.429 9.710 -0.521 1.00 93.00 584 VAL A O 1
ATOM 4690 N N . VAL A 1 585 ? 16.551 11.284 -2.098 1.00 95.12 585 VAL A N 1
ATOM 4691 C CA . VAL A 1 585 ? 15.093 11.506 -2.108 1.00 95.12 585 VAL A CA 1
ATOM 4692 C C . VAL A 1 585 ? 14.310 10.361 -2.767 1.00 95.12 585 VAL A C 1
ATOM 4694 O O . VAL A 1 585 ? 13.087 10.322 -2.653 1.00 95.12 585 VAL A O 1
ATOM 4697 N N . LYS A 1 586 ? 14.998 9.407 -3.409 1.00 95.44 586 LYS A N 1
ATOM 4698 C CA . LYS A 1 586 ? 14.444 8.119 -3.842 1.00 95.44 586 LYS A CA 1
ATOM 4699 C C . LYS A 1 586 ? 13.953 7.287 -2.655 1.00 95.44 586 LYS A C 1
ATOM 4701 O O . LYS A 1 586 ? 12.923 6.642 -2.789 1.00 95.44 586 LYS A O 1
ATOM 4706 N N . ASN A 1 587 ? 14.613 7.359 -1.498 1.00 96.00 587 ASN A N 1
ATOM 4707 C CA . ASN A 1 587 ? 14.187 6.658 -0.282 1.00 96.00 587 ASN A CA 1
ATOM 4708 C C . ASN A 1 587 ? 12.792 7.152 0.155 1.00 96.00 587 ASN A C 1
ATOM 4710 O O . ASN A 1 587 ? 11.864 6.364 0.303 1.00 96.00 587 ASN A O 1
ATOM 4714 N N . ALA A 1 588 ? 12.589 8.472 0.216 1.00 97.06 588 ALA A N 1
ATOM 4715 C CA . ALA A 1 588 ? 11.262 9.058 0.423 1.00 97.06 588 ALA A CA 1
ATOM 4716 C C . ALA A 1 588 ? 10.280 8.761 -0.730 1.00 97.06 588 ALA A C 1
ATOM 4718 O O . ALA A 1 588 ? 9.085 8.623 -0.501 1.00 97.06 588 ALA A O 1
ATOM 4719 N N . TRP A 1 589 ? 10.751 8.611 -1.971 1.00 96.81 589 TRP A N 1
ATOM 4720 C CA . TRP A 1 589 ? 9.889 8.163 -3.070 1.00 96.81 589 TRP A CA 1
ATOM 4721 C C . TRP A 1 589 ? 9.465 6.686 -2.925 1.00 96.81 589 TRP A C 1
ATOM 4723 O O . TRP A 1 589 ? 8.375 6.351 -3.370 1.00 96.81 589 TRP A O 1
ATOM 4733 N N . GLN A 1 590 ? 10.243 5.814 -2.264 1.00 95.56 590 GLN A N 1
ATOM 4734 C CA . GLN A 1 590 ? 9.798 4.446 -1.943 1.00 95.56 590 GLN A CA 1
ATOM 4735 C C . GLN A 1 590 ? 8.612 4.464 -0.977 1.00 95.56 590 GLN A C 1
ATOM 4737 O O . GLN A 1 590 ? 7.638 3.769 -1.232 1.00 95.56 590 GLN A O 1
ATOM 4742 N N . VAL A 1 591 ? 8.646 5.315 0.056 1.00 96.81 591 VAL A N 1
ATOM 4743 C CA . VAL A 1 591 ? 7.502 5.523 0.966 1.00 96.81 591 VAL A CA 1
ATOM 4744 C C . VAL A 1 591 ? 6.267 5.987 0.184 1.00 96.81 591 VAL A C 1
ATOM 4746 O O . VAL A 1 591 ? 5.205 5.392 0.317 1.00 96.81 591 VAL A O 1
ATOM 4749 N N . LEU A 1 592 ? 6.407 6.975 -0.714 1.00 97.50 592 LEU A N 1
ATOM 4750 C CA . LEU A 1 592 ? 5.311 7.372 -1.616 1.00 97.50 592 LEU A CA 1
ATOM 4751 C C . LEU A 1 592 ? 4.806 6.187 -2.446 1.00 97.50 592 LEU A C 1
ATOM 4753 O O . LEU A 1 592 ? 3.607 6.037 -2.640 1.00 97.50 592 LEU A O 1
ATOM 4757 N N . SER A 1 593 ? 5.714 5.372 -2.974 1.00 95.62 593 SER A N 1
ATOM 4758 C CA . SER A 1 593 ? 5.358 4.231 -3.805 1.00 95.62 593 SER A CA 1
ATOM 4759 C C . SER A 1 593 ? 4.559 3.193 -3.010 1.00 95.62 593 SER A C 1
ATOM 4761 O O . SER A 1 593 ? 3.491 2.803 -3.476 1.00 95.62 593 SER A O 1
ATOM 4763 N N . GLU A 1 594 ? 4.992 2.833 -1.797 1.00 94.56 594 GLU A N 1
ATOM 4764 C CA . GLU A 1 594 ? 4.291 1.892 -0.909 1.00 94.56 594 GLU A CA 1
ATOM 4765 C C . GLU A 1 594 ? 2.921 2.441 -0.452 1.00 94.56 594 GLU A C 1
ATOM 4767 O O . GLU A 1 594 ? 1.929 1.723 -0.569 1.00 94.56 594 GLU A O 1
ATOM 4772 N N . GLU A 1 595 ? 2.806 3.731 -0.095 1.00 95.69 595 GLU A N 1
ATOM 4773 C CA . GLU A 1 595 ? 1.516 4.408 0.180 1.00 95.69 595 GLU A CA 1
ATOM 4774 C C . GLU A 1 595 ? 0.528 4.303 -1.003 1.00 95.69 595 GLU A C 1
ATOM 4776 O O . GLU A 1 595 ? -0.678 4.073 -0.842 1.00 95.69 595 GLU A O 1
ATOM 4781 N N . LEU A 1 596 ? 1.045 4.445 -2.228 1.00 96.75 596 LEU A N 1
ATOM 4782 C CA . LEU A 1 596 ? 0.281 4.295 -3.468 1.00 96.75 596 LEU A CA 1
ATOM 4783 C C . LEU A 1 596 ? 0.129 2.822 -3.913 1.00 96.75 596 LEU A C 1
ATOM 4785 O O . LEU A 1 596 ? -0.481 2.556 -4.955 1.00 96.75 596 LEU A O 1
ATOM 4789 N N . GLY A 1 597 ? 0.622 1.870 -3.116 1.00 94.00 597 GLY A N 1
ATOM 4790 C CA . GLY A 1 597 ? 0.484 0.423 -3.285 1.00 94.00 597 GLY A CA 1
ATOM 4791 C C . GLY A 1 597 ? 1.506 -0.244 -4.211 1.00 94.00 597 GLY A C 1
ATOM 4792 O O . GLY A 1 597 ? 1.251 -1.345 -4.682 1.00 94.00 597 GLY A O 1
ATOM 4793 N N . ASP A 1 598 ? 2.614 0.414 -4.556 1.00 94.31 598 ASP A N 1
ATOM 4794 C CA . ASP A 1 598 ? 3.581 0.013 -5.599 1.00 94.31 598 ASP A CA 1
ATOM 4795 C C . ASP A 1 598 ? 2.945 -0.234 -6.984 1.00 94.31 598 ASP A C 1
ATOM 4797 O O . ASP A 1 598 ? 3.485 -0.922 -7.852 1.00 94.31 598 ASP A O 1
ATOM 4801 N N . GLY A 1 599 ? 1.770 0.355 -7.222 1.00 93.69 599 GLY A N 1
ATOM 4802 C CA . GLY A 1 599 ? 0.967 0.069 -8.406 1.00 93.69 599 GLY A CA 1
ATOM 4803 C C . GLY A 1 599 ? 0.193 -1.249 -8.314 1.00 93.69 599 GLY A C 1
ATOM 4804 O O . GLY A 1 599 ? -0.150 -1.837 -9.337 1.00 93.69 599 GLY A O 1
ATOM 4805 N N . ASP A 1 600 ? -0.097 -1.734 -7.112 1.00 93.62 600 ASP A N 1
ATOM 4806 C CA . ASP A 1 600 ? -1.158 -2.695 -6.824 1.00 93.62 600 ASP A CA 1
ATOM 4807 C C . ASP A 1 600 ? -2.338 -1.960 -6.166 1.00 93.62 600 ASP A C 1
ATOM 4809 O O . ASP A 1 600 ? -2.198 -1.290 -5.139 1.00 93.62 600 ASP A O 1
ATOM 4813 N N . LEU A 1 601 ? -3.519 -2.070 -6.776 1.00 93.50 601 LEU A N 1
ATOM 4814 C CA . LEU A 1 601 ? -4.720 -1.390 -6.302 1.00 93.50 601 LEU A CA 1
ATOM 4815 C C . LEU A 1 601 ? -5.207 -1.956 -4.960 1.00 93.50 601 LEU A C 1
ATOM 4817 O O . LEU A 1 601 ? -5.777 -1.205 -4.174 1.00 93.50 601 LEU A O 1
ATOM 4821 N N . GLU A 1 602 ? -4.960 -3.238 -4.664 1.00 92.00 602 GLU A N 1
ATOM 4822 C CA . GLU A 1 602 ? -5.340 -3.835 -3.375 1.00 92.00 602 GLU A CA 1
ATOM 4823 C C . GLU A 1 602 ? -4.381 -3.441 -2.235 1.00 92.00 602 GLU A C 1
ATOM 4825 O O . GLU A 1 602 ? -4.769 -3.529 -1.070 1.00 92.00 602 GLU A O 1
ATOM 4830 N N . LYS A 1 603 ? -3.177 -2.934 -2.550 1.00 92.44 603 LYS A N 1
ATOM 4831 C CA . LYS A 1 603 ? -2.232 -2.363 -1.571 1.00 92.44 603 LYS A CA 1
ATOM 4832 C C . LYS A 1 603 ? -2.444 -0.855 -1.332 1.00 92.44 603 LYS A C 1
ATOM 4834 O O . LYS A 1 603 ? -2.144 -0.372 -0.248 1.00 92.44 603 LYS A O 1
ATOM 4839 N N . ASN A 1 604 ? -2.966 -0.108 -2.310 1.00 96.06 604 ASN A N 1
ATOM 4840 C CA . ASN A 1 604 ? -3.082 1.360 -2.269 1.00 96.06 604 ASN A CA 1
ATOM 4841 C C . ASN A 1 604 ? -3.906 1.881 -1.067 1.00 96.06 604 ASN A C 1
ATOM 4843 O O . ASN A 1 604 ? -5.089 1.556 -0.914 1.00 96.06 604 ASN A O 1
ATOM 4847 N N . HIS A 1 605 ? -3.311 2.750 -0.243 1.00 96.31 605 HIS A N 1
ATOM 4848 C CA . HIS A 1 605 ? -3.888 3.181 1.038 1.00 96.31 605 HIS A CA 1
ATOM 4849 C C . HIS A 1 605 ? -5.224 3.923 0.893 1.00 96.31 605 HIS A C 1
ATOM 4851 O O . HIS A 1 605 ? -6.180 3.657 1.633 1.00 96.31 605 HIS A O 1
ATOM 4857 N N . VAL A 1 606 ? -5.341 4.806 -0.103 1.00 97.88 606 VAL A N 1
ATOM 4858 C CA . VAL A 1 606 ? -6.572 5.573 -0.344 1.00 97.88 606 VAL A CA 1
ATOM 4859 C C . VAL A 1 606 ? -7.685 4.686 -0.916 1.00 97.88 606 VAL A C 1
ATOM 4861 O O . VAL A 1 606 ? -8.858 4.873 -0.574 1.00 97.88 606 VAL A O 1
ATOM 4864 N N . TYR A 1 607 ? -7.347 3.673 -1.722 1.00 97.38 607 TYR A N 1
ATOM 4865 C CA . TYR A 1 607 ? -8.308 2.659 -2.164 1.00 97.38 607 TYR A CA 1
ATOM 4866 C C . TYR A 1 607 ? -8.807 1.795 -0.995 1.00 97.38 607 TYR A C 1
ATOM 4868 O O . TYR A 1 607 ? -10.020 1.640 -0.829 1.00 97.38 607 TYR A O 1
ATOM 4876 N N . LEU A 1 608 ? -7.905 1.307 -0.135 1.00 96.62 608 LEU A N 1
ATOM 4877 C CA . LEU A 1 608 ? -8.249 0.543 1.071 1.00 96.62 608 LEU A CA 1
ATOM 4878 C C . LEU A 1 608 ? -9.173 1.333 2.009 1.00 96.62 608 LEU A C 1
ATOM 4880 O O . LEU A 1 608 ? -10.191 0.811 2.477 1.00 96.62 608 LEU A O 1
ATOM 4884 N N . TYR A 1 609 ? -8.886 2.617 2.234 1.00 97.62 609 TYR A N 1
ATOM 4885 C CA . TYR A 1 609 ? -9.755 3.480 3.031 1.00 97.62 609 TYR A CA 1
ATOM 4886 C C . TYR A 1 609 ? -11.125 3.718 2.360 1.00 97.62 609 TYR A C 1
ATOM 4888 O O . TYR A 1 609 ? -12.160 3.712 3.035 1.00 97.62 609 TYR A O 1
ATOM 4896 N N . ARG A 1 610 ? -11.180 3.843 1.025 1.00 96.06 610 ARG A N 1
ATOM 4897 C CA . ARG A 1 610 ? -12.443 3.939 0.269 1.00 96.06 610 ARG A CA 1
ATOM 4898 C C . ARG A 1 610 ? -13.275 2.649 0.360 1.00 96.06 610 ARG A C 1
ATOM 4900 O O . ARG A 1 610 ? -14.492 2.729 0.528 1.00 96.06 610 ARG A O 1
ATOM 4907 N N . GLN A 1 611 ? -12.641 1.473 0.339 1.00 95.75 611 GLN A N 1
ATOM 4908 C CA . GLN A 1 611 ? -13.313 0.186 0.572 1.00 95.75 611 GLN A CA 1
ATOM 4909 C C . GLN A 1 611 ? -13.868 0.066 2.001 1.00 95.75 611 GLN A C 1
ATOM 4911 O O . GLN A 1 611 ? -14.986 -0.420 2.187 1.00 95.75 611 GLN A O 1
ATOM 4916 N N . LEU A 1 612 ? -13.171 0.599 3.012 1.00 96.44 612 LEU A N 1
ATOM 4917 C CA . LEU A 1 612 ? -13.747 0.744 4.353 1.00 96.44 612 LEU A CA 1
ATOM 4918 C C . LEU A 1 612 ? -14.990 1.656 4.322 1.00 96.44 612 LEU A C 1
ATOM 4920 O O . LEU A 1 612 ? -16.020 1.290 4.898 1.00 96.44 612 LEU A O 1
ATOM 4924 N N . MET A 1 613 ? -14.946 2.791 3.611 1.00 96.81 613 MET A N 1
ATOM 4925 C CA . MET A 1 613 ? -16.085 3.720 3.515 1.00 96.81 613 MET A CA 1
ATOM 4926 C C . MET A 1 613 ? -17.320 3.098 2.843 1.00 96.81 613 MET A C 1
ATOM 4928 O O . MET A 1 613 ? -18.424 3.315 3.347 1.00 96.81 613 MET A O 1
ATOM 4932 N N . GLU A 1 614 ? -17.165 2.231 1.830 1.00 94.88 614 GLU A N 1
ATOM 4933 C CA . GLU A 1 614 ? -18.272 1.439 1.248 1.00 94.88 614 GLU A CA 1
ATOM 4934 C C . GLU A 1 614 ? -19.077 0.650 2.304 1.00 94.88 614 GLU A C 1
ATOM 4936 O O . GLU A 1 614 ? -20.272 0.413 2.117 1.00 94.88 614 GLU A O 1
ATOM 4941 N N . THR A 1 615 ? -18.453 0.248 3.419 1.00 93.06 615 THR A N 1
ATOM 4942 C CA . THR A 1 615 ? -19.111 -0.490 4.519 1.00 93.06 615 THR A CA 1
ATOM 4943 C C . THR A 1 615 ? -19.628 0.405 5.654 1.00 93.06 615 THR A C 1
ATOM 4945 O O . THR A 1 615 ? -20.451 -0.026 6.469 1.00 93.06 615 THR A O 1
ATOM 4948 N N . VAL A 1 616 ? -19.142 1.648 5.730 1.00 95.38 616 VAL A N 1
ATOM 4949 C CA . VAL A 1 616 ? -19.419 2.605 6.812 1.00 95.38 616 VAL A CA 1
ATOM 4950 C C . VAL A 1 616 ? -20.558 3.545 6.422 1.00 95.38 616 VAL A C 1
ATOM 4952 O O . VAL A 1 616 ? -21.513 3.685 7.192 1.00 95.38 616 VAL A O 1
ATOM 4955 N N . GLU A 1 617 ? -20.490 4.135 5.228 1.00 96.19 617 GLU A N 1
ATOM 4956 C CA . GLU A 1 617 ? -21.492 5.020 4.621 1.00 96.19 617 GLU A CA 1
ATOM 4957 C C . GLU A 1 617 ? -21.552 4.735 3.102 1.00 96.19 617 GLU A C 1
ATOM 4959 O O . GLU A 1 617 ? -20.831 5.352 2.318 1.00 96.19 617 GLU A O 1
ATOM 4964 N N . PRO A 1 618 ? -22.378 3.765 2.660 1.00 94.94 618 PRO A N 1
ATOM 4965 C CA . PRO A 1 618 ? -22.458 3.390 1.250 1.00 94.94 618 PRO A CA 1
ATOM 4966 C C . PRO A 1 618 ? -22.896 4.571 0.370 1.00 94.94 618 PRO A C 1
ATOM 4968 O O . PRO A 1 618 ? -23.990 5.106 0.550 1.00 94.94 618 PRO A O 1
ATOM 4971 N N . GLY A 1 619 ? -22.064 4.948 -0.605 1.00 91.88 619 GLY A N 1
ATOM 4972 C CA . GLY A 1 619 ? -22.301 6.112 -1.471 1.00 91.88 619 GLY A CA 1
ATOM 4973 C C . GLY A 1 619 ? -21.706 7.431 -0.961 1.00 91.88 619 GLY A C 1
ATOM 4974 O O . GLY A 1 619 ? -21.983 8.477 -1.543 1.00 91.88 619 GLY A O 1
ATOM 4975 N N . PHE A 1 620 ? -20.885 7.400 0.093 1.00 95.94 620 PHE A N 1
ATOM 4976 C CA . PHE A 1 620 ? -20.021 8.521 0.466 1.00 95.94 620 PHE A CA 1
ATOM 4977 C C . PHE A 1 620 ? -18.999 8.814 -0.657 1.00 95.94 620 PHE A C 1
ATOM 4979 O O . PHE A 1 620 ? -18.407 7.867 -1.183 1.00 95.94 620 PHE A O 1
ATOM 4986 N N . PRO A 1 621 ? -18.800 10.083 -1.062 1.00 96.00 621 PRO A N 1
ATOM 4987 C CA . PRO A 1 621 ? -17.932 10.435 -2.189 1.00 96.00 621 PRO A CA 1
ATOM 4988 C C . PRO A 1 621 ? -16.436 10.197 -1.921 1.00 96.00 621 PRO A C 1
ATOM 4990 O O . PRO A 1 621 ? -15.988 10.070 -0.775 1.00 96.00 621 PRO A O 1
ATOM 4993 N N . ALA A 1 622 ? -15.657 10.161 -3.005 1.00 94.12 622 ALA A N 1
ATOM 4994 C CA . ALA A 1 622 ? -14.195 10.170 -2.969 1.00 94.12 622 ALA A CA 1
ATOM 4995 C C . ALA A 1 622 ? -13.660 11.571 -2.612 1.00 94.12 622 ALA A C 1
ATOM 4997 O O . ALA A 1 622 ? -14.318 12.568 -2.893 1.00 94.12 622 ALA A O 1
ATOM 4998 N N . GLY A 1 623 ? -12.478 11.654 -1.990 1.00 93.88 623 GLY A N 1
ATOM 4999 C CA . GLY A 1 623 ? -11.928 12.912 -1.455 1.00 93.88 623 GLY A CA 1
ATOM 5000 C C . GLY A 1 623 ? -11.610 13.992 -2.490 1.00 93.88 623 GLY A C 1
ATOM 5001 O O . GLY A 1 623 ? -11.523 15.169 -2.146 1.00 93.88 623 GLY A O 1
ATOM 5002 N N . ASP A 1 624 ? -11.467 13.606 -3.750 1.00 94.88 624 ASP A N 1
ATOM 5003 C CA . ASP A 1 624 ? -11.279 14.481 -4.899 1.00 94.88 624 ASP A CA 1
ATOM 5004 C C . ASP A 1 624 ? -12.606 14.953 -5.532 1.00 94.88 624 ASP A C 1
ATOM 5006 O O . ASP A 1 624 ? -12.618 15.959 -6.236 1.00 94.88 624 ASP A O 1
ATOM 5010 N N . ASP A 1 625 ? -13.751 14.329 -5.237 1.00 95.62 625 ASP A N 1
ATOM 5011 C CA . ASP A 1 625 ? -15.047 14.789 -5.752 1.00 95.62 625 ASP A CA 1
ATOM 5012 C C . ASP A 1 625 ? -15.445 16.149 -5.136 1.00 95.62 625 ASP A C 1
ATOM 5014 O O . ASP A 1 625 ? -15.333 16.379 -3.928 1.00 95.62 625 ASP A O 1
ATOM 5018 N N . ILE A 1 626 ? -15.990 17.055 -5.954 1.00 95.31 626 ILE A N 1
ATOM 5019 C CA . ILE A 1 626 ? -16.569 18.322 -5.486 1.00 95.31 626 ILE A CA 1
ATOM 5020 C C . ILE A 1 626 ? -17.726 18.095 -4.495 1.00 95.31 626 ILE A C 1
ATOM 5022 O O . ILE A 1 626 ? -17.971 18.928 -3.620 1.00 95.31 626 ILE A O 1
ATOM 5026 N N . ASP A 1 627 ? -18.415 16.954 -4.580 1.00 96.12 627 ASP A N 1
ATOM 5027 C CA . ASP A 1 627 ? -19.468 16.561 -3.647 1.00 96.12 627 ASP A CA 1
ATOM 5028 C C . ASP A 1 627 ? -18.934 16.274 -2.232 1.00 96.12 627 ASP A C 1
ATOM 5030 O O . ASP A 1 627 ? -19.642 16.532 -1.261 1.00 96.12 627 ASP A O 1
ATOM 5034 N N . PHE A 1 628 ? -17.681 15.826 -2.074 1.00 97.12 628 PHE A N 1
ATOM 5035 C CA . PHE A 1 628 ? -17.082 15.519 -0.763 1.00 97.12 628 PHE A CA 1
ATOM 5036 C C . PHE A 1 628 ? -16.981 16.742 0.154 1.00 97.12 628 PHE A C 1
ATOM 5038 O O . PHE A 1 628 ? -17.102 16.631 1.379 1.00 97.12 628 PHE A O 1
ATOM 5045 N N . ILE A 1 629 ? -16.833 17.938 -0.423 1.00 94.62 629 ILE A N 1
ATOM 5046 C CA . ILE A 1 629 ? -16.818 19.178 0.355 1.00 94.62 629 ILE A CA 1
ATOM 5047 C C . ILE A 1 629 ? -18.216 19.729 0.682 1.00 94.62 629 ILE A C 1
ATOM 5049 O O . ILE A 1 629 ? -18.311 20.666 1.485 1.00 94.62 629 ILE A O 1
ATOM 5053 N N . ASP A 1 630 ? -19.298 19.155 0.139 1.00 93.00 630 ASP A N 1
ATOM 5054 C CA . ASP A 1 630 ? -20.659 19.653 0.363 1.00 93.00 630 ASP A CA 1
ATOM 5055 C C . ASP A 1 630 ? -21.045 19.616 1.864 1.00 93.00 630 ASP A C 1
ATOM 5057 O O . ASP A 1 630 ? -20.815 18.616 2.560 1.00 93.00 630 ASP A O 1
ATOM 5061 N N . PRO A 1 631 ? -21.647 20.692 2.413 1.00 86.50 631 PRO A N 1
ATOM 5062 C CA . PRO A 1 631 ? -22.084 20.744 3.808 1.00 86.50 631 PRO A CA 1
ATOM 5063 C C . PRO A 1 631 ? -23.013 19.604 4.262 1.00 86.50 631 PRO A C 1
ATOM 5065 O O . PRO A 1 631 ? -23.071 19.337 5.466 1.00 86.50 631 PRO A O 1
ATOM 5068 N N . ARG A 1 632 ? -23.723 18.926 3.347 1.00 90.12 632 ARG A N 1
ATOM 5069 C CA . ARG A 1 632 ? -24.638 17.806 3.636 1.00 90.12 632 ARG A CA 1
ATOM 5070 C C . ARG A 1 632 ? -23.961 16.636 4.348 1.00 90.12 632 ARG A C 1
ATOM 5072 O O . ARG A 1 632 ? -24.592 16.003 5.188 1.00 90.12 632 ARG A O 1
ATOM 5079 N N . HIS A 1 633 ? -22.678 16.397 4.068 1.00 91.06 633 HIS A N 1
ATOM 5080 C CA . HIS A 1 633 ? -21.901 15.295 4.648 1.00 91.06 633 HIS A CA 1
ATOM 5081 C C . HIS A 1 633 ? -21.467 15.556 6.095 1.00 91.06 633 HIS A C 1
ATOM 5083 O O . HIS A 1 633 ? -20.919 14.679 6.755 1.00 91.06 633 HIS A O 1
ATOM 5089 N N . GLY A 1 634 ? -21.689 16.768 6.618 1.00 85.88 634 GLY A N 1
ATOM 5090 C CA . GLY A 1 634 ? -21.428 17.086 8.023 1.00 85.88 634 GLY A CA 1
ATOM 5091 C C . GLY A 1 634 ? -19.950 17.043 8.432 1.00 85.88 634 GLY A C 1
ATOM 5092 O O . GLY A 1 634 ? -19.658 17.004 9.628 1.00 85.88 634 GLY A O 1
ATOM 5093 N N . LEU A 1 635 ? -19.022 17.052 7.469 1.00 88.00 635 LEU A N 1
ATOM 5094 C CA . LEU A 1 635 ? -17.575 17.066 7.698 1.00 88.00 635 LEU A CA 1
ATOM 5095 C C . LEU A 1 635 ? -17.146 18.441 8.230 1.00 88.00 635 LEU A C 1
ATOM 5097 O O . LEU A 1 635 ? -17.000 19.387 7.453 1.00 88.00 635 LEU A O 1
ATOM 5101 N N . ASN A 1 636 ? -16.999 18.562 9.549 1.00 81.75 636 ASN A N 1
ATOM 5102 C CA . ASN A 1 636 ? -16.926 19.828 10.288 1.00 81.75 636 ASN A CA 1
ATOM 5103 C C . ASN A 1 636 ? -15.729 19.918 11.259 1.00 81.75 636 ASN A C 1
ATOM 5105 O O . ASN A 1 636 ? -15.565 20.937 11.931 1.00 81.75 636 ASN A O 1
ATOM 5109 N N . GLU A 1 637 ? -14.882 18.891 11.351 1.00 79.62 637 GLU A N 1
ATOM 5110 C CA . GLU A 1 637 ? -13.704 18.898 12.227 1.00 79.62 637 GLU A CA 1
ATOM 5111 C C . GLU A 1 637 ? -12.539 19.688 11.609 1.00 79.62 637 GLU A C 1
ATOM 5113 O O . GLU A 1 637 ? -11.719 19.170 10.854 1.00 79.62 637 GLU A O 1
ATOM 5118 N N . TYR A 1 638 ? -12.478 20.982 11.942 1.00 75.69 638 TYR A N 1
ATOM 5119 C CA . TYR A 1 638 ? -11.543 21.963 11.369 1.00 75.69 638 TYR A CA 1
ATOM 5120 C C . TYR A 1 638 ? -10.068 21.534 11.422 1.00 75.69 638 TYR A C 1
ATOM 5122 O O . TYR A 1 638 ? -9.323 21.761 10.472 1.00 75.69 638 TYR A O 1
ATOM 5130 N N . GLY A 1 639 ? -9.655 20.891 12.517 1.00 78.06 639 GLY A N 1
ATOM 5131 C CA . GLY A 1 639 ? -8.285 20.412 12.692 1.00 78.06 639 GLY A CA 1
ATOM 5132 C C . GLY A 1 639 ? -7.870 19.368 11.650 1.00 78.06 639 GLY A C 1
ATOM 5133 O O . GLY A 1 639 ? -6.770 19.461 11.114 1.00 78.06 639 GLY A O 1
ATOM 5134 N N . VAL A 1 640 ? -8.779 18.455 11.291 1.00 86.00 640 VAL A N 1
ATOM 5135 C CA . VAL A 1 640 ? -8.523 17.410 10.287 1.00 86.00 640 VAL A CA 1
ATOM 5136 C C . VAL A 1 640 ? -8.437 18.021 8.888 1.00 86.00 640 VAL A C 1
ATOM 5138 O O . VAL A 1 640 ? -7.512 17.716 8.143 1.00 86.00 640 VAL A O 1
ATOM 5141 N N . TRP A 1 641 ? -9.327 18.962 8.547 1.00 86.62 641 TRP A N 1
ATOM 5142 C CA . TRP A 1 641 ? -9.223 19.725 7.293 1.00 86.62 641 TRP A CA 1
ATOM 5143 C C . TRP A 1 641 ? -7.886 20.471 7.180 1.00 86.62 641 TRP A C 1
ATOM 5145 O O . TRP A 1 641 ? -7.266 20.471 6.120 1.00 86.62 641 TRP A O 1
ATOM 5155 N N . LYS A 1 642 ? -7.413 21.067 8.280 1.00 84.69 642 LYS A N 1
ATOM 5156 C CA . LYS A 1 642 ? -6.119 21.758 8.346 1.00 84.69 642 LYS A CA 1
ATOM 5157 C C . LYS A 1 642 ? -4.933 20.800 8.165 1.00 84.69 642 LYS A C 1
ATOM 5159 O O . LYS A 1 642 ? -4.012 21.131 7.423 1.00 84.69 642 LYS A O 1
ATOM 5164 N N . ALA A 1 643 ? -4.972 19.618 8.784 1.00 89.75 643 ALA A N 1
ATOM 5165 C CA . ALA A 1 643 ? -3.958 18.574 8.615 1.00 89.75 643 ALA A CA 1
ATOM 5166 C C . ALA A 1 643 ? -3.913 18.031 7.172 1.00 89.75 643 ALA A C 1
ATOM 5168 O O . ALA A 1 643 ? -2.840 17.943 6.582 1.00 89.75 643 ALA A O 1
ATOM 5169 N N . ALA A 1 644 ? -5.074 17.760 6.570 1.00 96.50 644 ALA A N 1
ATOM 5170 C CA . ALA A 1 644 ? -5.181 17.289 5.188 1.00 96.50 644 ALA A CA 1
ATOM 5171 C C . ALA A 1 644 ? -4.625 18.304 4.172 1.00 96.50 644 ALA A C 1
ATOM 5173 O O . ALA A 1 644 ? -3.925 17.952 3.226 1.00 96.50 644 ALA A O 1
ATOM 5174 N N . ILE A 1 645 ? -4.893 19.594 4.396 1.00 95.31 645 ILE A N 1
ATOM 5175 C CA . ILE A 1 645 ? -4.337 20.678 3.580 1.00 95.31 645 ILE A CA 1
ATOM 5176 C C . ILE A 1 645 ? -2.822 20.793 3.778 1.00 95.31 645 ILE A C 1
ATOM 5178 O O . ILE A 1 645 ? -2.116 21.007 2.801 1.00 95.31 645 ILE A O 1
ATOM 5182 N N . ALA A 1 646 ? -2.296 20.600 4.992 1.00 96.06 646 ALA A N 1
ATOM 5183 C CA . ALA A 1 646 ? -0.849 20.592 5.213 1.00 96.06 646 ALA A CA 1
ATOM 5184 C C . ALA A 1 646 ? -0.140 19.497 4.393 1.00 96.06 646 ALA A C 1
ATOM 5186 O O . ALA A 1 646 ? 0.893 19.779 3.791 1.00 96.06 646 ALA A O 1
ATOM 5187 N N . GLN A 1 647 ? -0.726 18.298 4.295 1.00 97.94 647 GLN A N 1
ATOM 5188 C CA . GLN A 1 647 ? -0.197 17.190 3.485 1.00 97.94 647 GLN A CA 1
ATOM 5189 C C . GLN A 1 647 ? -0.210 17.504 1.980 1.00 97.94 647 GLN A C 1
ATOM 5191 O O . GLN A 1 647 ? 0.799 17.309 1.310 1.00 97.94 647 GLN A O 1
ATOM 5196 N N . LEU A 1 648 ? -1.302 18.079 1.461 1.00 97.50 648 LEU A N 1
ATOM 5197 C CA . LEU A 1 648 ? -1.386 18.551 0.067 1.00 97.50 648 LEU A CA 1
ATOM 5198 C C . LEU A 1 648 ? -0.455 19.743 -0.246 1.00 97.50 648 LEU A C 1
ATOM 5200 O O . LEU A 1 648 ? -0.175 20.013 -1.412 1.00 97.50 648 LEU A O 1
ATOM 5204 N N . LEU A 1 649 ? -0.018 20.499 0.767 1.00 97.31 649 LEU A N 1
ATOM 5205 C CA . LEU A 1 649 ? 0.810 21.697 0.594 1.00 97.31 649 LEU A CA 1
ATOM 5206 C C . LEU A 1 649 ? 2.310 21.445 0.751 1.00 97.31 649 LEU A C 1
ATOM 5208 O O . LEU A 1 649 ? 3.090 22.063 0.029 1.00 97.31 649 LEU A O 1
ATOM 5212 N N . ILE A 1 650 ? 2.724 20.604 1.703 1.00 97.81 650 ILE A N 1
ATOM 5213 C CA . ILE A 1 650 ? 4.133 20.485 2.111 1.00 97.81 650 ILE A CA 1
ATOM 5214 C C . ILE A 1 650 ? 5.036 20.037 0.956 1.00 97.81 650 ILE A C 1
ATOM 5216 O O . ILE A 1 650 ? 6.093 20.628 0.739 1.00 97.81 650 ILE A O 1
ATOM 5220 N N . SER A 1 651 ? 4.581 19.069 0.157 1.00 96.44 651 SER A N 1
ATOM 5221 C CA . SER A 1 651 ? 5.313 18.560 -1.005 1.00 96.44 651 SER A CA 1
ATOM 5222 C C . SER A 1 651 ? 5.376 19.551 -2.169 1.00 96.44 651 SER A C 1
ATOM 5224 O O . SER A 1 651 ? 6.345 19.541 -2.923 1.00 96.44 651 SER A O 1
ATOM 5226 N N . LEU A 1 652 ? 4.371 20.423 -2.309 1.00 95.62 652 LEU A N 1
ATOM 5227 C CA . LEU A 1 652 ? 4.026 21.139 -3.543 1.00 95.62 652 LEU A CA 1
ATOM 5228 C C . LEU A 1 652 ? 5.143 22.029 -4.115 1.00 95.62 652 LEU A C 1
ATOM 5230 O O . LEU A 1 652 ? 5.205 22.240 -5.325 1.00 95.62 652 LEU A O 1
ATOM 5234 N N . PHE A 1 653 ? 6.049 22.534 -3.273 1.00 95.88 653 PHE A N 1
ATOM 5235 C CA . PHE A 1 653 ? 7.166 23.390 -3.690 1.00 95.88 653 PHE A CA 1
ATOM 5236 C C . PHE A 1 653 ? 8.518 22.787 -3.257 1.00 95.88 653 PHE A C 1
ATOM 5238 O O . PHE A 1 653 ? 9.227 23.389 -2.446 1.00 95.88 653 PHE A O 1
ATOM 5245 N N . PRO A 1 654 ? 8.931 21.622 -3.797 1.00 95.25 654 PRO A N 1
ATOM 5246 C CA . PRO A 1 654 ? 10.079 20.873 -3.272 1.00 95.25 654 PRO A CA 1
ATOM 5247 C C . PRO A 1 654 ? 11.396 21.634 -3.482 1.00 95.25 654 PRO A C 1
ATOM 5249 O O . PRO A 1 654 ? 12.271 21.646 -2.623 1.00 95.25 654 PRO A O 1
ATOM 5252 N N . HIS A 1 655 ? 11.482 22.392 -4.578 1.00 93.75 655 HIS A N 1
ATOM 5253 C CA . HIS A 1 655 ? 12.560 23.333 -4.890 1.00 93.75 655 HIS A CA 1
ATOM 5254 C C . HIS A 1 655 ? 12.744 24.464 -3.851 1.00 93.75 655 HIS A C 1
ATOM 5256 O O . HIS A 1 655 ? 13.761 25.154 -3.882 1.00 93.75 655 HIS A O 1
ATOM 5262 N N . GLN A 1 656 ? 11.767 24.684 -2.961 1.00 93.62 656 GLN A N 1
ATOM 5263 C CA . GLN A 1 656 ? 11.852 25.607 -1.826 1.00 93.62 656 GLN A CA 1
ATOM 5264 C C . GLN A 1 656 ? 11.908 24.882 -0.477 1.00 93.62 656 GLN A C 1
ATOM 5266 O O . GLN A 1 656 ? 12.664 25.335 0.377 1.00 93.62 656 GLN A O 1
ATOM 5271 N N . PHE A 1 657 ? 11.152 23.792 -0.279 1.00 97.19 657 PHE A N 1
ATOM 5272 C CA . PHE A 1 657 ? 10.892 23.188 1.041 1.00 97.19 657 PHE A CA 1
ATOM 5273 C C . PHE A 1 657 ? 11.326 21.712 1.195 1.00 97.19 657 PHE A C 1
ATOM 5275 O O . PHE A 1 657 ? 10.789 20.995 2.034 1.00 97.19 657 PHE A O 1
ATOM 5282 N N . LEU A 1 658 ? 12.292 21.224 0.402 1.00 98.06 658 LEU A N 1
ATOM 5283 C CA . LEU A 1 658 ? 12.780 19.835 0.505 1.00 98.06 658 LEU A CA 1
ATOM 5284 C C . LEU A 1 658 ? 13.181 19.386 1.934 1.00 98.06 658 LEU A C 1
ATOM 5286 O O . LEU A 1 658 ? 12.793 18.281 2.315 1.00 98.06 658 LEU A O 1
ATOM 5290 N N . PRO A 1 659 ? 13.895 20.183 2.756 1.00 98.56 659 PRO A N 1
ATOM 5291 C CA . PRO A 1 659 ? 14.202 19.775 4.128 1.00 98.56 659 PRO A CA 1
ATOM 5292 C C . PRO A 1 659 ? 12.946 19.643 5.004 1.00 98.56 659 PRO A C 1
ATOM 5294 O O . PRO A 1 659 ? 12.845 18.706 5.792 1.00 98.56 659 PRO A O 1
ATOM 5297 N N . GLU A 1 660 ? 11.969 20.541 4.854 1.00 98.69 660 GLU A N 1
ATOM 5298 C CA . GLU A 1 660 ? 10.693 20.470 5.570 1.00 98.69 660 GLU A CA 1
ATOM 5299 C C . GLU A 1 660 ? 9.857 19.255 5.130 1.00 98.69 660 GLU A C 1
ATOM 5301 O O . GLU A 1 660 ? 9.199 18.647 5.968 1.00 98.69 660 GLU A O 1
ATOM 5306 N N . ILE A 1 661 ? 9.913 18.854 3.854 1.00 98.69 661 ILE A N 1
ATOM 5307 C CA . ILE A 1 661 ? 9.275 17.619 3.359 1.00 98.69 661 ILE A CA 1
ATOM 5308 C C . ILE A 1 661 ? 9.872 16.390 4.054 1.00 98.69 661 ILE A C 1
ATOM 5310 O O . ILE A 1 661 ? 9.135 15.574 4.606 1.00 98.69 661 ILE A O 1
ATOM 5314 N N . ILE A 1 662 ? 11.205 16.288 4.090 1.00 98.75 662 ILE A N 1
ATOM 5315 C CA . ILE A 1 662 ? 11.923 15.190 4.760 1.00 98.75 662 ILE A CA 1
ATOM 5316 C C . ILE A 1 662 ? 11.560 15.141 6.253 1.00 98.75 662 ILE A C 1
ATOM 5318 O O . ILE A 1 662 ? 11.234 14.079 6.779 1.00 98.75 662 ILE A O 1
ATOM 5322 N N . GLY A 1 663 ? 11.535 16.295 6.924 1.00 98.56 663 GLY A N 1
ATOM 5323 C CA . GLY A 1 663 ? 11.126 16.392 8.325 1.00 98.56 663 GLY A CA 1
ATOM 5324 C C . GLY A 1 663 ? 9.668 16.015 8.582 1.00 98.56 663 GLY A C 1
ATOM 5325 O O . GLY A 1 663 ? 9.377 15.355 9.578 1.00 98.56 663 GLY A O 1
ATOM 5326 N N . PHE A 1 664 ? 8.750 16.406 7.693 1.00 98.69 664 PHE A N 1
ATOM 5327 C CA . PHE A 1 664 ? 7.337 16.036 7.794 1.00 98.69 664 PHE A CA 1
ATOM 5328 C C . PHE A 1 664 ? 7.172 14.515 7.711 1.00 98.69 664 PHE A C 1
ATOM 5330 O O . PHE A 1 664 ? 6.460 13.942 8.537 1.00 98.69 664 PHE A O 1
ATOM 5337 N N . ASN A 1 665 ? 7.893 13.881 6.777 1.00 98.44 665 ASN A N 1
ATOM 5338 C CA . ASN A 1 665 ? 7.941 12.432 6.599 1.00 98.44 665 ASN A CA 1
ATOM 5339 C C . ASN A 1 665 ? 8.361 11.720 7.891 1.00 98.44 665 ASN A C 1
ATOM 5341 O O . ASN A 1 665 ? 7.622 10.894 8.404 1.00 98.44 665 ASN A O 1
ATOM 5345 N N . MET A 1 666 ? 9.496 12.114 8.486 1.00 97.38 666 MET A N 1
ATOM 5346 C CA . MET A 1 666 ? 10.027 11.509 9.722 1.00 97.38 666 MET A CA 1
ATOM 5347 C C . MET A 1 666 ? 9.024 11.436 10.883 1.00 97.38 666 MET A C 1
ATOM 5349 O O . MET A 1 666 ? 9.139 10.548 11.721 1.00 97.38 666 MET A O 1
ATOM 5353 N N . HIS A 1 667 ? 8.080 12.378 10.974 1.00 97.00 667 HIS A N 1
ATOM 5354 C CA . HIS A 1 667 ? 7.011 12.315 11.971 1.00 97.00 667 HIS A CA 1
ATOM 5355 C C . HIS A 1 667 ? 5.758 11.599 11.461 1.00 97.00 667 HIS A C 1
ATOM 5357 O O . HIS A 1 667 ? 5.070 10.966 12.255 1.00 97.00 667 HIS A O 1
ATOM 5363 N N . TYR A 1 668 ? 5.413 11.728 10.177 1.00 96.00 668 TYR A N 1
ATOM 5364 C CA . TYR A 1 668 ? 4.189 11.115 9.666 1.00 96.00 668 TYR A CA 1
ATOM 5365 C C . TYR A 1 668 ? 4.297 9.585 9.601 1.00 96.00 668 TYR A C 1
ATOM 5367 O O . TYR A 1 668 ? 3.355 8.909 9.996 1.00 96.00 668 TYR A O 1
ATOM 5375 N N . GLU A 1 669 ? 5.479 9.057 9.263 1.00 95.69 669 GLU A N 1
ATOM 5376 C CA . GLU A 1 669 ? 5.790 7.619 9.320 1.00 95.69 669 GLU A CA 1
ATOM 5377 C C . GLU A 1 669 ? 6.030 7.087 10.754 1.00 95.69 669 GLU A C 1
ATOM 5379 O O . GLU A 1 669 ? 6.544 5.980 10.918 1.00 95.69 669 GLU A O 1
ATOM 5384 N N . ALA A 1 670 ? 5.768 7.866 11.812 1.00 90.94 670 ALA A N 1
ATOM 5385 C CA . ALA A 1 670 ? 6.010 7.447 13.195 1.00 90.94 670 ALA A CA 1
ATOM 5386 C C . ALA A 1 670 ? 4.735 6.875 13.837 1.00 90.94 670 ALA A C 1
ATOM 5388 O O . ALA A 1 670 ? 3.715 7.559 13.955 1.00 90.94 670 ALA A O 1
ATOM 5389 N N . MET A 1 671 ? 4.812 5.630 14.317 1.00 87.19 671 MET A N 1
ATOM 5390 C CA . MET A 1 671 ? 3.681 4.891 14.888 1.00 87.19 671 MET A CA 1
ATOM 5391 C C . MET A 1 671 ? 2.940 5.669 15.994 1.00 87.19 671 MET A C 1
ATOM 5393 O O . MET A 1 671 ? 3.446 5.878 17.098 1.00 87.19 671 MET A O 1
ATOM 5397 N N . ALA A 1 672 ? 1.684 6.033 15.723 1.00 88.50 672 ALA A N 1
ATOM 5398 C CA . ALA A 1 672 ? 0.832 6.768 16.656 1.00 88.50 672 ALA A CA 1
ATOM 5399 C C . ALA A 1 672 ? 0.021 5.852 17.598 1.00 88.50 672 ALA A C 1
ATOM 5401 O O . ALA A 1 672 ? -0.563 4.840 17.193 1.00 88.50 672 ALA A O 1
ATOM 5402 N N . LEU A 1 673 ? -0.114 6.272 18.863 1.00 89.50 673 LEU A N 1
ATOM 5403 C CA . LEU A 1 673 ? -0.938 5.595 19.876 1.00 89.50 673 LEU A CA 1
ATOM 5404 C C . LEU A 1 673 ? -2.414 5.499 19.452 1.00 89.50 673 LEU A C 1
ATOM 5406 O O . LEU A 1 673 ? -3.101 4.515 19.734 1.00 89.50 673 LEU A O 1
ATOM 5410 N N . GLU A 1 674 ? -2.902 6.533 18.777 1.00 90.06 674 GLU A N 1
ATOM 5411 C CA . GLU A 1 674 ? -4.250 6.642 18.239 1.00 90.06 674 GLU A CA 1
ATOM 5412 C C . GLU A 1 674 ? -4.524 5.519 17.232 1.00 90.06 674 GLU A C 1
ATOM 5414 O O . GLU A 1 674 ? -5.564 4.870 17.333 1.00 90.06 674 GLU A O 1
ATOM 5419 N N . THR A 1 675 ? -3.582 5.218 16.330 1.00 91.75 675 THR A N 1
ATOM 5420 C CA . THR A 1 675 ? -3.701 4.142 15.331 1.00 91.75 675 THR A CA 1
ATOM 5421 C C . THR A 1 675 ? -3.836 2.776 16.008 1.00 91.75 675 THR A C 1
ATOM 5423 O O . THR A 1 675 ? -4.778 2.033 15.712 1.00 91.75 675 THR A O 1
ATOM 5426 N N . LEU A 1 676 ? -2.985 2.484 17.003 1.00 92.81 676 LEU A N 1
ATOM 5427 C CA . LEU A 1 676 ? -3.045 1.259 17.817 1.00 92.81 676 LEU A CA 1
ATOM 5428 C C . LEU A 1 676 ? -4.417 1.083 18.499 1.00 92.81 676 LEU A C 1
ATOM 5430 O O . LEU A 1 676 ? -5.023 0.005 18.449 1.00 92.81 676 LEU A O 1
ATOM 5434 N N . LYS A 1 677 ? -4.954 2.154 19.102 1.00 94.62 677 LYS A N 1
ATOM 5435 C CA . LYS A 1 677 ? -6.281 2.134 19.742 1.00 94.62 677 LYS A CA 1
ATOM 5436 C C . LYS A 1 677 ? -7.420 1.996 18.730 1.00 94.62 677 LYS A C 1
ATOM 5438 O O . LYS A 1 677 ? -8.310 1.175 18.947 1.00 94.62 677 LYS A O 1
ATOM 5443 N N . VAL A 1 678 ? -7.406 2.758 17.634 1.00 94.50 678 VAL A N 1
ATOM 5444 C CA . VAL A 1 678 ? -8.450 2.739 16.592 1.00 94.50 678 VAL A CA 1
ATOM 5445 C C . VAL A 1 678 ? -8.542 1.358 15.949 1.00 94.50 678 VAL A C 1
ATOM 5447 O O . VAL A 1 678 ? -9.633 0.789 15.908 1.00 94.50 678 VAL A O 1
ATOM 5450 N N . SER A 1 679 ? -7.410 0.774 15.549 1.00 94.44 679 SER A N 1
ATOM 5451 C CA . SER A 1 679 ? -7.322 -0.589 15.007 1.00 94.44 679 SER A CA 1
ATOM 5452 C C . SER A 1 679 ? -8.012 -1.617 15.916 1.00 94.44 679 SER A C 1
ATOM 5454 O O . SER A 1 679 ? -8.887 -2.379 15.483 1.00 94.44 679 SER A O 1
ATOM 5456 N N . LYS A 1 680 ? -7.712 -1.587 17.221 1.00 94.94 680 LYS A N 1
ATOM 5457 C CA . LYS A 1 680 ? -8.359 -2.472 18.195 1.00 94.94 680 LYS A CA 1
ATOM 5458 C C . LYS A 1 680 ? -9.855 -2.188 18.348 1.00 94.94 680 LYS A C 1
ATOM 5460 O O . LYS A 1 680 ? -10.658 -3.122 18.367 1.00 94.94 680 LYS A O 1
ATOM 5465 N N . GLU A 1 681 ? -10.239 -0.928 18.518 1.00 96.62 681 GLU A N 1
ATOM 5466 C CA . GLU A 1 681 ? -11.607 -0.562 18.887 1.00 96.62 681 GLU A CA 1
ATOM 5467 C C . GLU A 1 681 ? -12.594 -0.674 17.711 1.00 96.62 681 GLU A C 1
ATOM 5469 O O . GLU A 1 681 ? -13.750 -1.035 17.944 1.00 96.62 681 GLU A O 1
ATOM 5474 N N . LEU A 1 682 ? -12.160 -0.452 16.460 1.00 96.44 682 LEU A N 1
ATOM 5475 C CA . LEU A 1 682 ? -12.970 -0.718 15.257 1.00 96.44 682 LEU A CA 1
ATOM 5476 C C . LEU A 1 682 ? -13.332 -2.204 15.157 1.00 96.44 682 LEU A C 1
ATOM 5478 O O . LEU A 1 682 ? -14.503 -2.549 14.963 1.00 96.44 682 LEU A O 1
ATOM 5482 N N . LYS A 1 683 ? -12.348 -3.084 15.386 1.00 94.56 683 LYS A N 1
ATOM 5483 C CA . LYS A 1 683 ? -12.530 -4.543 15.393 1.00 94.56 683 LYS A CA 1
ATOM 5484 C C . LYS A 1 683 ? -13.535 -4.986 16.461 1.00 94.56 683 LYS A C 1
ATOM 5486 O O . LYS A 1 683 ? -14.404 -5.811 16.192 1.00 94.56 683 LYS A O 1
ATOM 5491 N N . GLU A 1 684 ? -13.487 -4.383 17.651 1.00 94.81 684 GLU A N 1
ATOM 5492 C CA . GLU A 1 684 ? -14.467 -4.604 18.731 1.00 94.81 684 GLU A CA 1
ATOM 5493 C C . GLU A 1 684 ? -15.877 -4.033 18.456 1.00 94.81 684 GLU A C 1
ATOM 5495 O O . GLU A 1 684 ? -16.795 -4.249 19.255 1.00 94.81 684 GLU A O 1
ATOM 5500 N N . LEU A 1 685 ? -16.061 -3.279 17.370 1.00 95.44 685 LEU A N 1
ATOM 5501 C CA . LEU A 1 685 ? -17.348 -2.741 16.916 1.00 95.44 685 LEU A CA 1
ATOM 5502 C C . LEU A 1 685 ? -17.846 -3.370 15.609 1.00 95.44 685 LEU A C 1
ATOM 5504 O O . LEU A 1 685 ? -18.953 -3.051 15.165 1.00 95.44 685 LEU A O 1
ATOM 5508 N N . GLY A 1 686 ? -17.071 -4.282 15.013 1.00 93.00 686 GLY A N 1
ATOM 5509 C CA . GLY A 1 686 ? -17.398 -4.935 13.746 1.00 93.00 686 GLY A CA 1
ATOM 5510 C C . GLY A 1 686 ? -17.283 -4.008 12.534 1.00 93.00 686 GLY A C 1
ATOM 5511 O O . GLY A 1 686 ? -18.096 -4.120 11.612 1.00 93.00 686 GLY A O 1
ATOM 5512 N N . TYR A 1 687 ? -16.339 -3.067 12.565 1.00 94.69 687 TYR A N 1
ATOM 5513 C CA . TYR A 1 687 ? -15.772 -2.460 11.361 1.00 94.69 687 TYR A CA 1
ATOM 5514 C C . TYR A 1 687 ? -14.447 -3.142 11.027 1.00 94.69 687 TYR A C 1
ATOM 5516 O O . TYR A 1 687 ? -13.794 -3.690 11.918 1.00 94.69 687 TYR A O 1
ATOM 5524 N N . ASP A 1 688 ? -14.067 -3.114 9.753 1.00 93.44 688 ASP A N 1
ATOM 5525 C CA . ASP A 1 688 ? -12.766 -3.609 9.320 1.00 93.44 688 ASP A CA 1
ATOM 5526 C C . ASP A 1 688 ? -11.666 -2.625 9.765 1.00 93.44 688 ASP A C 1
ATOM 5528 O O . ASP A 1 688 ? -11.747 -1.437 9.442 1.00 93.44 688 ASP A O 1
ATOM 5532 N N . PRO A 1 689 ? -10.665 -3.059 10.552 1.00 95.12 689 PRO A N 1
ATOM 5533 C CA . PRO A 1 689 ? -9.552 -2.210 10.940 1.00 95.12 689 PRO A CA 1
ATOM 5534 C C . PRO A 1 689 ? -8.395 -2.227 9.930 1.00 95.12 689 PRO A C 1
ATOM 5536 O O . PRO A 1 689 ? -7.418 -1.537 10.198 1.00 95.12 689 PRO A O 1
ATOM 5539 N N . TYR A 1 690 ? -8.436 -3.020 8.846 1.00 95.06 690 TYR A N 1
ATOM 5540 C CA . TYR A 1 690 ? -7.243 -3.410 8.074 1.00 95.06 690 TYR A CA 1
ATOM 5541 C C . TYR A 1 690 ? -6.362 -2.238 7.629 1.00 95.06 690 TYR A C 1
ATOM 5543 O O . TYR A 1 690 ? -5.165 -2.259 7.896 1.00 95.06 690 TYR A O 1
ATOM 5551 N N . TYR A 1 691 ? -6.955 -1.172 7.089 1.00 94.62 691 TYR A N 1
ATOM 5552 C CA . TYR A 1 691 ? -6.244 0.062 6.738 1.00 94.62 691 TYR A CA 1
ATOM 5553 C C . TYR A 1 691 ? -5.406 0.638 7.919 1.00 94.62 691 TYR A C 1
ATOM 5555 O O . TYR A 1 691 ? -4.277 1.072 7.730 1.00 94.62 691 TYR A O 1
ATOM 5563 N N . PHE A 1 692 ? -5.896 0.567 9.165 1.00 94.38 692 PHE A N 1
ATOM 5564 C CA . PHE A 1 692 ? -5.146 0.981 10.366 1.00 94.38 692 PHE A CA 1
ATOM 5565 C C . PHE A 1 692 ? -4.199 -0.108 10.907 1.00 94.38 692 PHE A C 1
ATOM 5567 O O . PHE A 1 692 ? -3.323 0.194 11.709 1.00 94.38 692 PHE A O 1
ATOM 5574 N N . VAL A 1 693 ? -4.383 -1.378 10.529 1.00 91.75 693 VAL A N 1
ATOM 5575 C CA . VAL A 1 693 ? -3.475 -2.496 10.868 1.00 91.75 693 VAL A CA 1
ATOM 5576 C C . VAL A 1 693 ? -2.234 -2.486 9.973 1.00 91.75 693 VAL A C 1
ATOM 5578 O O . VAL A 1 693 ? -1.153 -2.838 10.442 1.00 91.75 693 VAL A O 1
ATOM 5581 N N . LEU A 1 694 ? -2.395 -2.065 8.716 1.00 90.12 694 LEU A N 1
ATOM 5582 C CA . LEU A 1 694 ? -1.327 -1.921 7.733 1.00 90.12 694 LEU A CA 1
ATOM 5583 C C . LEU A 1 694 ? -0.243 -0.967 8.253 1.00 90.12 694 LEU A C 1
ATOM 5585 O O . LEU A 1 694 ? 0.870 -1.416 8.512 1.00 90.12 694 LEU A O 1
ATOM 5589 N N . HIS A 1 695 ? -0.624 0.274 8.571 1.00 89.12 695 HIS A N 1
ATOM 5590 C CA . HIS A 1 695 ? 0.228 1.277 9.225 1.00 89.12 695 HIS A CA 1
ATOM 5591 C C . HIS A 1 695 ? 0.948 0.755 10.483 1.00 89.12 695 HIS A C 1
ATOM 5593 O O . HIS A 1 695 ? 2.162 0.850 10.579 1.00 89.12 695 HIS A O 1
ATOM 5599 N N . ILE A 1 696 ? 0.268 0.055 11.402 1.00 87.56 696 ILE A N 1
ATOM 5600 C CA . ILE A 1 696 ? 0.916 -0.541 12.602 1.00 87.56 696 ILE A CA 1
ATOM 5601 C C . ILE A 1 696 ? 2.059 -1.526 12.256 1.00 87.56 696 ILE A C 1
ATOM 5603 O O . ILE A 1 696 ? 2.901 -1.814 13.105 1.00 87.56 696 ILE A O 1
ATOM 5607 N N . SER A 1 697 ? 2.080 -2.063 11.035 1.00 84.25 697 SER A N 1
ATOM 5608 C CA . SER A 1 697 ? 3.077 -3.032 10.566 1.00 84.25 697 SER A CA 1
ATOM 5609 C C . SER A 1 697 ? 4.205 -2.371 9.756 1.00 84.25 697 SER A C 1
ATOM 5611 O O . SER A 1 697 ? 5.373 -2.722 9.938 1.00 84.25 697 SER A O 1
ATOM 5613 N N . ILE A 1 698 ? 3.867 -1.418 8.879 1.00 87.38 698 ILE A N 1
ATOM 5614 C CA . ILE A 1 698 ? 4.829 -0.731 7.998 1.00 87.38 698 ILE A CA 1
ATOM 5615 C C . ILE A 1 698 ? 5.466 0.507 8.649 1.00 87.38 698 ILE A C 1
ATOM 5617 O O . ILE A 1 698 ? 6.619 0.803 8.351 1.00 87.38 698 ILE A O 1
ATOM 5621 N N . ASP A 1 699 ? 4.806 1.165 9.607 1.00 89.19 699 ASP A N 1
ATOM 5622 C CA . ASP A 1 699 ? 5.323 2.316 10.366 1.00 89.19 699 ASP A CA 1
ATOM 5623 C C . ASP A 1 699 ? 6.302 1.850 11.477 1.00 89.19 699 ASP A C 1
ATOM 5625 O O . ASP A 1 699 ? 6.090 2.093 12.670 1.00 89.19 699 ASP A O 1
ATOM 5629 N N . ASN A 1 700 ? 7.356 1.106 11.110 1.00 87.88 700 ASN A N 1
ATOM 5630 C CA . ASN A 1 700 ? 8.351 0.577 12.050 1.00 87.88 700 ASN A CA 1
ATOM 5631 C C . ASN A 1 700 ? 9.778 1.122 11.824 1.00 87.88 700 ASN A C 1
ATOM 5633 O O . ASN A 1 700 ? 10.210 1.382 10.698 1.00 87.88 700 ASN A O 1
ATOM 5637 N N . ALA A 1 701 ? 10.525 1.258 12.926 1.00 87.00 701 ALA A N 1
ATOM 5638 C CA . ALA A 1 701 ? 11.842 1.902 12.987 1.00 87.00 701 ALA A CA 1
ATOM 5639 C C . ALA A 1 701 ? 13.053 0.993 12.677 1.00 87.00 701 ALA A C 1
ATOM 5641 O O . ALA A 1 701 ? 14.187 1.454 12.785 1.00 87.00 701 ALA A O 1
ATOM 5642 N N . ASP A 1 702 ? 12.842 -0.265 12.275 1.00 86.62 702 ASP A N 1
ATOM 5643 C CA . ASP A 1 702 ? 13.918 -1.198 11.886 1.00 86.62 702 ASP A CA 1
ATOM 5644 C C . ASP A 1 702 ? 14.033 -1.355 10.358 1.00 86.62 702 ASP A C 1
ATOM 5646 O O . ASP A 1 702 ? 15.115 -1.221 9.774 1.00 86.62 702 ASP A O 1
ATOM 5650 N N . SER A 1 703 ? 12.902 -1.630 9.706 1.00 87.44 703 SER A N 1
ATOM 5651 C CA . SER A 1 703 ? 12.843 -2.030 8.295 1.00 87.44 703 SER A CA 1
ATOM 5652 C C . SER A 1 703 ? 11.698 -1.388 7.502 1.00 87.44 703 SER A C 1
ATOM 5654 O O . SER A 1 703 ? 11.686 -1.506 6.277 1.00 87.44 703 SER A O 1
ATOM 5656 N N . GLY A 1 704 ? 10.773 -0.693 8.171 1.00 89.69 704 GLY A N 1
ATOM 5657 C CA . GLY A 1 704 ? 9.606 -0.043 7.571 1.00 89.69 704 GLY A CA 1
ATOM 5658 C C . GLY A 1 704 ? 9.778 1.446 7.240 1.00 89.69 704 GLY A C 1
ATOM 5659 O O . GLY A 1 704 ? 10.887 1.985 7.220 1.00 89.69 704 GLY A O 1
ATOM 5660 N N . HIS A 1 705 ? 8.656 2.129 7.000 1.00 95.06 705 HIS A N 1
ATOM 5661 C CA . HIS A 1 705 ? 8.585 3.540 6.609 1.00 95.06 705 HIS A CA 1
ATOM 5662 C C . HIS A 1 705 ? 9.332 4.471 7.575 1.00 95.06 705 HIS A C 1
ATOM 5664 O O . HIS A 1 705 ? 10.045 5.368 7.123 1.00 95.06 705 HIS A O 1
ATOM 5670 N N . THR A 1 706 ? 9.244 4.248 8.893 1.00 94.69 706 THR A N 1
ATOM 5671 C CA . THR A 1 706 ? 9.965 5.064 9.887 1.00 94.69 706 THR A CA 1
ATOM 5672 C C . THR A 1 706 ? 11.480 4.946 9.701 1.00 94.69 706 THR A C 1
ATOM 5674 O O . THR A 1 706 ? 12.182 5.958 9.717 1.00 94.69 706 THR A O 1
ATOM 5677 N N . ALA A 1 707 ? 11.992 3.732 9.461 1.00 95.38 707 ALA A N 1
ATOM 5678 C CA . ALA A 1 707 ? 13.408 3.500 9.176 1.00 95.38 707 ALA A CA 1
ATOM 5679 C C . ALA A 1 707 ? 13.850 4.191 7.873 1.00 95.38 707 ALA A C 1
ATOM 5681 O O . ALA A 1 707 ? 14.869 4.884 7.860 1.00 95.38 707 ALA A O 1
ATOM 5682 N N . ILE A 1 708 ? 13.047 4.085 6.806 1.00 96.75 708 ILE A N 1
ATOM 5683 C CA . ILE A 1 708 ? 13.312 4.750 5.518 1.00 96.75 708 ILE A CA 1
ATOM 5684 C C . ILE A 1 708 ? 13.326 6.280 5.681 1.00 96.75 708 ILE A C 1
ATOM 5686 O O . ILE A 1 708 ? 14.205 6.962 5.146 1.00 96.75 708 ILE A O 1
ATOM 5690 N N . ALA A 1 709 ? 12.380 6.838 6.440 1.00 97.56 709 ALA A N 1
ATOM 5691 C CA . ALA A 1 709 ? 12.273 8.273 6.691 1.00 97.56 709 ALA A CA 1
ATOM 5692 C C . ALA A 1 709 ? 13.471 8.817 7.488 1.00 97.56 709 ALA A C 1
ATOM 5694 O O . ALA A 1 709 ? 14.002 9.881 7.155 1.00 97.56 709 ALA A O 1
ATOM 5695 N N . LEU A 1 710 ? 13.930 8.073 8.501 1.00 97.12 710 LEU A N 1
ATOM 5696 C CA . LEU A 1 710 ? 15.150 8.392 9.243 1.00 97.12 710 LEU A CA 1
ATOM 5697 C C . LEU A 1 710 ? 16.387 8.325 8.343 1.00 97.12 710 LEU A C 1
ATOM 5699 O O . LEU A 1 710 ? 17.158 9.282 8.314 1.00 97.12 710 LEU A O 1
ATOM 5703 N N . GLU A 1 711 ? 16.576 7.240 7.586 1.00 97.00 711 GLU A N 1
ATOM 5704 C CA . GLU A 1 711 ? 17.751 7.078 6.719 1.00 97.00 711 GLU A CA 1
ATOM 5705 C C . GLU A 1 711 ? 17.803 8.167 5.639 1.00 97.00 711 GLU A C 1
ATOM 5707 O O . GLU A 1 711 ? 18.851 8.774 5.434 1.00 97.00 711 GLU A O 1
ATOM 5712 N N . THR A 1 712 ? 16.654 8.525 5.050 1.00 97.88 712 THR A N 1
ATOM 5713 C CA . THR A 1 712 ? 16.529 9.677 4.137 1.00 97.88 712 THR A CA 1
ATOM 5714 C C . THR A 1 712 ? 17.068 10.963 4.767 1.00 97.88 712 THR A C 1
ATOM 5716 O O . THR A 1 712 ? 17.821 11.701 4.130 1.00 97.88 712 THR A O 1
ATOM 5719 N N . ALA A 1 713 ? 16.693 11.256 6.015 1.00 98.25 713 ALA A N 1
ATOM 5720 C CA . ALA A 1 713 ? 17.131 12.466 6.703 1.00 98.25 713 ALA A CA 1
ATOM 5721 C C . ALA A 1 713 ? 18.626 12.437 7.047 1.00 98.25 713 ALA A C 1
ATOM 5723 O O . ALA A 1 713 ? 19.308 13.455 6.894 1.00 98.25 713 ALA A O 1
ATOM 5724 N N . MET A 1 714 ? 19.141 11.278 7.466 1.00 98.00 714 MET A N 1
ATOM 5725 C CA . MET A 1 714 ? 20.551 11.088 7.810 1.00 98.00 714 MET A CA 1
ATOM 5726 C C . MET A 1 714 ? 21.447 11.201 6.566 1.00 98.00 714 MET A C 1
ATOM 5728 O O . MET A 1 714 ? 22.347 12.043 6.552 1.00 98.00 714 MET A O 1
ATOM 5732 N N . GLU A 1 715 ? 21.148 10.468 5.485 1.00 97.19 715 GLU A N 1
ATOM 5733 C CA . GLU A 1 715 ? 21.861 10.579 4.202 1.00 97.19 715 GLU A CA 1
ATOM 5734 C C . GLU A 1 715 ? 21.795 12.004 3.626 1.00 97.19 715 GLU A C 1
ATOM 5736 O O . GLU A 1 715 ? 22.790 12.509 3.101 1.00 97.19 715 GLU A O 1
ATOM 5741 N N . TYR A 1 716 ? 20.649 12.689 3.735 1.00 98.06 716 TYR A N 1
ATOM 5742 C CA . TYR A 1 716 ? 20.494 14.051 3.213 1.00 98.06 716 TYR A CA 1
ATOM 5743 C C . TYR A 1 716 ? 21.364 15.057 3.976 1.00 98.06 716 TYR A C 1
ATOM 5745 O O . TYR A 1 716 ? 22.028 15.892 3.359 1.00 98.06 716 TYR A O 1
ATOM 5753 N N . LEU A 1 717 ? 21.412 14.964 5.307 1.00 98.19 717 LEU A N 1
ATOM 5754 C CA . LEU A 1 717 ? 22.262 15.822 6.136 1.00 98.19 717 LEU A CA 1
ATOM 5755 C C . LEU A 1 717 ? 23.749 15.548 5.903 1.00 98.19 717 LEU A C 1
ATOM 5757 O O . LEU A 1 717 ? 24.511 16.502 5.748 1.00 98.19 717 LEU A O 1
ATOM 5761 N N . GLU A 1 718 ? 24.156 14.281 5.807 1.00 96.81 718 GLU A N 1
ATOM 5762 C CA . GLU A 1 718 ? 25.534 13.889 5.487 1.00 96.81 718 GLU A CA 1
ATOM 5763 C C . GLU A 1 718 ? 25.955 14.383 4.088 1.00 96.81 718 GLU A C 1
ATOM 5765 O O . GLU A 1 718 ? 27.063 14.898 3.908 1.00 96.81 718 GLU A O 1
ATOM 5770 N N . LEU A 1 719 ? 25.057 14.317 3.099 1.00 96.62 719 LEU A N 1
ATOM 5771 C CA . LEU A 1 719 ? 25.290 14.820 1.744 1.00 96.62 719 LEU A CA 1
ATOM 5772 C C . LEU A 1 719 ? 25.427 16.351 1.697 1.00 96.62 719 LEU A C 1
ATOM 5774 O O . LEU A 1 719 ? 26.348 16.861 1.051 1.00 96.62 719 LEU A O 1
ATOM 5778 N N . ILE A 1 720 ? 24.557 17.089 2.395 1.00 97.44 720 ILE A N 1
ATOM 5779 C CA . ILE A 1 720 ? 24.658 18.553 2.507 1.00 97.44 720 ILE A CA 1
ATOM 5780 C C . ILE A 1 720 ? 25.921 18.952 3.284 1.00 97.44 720 ILE A C 1
ATOM 5782 O O . ILE A 1 720 ? 26.636 19.848 2.844 1.00 97.44 720 ILE A O 1
ATOM 5786 N N . GLN A 1 721 ? 26.265 18.263 4.376 1.00 96.56 721 GLN A N 1
ATOM 5787 C CA . GLN A 1 721 ? 27.500 18.518 5.128 1.00 96.56 721 GLN A CA 1
ATOM 5788 C C . GLN A 1 721 ? 28.743 18.316 4.251 1.00 96.56 721 GLN A C 1
ATOM 5790 O O . GLN A 1 721 ? 29.645 19.153 4.247 1.00 96.56 721 GLN A O 1
ATOM 5795 N N . LYS A 1 722 ? 28.769 17.242 3.455 1.00 96.56 722 LYS A N 1
ATOM 5796 C CA . LYS A 1 722 ? 29.872 16.908 2.545 1.00 96.56 722 LYS A CA 1
ATOM 5797 C C . LYS A 1 722 ? 30.021 17.883 1.369 1.00 96.56 722 LYS A C 1
ATOM 5799 O O . LYS A 1 722 ? 31.140 18.072 0.896 1.00 96.56 722 LYS A O 1
ATOM 5804 N N . ARG A 1 723 ? 28.921 18.461 0.872 1.00 95.12 723 ARG A N 1
ATOM 5805 C CA . ARG A 1 723 ? 28.920 19.372 -0.289 1.00 95.12 723 ARG A CA 1
ATOM 5806 C C . ARG A 1 723 ? 29.069 20.845 0.103 1.00 95.12 723 ARG A C 1
ATOM 5808 O O . ARG A 1 723 ? 29.852 21.559 -0.516 1.00 95.12 723 ARG A O 1
ATOM 5815 N N . ASP A 1 724 ? 28.334 21.271 1.128 1.00 96.19 724 ASP A N 1
ATOM 5816 C CA . ASP A 1 724 ? 28.098 22.679 1.474 1.00 96.19 724 ASP A CA 1
ATOM 5817 C C . ASP A 1 724 ? 28.626 23.056 2.881 1.00 96.19 724 ASP A C 1
ATOM 5819 O O . ASP A 1 724 ? 28.652 24.234 3.245 1.00 96.19 724 ASP A O 1
ATOM 5823 N N . GLY A 1 725 ? 29.076 22.074 3.673 1.00 96.81 725 GLY A N 1
ATOM 5824 C CA . GLY A 1 725 ? 29.718 22.259 4.979 1.00 96.81 725 GLY A CA 1
ATOM 5825 C C . GLY A 1 725 ? 28.773 22.307 6.189 1.00 96.81 725 GLY A C 1
ATOM 5826 O O . GLY A 1 725 ? 27.550 22.404 6.072 1.00 96.81 725 GLY A O 1
ATOM 5827 N N . ASP A 1 726 ? 29.361 22.278 7.390 1.00 96.31 726 ASP A N 1
ATOM 5828 C CA . ASP A 1 726 ? 28.643 22.177 8.676 1.00 96.31 726 ASP A CA 1
ATOM 5829 C C . ASP A 1 726 ? 27.594 23.279 8.893 1.00 96.31 726 ASP A C 1
ATOM 5831 O O . ASP A 1 726 ? 26.545 23.045 9.492 1.00 96.31 726 ASP A O 1
ATOM 5835 N N . ALA A 1 727 ? 27.856 24.492 8.395 1.00 95.88 727 ALA A N 1
ATOM 5836 C CA . ALA A 1 727 ? 26.924 25.612 8.498 1.00 95.88 727 ALA A CA 1
ATOM 5837 C C . ALA A 1 727 ? 25.643 25.371 7.680 1.00 95.88 727 ALA A C 1
ATOM 5839 O O . ALA A 1 727 ? 24.545 25.655 8.164 1.00 95.88 727 ALA A O 1
ATOM 5840 N N . ALA A 1 728 ? 25.776 24.804 6.477 1.00 96.81 728 ALA A N 1
ATOM 5841 C CA . ALA A 1 728 ? 24.646 24.425 5.639 1.00 96.81 728 ALA A CA 1
ATOM 5842 C C . ALA A 1 728 ? 23.901 23.221 6.230 1.00 96.81 728 ALA A C 1
ATOM 5844 O O . ALA A 1 728 ? 22.678 23.254 6.313 1.00 96.81 728 ALA A O 1
ATOM 5845 N N . ALA A 1 729 ? 24.614 22.211 6.741 1.00 97.00 729 ALA A N 1
ATOM 5846 C CA . ALA A 1 729 ? 23.997 21.072 7.423 1.00 97.00 729 ALA A CA 1
ATOM 5847 C C . ALA A 1 729 ? 23.200 21.499 8.671 1.00 97.00 729 ALA A C 1
ATOM 5849 O O . ALA A 1 729 ? 22.050 21.098 8.839 1.00 97.00 729 ALA A O 1
ATOM 5850 N N . LYS A 1 730 ? 23.752 22.388 9.510 1.00 96.81 730 LYS A N 1
ATOM 5851 C CA . LYS A 1 730 ? 23.059 22.933 10.691 1.00 96.81 730 LYS A CA 1
ATOM 5852 C C . LYS A 1 730 ? 21.841 23.789 10.326 1.00 96.81 730 LYS A C 1
ATOM 5854 O O . LYS A 1 730 ? 20.841 23.763 11.041 1.00 96.81 730 LYS A O 1
ATOM 5859 N N . HIS A 1 731 ? 21.911 24.537 9.226 1.00 97.38 731 HIS A N 1
ATOM 5860 C CA . HIS A 1 731 ? 20.764 25.268 8.690 1.00 97.38 731 HIS A CA 1
ATOM 5861 C C . HIS A 1 731 ? 19.671 24.308 8.188 1.00 97.38 731 HIS A C 1
ATOM 5863 O O . HIS A 1 731 ? 18.510 24.438 8.569 1.00 97.38 731 HIS A O 1
ATOM 5869 N N . THR A 1 732 ? 20.049 23.287 7.419 1.00 98.19 732 THR A N 1
ATOM 5870 C CA . THR A 1 732 ? 19.149 22.232 6.932 1.00 98.19 732 THR A CA 1
ATOM 5871 C C . THR A 1 732 ? 18.499 21.451 8.076 1.00 98.19 732 THR A C 1
ATOM 5873 O O . THR A 1 732 ? 17.306 21.164 8.007 1.00 98.19 732 THR A O 1
ATOM 5876 N N . TRP A 1 733 ? 19.222 21.181 9.169 1.00 98.38 733 TRP A N 1
ATOM 5877 C CA . TRP A 1 733 ? 18.666 20.509 10.347 1.00 98.38 733 TRP A CA 1
ATOM 5878 C C . TRP A 1 733 ? 17.491 21.274 10.968 1.00 98.38 733 TRP A C 1
ATOM 5880 O O . TRP A 1 733 ? 16.433 20.687 11.188 1.00 98.38 733 TRP A O 1
ATOM 5890 N N . LYS A 1 734 ? 17.611 22.598 11.154 1.00 97.94 734 LYS A N 1
ATOM 5891 C CA . LYS A 1 734 ? 16.485 23.437 11.615 1.00 97.94 734 LYS A CA 1
ATOM 5892 C C . LYS A 1 734 ? 15.247 23.293 10.732 1.00 97.94 734 LYS A C 1
ATOM 5894 O O . LYS A 1 734 ? 14.123 23.332 11.221 1.00 97.94 734 LYS A O 1
ATOM 5899 N N . ARG A 1 735 ? 15.453 23.159 9.425 1.00 98.44 735 ARG A N 1
ATOM 5900 C CA . ARG A 1 735 ? 14.385 23.080 8.428 1.00 98.44 735 ARG A CA 1
ATOM 5901 C C . ARG A 1 735 ? 13.703 21.702 8.428 1.00 98.44 735 ARG A C 1
ATOM 5903 O O . ARG A 1 735 ? 12.479 21.626 8.378 1.00 98.44 735 ARG A O 1
ATOM 5910 N N . ILE A 1 736 ? 14.462 20.631 8.667 1.00 98.75 736 ILE A N 1
ATOM 5911 C CA . ILE A 1 736 ? 13.919 19.301 9.003 1.00 98.75 736 ILE A CA 1
ATOM 5912 C C . ILE A 1 736 ? 13.108 19.353 10.314 1.00 98.75 736 ILE A C 1
ATOM 5914 O O . ILE A 1 736 ? 11.986 18.848 10.364 1.00 98.75 736 ILE A O 1
ATOM 5918 N N . GLN A 1 737 ? 13.599 20.037 11.355 1.00 98.56 737 GLN A N 1
ATOM 5919 C CA . GLN A 1 737 ? 12.840 20.225 12.602 1.00 98.56 737 GLN A CA 1
ATOM 5920 C C . GLN A 1 737 ? 11.498 20.943 12.364 1.00 98.56 737 GLN A C 1
ATOM 5922 O O . GLN A 1 737 ? 10.488 20.514 12.916 1.00 98.56 737 GLN A O 1
ATOM 5927 N N . VAL A 1 738 ? 11.449 21.979 11.514 1.00 98.31 738 VAL A N 1
ATOM 5928 C CA . VAL A 1 738 ? 10.194 22.662 11.130 1.00 98.31 738 VAL A CA 1
ATOM 5929 C C . VAL A 1 738 ? 9.201 21.699 10.467 1.00 98.31 738 VAL A C 1
ATOM 5931 O O . VAL A 1 738 ? 8.027 21.701 10.832 1.00 98.31 738 VAL A O 1
ATOM 5934 N N . GLY A 1 739 ? 9.659 20.848 9.544 1.00 98.44 739 GLY A N 1
ATOM 5935 C CA . GLY A 1 739 ? 8.819 19.829 8.903 1.00 98.44 739 GLY A CA 1
ATOM 5936 C C . GLY A 1 739 ? 8.194 18.849 9.898 1.00 98.44 739 GLY A C 1
ATOM 5937 O O . GLY A 1 739 ? 6.978 18.642 9.908 1.00 98.44 739 GLY A O 1
ATOM 5938 N N . TYR A 1 740 ? 9.022 18.307 10.795 1.00 98.44 740 TYR A N 1
ATOM 5939 C CA . TYR A 1 740 ? 8.599 17.388 11.857 1.00 98.44 740 TYR A CA 1
ATOM 5940 C C . TYR A 1 740 ? 7.573 18.052 12.792 1.00 98.44 740 TYR A C 1
ATOM 5942 O O . TYR A 1 740 ? 6.563 17.453 13.163 1.00 98.44 740 TYR A O 1
ATOM 5950 N N . ILE A 1 741 ? 7.797 19.323 13.139 1.00 97.56 741 ILE A N 1
ATOM 5951 C CA . ILE A 1 741 ? 6.904 20.123 13.987 1.00 97.56 741 ILE A CA 1
ATOM 5952 C C . ILE A 1 741 ? 5.573 20.436 13.293 1.00 97.56 741 ILE A C 1
ATOM 5954 O O . ILE A 1 741 ? 4.543 20.417 13.964 1.00 97.56 741 ILE A O 1
ATOM 5958 N N . LEU A 1 742 ? 5.557 20.665 11.975 1.00 96.44 742 LEU A N 1
ATOM 5959 C CA . LEU A 1 742 ? 4.314 20.842 11.218 1.00 96.44 742 LEU A CA 1
ATOM 5960 C C . LEU A 1 742 ? 3.440 19.583 11.282 1.00 96.44 742 LEU A C 1
ATOM 5962 O O . LEU A 1 742 ? 2.250 19.677 11.579 1.00 96.44 742 LEU A O 1
ATOM 5966 N N . SER A 1 743 ? 4.039 18.415 11.037 1.00 95.69 743 SER A N 1
ATOM 5967 C CA . SER A 1 743 ? 3.350 17.120 11.093 1.00 95.69 743 SER A CA 1
ATOM 5968 C C . SER A 1 743 ? 2.824 16.830 12.509 1.00 95.69 743 SER A C 1
ATOM 5970 O O . SER A 1 743 ? 1.649 16.513 12.685 1.00 95.69 743 SER A O 1
ATOM 5972 N N . LYS A 1 744 ? 3.648 17.053 13.544 1.00 92.69 744 LYS A N 1
ATOM 5973 C CA . LYS A 1 744 ? 3.274 16.833 14.954 1.00 92.69 744 LYS A CA 1
ATOM 5974 C C . LYS A 1 744 ? 2.298 17.860 15.528 1.00 92.69 744 LYS A C 1
ATOM 5976 O O . LYS A 1 744 ? 1.562 17.567 16.468 1.00 92.69 744 LYS A O 1
ATOM 5981 N N . GLY A 1 745 ? 2.309 19.080 15.001 1.00 84.81 745 GLY A N 1
ATOM 5982 C CA . GLY A 1 745 ? 1.517 20.201 15.500 1.00 84.81 745 GLY A CA 1
ATOM 5983 C C . GLY A 1 745 ? 0.065 20.225 15.019 1.00 84.81 745 GLY A C 1
ATOM 5984 O O . GLY A 1 745 ? -0.698 21.080 15.475 1.00 84.81 745 GLY A O 1
ATOM 5985 N N . LEU A 1 746 ? -0.333 19.329 14.107 1.00 83.31 746 LEU A N 1
ATOM 5986 C CA . LEU A 1 746 ? -1.665 19.314 13.499 1.00 83.31 746 LEU A CA 1
ATOM 5987 C C . LEU A 1 746 ? -2.439 18.026 13.843 1.00 83.31 746 LEU A C 1
ATOM 5989 O O . LEU A 1 746 ? -1.912 16.928 13.681 1.00 83.31 746 LEU A O 1
ATOM 5993 N N . PRO A 1 747 ? -3.709 18.121 14.283 1.00 78.00 747 PRO A N 1
ATOM 5994 C CA . PRO A 1 747 ? -4.503 16.950 14.640 1.00 78.00 747 PRO A CA 1
ATOM 5995 C C . PRO A 1 747 ? -4.999 16.218 13.384 1.00 78.00 747 PRO A C 1
ATOM 5997 O O . PRO A 1 747 ? -6.024 16.569 12.798 1.00 78.00 747 PRO A O 1
ATOM 6000 N N . THR A 1 748 ? -4.279 15.166 12.999 1.00 82.25 748 THR A N 1
ATOM 6001 C CA . THR A 1 748 ? -4.616 14.254 11.889 1.00 82.25 748 THR A CA 1
ATOM 6002 C C . THR A 1 748 ? -5.896 13.443 12.129 1.00 82.25 748 THR A C 1
ATOM 6004 O O . THR A 1 748 ? -6.479 12.919 11.182 1.00 82.25 748 THR A O 1
ATOM 6007 N N . ALA A 1 749 ? -6.360 13.368 13.382 1.00 83.06 749 ALA A N 1
ATOM 6008 C CA . ALA A 1 749 ? -7.551 12.643 13.805 1.00 83.06 749 ALA A CA 1
ATOM 6009 C C . ALA A 1 749 ? -8.531 13.531 14.608 1.00 83.06 749 ALA A C 1
ATOM 6011 O O . ALA A 1 749 ? -8.107 14.384 15.395 1.00 83.06 749 ALA A O 1
ATOM 6012 N N . PRO A 1 750 ? -9.853 13.314 14.478 1.00 84.50 750 PRO A N 1
ATOM 6013 C CA . PRO A 1 750 ? -10.872 14.015 15.247 1.00 84.50 750 PRO A CA 1
ATOM 6014 C C . PRO A 1 750 ? -11.031 13.413 16.653 1.00 84.50 750 PRO A C 1
ATOM 6016 O O . PRO A 1 750 ? -10.897 12.207 16.857 1.00 84.50 750 PRO A O 1
ATOM 6019 N N . VAL A 1 751 ? -11.412 14.231 17.638 1.00 79.50 751 VAL A N 1
ATOM 6020 C CA . VAL A 1 751 ? -11.770 13.738 18.983 1.00 79.50 751 VAL A CA 1
ATOM 6021 C C . VAL A 1 751 ? -13.287 13.594 19.086 1.00 79.50 751 VAL A C 1
ATOM 6023 O O . VAL A 1 751 ? -14.014 14.586 18.981 1.00 79.50 751 VAL A O 1
ATOM 6026 N N . CYS A 1 752 ? -13.782 12.380 19.332 1.00 76.62 752 CYS A N 1
ATOM 6027 C CA . CYS A 1 752 ? -15.206 12.103 19.553 1.00 76.62 752 CYS A CA 1
ATOM 6028 C C . CYS A 1 752 ? -15.809 13.050 20.616 1.00 76.62 752 CYS A C 1
ATOM 6030 O O . CYS A 1 752 ? -15.218 13.187 21.692 1.00 76.62 752 CYS A O 1
ATOM 6032 N N . PRO A 1 753 ? -16.978 13.692 20.391 1.00 71.69 753 PRO A N 1
ATOM 6033 C CA . PRO A 1 753 ? -17.495 14.749 21.274 1.00 71.69 753 PRO A CA 1
ATOM 6034 C C . PRO A 1 753 ? -17.601 14.358 22.754 1.00 71.69 753 PRO A C 1
ATOM 6036 O O . PRO A 1 753 ? -17.319 15.169 23.632 1.00 71.69 753 PRO A O 1
ATOM 6039 N N . LYS A 1 754 ? -17.937 13.093 23.027 1.00 66.31 754 LYS A N 1
ATOM 6040 C CA . LYS A 1 754 ? -18.024 12.503 24.370 1.00 66.31 754 LYS A CA 1
ATOM 6041 C C . LYS A 1 754 ? -16.682 12.420 25.113 1.00 66.31 754 LYS A C 1
ATOM 6043 O O . LYS A 1 754 ? -16.669 12.432 26.339 1.00 66.31 754 LYS A O 1
ATOM 6048 N N . PHE A 1 755 ? -15.569 12.338 24.387 1.00 63.91 755 PHE A N 1
ATOM 6049 C CA . PHE A 1 755 ? -14.223 12.198 24.948 1.00 63.91 755 PHE A CA 1
ATOM 6050 C C . PHE A 1 755 ? -13.505 13.547 25.110 1.00 63.91 755 PHE A C 1
ATOM 6052 O O . PHE A 1 755 ? -12.587 13.655 25.920 1.00 63.91 755 PHE A O 1
ATOM 6059 N N . ARG A 1 756 ? -14.005 14.622 24.477 1.00 62.47 756 ARG A N 1
ATOM 6060 C CA . ARG A 1 756 ? -13.521 16.005 24.693 1.00 62.47 756 ARG A CA 1
ATOM 6061 C C . ARG A 1 756 ? -13.629 16.470 26.151 1.00 62.47 756 ARG A C 1
ATOM 6063 O O . ARG A 1 756 ? -12.911 17.375 26.548 1.00 62.47 756 ARG A O 1
ATOM 6070 N N . THR A 1 757 ? -14.500 15.852 26.950 1.00 41.12 757 THR A N 1
ATOM 6071 C CA . THR A 1 757 ? -14.638 16.098 28.398 1.00 41.12 757 THR A CA 1
ATOM 6072 C C . THR A 1 757 ? -13.946 15.051 29.281 1.00 41.12 757 THR A C 1
ATOM 6074 O O . THR A 1 757 ? -13.914 15.227 30.497 1.00 41.12 757 THR A O 1
ATOM 6077 N N . LEU A 1 758 ? -13.387 13.978 28.704 1.00 36.34 758 LEU A N 1
ATOM 6078 C CA . LEU A 1 758 ? -12.737 12.871 29.427 1.00 36.34 758 LEU A CA 1
ATOM 6079 C C . LEU A 1 758 ? -11.212 12.827 29.242 1.00 36.34 758 LEU A C 1
ATOM 6081 O O . LEU A 1 758 ? -10.520 12.329 30.126 1.00 36.34 758 LEU A O 1
ATOM 6085 N N . ASN A 1 759 ? -10.672 13.397 28.160 1.00 33.59 759 ASN A N 1
ATOM 6086 C CA . ASN A 1 759 ? -9.233 13.377 27.858 1.00 33.59 759 ASN A CA 1
ATOM 6087 C C . ASN A 1 759 ? -8.357 14.241 28.794 1.00 33.59 759 ASN A C 1
ATOM 6089 O O . ASN A 1 759 ? -7.148 14.300 28.608 1.00 33.59 759 ASN A O 1
ATOM 6093 N N . THR A 1 760 ? -8.921 14.840 29.849 1.00 33.91 760 THR A N 1
ATOM 6094 C CA . THR A 1 760 ? -8.165 15.568 30.889 1.00 33.91 760 THR A CA 1
ATOM 6095 C C . THR A 1 760 ? -7.350 14.655 31.825 1.00 33.91 760 THR A C 1
ATOM 6097 O O . THR A 1 760 ? -6.730 15.148 32.766 1.00 33.91 760 THR A O 1
ATOM 6100 N N . VAL A 1 761 ? -7.332 13.329 31.601 1.00 29.31 761 VAL A N 1
ATOM 6101 C CA . VAL A 1 761 ? -6.546 12.366 32.399 1.00 29.31 761 VAL A CA 1
ATOM 6102 C C . VAL A 1 761 ? -5.870 11.286 31.531 1.00 29.31 761 VAL A C 1
ATOM 6104 O O . VAL A 1 761 ? -6.284 10.127 31.514 1.00 29.31 761 VAL A O 1
ATOM 6107 N N . LEU A 1 762 ? -4.752 11.643 30.890 1.00 29.28 762 LEU A N 1
ATOM 6108 C CA . LEU A 1 762 ? -3.645 10.712 30.618 1.00 29.28 762 LEU A CA 1
ATOM 6109 C C . LEU A 1 762 ? -2.377 11.245 31.321 1.00 29.28 762 LEU A C 1
ATOM 6111 O O . LEU A 1 762 ? -2.050 12.418 31.158 1.00 29.28 762 LEU A O 1
ATOM 6115 N N . PRO A 1 763 ? -1.674 10.446 32.147 1.00 32.41 763 PRO A N 1
ATOM 6116 C CA . PRO A 1 763 ? -0.751 10.981 33.155 1.00 32.41 763 PRO A CA 1
ATOM 6117 C C . PRO A 1 763 ? 0.684 11.278 32.668 1.00 32.41 763 PRO A C 1
ATOM 6119 O O . PRO A 1 763 ? 1.583 11.380 33.501 1.00 32.41 763 PRO A O 1
ATOM 6122 N N . THR A 1 764 ? 0.926 11.421 31.360 1.00 33.28 764 THR A N 1
ATOM 6123 C CA . THR A 1 764 ? 2.282 11.612 30.789 1.00 33.28 764 THR A CA 1
ATOM 6124 C C . THR A 1 764 ? 2.446 12.844 29.901 1.00 33.28 764 THR A C 1
ATOM 6126 O O . THR A 1 764 ? 3.491 13.004 29.285 1.00 33.28 764 THR A O 1
ATOM 6129 N N . GLU A 1 765 ? 1.482 13.761 29.895 1.00 35.22 765 GLU A N 1
ATOM 6130 C CA . GLU A 1 765 ? 1.739 15.163 29.565 1.00 35.22 765 GLU A CA 1
ATOM 6131 C C . GLU A 1 765 ? 0.777 16.024 30.385 1.00 35.22 765 GLU A C 1
ATOM 6133 O O . GLU A 1 765 ? -0.434 15.812 30.381 1.00 35.22 765 GLU A O 1
ATOM 6138 N N . ARG A 1 766 ? 1.309 16.987 31.148 1.00 34.69 766 ARG A N 1
ATOM 6139 C CA . ARG A 1 766 ? 0.452 18.024 31.729 1.00 34.69 766 ARG A CA 1
ATOM 6140 C C . ARG A 1 766 ? 0.021 18.905 30.570 1.00 34.69 766 ARG A C 1
ATOM 6142 O O . ARG A 1 766 ? 0.883 19.585 30.016 1.00 34.69 766 ARG A O 1
ATOM 6149 N N . GLU A 1 767 ? -1.275 18.949 30.255 1.00 38.72 767 GLU A N 1
ATOM 6150 C CA . GLU A 1 767 ? -1.809 20.049 29.450 1.00 38.72 767 GLU A CA 1
ATOM 6151 C C . GLU A 1 767 ? -1.289 21.354 30.062 1.00 38.72 767 GLU A C 1
ATOM 6153 O O . GLU A 1 767 ? -1.541 21.648 31.239 1.00 38.72 767 GLU A O 1
ATOM 6158 N N . ILE A 1 768 ? -0.501 22.109 29.292 1.00 46.50 768 ILE A N 1
ATOM 6159 C CA . ILE A 1 768 ? 0.057 23.383 29.744 1.00 46.50 768 ILE A CA 1
ATOM 6160 C C . ILE A 1 768 ? -1.092 24.384 29.714 1.00 46.50 768 ILE A C 1
ATOM 6162 O O . ILE A 1 768 ? -1.265 25.141 28.768 1.00 46.50 768 ILE A O 1
ATOM 6166 N N . PHE A 1 769 ? -1.933 24.321 30.742 1.00 45.41 769 PHE A N 1
ATOM 6167 C CA . PHE A 1 769 ? -3.031 25.239 30.956 1.00 45.41 769 PHE A CA 1
ATOM 6168 C C . PHE A 1 769 ? -2.559 26.380 31.869 1.00 45.41 769 PHE A C 1
ATOM 6170 O O . PHE A 1 769 ? -2.066 26.091 32.967 1.00 45.41 769 PHE A O 1
ATOM 6177 N N . PRO A 1 770 ? -2.740 27.661 31.499 1.00 58.28 770 PRO A N 1
ATOM 6178 C CA . PRO A 1 770 ? -3.451 28.182 30.319 1.00 58.28 770 PRO A CA 1
ATOM 6179 C C . PRO A 1 770 ? -2.801 27.844 28.970 1.00 58.28 770 PRO A C 1
ATOM 6181 O O . PRO A 1 770 ? -1.599 28.045 28.805 1.00 58.28 770 PRO A O 1
ATOM 6184 N N . ARG A 1 771 ? -3.618 27.413 27.994 1.00 55.41 771 ARG A N 1
ATOM 6185 C CA . ARG A 1 771 ? -3.181 26.834 26.702 1.00 55.41 771 ARG A CA 1
ATOM 6186 C C . ARG A 1 771 ? -2.403 27.828 25.833 1.00 55.41 771 ARG A C 1
ATOM 6188 O O . ARG A 1 771 ? -1.657 27.442 24.937 1.00 55.41 771 ARG A O 1
ATOM 6195 N N . ASN A 1 772 ? -2.578 29.124 26.091 1.00 57.62 772 ASN A N 1
ATOM 6196 C CA . ASN A 1 772 ? -1.829 30.216 25.480 1.00 57.62 772 ASN A CA 1
ATOM 6197 C C . ASN A 1 772 ? -1.791 31.454 26.403 1.00 57.62 772 ASN A C 1
ATOM 6199 O O . ASN A 1 772 ? -2.442 31.515 27.451 1.00 57.62 772 ASN A O 1
ATOM 6203 N N . SER A 1 773 ? -1.033 32.475 25.999 1.00 65.12 773 SER A N 1
ATOM 6204 C CA . SER A 1 773 ? -0.865 33.728 26.748 1.00 65.12 773 SER A CA 1
ATOM 6205 C C . SER A 1 773 ? -2.158 34.543 26.911 1.00 65.12 773 SER A C 1
ATOM 6207 O O . SER A 1 773 ? -2.290 35.261 27.903 1.00 65.12 773 SER A O 1
ATOM 6209 N N . LEU A 1 774 ? -3.126 34.410 25.997 1.00 68.31 774 LEU A N 1
ATOM 6210 C CA . LEU A 1 774 ? -4.433 35.071 26.081 1.00 68.31 774 LEU A CA 1
ATOM 6211 C C . LEU A 1 774 ? -5.326 34.423 27.142 1.00 68.31 774 LEU A C 1
ATOM 6213 O O . LEU A 1 774 ? -5.921 35.139 27.942 1.00 68.31 774 LEU A O 1
ATOM 6217 N N . GLU A 1 775 ? -5.357 33.092 27.241 1.00 80.50 775 GLU A N 1
ATOM 6218 C CA . GLU A 1 775 ? -6.009 32.410 28.368 1.00 80.50 775 GLU A CA 1
ATOM 6219 C C . GLU A 1 775 ? -5.361 32.807 29.704 1.00 80.50 775 GLU A C 1
ATOM 6221 O O . GLU A 1 775 ? -6.064 33.109 30.669 1.00 80.50 775 GLU A O 1
ATOM 6226 N N . ALA A 1 776 ? -4.027 32.915 29.747 1.00 75.44 776 ALA A N 1
ATOM 6227 C CA . ALA A 1 776 ? -3.291 33.372 30.929 1.00 75.44 776 ALA A CA 1
ATOM 6228 C C . ALA A 1 776 ? -3.629 34.819 31.334 1.00 75.44 776 ALA A C 1
ATOM 6230 O O . ALA A 1 776 ? -3.591 35.168 32.517 1.00 75.44 776 ALA A O 1
ATOM 6231 N N . GLU A 1 777 ? -3.936 35.677 30.361 1.00 80.44 777 GLU A N 1
ATOM 6232 C CA . GLU A 1 777 ? -4.391 37.049 30.578 1.00 80.44 777 GLU A CA 1
ATOM 6233 C C . GLU A 1 777 ? -5.849 37.065 31.073 1.00 80.44 777 GLU A C 1
ATOM 6235 O O . GLU A 1 777 ? -6.136 37.648 32.118 1.00 80.44 777 GLU A O 1
ATOM 6240 N N . VAL A 1 778 ? -6.755 36.341 30.409 1.00 87.75 778 VAL A N 1
ATOM 6241 C CA . VAL A 1 778 ? -8.183 36.262 30.764 1.00 87.75 778 VAL A CA 1
ATOM 6242 C C . VAL A 1 778 ? -8.408 35.664 32.158 1.00 87.75 778 VAL A C 1
ATOM 6244 O O . VAL A 1 778 ? -9.180 36.225 32.938 1.00 87.75 778 VAL A O 1
ATOM 6247 N N . ILE A 1 779 ? -7.702 34.592 32.535 1.00 88.88 779 ILE A N 1
ATOM 6248 C CA . ILE A 1 779 ? -7.782 34.013 33.891 1.00 88.88 779 ILE A CA 1
ATOM 6249 C C . ILE A 1 779 ? -7.331 35.027 34.943 1.00 88.88 779 ILE A C 1
ATOM 6251 O O . ILE A 1 779 ? -7.988 35.180 35.972 1.00 88.88 779 ILE A O 1
ATOM 6255 N N . ARG A 1 780 ? -6.229 35.746 34.690 1.00 88.75 780 ARG A N 1
ATOM 6256 C CA . ARG A 1 780 ? -5.695 36.770 35.602 1.00 88.75 780 ARG A CA 1
ATOM 6257 C C . ARG A 1 780 ? -6.711 37.889 35.828 1.00 88.75 780 ARG A C 1
ATOM 6259 O O . ARG A 1 780 ? -6.919 38.297 36.970 1.00 88.75 780 ARG A O 1
ATOM 6266 N N . ILE A 1 781 ? -7.382 38.320 34.759 1.00 92.19 781 ILE A N 1
ATOM 6267 C CA . ILE A 1 781 ? -8.463 39.308 34.802 1.00 92.19 781 ILE A CA 1
ATOM 6268 C C . ILE A 1 781 ? -9.630 38.776 35.638 1.00 92.19 781 ILE A C 1
ATOM 6270 O O . ILE A 1 781 ? -9.988 39.389 36.642 1.00 92.19 781 ILE A O 1
ATOM 6274 N N . PHE A 1 782 ? -10.200 37.614 35.301 1.00 91.69 782 PHE A N 1
ATOM 6275 C CA . PHE A 1 782 ? -11.352 37.078 36.036 1.00 91.69 782 PHE A CA 1
ATOM 6276 C C . PHE A 1 782 ? -11.035 36.728 37.498 1.00 91.69 782 PHE A C 1
ATOM 6278 O O . PHE A 1 782 ? -11.888 36.956 38.358 1.00 91.69 782 PHE A O 1
ATOM 6285 N N . LYS A 1 783 ? -9.808 36.289 37.821 1.00 89.31 783 LYS A N 1
ATOM 6286 C CA . LYS A 1 783 ? -9.341 36.131 39.209 1.00 89.31 783 LYS A CA 1
ATOM 6287 C C . LYS A 1 783 ? -9.345 37.470 39.955 1.00 89.31 783 LYS A C 1
ATOM 6289 O O . LYS A 1 783 ? -9.843 37.529 41.077 1.00 89.31 783 LYS A O 1
ATOM 6294 N N . ALA A 1 784 ? -8.859 38.549 39.336 1.00 88.12 784 ALA A N 1
ATOM 6295 C CA . ALA A 1 784 ? -8.902 39.886 39.928 1.00 88.12 784 ALA A CA 1
ATOM 6296 C C . ALA A 1 784 ? -10.344 40.405 40.107 1.00 88.12 784 ALA A C 1
ATOM 6298 O O . ALA A 1 784 ? -10.658 40.991 41.142 1.00 88.12 784 ALA A O 1
ATOM 6299 N N . LYS A 1 785 ? -11.249 40.149 39.148 1.00 88.88 785 LYS A N 1
ATOM 6300 C CA . LYS A 1 785 ? -12.666 40.546 39.268 1.00 88.88 785 LYS A CA 1
ATOM 6301 C C . LYS A 1 785 ? -13.419 39.752 40.336 1.00 88.88 785 LYS A C 1
ATOM 6303 O O . LYS A 1 785 ? -14.213 40.349 41.057 1.00 88.88 785 LYS A O 1
ATOM 6308 N N . ALA A 1 786 ? -13.166 38.449 40.482 1.00 86.69 786 ALA A N 1
ATOM 6309 C CA . ALA A 1 786 ? -13.852 37.587 41.454 1.00 86.69 786 ALA A CA 1
ATOM 6310 C C . ALA A 1 786 ? -13.747 38.105 42.902 1.00 86.69 786 ALA A C 1
ATOM 6312 O O . ALA A 1 786 ? -14.725 38.071 43.650 1.00 86.69 786 ALA A O 1
ATOM 6313 N N . LEU A 1 787 ? -12.588 38.666 43.271 1.00 81.31 787 LEU A N 1
ATOM 6314 C CA . LEU A 1 787 ? -12.341 39.253 44.595 1.00 81.31 787 LEU A CA 1
ATOM 6315 C C . LEU A 1 787 ? -13.273 40.431 44.933 1.00 81.31 787 LEU A C 1
ATOM 6317 O O . LEU A 1 787 ? -13.533 40.676 46.109 1.00 81.31 787 LEU A O 1
ATOM 6321 N N . VAL A 1 788 ? -13.788 41.148 43.927 1.00 80.19 788 VAL A N 1
ATOM 6322 C CA . VAL A 1 788 ? -14.664 42.323 44.108 1.00 80.19 788 VAL A CA 1
ATOM 6323 C C . VAL A 1 788 ? -16.111 42.089 43.657 1.00 80.19 788 VAL A C 1
ATOM 6325 O O . VAL A 1 788 ? -17.008 42.807 44.093 1.00 80.19 788 VAL A O 1
ATOM 6328 N N . SER A 1 789 ? -16.375 41.082 42.818 1.00 77.31 789 SER A N 1
ATOM 6329 C CA . SER A 1 789 ? -17.694 40.855 42.209 1.00 77.31 789 SER A CA 1
ATOM 6330 C C . SER A 1 789 ? -18.605 39.883 42.972 1.00 77.31 789 SER A C 1
ATOM 6332 O O . SER A 1 789 ? -19.821 39.910 42.754 1.00 77.31 789 SER A O 1
ATOM 6334 N N . GLN A 1 790 ? -18.065 39.070 43.894 1.00 65.31 790 GLN A N 1
ATOM 6335 C CA . GLN A 1 790 ? -18.792 37.993 44.592 1.00 65.31 790 GLN A CA 1
ATOM 6336 C C . GLN A 1 790 ? -20.176 38.425 45.113 1.00 65.31 790 GLN A C 1
ATOM 6338 O O . GLN A 1 790 ? -21.180 37.769 44.831 1.00 65.31 790 GLN A O 1
ATOM 6343 N N . LYS A 1 791 ? -20.235 39.540 45.859 1.00 71.06 791 LYS A N 1
ATOM 6344 C CA . LYS A 1 791 ? -21.467 40.041 46.502 1.00 71.06 791 LYS A CA 1
ATOM 6345 C C . LYS A 1 791 ? -22.360 40.888 45.587 1.00 71.06 791 LYS A C 1
ATOM 6347 O O . LYS A 1 791 ? -23.475 41.225 45.970 1.00 71.06 791 LYS A O 1
ATOM 6352 N N . ILE A 1 792 ? -21.893 41.215 44.382 1.00 74.31 792 ILE A N 1
ATOM 6353 C CA . ILE A 1 792 ? -22.639 42.000 43.386 1.00 74.31 792 ILE A CA 1
ATOM 6354 C C . ILE A 1 792 ? -23.518 41.070 42.537 1.00 74.31 792 ILE A C 1
ATOM 6356 O O . ILE A 1 792 ? -24.655 41.404 42.207 1.00 74.31 792 ILE A O 1
ATOM 6360 N N . HIS A 1 793 ? -23.026 39.869 42.220 1.00 71.94 793 HIS A N 1
ATOM 6361 C CA . HIS A 1 793 ? -23.736 38.921 41.357 1.00 71.94 793 HIS A CA 1
ATOM 6362 C C . HIS A 1 793 ? -24.712 37.977 42.082 1.00 71.94 793 HIS A C 1
ATOM 6364 O O . HIS A 1 793 ? -25.365 37.195 41.402 1.00 71.94 793 HIS A O 1
ATOM 6370 N N . CYS A 1 794 ? -24.902 38.068 43.407 1.00 69.06 794 CYS A N 1
ATOM 6371 C CA . CYS A 1 794 ? -25.768 37.153 44.179 1.00 69.06 794 CYS A CA 1
ATOM 6372 C C . CYS A 1 794 ? -27.198 36.986 43.628 1.00 69.06 794 CYS A C 1
ATOM 6374 O O . CYS A 1 794 ? -27.769 35.904 43.712 1.00 69.06 794 CYS A O 1
ATOM 6376 N N . ASN A 1 795 ? -27.773 38.046 43.050 1.00 67.19 795 ASN A N 1
ATOM 6377 C CA . ASN A 1 795 ? -29.124 38.031 42.471 1.00 67.19 795 ASN A CA 1
ATOM 6378 C C . ASN A 1 795 ? -29.136 37.681 40.965 1.00 67.19 795 ASN A C 1
ATOM 6380 O O . ASN A 1 795 ? -30.181 37.737 40.311 1.00 67.19 795 ASN A O 1
ATOM 6384 N N . SER A 1 796 ? -27.980 37.338 40.392 1.00 71.81 796 SER A N 1
ATOM 6385 C CA . SER A 1 796 ? -27.825 36.954 38.992 1.00 71.81 796 SER A CA 1
ATOM 6386 C C . SER A 1 796 ? -28.266 35.510 38.772 1.00 71.81 796 SER A C 1
ATOM 6388 O O . SER A 1 796 ? -27.613 34.568 39.211 1.00 71.81 796 SER A O 1
ATOM 6390 N N . LYS A 1 797 ? -29.340 35.321 38.002 1.00 77.81 797 LYS A N 1
ATOM 6391 C CA . LYS A 1 797 ? -29.789 33.991 37.550 1.00 77.81 797 LYS A CA 1
ATOM 6392 C C . LYS A 1 797 ? -28.995 33.458 36.344 1.00 77.81 797 LYS A C 1
ATOM 6394 O O . LYS A 1 797 ? -29.423 32.498 35.711 1.00 77.81 797 LYS A O 1
ATOM 6399 N N . ILE A 1 798 ? -27.881 34.101 35.983 1.00 80.12 798 ILE A N 1
ATOM 6400 C CA . ILE A 1 798 ? -27.061 33.724 34.826 1.00 80.12 798 ILE A CA 1
ATOM 6401 C C . ILE A 1 798 ? -26.155 32.549 35.205 1.00 80.12 798 ILE A C 1
ATOM 6403 O O . ILE A 1 798 ? -25.439 32.609 36.209 1.00 80.12 798 ILE A O 1
ATOM 6407 N N . LYS A 1 799 ? -26.172 31.508 34.369 1.00 81.56 799 LYS A N 1
ATOM 6408 C CA . LYS A 1 799 ? -25.293 30.339 34.446 1.00 81.56 799 LYS A CA 1
ATOM 6409 C C . LYS A 1 799 ? -24.391 30.239 33.220 1.00 81.56 799 LYS A C 1
ATOM 6411 O O . LYS A 1 799 ? -24.800 30.639 32.131 1.00 81.56 799 LYS A O 1
ATOM 6416 N N . PHE A 1 800 ? -23.204 29.674 33.418 1.00 80.25 800 PHE A N 1
ATOM 6417 C CA . PHE A 1 800 ? -22.318 29.187 32.360 1.00 80.25 800 PHE A CA 1
ATOM 6418 C C . PHE A 1 800 ? -22.130 27.690 32.623 1.00 80.25 800 PHE A C 1
ATOM 6420 O O . PHE A 1 800 ? -21.666 27.315 33.703 1.00 80.25 800 PHE A O 1
ATOM 6427 N N . GLY A 1 801 ? -22.595 26.842 31.704 1.00 78.00 801 GLY A N 1
ATOM 6428 C CA . GLY A 1 801 ? -22.864 25.437 32.022 1.00 78.00 801 GLY A CA 1
ATOM 6429 C C . GLY A 1 801 ? -23.854 25.293 33.188 1.00 78.00 801 GLY A C 1
ATOM 6430 O O . GLY A 1 801 ? -24.846 26.018 33.291 1.00 78.00 801 GLY A O 1
ATOM 6431 N N . ASP A 1 802 ? -23.569 24.360 34.087 1.00 79.00 802 ASP A N 1
ATOM 6432 C CA . ASP A 1 802 ? -24.385 23.996 35.247 1.00 79.00 802 ASP A CA 1
ATOM 6433 C C . ASP A 1 802 ? -24.258 24.945 36.460 1.00 79.00 802 ASP A C 1
ATOM 6435 O O . ASP A 1 802 ? -25.161 24.956 37.304 1.00 79.00 802 ASP A O 1
ATOM 6439 N N . ARG A 1 803 ? -23.231 25.809 36.534 1.00 83.81 803 ARG A N 1
ATOM 6440 C CA . ARG A 1 803 ? -22.989 26.737 37.666 1.00 83.81 803 ARG A CA 1
ATOM 6441 C C . ARG A 1 803 ? -23.320 28.201 37.337 1.00 83.81 803 ARG A C 1
ATOM 6443 O O . ARG A 1 803 ? -23.211 28.646 36.194 1.00 83.81 803 ARG A O 1
ATOM 6450 N N . THR A 1 804 ? -23.722 28.975 38.345 1.00 85.62 804 THR A N 1
ATOM 6451 C CA . THR A 1 804 ? -23.955 30.431 38.258 1.00 85.62 804 THR A CA 1
ATOM 6452 C C . THR A 1 804 ? -22.656 31.237 38.190 1.00 85.62 804 THR A C 1
ATOM 6454 O O . THR A 1 804 ? -21.592 30.766 38.586 1.00 85.62 804 THR A O 1
ATOM 6457 N N . ILE A 1 805 ? -22.743 32.503 37.762 1.00 83.88 805 ILE A N 1
ATOM 6458 C CA . ILE A 1 805 ? -21.608 33.446 37.815 1.00 83.88 805 ILE A CA 1
ATOM 6459 C C . ILE A 1 805 ? -21.015 33.550 39.234 1.00 83.88 805 ILE A C 1
ATOM 6461 O O . ILE A 1 805 ? -19.796 33.605 39.377 1.00 83.88 805 ILE A O 1
ATOM 6465 N N . THR A 1 806 ? -21.843 33.539 40.285 1.00 83.50 806 THR A N 1
ATOM 6466 C CA . THR A 1 806 ? -21.371 33.609 41.681 1.00 83.50 806 THR A CA 1
ATOM 6467 C C . THR A 1 806 ? -20.667 32.328 42.135 1.00 83.50 806 THR A C 1
ATOM 6469 O O . THR A 1 806 ? -19.730 32.415 42.921 1.00 83.50 806 THR A O 1
ATOM 6472 N N . GLU A 1 807 ? -21.063 31.158 41.626 1.00 84.50 807 GLU A N 1
ATOM 6473 C CA . GLU A 1 807 ? -20.393 29.872 41.894 1.00 84.50 807 GLU A CA 1
ATOM 6474 C C . GLU A 1 807 ? -19.093 29.697 41.086 1.00 84.50 807 GLU A C 1
ATOM 6476 O O . GLU A 1 807 ? -18.182 28.990 41.516 1.00 84.50 807 GLU A O 1
ATOM 6481 N N . TRP A 1 808 ? -18.967 30.366 39.935 1.00 87.50 808 TRP A N 1
ATOM 6482 C CA . TRP A 1 808 ? -17.706 30.447 39.192 1.00 87.50 808 TRP A CA 1
ATOM 6483 C C . TRP A 1 808 ? -16.714 31.427 39.827 1.00 87.50 808 TRP A C 1
ATOM 6485 O O . TRP A 1 808 ? -15.551 31.077 40.034 1.00 87.50 808 TRP A O 1
ATOM 6495 N N . LEU A 1 809 ? -17.177 32.636 40.162 1.00 86.00 809 LEU A N 1
ATOM 6496 C CA . LEU A 1 809 ? -16.371 33.750 40.679 1.00 86.00 809 LEU A CA 1
ATOM 6497 C C . LEU A 1 809 ? -16.365 33.816 42.219 1.00 86.00 809 LEU A C 1
ATOM 6499 O O . LEU A 1 809 ? -16.438 34.892 42.813 1.00 86.00 809 LEU A O 1
ATOM 6503 N N . ILE A 1 810 ? -16.266 32.657 42.875 1.00 82.38 810 ILE A N 1
ATOM 6504 C CA . ILE A 1 810 ? -16.002 32.572 44.318 1.00 82.38 810 ILE A CA 1
ATOM 6505 C C . ILE A 1 810 ? -14.573 33.098 44.584 1.00 82.38 810 ILE A C 1
ATOM 6507 O O . ILE A 1 810 ? -13.659 32.750 43.826 1.00 82.38 810 ILE A O 1
ATOM 6511 N N . PRO A 1 811 ? -14.333 33.895 45.647 1.00 73.94 811 PRO A N 1
ATOM 6512 C CA . PRO A 1 811 ? -12.990 34.267 46.079 1.00 73.94 811 PRO A CA 1
ATOM 6513 C C . PRO A 1 811 ? -12.092 33.035 46.199 1.00 73.94 811 PRO A C 1
ATOM 6515 O O . PRO A 1 811 ? -12.478 32.022 46.776 1.00 73.94 811 PRO A O 1
ATOM 6518 N N . ASN A 1 812 ? -10.908 33.125 45.604 1.00 74.88 812 ASN A N 1
ATOM 6519 C CA . ASN A 1 812 ? -9.913 32.059 45.496 1.00 74.88 812 ASN A CA 1
ATOM 6520 C C . ASN A 1 812 ? -10.350 30.789 44.720 1.00 74.88 812 ASN A C 1
ATOM 6522 O O . ASN A 1 812 ? -9.549 29.873 44.553 1.00 74.88 812 ASN A O 1
ATOM 6526 N N . GLY A 1 813 ? -11.560 30.733 44.145 1.00 72.31 813 GLY A N 1
ATOM 6527 C CA . GLY A 1 813 ? -11.988 29.608 43.297 1.00 72.31 813 GLY A CA 1
ATOM 6528 C C . GLY A 1 813 ? -11.093 29.435 42.062 1.00 72.31 813 GLY A C 1
ATOM 6529 O O . GLY A 1 813 ? -10.644 28.335 41.752 1.00 72.31 813 GLY A O 1
ATOM 6530 N N . LEU A 1 814 ? -10.728 30.550 41.419 1.00 80.31 814 LEU A N 1
ATOM 6531 C CA . LEU A 1 814 ? -9.791 30.603 40.286 1.00 80.31 814 LEU A CA 1
ATOM 6532 C C . LEU A 1 814 ? -8.304 30.486 40.697 1.00 80.31 814 LEU A C 1
ATOM 6534 O O . LEU A 1 814 ? -7.430 30.973 39.981 1.00 80.31 814 LEU A O 1
ATOM 6538 N N . GLU A 1 815 ? -7.981 29.858 41.832 1.00 79.50 815 GLU A N 1
ATOM 6539 C CA . GLU A 1 815 ? -6.598 29.467 42.175 1.00 79.50 815 GLU A CA 1
ATOM 6540 C C . GLU A 1 815 ? -6.276 28.019 41.798 1.00 79.50 815 GLU A C 1
ATOM 6542 O O . GLU A 1 815 ? -5.127 27.717 41.487 1.00 79.50 815 GLU A O 1
ATOM 6547 N N . SER A 1 816 ? -7.281 27.141 41.747 1.00 81.06 816 SER A N 1
ATOM 6548 C CA . SER A 1 816 ? -7.110 25.780 41.236 1.00 81.06 816 SER A CA 1
ATOM 6549 C C . SER A 1 816 ? -7.092 25.777 39.708 1.00 81.06 816 SER A C 1
ATOM 6551 O O . SER A 1 816 ? -8.064 26.204 39.082 1.00 81.06 816 SER A O 1
ATOM 6553 N N . GLN A 1 817 ? -6.029 25.229 39.110 1.00 74.50 817 GLN A N 1
ATOM 6554 C CA . GLN A 1 817 ? -5.902 25.034 37.659 1.00 74.50 817 GLN A CA 1
ATOM 6555 C C . GLN A 1 817 ? -7.130 24.299 37.084 1.00 74.50 817 GLN A C 1
ATOM 6557 O O . GLN A 1 817 ? -7.689 24.720 36.077 1.00 74.50 817 GLN A O 1
ATOM 6562 N N . GLN A 1 818 ? -7.645 23.291 37.800 1.00 73.31 818 GLN A N 1
ATOM 6563 C CA . GLN A 1 818 ? -8.842 22.537 37.408 1.00 73.31 818 GLN A CA 1
ATOM 6564 C C . GLN A 1 818 ? -10.111 23.404 37.349 1.00 73.31 818 GLN A C 1
ATOM 6566 O O . GLN A 1 818 ? -10.934 23.241 36.451 1.00 73.31 818 GLN A O 1
ATOM 6571 N N . HIS A 1 819 ? -10.286 24.345 38.285 1.00 80.69 819 HIS A N 1
ATOM 6572 C CA . HIS A 1 819 ? -11.439 25.259 38.278 1.00 80.69 819 HIS A CA 1
ATOM 6573 C C . HIS A 1 819 ? -11.277 26.362 37.225 1.00 80.69 819 HIS A C 1
ATOM 6575 O O . HIS A 1 819 ? -12.274 26.820 36.679 1.00 80.69 819 HIS A O 1
ATOM 6581 N N . GLN A 1 820 ? -10.042 26.752 36.885 1.00 82.88 820 GLN A N 1
ATOM 6582 C CA . GLN A 1 820 ? -9.767 27.664 35.770 1.00 82.88 820 GLN A CA 1
ATOM 6583 C C . GLN A 1 820 ? -10.075 27.018 34.405 1.00 82.88 820 GLN A C 1
ATOM 6585 O O . GLN A 1 820 ? -10.730 27.665 33.589 1.00 82.88 820 GLN A O 1
ATOM 6590 N N . ILE A 1 821 ? -9.677 25.754 34.182 1.00 72.44 821 ILE A N 1
ATOM 6591 C CA . ILE A 1 821 ? -10.033 24.962 32.985 1.00 72.44 821 ILE A CA 1
ATOM 6592 C C . ILE A 1 821 ? -11.556 24.900 32.851 1.00 72.44 821 ILE A C 1
ATOM 6594 O O . ILE A 1 821 ? -12.126 25.377 31.870 1.00 72.44 821 ILE A O 1
ATOM 6598 N N . GLN A 1 822 ? -12.226 24.398 33.896 1.00 78.44 822 GLN A N 1
ATOM 6599 C CA . GLN A 1 822 ? -13.684 24.275 33.932 1.00 78.44 822 GLN A CA 1
ATOM 6600 C C . GLN A 1 822 ? -14.393 25.620 33.707 1.00 78.44 822 GLN A C 1
ATOM 6602 O O . GLN A 1 822 ? -15.422 25.656 33.037 1.00 78.44 822 GLN A O 1
ATOM 6607 N N . PHE A 1 823 ? -13.846 26.725 34.224 1.00 84.62 823 PHE A N 1
ATOM 6608 C CA . PHE A 1 823 ? -14.401 28.060 34.021 1.00 84.62 823 PHE A CA 1
ATOM 6609 C C . PHE A 1 823 ? -14.247 28.559 32.579 1.00 84.62 823 PHE A C 1
ATOM 6611 O O . PHE A 1 823 ? -15.234 29.029 32.015 1.00 84.62 823 PHE A O 1
ATOM 6618 N N . LEU A 1 824 ? -13.059 28.463 31.964 1.00 83.38 824 LEU A N 1
ATOM 6619 C CA . LEU A 1 824 ? -12.866 28.913 30.578 1.00 83.38 824 LEU A CA 1
ATOM 6620 C C . LEU A 1 824 ? -13.669 28.068 29.586 1.00 83.38 824 LEU A C 1
ATOM 6622 O O . LEU A 1 824 ? -14.250 28.621 28.651 1.00 83.38 824 LEU A O 1
ATOM 6626 N N . ASP A 1 825 ? -13.772 26.759 29.803 1.00 73.62 825 ASP A N 1
ATOM 6627 C CA . ASP A 1 825 ? -14.563 25.887 28.936 1.00 73.62 825 ASP A CA 1
ATOM 6628 C C . ASP A 1 825 ? -16.074 26.103 29.151 1.00 73.62 825 ASP A C 1
ATOM 6630 O O . ASP A 1 825 ? -16.822 26.201 28.178 1.00 73.62 825 ASP A O 1
ATOM 6634 N N . ALA A 1 826 ? -16.552 26.303 30.386 1.00 79.44 826 ALA A N 1
ATOM 6635 C CA . ALA A 1 826 ? -17.952 26.671 30.626 1.00 79.44 826 ALA A CA 1
ATOM 6636 C C . ALA A 1 826 ? -18.310 28.052 30.047 1.00 79.44 826 ALA A C 1
ATOM 6638 O O . ALA A 1 826 ? -19.403 28.229 29.509 1.00 79.44 826 ALA A O 1
ATOM 6639 N N . LEU A 1 827 ? -17.398 29.027 30.137 1.00 85.50 827 LEU A N 1
ATOM 6640 C CA . LEU A 1 827 ? -17.583 30.391 29.641 1.00 85.50 827 LEU A CA 1
ATOM 6641 C C . LEU A 1 827 ? -17.533 30.456 28.104 1.00 85.50 827 LEU A C 1
ATOM 6643 O O . LEU A 1 827 ? -18.411 31.060 27.493 1.00 85.50 827 LEU A O 1
ATOM 6647 N N . SER A 1 828 ? -16.558 29.800 27.468 1.00 78.62 828 SER A N 1
ATOM 6648 C CA . SER A 1 828 ? -16.399 29.776 26.002 1.00 78.62 828 SER A CA 1
ATOM 6649 C C . SER A 1 828 ? -17.534 29.055 25.265 1.00 78.62 828 SER A C 1
ATOM 6651 O O . SER A 1 828 ? -17.768 29.337 24.091 1.00 78.62 828 SER A O 1
ATOM 6653 N N . ASN A 1 829 ? -18.251 28.148 25.936 1.00 75.44 829 ASN A N 1
ATOM 6654 C CA . ASN A 1 829 ? -19.438 27.466 25.407 1.00 75.44 829 ASN A CA 1
ATOM 6655 C C . ASN A 1 829 ? -20.770 28.128 25.833 1.00 75.44 829 ASN A C 1
ATOM 6657 O O . ASN A 1 829 ? -21.841 27.623 25.493 1.00 75.44 829 ASN A O 1
ATOM 6661 N N . ALA A 1 830 ? -20.744 29.241 26.574 1.00 80.06 830 ALA A N 1
ATOM 6662 C CA . ALA A 1 830 ? -21.953 29.892 27.075 1.00 80.06 830 ALA A CA 1
ATOM 6663 C C . ALA A 1 830 ? -22.605 30.817 26.032 1.00 80.06 830 ALA A C 1
ATOM 6665 O O . ALA A 1 830 ? -22.513 32.041 26.135 1.00 80.06 830 ALA A O 1
ATOM 6666 N N . GLU A 1 831 ? -23.334 30.278 25.056 1.00 78.12 831 GLU A N 1
ATOM 6667 C CA . GLU A 1 831 ? -24.207 31.120 24.226 1.00 78.12 831 GLU A CA 1
ATOM 6668 C C . GLU A 1 831 ? -25.381 31.703 25.050 1.00 78.12 831 GLU A C 1
ATOM 6670 O O . GLU A 1 831 ? -25.910 31.037 25.944 1.00 78.12 831 GLU A O 1
ATOM 6675 N N . PRO A 1 832 ? -25.830 32.952 24.797 1.00 83.00 832 PRO A N 1
ATOM 6676 C CA . PRO A 1 832 ? -25.302 33.944 23.853 1.00 83.00 832 PRO A CA 1
ATOM 6677 C C . PRO A 1 832 ? -24.264 34.899 24.492 1.00 83.00 832 PRO A C 1
ATOM 6679 O O . PRO A 1 832 ? -24.073 36.022 24.016 1.00 83.00 832 PRO A O 1
ATOM 6682 N N . TRP A 1 833 ? -23.647 34.521 25.619 1.00 86.62 833 TRP A N 1
ATOM 6683 C CA . TRP A 1 833 ? -22.635 35.326 26.319 1.00 86.62 833 TRP A CA 1
ATOM 6684 C C . TRP A 1 833 ? -21.330 35.412 25.544 1.00 86.62 833 TRP A C 1
ATOM 6686 O O . TRP A 1 833 ? -20.805 36.517 25.389 1.00 86.62 833 TRP A O 1
ATOM 6696 N N . ILE A 1 834 ? -20.886 34.283 24.999 1.00 84.69 834 ILE A N 1
ATOM 6697 C CA . ILE A 1 834 ? -19.800 34.185 24.029 1.00 84.69 834 ILE A CA 1
ATOM 6698 C C . ILE A 1 834 ? -20.322 33.485 22.774 1.00 84.69 834 ILE A C 1
ATOM 6700 O O . ILE A 1 834 ? -21.000 32.467 22.862 1.00 84.69 834 ILE A O 1
ATOM 6704 N N . PHE A 1 835 ? -19.987 34.048 21.616 1.00 76.44 835 PHE A N 1
ATOM 6705 C CA . PHE A 1 835 ? -19.980 33.375 20.324 1.00 76.44 835 PHE A CA 1
ATOM 6706 C C . PHE A 1 835 ? -18.514 33.223 19.922 1.00 76.44 835 PHE A C 1
ATOM 6708 O O . PHE A 1 835 ? -17.792 34.213 19.803 1.00 76.44 835 PHE A O 1
ATOM 6715 N N . LYS A 1 836 ? -18.059 31.980 19.768 1.00 73.50 836 LYS A N 1
ATOM 6716 C CA . LYS A 1 836 ? -16.665 31.675 19.431 1.00 73.50 836 LYS A CA 1
ATOM 6717 C C . LYS A 1 836 ? -16.319 32.274 18.065 1.00 73.50 836 LYS A C 1
ATOM 6719 O O . LYS A 1 836 ? -17.026 32.004 17.099 1.00 73.50 836 LYS A O 1
ATOM 6724 N N . GLY A 1 837 ? -15.258 33.077 17.989 1.00 61.41 837 GLY A N 1
ATOM 6725 C CA . GLY A 1 837 ? -14.856 33.753 16.750 1.00 61.41 837 GLY A CA 1
ATOM 6726 C C . GLY A 1 837 ? -15.518 35.099 16.474 1.00 61.41 837 GLY A C 1
ATOM 6727 O O . GLY A 1 837 ? -15.121 35.761 15.521 1.00 61.41 837 GLY A O 1
ATOM 6728 N N . ASP A 1 838 ? -16.504 35.520 17.274 1.00 69.31 838 ASP A N 1
ATOM 6729 C CA . ASP A 1 838 ? -17.109 36.846 17.127 1.00 69.31 838 ASP A CA 1
ATOM 6730 C C . ASP A 1 838 ? -17.430 37.475 18.492 1.00 69.31 838 ASP A C 1
ATOM 6732 O O . ASP A 1 838 ? -18.503 37.339 19.105 1.00 69.31 838 ASP A O 1
ATOM 6736 N N . SER A 1 839 ? -16.443 38.211 18.983 1.00 77.44 839 SER A N 1
ATOM 6737 C CA . SER A 1 839 ? -16.543 39.010 20.196 1.00 77.44 839 SER A CA 1
ATOM 6738 C C . SER A 1 839 ? -17.505 40.202 20.076 1.00 77.44 839 SER A C 1
ATOM 6740 O O . SER A 1 839 ? -18.094 40.593 21.083 1.00 77.44 839 SER A O 1
ATOM 6742 N N . ASP A 1 840 ? -17.764 40.736 18.879 1.00 75.50 840 ASP A N 1
ATOM 6743 C CA . ASP A 1 840 ? -18.728 41.828 18.672 1.00 75.50 840 ASP A CA 1
ATOM 6744 C C . ASP A 1 840 ? -20.190 41.320 18.659 1.00 75.50 840 ASP A C 1
ATOM 6746 O O . ASP A 1 840 ? -21.126 42.048 19.014 1.00 75.50 840 ASP A O 1
ATOM 6750 N N . LYS A 1 841 ? -20.430 40.040 18.346 1.00 78.81 841 LYS A N 1
ATOM 6751 C CA . LYS A 1 841 ? -21.706 39.338 18.557 1.00 78.81 841 LYS A CA 1
ATOM 6752 C C . LYS A 1 841 ? -21.890 38.967 20.030 1.00 78.81 841 LYS A C 1
ATOM 6754 O O . LYS A 1 841 ? -22.995 39.147 20.553 1.00 78.81 841 LYS A O 1
ATOM 6759 N N . SER A 1 842 ? -20.824 38.538 20.702 1.00 83.56 842 SER A N 1
ATOM 6760 C CA . SER A 1 842 ? -20.804 38.097 22.106 1.00 83.56 842 SER A CA 1
ATOM 6761 C C . SER A 1 842 ? -21.425 39.105 23.083 1.00 83.56 842 SER A C 1
ATOM 6763 O O . SER A 1 842 ? -21.002 40.259 23.190 1.00 83.56 842 SER A O 1
ATOM 6765 N N . ARG A 1 843 ? -22.441 38.676 23.849 1.00 91.12 843 ARG A N 1
ATOM 6766 C CA . ARG A 1 843 ? -23.128 39.554 24.813 1.00 91.12 843 ARG A CA 1
ATOM 6767 C C . ARG A 1 843 ? -22.197 40.056 25.920 1.00 91.12 843 ARG A C 1
ATOM 6769 O O . ARG A 1 843 ? -22.399 41.170 26.393 1.00 91.12 843 ARG A O 1
ATOM 6776 N N . LEU A 1 844 ? -21.168 39.293 26.298 1.00 91.56 844 LEU A N 1
ATOM 6777 C CA . LEU A 1 844 ? -20.188 39.713 27.302 1.00 91.56 844 LEU A CA 1
ATOM 6778 C C . LEU A 1 844 ? -19.522 41.052 26.931 1.00 91.56 844 LEU A C 1
ATOM 6780 O O . LEU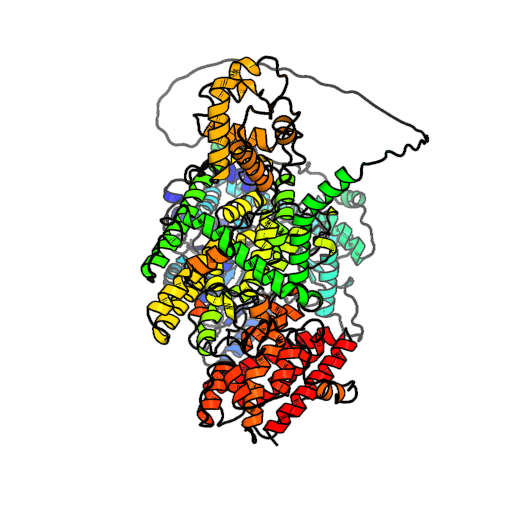 A 1 844 ? -19.487 41.958 27.761 1.00 91.56 844 LEU A O 1
ATOM 6784 N N . MET A 1 845 ? -19.084 41.226 25.678 1.00 92.81 845 MET A N 1
ATOM 6785 C CA . MET A 1 845 ? -18.467 42.482 25.222 1.00 92.81 845 MET A CA 1
ATOM 6786 C C . MET A 1 845 ? -19.465 43.641 25.193 1.00 92.81 845 MET A C 1
ATOM 6788 O O . MET A 1 845 ? -19.120 44.759 25.570 1.00 92.81 845 MET A O 1
ATOM 6792 N N . LYS A 1 846 ? -20.725 43.382 24.825 1.00 89.81 846 LYS A N 1
ATOM 6793 C CA . LYS A 1 846 ? -21.801 44.392 24.832 1.00 89.81 846 LYS A CA 1
ATOM 6794 C C . LYS A 1 846 ? -22.128 44.894 26.233 1.00 89.81 846 LYS A C 1
ATOM 6796 O O . LYS A 1 846 ? -22.386 46.076 26.411 1.00 89.81 846 LYS A O 1
ATOM 6801 N N . GLU A 1 847 ? -22.102 44.012 27.228 1.00 91.56 847 GLU A N 1
ATOM 6802 C CA . GLU A 1 847 ? -22.363 44.387 28.620 1.00 91.56 847 GLU A CA 1
ATOM 6803 C C . GLU A 1 847 ? -21.150 45.102 29.256 1.00 91.56 847 GLU A C 1
ATOM 6805 O O . GLU A 1 847 ? -21.358 45.897 30.167 1.00 91.56 847 GLU A O 1
ATOM 6810 N N . LEU A 1 848 ? -19.918 44.881 28.769 1.00 88.44 848 LEU A N 1
ATOM 6811 C CA . LEU A 1 848 ? -18.701 45.619 29.171 1.00 88.44 848 LEU A CA 1
ATOM 6812 C C . LEU A 1 848 ? -18.490 46.951 28.420 1.00 88.44 848 LEU A C 1
ATOM 6814 O O . LEU A 1 848 ? -17.767 47.820 28.905 1.00 88.44 848 LEU A O 1
ATOM 6818 N N . SER A 1 849 ? -19.097 47.114 27.243 1.00 85.12 849 SER A N 1
ATOM 6819 C CA . SER A 1 849 ? -19.011 48.322 26.409 1.00 85.12 849 SER A CA 1
ATOM 6820 C C . SER A 1 849 ? -19.857 49.478 26.956 1.00 85.12 849 SER A C 1
ATOM 6822 O O . SER A 1 849 ? -20.682 49.293 27.847 1.00 85.12 849 SER A O 1
ATOM 6824 N N . TRP A 1 850 ? -19.671 50.690 26.418 1.00 77.69 850 TRP A N 1
ATOM 6825 C CA . TRP A 1 850 ? -20.482 51.868 26.764 1.00 77.69 850 TRP A CA 1
ATOM 6826 C C . TRP A 1 850 ? -21.989 51.565 26.661 1.00 77.69 850 TRP A C 1
ATOM 6828 O O . TRP A 1 850 ? -22.425 50.914 25.716 1.00 77.69 850 TRP A O 1
ATOM 6838 N N . GLN A 1 851 ? -22.771 52.033 27.643 1.00 83.19 851 GLN A N 1
ATOM 6839 C CA . GLN A 1 851 ? -24.191 51.690 27.886 1.00 83.19 851 GLN A CA 1
ATOM 6840 C C . GLN A 1 851 ? -24.476 50.242 28.355 1.00 83.19 851 GLN A C 1
ATOM 6842 O O . GLN A 1 851 ? -25.610 49.939 28.728 1.00 83.19 851 GLN A O 1
ATOM 6847 N N . GLY A 1 852 ? -23.477 49.359 28.408 1.00 84.88 852 GLY A N 1
ATOM 6848 C CA . GLY A 1 852 ? -23.586 48.027 29.003 1.00 84.88 852 GLY A CA 1
ATOM 6849 C C . GLY A 1 852 ? -23.654 48.056 30.537 1.00 84.88 852 GLY A C 1
ATOM 6850 O O . GLY A 1 852 ? -23.102 48.943 31.188 1.00 84.88 852 GLY A O 1
ATOM 6851 N N . ARG A 1 853 ? -24.315 47.063 31.152 1.00 85.62 853 ARG A N 1
ATOM 6852 C CA . ARG A 1 853 ? -24.542 47.018 32.617 1.00 85.62 853 ARG A CA 1
ATOM 6853 C C . ARG A 1 853 ? -23.291 46.706 33.445 1.00 85.62 853 ARG A C 1
ATOM 6855 O O . ARG A 1 853 ? -23.340 46.774 34.668 1.00 85.62 853 ARG A O 1
ATOM 6862 N N . MET A 1 854 ? -22.197 46.337 32.788 1.00 85.44 854 MET A N 1
ATOM 6863 C CA . MET A 1 854 ? -20.879 46.091 33.369 1.00 85.44 854 MET A CA 1
ATOM 6864 C C . MET A 1 854 ? -19.832 47.084 32.824 1.00 85.44 854 MET A C 1
ATOM 6866 O O . MET A 1 854 ? -18.631 46.869 33.009 1.00 85.44 854 MET A O 1
ATOM 6870 N N . PHE A 1 855 ? -20.258 48.175 32.171 1.00 86.06 855 PHE A N 1
ATOM 6871 C CA . PHE A 1 855 ? -19.359 49.230 31.706 1.00 86.06 855 PHE A CA 1
ATOM 6872 C C . PHE A 1 855 ? -18.476 49.761 32.845 1.00 86.06 855 PHE A C 1
ATOM 6874 O O . PHE A 1 855 ? -18.947 49.992 33.958 1.00 86.06 855 PHE A O 1
ATOM 6881 N N . GLY A 1 856 ? -17.182 49.937 32.570 1.00 82.75 856 GLY A N 1
ATOM 6882 C CA . GLY A 1 856 ? -16.202 50.426 33.544 1.00 82.75 856 GLY A CA 1
ATOM 6883 C C . GLY A 1 856 ? -15.772 49.413 34.615 1.00 82.75 856 GLY A C 1
ATOM 6884 O O . GLY A 1 856 ? -14.869 49.712 35.389 1.00 82.75 856 GLY A O 1
ATOM 6885 N N . SER A 1 857 ? -16.352 48.204 34.661 1.00 87.25 857 SER A N 1
ATOM 6886 C CA . SER A 1 857 ? -15.882 47.142 35.575 1.00 87.25 857 SER A CA 1
A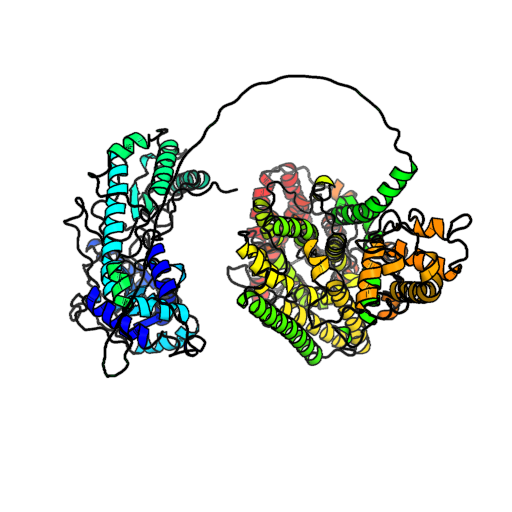TOM 6887 C C . SER A 1 857 ? -14.591 46.453 35.096 1.00 87.25 857 SER A C 1
ATOM 6889 O O . SER A 1 857 ? -13.861 45.859 35.895 1.00 87.25 857 SER A O 1
ATOM 6891 N N . PHE A 1 858 ? -14.286 46.565 33.800 1.00 91.94 858 PHE A N 1
ATOM 6892 C CA . PHE A 1 858 ? -13.039 46.152 33.150 1.00 91.94 858 PHE A CA 1
ATOM 6893 C C . PHE A 1 858 ? -12.385 47.395 32.519 1.00 91.94 858 PHE A C 1
ATOM 6895 O O . PHE A 1 858 ? -13.088 48.284 32.033 1.00 91.94 858 PHE A O 1
ATOM 6902 N N . THR A 1 859 ? -11.053 47.468 32.509 1.00 86.94 859 THR A N 1
ATOM 6903 C CA . THR A 1 859 ? -10.304 48.504 31.783 1.00 86.94 859 THR A CA 1
ATOM 6904 C C . THR A 1 859 ? -10.323 48.238 30.276 1.00 86.94 859 THR A C 1
ATOM 6906 O O . THR A 1 859 ? -10.641 47.138 29.821 1.00 86.94 859 THR A O 1
ATOM 6909 N N . GLN A 1 860 ? -9.915 49.226 29.476 1.00 72.19 860 GLN A N 1
ATOM 6910 C CA . GLN A 1 860 ? -9.810 49.072 28.024 1.00 72.19 860 GLN A CA 1
ATOM 6911 C C . GLN A 1 860 ? -8.878 47.917 27.608 1.00 72.19 860 GLN A C 1
ATOM 6913 O O . GLN A 1 860 ? -9.212 47.179 26.684 1.00 72.19 860 GLN A O 1
ATOM 6918 N N . SER A 1 861 ? -7.747 47.715 28.296 1.00 69.62 861 SER A N 1
ATOM 6919 C CA . SER A 1 861 ? -6.833 46.599 28.010 1.00 69.62 861 SER A CA 1
ATOM 6920 C C . SER A 1 861 ? -7.419 45.246 28.418 1.00 69.62 861 SER A C 1
ATOM 6922 O O . SER A 1 861 ? -7.305 44.288 27.659 1.00 69.62 861 SER A O 1
ATOM 6924 N N . GLU A 1 862 ? -8.119 45.169 29.554 1.00 88.25 862 GLU A N 1
ATOM 6925 C CA . GLU A 1 862 ? -8.799 43.940 29.981 1.00 88.25 862 GLU A CA 1
ATOM 6926 C C . GLU A 1 862 ? -9.931 43.547 29.016 1.00 88.25 862 GLU A C 1
ATOM 6928 O O . GLU A 1 862 ? -10.061 42.374 28.664 1.00 88.25 862 GLU A O 1
ATOM 6933 N N . VAL A 1 863 ? -10.720 44.516 28.531 1.00 83.00 863 VAL A N 1
ATOM 6934 C CA . VAL A 1 863 ? -11.742 44.270 27.498 1.00 83.00 863 VAL A CA 1
ATOM 6935 C C . VAL A 1 863 ? -11.089 43.781 26.202 1.00 83.00 863 VAL A C 1
ATOM 6937 O O . VAL A 1 863 ? -11.556 42.802 25.631 1.00 83.00 863 VAL A O 1
ATOM 6940 N N . LEU A 1 864 ? -9.981 44.389 25.761 1.00 67.06 864 LEU A N 1
ATOM 6941 C CA . LEU A 1 864 ? -9.243 43.952 24.566 1.00 67.06 864 LEU A CA 1
ATOM 6942 C C . LEU A 1 864 ? -8.592 42.564 24.719 1.00 67.06 864 LEU A C 1
ATOM 6944 O O . LEU A 1 864 ? -8.443 41.851 23.729 1.00 67.06 864 LEU A O 1
ATOM 6948 N N . ALA A 1 865 ? -8.213 42.148 25.929 1.00 68.00 865 ALA A N 1
ATOM 6949 C CA . ALA A 1 865 ? -7.751 40.785 26.203 1.00 68.00 865 ALA A CA 1
ATOM 6950 C C . ALA A 1 865 ? -8.877 39.756 26.053 1.00 68.00 865 ALA A C 1
ATOM 6952 O O . ALA A 1 865 ? -8.731 38.794 25.299 1.00 68.00 865 ALA A O 1
ATOM 6953 N N . VAL A 1 866 ? -10.030 39.995 26.688 1.00 83.81 866 VAL A N 1
ATOM 6954 C CA . VAL A 1 866 ? -11.196 39.108 26.549 1.00 83.81 866 VAL A CA 1
ATOM 6955 C C . VAL A 1 866 ? -11.736 39.125 25.111 1.00 83.81 866 VAL A C 1
ATOM 6957 O O . VAL A 1 866 ? -12.143 38.074 24.623 1.00 83.81 866 VAL A O 1
ATOM 6960 N N . LYS A 1 867 ? -11.671 40.265 24.400 1.00 79.19 867 LYS A N 1
ATOM 6961 C CA . LYS A 1 867 ? -12.035 40.372 22.976 1.00 79.19 867 LYS A CA 1
ATOM 6962 C C . LYS A 1 867 ? -11.190 39.421 22.115 1.00 79.19 867 LYS A C 1
ATOM 6964 O O . LYS A 1 867 ? -11.734 38.489 21.531 1.00 79.19 867 LYS A O 1
ATOM 6969 N N . ARG A 1 868 ? -9.859 39.589 22.143 1.00 67.00 868 ARG A N 1
ATOM 6970 C CA . ARG A 1 868 ? -8.891 38.748 21.408 1.00 67.00 868 ARG A CA 1
ATOM 6971 C C . ARG A 1 868 ? -9.028 37.260 21.741 1.00 67.00 868 ARG A C 1
ATOM 6973 O O . ARG A 1 868 ? -8.949 36.428 20.843 1.00 67.00 868 ARG A O 1
ATOM 6980 N N . TRP A 1 869 ? -9.253 36.919 23.013 1.00 82.88 869 TRP A N 1
ATOM 6981 C CA . TRP A 1 869 ? -9.501 35.533 23.416 1.00 82.88 869 TRP A CA 1
ATOM 6982 C C . TRP A 1 869 ? -10.773 34.975 22.769 1.00 82.88 869 TRP A C 1
ATOM 6984 O O . TRP A 1 869 ? -10.705 33.914 22.156 1.00 82.88 869 TRP A O 1
ATOM 6994 N N . ILE A 1 870 ? -11.901 35.694 22.821 1.00 76.75 870 ILE A N 1
ATOM 6995 C CA . ILE A 1 870 ? -13.153 35.249 22.187 1.00 76.75 870 ILE A CA 1
ATOM 6996 C C . ILE A 1 870 ? -12.985 35.040 20.677 1.00 76.75 870 ILE A C 1
ATOM 6998 O O . ILE A 1 870 ? -13.463 34.035 20.146 1.00 76.75 870 ILE A O 1
ATOM 7002 N N . ASP A 1 871 ? -12.292 35.956 20.001 1.00 67.44 871 ASP A N 1
ATOM 7003 C CA . ASP A 1 871 ? -12.029 35.853 18.564 1.00 67.44 871 ASP A CA 1
ATOM 7004 C C . ASP A 1 871 ? -11.152 34.618 18.252 1.00 67.44 871 ASP A C 1
ATOM 7006 O O . ASP A 1 871 ? -11.449 33.863 17.327 1.00 67.44 871 ASP A O 1
ATOM 7010 N N . SER A 1 872 ? -10.154 34.309 19.093 1.00 59.94 872 SER A N 1
ATOM 7011 C CA . SER A 1 872 ? -9.312 33.106 18.938 1.00 59.94 872 SER A CA 1
ATOM 7012 C C . SER A 1 872 ? -10.059 31.770 19.104 1.00 59.94 872 SER A C 1
ATOM 7014 O O . SER A 1 872 ? -9.609 30.748 18.592 1.00 59.94 872 SER A O 1
ATOM 7016 N N . LEU A 1 873 ? -11.229 31.753 19.761 1.00 65.25 873 LEU A N 1
ATOM 7017 C CA . LEU A 1 873 ? -12.043 30.535 19.911 1.00 65.25 873 LEU A CA 1
ATOM 7018 C C . LEU A 1 873 ? -12.701 30.079 18.592 1.00 65.25 873 LEU A C 1
ATOM 7020 O O . LEU A 1 873 ? -13.248 28.978 18.540 1.00 65.25 873 LEU A O 1
ATOM 7024 N N . GLY A 1 874 ? -12.720 30.928 17.558 1.00 52.12 874 GLY A N 1
ATOM 7025 C CA . GLY A 1 874 ? -13.521 30.740 16.343 1.00 52.12 874 GLY A CA 1
ATOM 7026 C C . GLY A 1 874 ? -12.980 29.774 15.295 1.00 52.12 874 GLY A C 1
ATOM 7027 O O . GLY A 1 874 ? -13.642 29.561 14.283 1.00 52.12 874 GLY A O 1
ATOM 7028 N N . GLY A 1 875 ? -11.768 29.246 15.468 1.00 46.47 875 GLY A N 1
ATOM 7029 C CA . GLY A 1 875 ? -11.101 28.466 14.421 1.00 46.47 875 GLY A CA 1
ATOM 7030 C C . GLY A 1 875 ? -10.573 29.309 13.253 1.00 46.47 875 GLY A C 1
ATOM 7031 O O . GLY A 1 875 ? -9.861 28.780 12.409 1.00 46.47 875 GLY A O 1
ATOM 7032 N N . THR A 1 876 ? -10.795 30.628 13.220 1.00 38.06 876 THR A N 1
ATOM 7033 C CA . THR A 1 876 ? -9.787 31.516 12.628 1.00 38.06 876 THR A CA 1
ATOM 7034 C C . THR A 1 876 ? -8.518 31.324 13.444 1.00 38.06 876 THR A C 1
ATOM 7036 O O . THR A 1 876 ? -8.491 31.689 14.622 1.00 38.06 876 THR A O 1
ATOM 7039 N N . GLY A 1 877 ? -7.511 30.684 12.847 1.00 41.34 877 GLY A N 1
ATOM 7040 C CA . GLY A 1 877 ? -6.225 30.476 13.501 1.00 41.34 877 GLY A CA 1
ATOM 7041 C C . GLY A 1 877 ? -5.638 31.802 13.974 1.00 41.34 877 GLY A C 1
ATOM 7042 O O . GLY A 1 877 ? -6.003 32.876 13.481 1.00 41.34 877 GLY A O 1
ATOM 7043 N N . PHE A 1 878 ? -4.700 31.729 14.916 1.00 38.53 878 PHE A N 1
ATOM 7044 C CA . PHE A 1 878 ? -3.796 32.852 15.106 1.00 38.53 878 PHE A CA 1
ATOM 7045 C C . PHE A 1 878 ? -3.187 33.167 13.740 1.00 38.53 878 PHE A C 1
ATOM 7047 O O . PHE A 1 878 ? -2.639 32.273 13.098 1.00 38.53 878 PHE A O 1
ATOM 7054 N N . VAL A 1 879 ? -3.248 34.429 13.308 1.00 43.97 879 VAL A N 1
ATOM 7055 C CA . VAL A 1 879 ? -2.298 34.917 12.303 1.00 43.97 879 VAL A CA 1
ATOM 7056 C C . VAL A 1 879 ? -0.965 35.034 13.036 1.00 43.97 879 VAL A C 1
ATOM 7058 O O . VAL A 1 879 ? -0.567 36.109 13.480 1.00 43.97 879 VAL A O 1
ATOM 7061 N N . SER A 1 880 ? -0.365 33.865 13.264 1.00 50.19 880 SER A N 1
ATOM 7062 C CA . SER A 1 880 ? 1.033 33.703 13.615 1.00 50.19 880 SER A CA 1
ATOM 7063 C C . SER A 1 880 ? 1.833 34.422 12.540 1.00 50.19 880 SER A C 1
ATOM 7065 O O . SER A 1 880 ? 1.501 34.332 11.355 1.00 50.19 880 SER A O 1
ATOM 7067 N N . ASP A 1 881 ? 2.816 35.211 12.956 1.00 61.00 881 ASP A N 1
ATOM 7068 C CA . ASP A 1 881 ? 3.541 36.066 12.026 1.00 61.00 881 ASP A CA 1
ATOM 7069 C C . ASP A 1 881 ? 4.263 35.172 10.997 1.00 61.00 881 ASP A C 1
ATOM 7071 O O . ASP A 1 881 ? 5.064 34.317 11.398 1.00 61.00 881 ASP A O 1
ATOM 7075 N N . PRO A 1 882 ? 4.027 35.318 9.677 1.00 65.56 882 PRO A N 1
ATOM 7076 C CA . PRO A 1 882 ? 4.790 34.585 8.671 1.00 65.56 882 PRO A CA 1
ATOM 7077 C C . PRO A 1 882 ? 6.305 34.774 8.840 1.00 65.56 882 PRO A C 1
ATOM 7079 O O . PRO A 1 882 ? 7.071 33.868 8.516 1.00 65.56 882 PRO A O 1
ATOM 7082 N N . ALA A 1 883 ? 6.747 35.895 9.427 1.00 76.06 883 ALA A N 1
ATOM 7083 C CA . ALA A 1 883 ? 8.140 36.139 9.786 1.00 76.06 883 ALA A CA 1
ATOM 7084 C C . ALA A 1 883 ? 8.707 35.179 10.854 1.00 76.06 883 ALA A C 1
ATOM 7086 O O . ALA A 1 883 ? 9.928 35.061 10.945 1.00 76.06 883 ALA A O 1
ATOM 7087 N N . TYR A 1 884 ? 7.886 34.478 11.650 1.00 85.69 884 TYR A N 1
ATOM 7088 C CA . TYR A 1 884 ? 8.375 33.581 12.707 1.00 85.69 884 TYR A CA 1
ATOM 7089 C C . TYR A 1 884 ? 9.144 32.378 12.141 1.00 85.69 884 TYR A C 1
ATOM 7091 O O . TYR A 1 884 ? 10.266 32.120 12.578 1.00 85.69 884 TYR A O 1
ATOM 7099 N N . TYR A 1 885 ? 8.603 31.706 11.117 1.00 92.94 885 TYR A N 1
ATOM 7100 C CA . TYR A 1 885 ? 9.304 30.667 10.353 1.00 92.94 885 TYR A CA 1
ATOM 7101 C C . TYR A 1 885 ? 10.650 31.176 9.804 1.00 92.94 885 TYR A C 1
ATOM 7103 O O . TYR A 1 885 ? 11.696 30.599 10.109 1.00 92.94 885 TYR A O 1
ATOM 7111 N N . TRP A 1 886 ? 10.645 32.301 9.075 1.00 92.19 886 TRP A N 1
ATOM 7112 C CA . TRP A 1 886 ? 11.858 32.884 8.480 1.00 92.19 886 TRP A CA 1
ATOM 7113 C C . TRP A 1 886 ? 12.909 33.252 9.544 1.00 92.19 886 TRP A C 1
ATOM 7115 O O . TRP A 1 886 ? 14.093 32.955 9.381 1.00 92.19 886 TRP A O 1
ATOM 7125 N N . SER A 1 887 ? 12.472 33.822 10.671 1.00 92.31 887 SER A N 1
ATOM 7126 C CA . SER A 1 887 ? 13.319 34.174 11.817 1.00 92.31 887 SER A CA 1
ATOM 7127 C C . SER A 1 887 ? 13.912 32.946 12.518 1.00 92.31 887 SER A C 1
ATOM 7129 O O . SER A 1 887 ? 15.087 32.955 12.888 1.00 92.31 887 SER A O 1
ATOM 7131 N N . PHE A 1 888 ? 13.148 31.854 12.651 1.00 93.94 888 PHE A N 1
ATOM 7132 C CA . PHE A 1 888 ? 13.648 30.609 13.237 1.00 93.94 888 PHE A CA 1
ATOM 7133 C C . PHE A 1 888 ? 14.746 29.980 12.376 1.00 93.94 888 PHE A C 1
ATOM 7135 O O . PHE A 1 888 ? 15.799 29.617 12.908 1.00 93.94 888 PHE A O 1
ATOM 7142 N N . ILE A 1 889 ? 14.543 29.879 11.057 1.00 94.94 889 ILE A N 1
ATOM 7143 C CA . ILE A 1 889 ? 15.553 29.313 10.147 1.00 94.94 889 ILE A CA 1
ATOM 7144 C C . ILE A 1 889 ? 16.734 30.274 9.919 1.00 94.94 889 ILE A C 1
ATOM 7146 O O . ILE A 1 889 ? 17.841 29.813 9.660 1.00 94.94 889 ILE A O 1
ATOM 7150 N N . ASN A 1 890 ? 16.543 31.577 10.179 1.00 92.81 890 ASN A N 1
ATOM 7151 C CA . ASN A 1 890 ? 17.488 32.678 9.941 1.00 92.81 890 ASN A CA 1
ATOM 7152 C C . ASN A 1 890 ? 17.670 32.999 8.438 1.00 92.81 890 ASN A C 1
ATOM 7154 O O . ASN A 1 890 ? 18.775 33.264 7.961 1.00 92.81 890 ASN A O 1
ATOM 7158 N N . GLU A 1 891 ? 16.559 33.016 7.699 1.00 91.44 891 GLU A N 1
ATOM 7159 C CA . GLU A 1 891 ? 16.458 33.532 6.327 1.00 91.44 891 GLU A CA 1
ATOM 7160 C C . GLU A 1 891 ? 15.657 34.856 6.298 1.00 91.44 891 GLU A C 1
ATOM 7162 O O . GLU A 1 891 ? 15.032 35.261 7.277 1.00 91.44 891 GLU A O 1
ATOM 7167 N N . SER A 1 892 ? 15.673 35.564 5.163 1.00 88.00 892 SER A N 1
ATOM 7168 C CA . SER A 1 892 ? 14.826 36.749 4.937 1.00 88.00 892 SER A CA 1
ATOM 7169 C C . SER A 1 892 ? 13.519 36.364 4.247 1.00 88.00 892 SER A C 1
ATOM 7171 O O . SER A 1 892 ? 13.547 35.587 3.297 1.00 88.00 892 SER A O 1
ATOM 7173 N N . GLU A 1 893 ? 12.395 36.966 4.650 1.00 87.25 893 GLU A N 1
ATOM 7174 C CA . GLU A 1 893 ? 11.082 36.681 4.059 1.00 87.25 893 GLU A CA 1
ATOM 7175 C C . GLU A 1 893 ? 11.077 36.821 2.524 1.00 87.25 893 GLU A C 1
ATOM 7177 O O . GLU A 1 893 ? 11.434 37.856 1.948 1.00 87.25 893 GLU A O 1
ATOM 7182 N N . ILE A 1 894 ? 10.593 35.774 1.850 1.00 85.25 894 ILE A N 1
ATOM 7183 C CA . ILE A 1 894 ? 10.279 35.795 0.421 1.00 85.25 894 ILE A CA 1
ATOM 7184 C C . ILE A 1 894 ? 8.758 35.742 0.274 1.00 85.25 894 ILE A C 1
ATOM 7186 O O . ILE A 1 894 ? 8.159 34.670 0.376 1.00 85.25 894 ILE A O 1
ATOM 7190 N N . SER A 1 895 ? 8.137 36.889 -0.008 1.00 83.44 895 SER A N 1
ATOM 7191 C CA . SER A 1 895 ? 6.699 36.971 -0.288 1.00 83.44 895 SER A CA 1
ATOM 7192 C C . SER A 1 895 ? 6.326 36.202 -1.561 1.00 83.44 895 SER A C 1
ATOM 7194 O O . SER A 1 895 ? 7.097 36.152 -2.526 1.00 83.44 895 SER A O 1
ATOM 7196 N N . SER A 1 896 ? 5.127 35.615 -1.611 1.00 84.62 896 SER A N 1
ATOM 7197 C CA . SER A 1 896 ? 4.723 34.785 -2.757 1.00 84.62 896 SER A CA 1
ATOM 7198 C C . SER A 1 896 ? 4.644 35.582 -4.069 1.00 84.62 896 SER A C 1
ATOM 7200 O O . SER A 1 896 ? 5.068 35.087 -5.111 1.00 84.62 896 SER A O 1
ATOM 7202 N N . ASN A 1 897 ? 4.283 36.870 -4.024 1.00 81.75 897 ASN A N 1
ATOM 7203 C CA . ASN A 1 897 ? 4.380 37.775 -5.183 1.00 81.75 897 ASN A CA 1
ATOM 7204 C C . ASN A 1 897 ? 5.807 37.917 -5.756 1.00 81.75 897 ASN A C 1
ATOM 7206 O O . ASN A 1 897 ? 5.958 38.250 -6.929 1.00 81.75 897 ASN A O 1
ATOM 7210 N N . LYS A 1 898 ? 6.856 37.687 -4.953 1.00 85.44 898 LYS A N 1
ATOM 7211 C CA . LYS A 1 898 ? 8.252 37.630 -5.416 1.00 85.44 898 LYS A CA 1
ATOM 7212 C C . LYS A 1 898 ? 8.601 36.230 -5.927 1.00 85.44 898 LYS A C 1
ATOM 7214 O O . LYS A 1 898 ? 9.174 36.129 -7.007 1.00 85.44 898 LYS A O 1
ATOM 7219 N N . ALA A 1 899 ? 8.223 35.176 -5.198 1.00 87.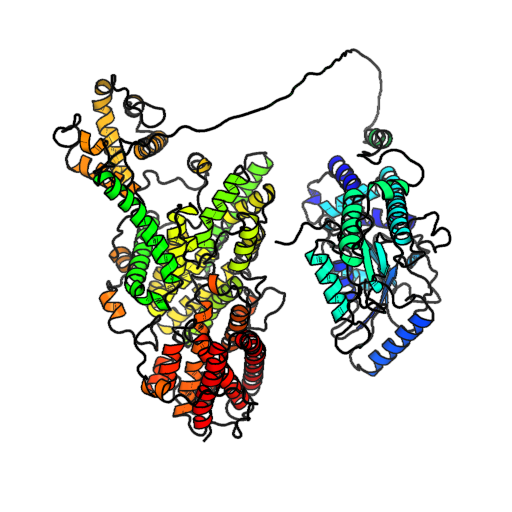00 899 ALA A N 1
ATOM 7220 C CA . ALA A 1 899 ? 8.499 33.783 -5.571 1.00 87.00 899 ALA A CA 1
ATOM 7221 C C . ALA A 1 899 ? 7.894 33.398 -6.937 1.00 87.00 899 ALA A C 1
ATOM 7223 O O . ALA A 1 899 ? 8.579 32.830 -7.780 1.00 87.00 899 ALA A O 1
ATOM 7224 N N . PHE A 1 900 ? 6.638 33.773 -7.197 1.00 87.06 900 PHE A N 1
ATOM 7225 C CA . PHE A 1 900 ? 5.929 33.430 -8.436 1.00 87.06 900 PHE A CA 1
ATOM 7226 C C . PHE A 1 900 ? 6.239 34.360 -9.628 1.00 87.06 900 PHE A C 1
ATOM 7228 O O . PHE A 1 900 ? 5.736 34.132 -10.726 1.00 87.06 900 PHE A O 1
ATOM 7235 N N . LYS A 1 901 ? 7.069 35.403 -9.458 1.00 84.69 901 LYS A N 1
ATOM 7236 C CA . LYS A 1 901 ? 7.328 36.406 -10.512 1.00 84.69 901 LYS A CA 1
ATOM 7237 C C . LYS A 1 901 ? 8.221 35.902 -11.653 1.00 84.69 901 LYS A C 1
ATOM 7239 O O . LYS A 1 901 ? 8.150 36.434 -12.758 1.00 84.69 901 LYS A O 1
ATOM 7244 N N . SER A 1 902 ? 9.085 34.925 -11.386 1.00 79.56 902 SER A N 1
ATOM 7245 C CA . SER A 1 902 ? 10.097 34.445 -12.336 1.00 79.56 902 SER A CA 1
ATOM 7246 C C . SER A 1 902 ? 10.382 32.955 -12.140 1.00 79.56 902 SER A C 1
ATOM 7248 O O . SER A 1 902 ? 11.508 32.566 -11.833 1.00 79.56 902 SER A O 1
ATOM 7250 N N . LEU A 1 903 ? 9.342 32.129 -12.280 1.00 90.31 903 LEU A N 1
ATOM 7251 C CA . LEU A 1 903 ? 9.475 30.674 -12.244 1.00 90.31 903 LEU A CA 1
ATOM 7252 C C . LEU A 1 903 ? 10.183 30.160 -13.506 1.00 90.31 903 LEU A C 1
ATOM 7254 O O . LEU A 1 903 ? 9.826 30.514 -14.627 1.00 90.31 903 LEU A O 1
ATOM 7258 N N . ASP A 1 904 ? 11.160 29.284 -13.298 1.00 92.44 904 ASP A N 1
ATOM 7259 C CA . ASP A 1 904 ? 11.925 28.579 -14.329 1.00 92.44 904 ASP A CA 1
ATOM 7260 C C . ASP A 1 904 ? 11.564 27.088 -14.257 1.00 92.44 904 ASP A C 1
ATOM 7262 O O . ASP A 1 904 ? 11.976 26.409 -13.315 1.00 92.44 904 ASP A O 1
ATOM 7266 N N . ILE A 1 905 ? 10.781 26.593 -15.225 1.00 93.19 905 ILE A N 1
ATOM 7267 C CA . ILE A 1 905 ? 10.193 25.235 -15.247 1.00 93.19 905 ILE A CA 1
ATOM 7268 C C . ILE A 1 905 ? 11.223 24.095 -15.217 1.00 93.19 905 ILE A C 1
ATOM 7270 O O . ILE A 1 905 ? 10.882 22.952 -14.934 1.00 93.19 905 ILE A O 1
ATOM 7274 N N . ARG A 1 906 ? 12.501 24.401 -15.464 1.00 94.62 906 ARG A N 1
ATOM 7275 C CA . ARG A 1 906 ? 13.602 23.428 -15.446 1.00 94.62 906 ARG A CA 1
ATOM 7276 C C . ARG A 1 906 ? 14.086 23.093 -14.027 1.00 94.62 906 ARG A C 1
ATOM 7278 O O . ARG A 1 906 ? 14.835 22.136 -13.867 1.00 94.62 906 ARG A O 1
ATOM 7285 N N . VAL A 1 907 ? 13.678 23.876 -13.016 1.00 94.38 907 VAL A N 1
ATOM 7286 C CA . VAL A 1 907 ? 14.009 23.661 -11.585 1.00 94.38 907 VAL A CA 1
ATOM 7287 C C . VAL A 1 907 ? 12.850 23.950 -10.618 1.00 94.38 907 VAL A C 1
ATOM 7289 O O . VAL A 1 907 ? 12.824 23.408 -9.519 1.00 94.38 907 VAL A O 1
ATOM 7292 N N . HIS A 1 908 ? 11.890 24.802 -10.991 1.00 93.75 908 HIS A N 1
ATOM 7293 C CA . HIS A 1 908 ? 10.725 25.127 -10.165 1.00 93.75 908 HIS A CA 1
ATOM 7294 C C . HIS A 1 908 ? 9.556 24.199 -10.490 1.00 93.75 908 HIS A C 1
ATOM 7296 O O . HIS A 1 908 ? 9.385 23.763 -11.627 1.00 93.75 908 HIS A O 1
ATOM 7302 N N . HIS A 1 909 ? 8.704 23.967 -9.497 1.00 88.94 909 HIS A N 1
ATOM 7303 C CA . HIS A 1 909 ? 7.471 23.205 -9.645 1.00 88.94 909 HIS A CA 1
ATOM 7304 C C . HIS A 1 909 ? 6.432 23.668 -8.604 1.00 88.94 909 HIS A C 1
ATOM 7306 O O . HIS A 1 909 ? 6.850 23.980 -7.483 1.00 88.94 909 HIS A O 1
ATOM 7312 N N . PRO A 1 910 ? 5.124 23.698 -8.933 1.00 91.75 910 PRO A N 1
ATOM 7313 C CA . PRO A 1 910 ? 4.530 23.595 -10.276 1.00 91.75 910 PRO A CA 1
ATOM 7314 C C . PRO A 1 910 ? 4.632 24.900 -11.086 1.00 91.75 910 PRO A C 1
ATOM 7316 O O . PRO A 1 910 ? 4.737 25.989 -10.520 1.00 91.75 910 PRO A O 1
ATOM 7319 N N . VAL A 1 911 ? 4.583 24.806 -12.424 1.00 91.38 911 VAL A N 1
ATOM 7320 C CA . VAL A 1 911 ? 4.729 25.968 -13.330 1.00 91.38 911 VAL A CA 1
ATOM 7321 C C . VAL A 1 911 ? 3.716 25.928 -14.485 1.00 91.38 911 VAL A C 1
ATOM 7323 O O . VAL A 1 911 ? 3.983 25.411 -15.565 1.00 91.38 911 VAL A O 1
ATOM 7326 N N . PHE A 1 912 ? 2.547 26.538 -14.279 1.00 88.12 912 PHE A N 1
ATOM 7327 C CA . PHE A 1 912 ? 1.430 26.553 -15.242 1.00 88.12 912 PHE A CA 1
ATOM 7328 C C . PHE A 1 912 ? 1.484 27.689 -16.284 1.00 88.12 912 PHE A C 1
ATOM 7330 O O . PHE A 1 912 ? 0.444 28.129 -16.777 1.00 88.12 912 PHE A O 1
ATOM 7337 N N . SER A 1 913 ? 2.670 28.190 -16.640 1.00 79.25 913 SER A N 1
ATOM 7338 C CA . SER A 1 913 ? 2.797 29.225 -17.677 1.00 79.25 913 SER A CA 1
ATOM 7339 C C . SER A 1 913 ? 2.283 28.748 -19.047 1.00 79.25 913 SER A C 1
ATOM 7341 O O . SER A 1 913 ? 2.123 27.548 -19.304 1.00 79.25 913 SER A O 1
ATOM 7343 N N . GLN A 1 914 ? 1.961 29.711 -19.918 1.00 63.50 914 GLN A N 1
ATOM 7344 C CA . GLN A 1 914 ? 1.496 29.432 -21.277 1.00 63.50 914 GLN A CA 1
ATOM 7345 C C . GLN A 1 914 ? 2.601 28.751 -22.094 1.00 63.50 914 GLN A C 1
ATOM 7347 O O . GLN A 1 914 ? 3.760 29.160 -22.033 1.00 63.50 914 GLN A O 1
ATOM 7352 N N . LEU A 1 915 ? 2.213 27.733 -22.865 1.00 60.81 915 LEU A N 1
ATOM 7353 C CA . LEU A 1 915 ? 3.086 26.983 -23.768 1.00 60.81 915 LEU A CA 1
ATOM 7354 C C . LEU A 1 915 ? 3.828 27.934 -24.732 1.00 60.81 915 LEU A C 1
ATOM 7356 O O . LEU A 1 915 ? 3.171 28.605 -25.530 1.00 60.81 915 LEU A O 1
ATOM 7360 N N . PRO A 1 916 ? 5.176 27.955 -24.747 1.00 51.44 916 PRO A N 1
ATOM 7361 C CA . PRO A 1 916 ? 5.950 28.772 -25.690 1.00 51.44 916 PRO A CA 1
ATOM 7362 C C . PRO A 1 916 ? 5.760 28.383 -27.167 1.00 51.44 916 PRO A C 1
ATOM 7364 O O . PRO A 1 916 ? 6.177 29.116 -28.061 1.00 51.44 916 PRO A O 1
ATOM 7367 N N . ALA A 1 917 ? 5.153 27.221 -27.431 1.00 49.06 917 ALA A N 1
ATOM 7368 C CA . ALA A 1 917 ? 5.219 26.515 -28.704 1.00 49.06 917 ALA A CA 1
ATOM 7369 C C . ALA A 1 917 ? 3.843 26.218 -29.334 1.00 49.06 917 ALA A C 1
ATOM 7371 O O . ALA A 1 917 ? 3.604 25.106 -29.808 1.00 49.06 917 ALA A O 1
ATOM 7372 N N . ASN A 1 918 ? 2.964 27.226 -29.437 1.00 48.34 918 ASN A N 1
ATOM 7373 C CA . ASN A 1 918 ? 1.745 27.133 -30.267 1.00 48.34 918 ASN A CA 1
ATOM 7374 C C . ASN A 1 918 ? 2.046 26.619 -31.692 1.00 48.34 918 ASN A C 1
ATOM 7376 O O . ASN A 1 918 ? 1.224 25.922 -32.274 1.00 48.34 918 ASN A O 1
ATOM 7380 N N . ASN A 1 919 ? 3.237 26.906 -32.233 1.00 50.34 919 ASN A N 1
ATOM 7381 C CA . ASN A 1 919 ? 3.667 26.425 -33.547 1.00 50.34 919 ASN A CA 1
ATOM 7382 C C . ASN A 1 919 ? 3.906 24.906 -33.618 1.00 50.34 919 ASN A C 1
ATOM 7384 O O . ASN A 1 919 ? 3.655 24.340 -34.673 1.00 50.34 919 ASN A O 1
ATOM 7388 N N . ILE A 1 920 ? 4.371 24.241 -32.551 1.00 56.12 920 ILE A N 1
ATOM 7389 C CA . ILE A 1 920 ? 4.648 22.790 -32.598 1.00 56.12 920 ILE A CA 1
ATOM 7390 C C . ILE A 1 920 ? 3.328 22.013 -32.540 1.00 56.12 920 ILE A C 1
ATOM 7392 O O . ILE A 1 920 ? 3.086 21.140 -33.369 1.00 56.12 920 ILE A O 1
ATOM 7396 N N . LEU A 1 921 ? 2.421 22.393 -31.632 1.00 57.66 921 LEU A N 1
ATOM 7397 C CA . LEU A 1 921 ? 1.093 21.775 -31.542 1.00 57.66 921 LEU A CA 1
ATOM 7398 C C . LEU A 1 921 ? 0.209 22.104 -32.764 1.00 57.66 921 LEU A C 1
ATOM 7400 O O . LEU A 1 921 ? -0.561 21.256 -33.205 1.00 57.66 921 LEU A O 1
ATOM 7404 N N . ALA A 1 922 ? 0.357 23.283 -33.381 1.00 50.56 922 ALA A N 1
ATOM 7405 C CA . ALA A 1 922 ? -0.325 23.613 -34.640 1.00 50.56 922 ALA A CA 1
ATOM 7406 C C . ALA A 1 922 ? 0.283 22.936 -35.889 1.00 50.56 922 ALA A C 1
ATOM 7408 O O . ALA A 1 922 ? -0.335 22.970 -36.952 1.00 50.56 922 ALA A O 1
ATOM 7409 N N . GLN A 1 923 ? 1.467 22.323 -35.779 1.00 53.09 923 GLN A N 1
ATOM 7410 C CA . GLN A 1 923 ? 2.106 21.519 -36.832 1.00 53.09 923 GLN A CA 1
ATOM 7411 C C . GLN A 1 923 ? 1.856 20.009 -36.669 1.00 53.09 923 GLN A C 1
ATOM 7413 O O . GLN A 1 923 ? 2.455 19.214 -37.394 1.00 53.09 923 GLN A O 1
ATOM 7418 N N . LEU A 1 924 ? 0.981 19.600 -35.739 1.00 52.56 924 LEU A N 1
ATOM 7419 C CA . LEU A 1 924 ? 0.645 18.193 -35.525 1.00 52.56 924 LEU A CA 1
ATOM 7420 C C . LEU A 1 924 ? 0.192 17.505 -36.821 1.00 52.56 924 LEU A C 1
ATOM 7422 O O . LEU A 1 924 ? -0.593 18.037 -37.608 1.00 52.56 924 LEU A O 1
ATOM 7426 N N . LEU A 1 925 ? 0.692 16.282 -36.998 1.00 55.94 925 LEU A N 1
ATOM 7427 C CA . LEU A 1 925 ? 0.365 15.397 -38.111 1.00 55.94 925 LEU A CA 1
ATOM 7428 C C . LEU A 1 925 ? -1.158 15.158 -38.210 1.00 55.94 925 LEU A C 1
ATOM 7430 O O . LEU A 1 925 ? -1.860 15.207 -37.190 1.00 55.94 925 LEU A O 1
ATOM 7434 N N . PRO A 1 926 ? -1.692 14.876 -39.418 1.00 53.62 926 PRO A N 1
ATOM 7435 C CA . PRO A 1 926 ? -3.099 14.516 -39.578 1.00 53.62 926 PRO A CA 1
ATOM 7436 C C . PRO A 1 926 ? -3.455 13.325 -38.671 1.00 53.62 926 PRO A C 1
ATOM 7438 O O . PRO A 1 926 ? -2.598 12.473 -38.438 1.00 53.62 926 PRO A O 1
ATOM 7441 N N . PRO A 1 927 ? -4.697 13.245 -38.154 1.00 54.06 927 PRO A N 1
ATOM 7442 C CA . PRO A 1 927 ? -5.086 12.222 -37.185 1.00 54.06 927 PRO A CA 1
ATOM 7443 C C . PRO A 1 927 ? -4.914 10.816 -37.773 1.00 54.06 927 PRO A C 1
ATOM 7445 O O . PRO A 1 927 ? -5.704 10.385 -38.615 1.00 54.06 927 PRO A O 1
ATOM 7448 N N . THR A 1 928 ? -3.881 10.101 -37.328 1.00 55.97 928 THR A N 1
ATOM 7449 C CA . THR A 1 928 ? -3.636 8.713 -37.710 1.00 55.97 928 THR A CA 1
ATOM 7450 C C . THR A 1 928 ? -4.533 7.793 -36.887 1.00 55.97 928 THR A C 1
ATOM 7452 O O . THR A 1 928 ? -4.534 7.813 -35.661 1.00 55.97 928 THR A O 1
ATOM 7455 N N . THR A 1 929 ? -5.321 6.973 -37.577 1.00 56.34 929 THR A N 1
ATOM 7456 C CA . THR A 1 929 ? -6.283 6.022 -36.991 1.00 56.34 929 THR A CA 1
ATOM 7457 C C . THR A 1 929 ? -5.675 4.640 -36.735 1.00 56.34 929 THR A C 1
ATOM 7459 O O . THR A 1 929 ? -6.400 3.653 -36.634 1.00 56.34 929 THR A O 1
ATOM 7462 N N . HIS A 1 930 ? -4.345 4.543 -36.710 1.00 60.62 930 HIS A N 1
ATOM 7463 C CA . HIS A 1 930 ? -3.620 3.279 -36.683 1.00 60.62 930 HIS A CA 1
ATOM 7464 C C . HIS A 1 930 ? -2.423 3.371 -35.744 1.00 60.62 930 HIS A C 1
ATOM 7466 O O . HIS A 1 930 ? -1.516 4.170 -35.981 1.00 60.62 930 HIS A O 1
ATOM 7472 N N . LEU A 1 931 ? -2.395 2.487 -34.744 1.00 59.72 931 LEU A N 1
ATOM 7473 C CA . LEU A 1 931 ? -1.170 2.142 -34.033 1.00 59.72 931 LEU A CA 1
ATOM 7474 C C . LEU A 1 931 ? -0.126 1.654 -35.052 1.00 59.72 931 LEU A C 1
ATOM 7476 O O . LEU A 1 931 ? -0.398 0.704 -35.798 1.00 59.72 931 LEU A O 1
ATOM 7480 N N . PRO A 1 932 ? 1.058 2.279 -35.130 1.00 54.16 932 PRO A N 1
ATOM 7481 C CA . PRO A 1 932 ? 2.124 1.781 -35.980 1.00 54.16 932 PRO A CA 1
ATOM 7482 C C . PRO A 1 932 ? 2.706 0.499 -35.379 1.00 54.16 932 PRO A C 1
ATOM 7484 O O . PRO A 1 932 ? 3.027 0.439 -34.196 1.00 54.16 932 PRO A O 1
ATOM 7487 N N . ARG A 1 933 ? 2.937 -0.518 -36.216 1.00 51.88 933 ARG A N 1
ATOM 7488 C CA . ARG A 1 933 ? 3.900 -1.571 -35.865 1.00 51.88 933 ARG A CA 1
ATOM 7489 C C . ARG A 1 933 ? 5.275 -0.915 -35.775 1.00 51.88 933 ARG A C 1
ATOM 7491 O O . ARG A 1 933 ? 5.711 -0.331 -36.767 1.00 51.88 933 ARG A O 1
ATOM 7498 N N . ALA A 1 934 ? 5.927 -1.000 -34.617 1.00 54.53 934 ALA A N 1
ATOM 7499 C CA . ALA A 1 934 ? 7.197 -0.327 -34.364 1.00 54.53 934 ALA A CA 1
ATOM 7500 C C . ALA A 1 934 ? 8.263 -0.702 -35.411 1.00 54.53 934 ALA A C 1
ATOM 7502 O O . ALA A 1 934 ? 8.714 -1.847 -35.503 1.00 54.53 934 ALA A O 1
ATOM 7503 N N . SER A 1 935 ? 8.671 0.281 -36.213 1.00 58.91 935 SER A N 1
ATOM 7504 C CA . SER A 1 935 ? 9.876 0.206 -37.033 1.00 58.91 935 SER A CA 1
ATOM 7505 C C . SER A 1 935 ? 11.083 0.399 -36.120 1.00 58.91 935 SER A C 1
ATOM 7507 O O . SER A 1 935 ? 11.235 1.469 -35.531 1.00 58.91 935 SER A O 1
ATOM 7509 N N . ARG A 1 936 ? 11.936 -0.624 -35.996 1.00 67.19 936 ARG A N 1
ATOM 7510 C CA . ARG A 1 936 ? 13.185 -0.523 -35.224 1.00 67.19 936 ARG A CA 1
ATOM 7511 C C . ARG A 1 936 ? 14.043 0.632 -35.742 1.00 67.19 936 ARG A C 1
ATOM 7513 O O . ARG A 1 936 ? 14.160 0.804 -36.953 1.00 67.19 936 ARG A O 1
ATOM 7520 N N . ILE A 1 937 ? 14.695 1.355 -34.831 1.00 78.56 937 ILE A N 1
ATOM 7521 C CA . ILE A 1 937 ? 15.761 2.294 -35.199 1.00 78.56 937 ILE A CA 1
ATOM 7522 C C . ILE A 1 937 ? 16.904 1.480 -35.818 1.00 78.56 937 ILE A C 1
ATOM 7524 O O . ILE A 1 937 ? 17.403 0.543 -35.195 1.00 78.56 937 ILE A O 1
ATOM 7528 N N . GLU A 1 938 ? 17.284 1.796 -37.058 1.00 65.75 938 GLU A N 1
ATOM 7529 C CA . GLU A 1 938 ? 18.280 1.013 -37.807 1.00 65.75 938 GLU A CA 1
ATOM 7530 C C . GLU A 1 938 ? 19.711 1.205 -37.274 1.00 65.75 938 GLU A C 1
ATOM 7532 O O . GLU A 1 938 ? 20.547 0.308 -37.394 1.00 65.75 938 GLU A O 1
ATOM 7537 N N . THR A 1 939 ? 19.992 2.351 -36.648 1.00 70.56 939 THR A N 1
ATOM 7538 C CA . THR A 1 939 ? 21.274 2.687 -36.018 1.00 70.56 939 THR A CA 1
ATOM 7539 C C . THR A 1 939 ? 21.128 2.761 -34.495 1.00 70.56 939 THR A C 1
ATOM 7541 O O . THR A 1 939 ? 20.265 3.447 -33.963 1.00 70.56 939 THR A O 1
ATOM 7544 N N . THR A 1 940 ? 22.003 2.072 -33.759 1.00 77.50 940 THR A N 1
ATOM 7545 C CA . THR A 1 940 ? 21.982 2.030 -32.281 1.00 77.50 940 THR A CA 1
ATOM 7546 C C . THR A 1 940 ? 22.875 3.094 -31.631 1.00 77.50 940 THR A C 1
ATOM 7548 O O . THR A 1 940 ? 23.197 3.011 -30.451 1.00 77.50 940 THR A O 1
ATOM 7551 N N . VAL A 1 941 ? 23.333 4.096 -32.383 1.00 81.25 941 VAL A N 1
ATOM 7552 C CA . VAL A 1 941 ? 24.245 5.149 -31.902 1.00 81.25 941 VAL A CA 1
ATOM 7553 C C . VAL A 1 941 ? 23.734 6.497 -32.412 1.00 81.25 941 VAL A C 1
ATOM 7555 O O . VAL A 1 941 ? 23.578 6.630 -33.627 1.00 81.25 941 VAL A O 1
ATOM 7558 N N . PRO A 1 942 ? 23.483 7.493 -31.540 1.00 83.50 942 PRO A N 1
ATOM 7559 C CA . PRO A 1 942 ? 23.074 8.820 -31.978 1.00 83.50 942 PRO A CA 1
ATOM 7560 C C . PRO A 1 942 ? 24.119 9.469 -32.894 1.00 83.50 942 PRO A C 1
ATOM 7562 O O . PRO A 1 942 ? 25.291 9.591 -32.537 1.00 83.50 942 PRO A O 1
ATOM 7565 N N . ALA A 1 943 ? 23.671 9.940 -34.055 1.00 83.00 943 ALA A N 1
ATOM 7566 C CA . ALA A 1 943 ? 24.433 10.825 -34.928 1.00 83.00 943 ALA A CA 1
ATOM 7567 C C . ALA A 1 943 ? 24.519 12.252 -34.349 1.00 83.00 943 ALA A C 1
ATOM 7569 O O . ALA A 1 943 ? 25.486 12.970 -34.606 1.00 83.00 943 ALA A O 1
ATOM 7570 N N . ASN A 1 944 ? 23.528 12.664 -33.544 1.00 87.81 944 ASN A N 1
ATOM 7571 C CA . ASN A 1 944 ? 23.430 14.016 -32.997 1.00 87.81 944 ASN A CA 1
ATOM 7572 C C . ASN A 1 944 ? 23.219 14.036 -31.469 1.00 87.81 944 ASN A C 1
ATOM 7574 O O . ASN A 1 944 ? 22.096 13.971 -30.964 1.00 87.81 944 ASN A O 1
ATOM 7578 N N . TRP A 1 945 ? 24.320 14.202 -30.732 1.00 90.44 945 TRP A N 1
ATOM 7579 C CA . TRP A 1 945 ? 24.328 14.314 -29.268 1.00 90.44 945 TRP A CA 1
ATOM 7580 C C . TRP A 1 945 ? 23.618 15.565 -28.726 1.00 90.44 945 TRP A C 1
ATOM 7582 O O . TRP A 1 945 ? 22.988 15.489 -27.671 1.00 90.44 945 TRP A O 1
ATOM 7592 N N . GLU A 1 946 ? 23.666 16.691 -29.450 1.00 91.88 946 GLU A N 1
ATOM 7593 C CA . GLU A 1 946 ? 22.987 17.938 -29.054 1.00 91.88 946 GLU A CA 1
ATOM 7594 C C . GLU A 1 946 ? 21.458 17.804 -29.089 1.00 91.88 946 GLU A C 1
ATOM 7596 O O . GLU A 1 946 ? 20.759 18.498 -28.353 1.00 91.88 946 GLU A O 1
ATOM 7601 N N . ARG A 1 947 ? 20.931 16.888 -29.912 1.00 92.94 947 ARG A N 1
ATOM 7602 C CA . ARG A 1 947 ? 19.518 16.486 -29.900 1.00 92.94 947 ARG A CA 1
ATOM 7603 C C . ARG A 1 947 ? 19.236 15.397 -28.867 1.00 92.94 947 ARG A C 1
ATOM 7605 O O . ARG A 1 947 ? 18.233 15.487 -28.167 1.00 92.94 947 ARG A O 1
ATOM 7612 N N . PHE A 1 948 ? 20.116 14.403 -28.744 1.00 95.62 948 PHE A N 1
ATOM 7613 C CA . PHE A 1 948 ? 19.898 13.234 -27.889 1.00 95.62 948 PHE A CA 1
ATOM 7614 C C . PHE A 1 948 ? 19.804 13.575 -26.393 1.00 95.62 948 PHE A C 1
ATOM 7616 O O . PHE A 1 948 ? 18.796 13.261 -25.760 1.00 95.62 948 PHE A O 1
ATOM 7623 N N . PHE A 1 949 ? 20.813 14.238 -25.813 1.00 96.62 949 PHE A N 1
ATOM 7624 C CA . PHE A 1 949 ? 20.856 14.470 -24.363 1.00 96.62 949 PHE A CA 1
ATOM 7625 C C . PHE A 1 949 ? 19.653 15.246 -23.794 1.00 96.62 949 PHE A C 1
ATOM 7627 O O . PHE A 1 949 ? 19.105 14.799 -22.782 1.00 96.62 949 PHE A O 1
ATOM 7634 N N . PRO A 1 950 ? 19.174 16.353 -24.397 1.00 97.19 950 PRO A N 1
ATOM 7635 C CA . PRO A 1 950 ? 18.021 17.065 -23.854 1.00 97.19 950 PRO A CA 1
ATOM 7636 C C . PRO A 1 950 ? 16.693 16.330 -24.065 1.00 97.19 950 PRO A C 1
ATOM 7638 O O . PRO A 1 950 ? 15.730 16.651 -23.374 1.00 97.19 950 PRO A O 1
ATOM 7641 N N . LEU A 1 951 ? 16.608 15.337 -24.959 1.00 97.75 951 LEU A N 1
ATOM 7642 C CA . LEU A 1 951 ? 15.472 14.411 -24.981 1.00 97.75 951 LEU A CA 1
ATOM 7643 C C . LEU A 1 951 ? 15.602 13.378 -23.854 1.00 97.75 951 LEU A C 1
ATOM 7645 O O . LEU A 1 951 ? 14.686 13.253 -23.040 1.00 97.75 951 LEU A O 1
ATOM 7649 N N . TRP A 1 952 ? 16.761 12.717 -23.752 1.00 98.06 952 TRP A N 1
ATOM 7650 C CA . TRP A 1 952 ? 17.034 11.687 -22.745 1.00 98.06 952 TRP A CA 1
ATOM 7651 C C . TRP A 1 952 ? 16.759 12.175 -21.318 1.00 98.06 952 TRP A C 1
ATOM 7653 O O . TRP A 1 952 ? 15.954 11.578 -20.614 1.00 98.06 952 TRP A O 1
ATOM 7663 N N . PHE A 1 953 ? 17.361 13.289 -20.898 1.00 98.38 953 PHE A N 1
ATOM 7664 C CA . PHE A 1 953 ? 17.196 13.787 -19.528 1.00 98.38 953 PHE A CA 1
ATOM 7665 C C . PHE A 1 953 ? 15.839 14.442 -19.252 1.00 98.38 953 PHE A C 1
ATOM 7667 O O . PHE A 1 953 ? 15.522 14.645 -18.085 1.00 98.38 953 PHE A O 1
ATOM 7674 N N . THR A 1 954 ? 15.046 14.801 -20.268 1.00 98.44 954 THR A N 1
ATOM 7675 C CA . THR A 1 954 ? 13.767 15.498 -20.035 1.00 98.44 954 THR A CA 1
ATOM 7676 C C . THR A 1 954 ? 12.569 14.556 -20.021 1.00 98.44 954 THR A C 1
ATOM 7678 O O . THR A 1 954 ? 11.643 14.782 -19.245 1.00 98.44 954 THR A O 1
ATOM 7681 N N . HIS A 1 955 ? 12.566 13.505 -20.846 1.00 98.44 955 HIS A N 1
ATOM 7682 C CA . HIS A 1 955 ? 11.398 12.636 -21.004 1.00 98.44 955 HIS A CA 1
ATOM 7683 C C . HIS A 1 955 ? 10.905 11.901 -19.731 1.00 98.44 955 HIS A C 1
ATOM 7685 O O . HIS A 1 955 ? 9.707 11.617 -19.693 1.00 98.44 955 HIS A O 1
ATOM 7691 N N . PRO A 1 956 ? 11.701 11.644 -18.662 1.00 97.94 956 PRO A N 1
ATOM 7692 C CA . PRO A 1 956 ? 11.159 11.046 -17.438 1.00 97.94 956 PRO A CA 1
ATOM 7693 C C . PRO A 1 956 ? 10.043 11.891 -16.802 1.00 97.94 956 PRO A C 1
ATOM 7695 O O . PRO A 1 956 ? 9.190 11.359 -16.102 1.00 97.94 956 PRO A O 1
ATOM 7698 N N . CYS A 1 957 ? 9.970 13.196 -17.105 1.00 97.69 957 CYS A N 1
ATOM 7699 C CA . CYS A 1 957 ? 8.895 14.066 -16.624 1.00 97.69 957 CYS A CA 1
ATOM 7700 C C . CYS A 1 957 ? 7.493 13.673 -17.113 1.00 97.69 957 CYS A C 1
ATOM 7702 O O . CYS A 1 957 ? 6.516 14.107 -16.507 1.00 97.69 957 CYS A O 1
ATOM 7704 N N . LEU A 1 958 ? 7.375 12.911 -18.213 1.00 98.44 958 LEU A N 1
ATOM 7705 C CA . LEU A 1 958 ? 6.126 12.749 -18.968 1.00 98.44 958 LEU A CA 1
ATOM 7706 C C . LEU A 1 958 ? 4.968 12.209 -18.121 1.00 98.44 958 LEU A C 1
ATOM 7708 O O . LEU A 1 958 ? 3.826 12.613 -18.337 1.00 98.44 958 LEU A O 1
ATOM 7712 N N . LEU A 1 959 ? 5.263 11.327 -17.162 1.00 98.25 959 LEU A N 1
ATOM 7713 C CA . LEU A 1 959 ? 4.260 10.662 -16.328 1.00 98.25 959 LEU A CA 1
ATOM 7714 C C . LEU A 1 959 ? 4.365 11.008 -14.831 1.00 98.25 959 LEU A C 1
ATOM 7716 O O . LEU A 1 959 ? 3.485 10.637 -14.057 1.00 98.25 959 LEU A O 1
ATOM 7720 N N . GLU A 1 960 ? 5.389 11.760 -14.411 1.00 96.75 960 GLU A N 1
ATOM 7721 C CA . GLU A 1 960 ? 5.665 12.062 -12.997 1.00 96.75 960 GLU A CA 1
ATOM 7722 C C . GLU A 1 960 ? 4.487 12.715 -12.251 1.00 96.75 960 GLU A C 1
ATOM 7724 O O . GLU A 1 960 ? 4.398 12.602 -11.026 1.00 96.75 960 GLU A O 1
ATOM 7729 N N . HIS A 1 961 ? 3.596 13.418 -12.952 1.00 95.50 961 HIS A N 1
ATOM 7730 C CA . HIS A 1 961 ? 2.518 14.201 -12.340 1.00 95.50 961 HIS A CA 1
ATOM 7731 C C . HIS A 1 961 ? 1.234 13.414 -12.070 1.00 95.50 961 HIS A C 1
ATOM 7733 O O . HIS A 1 961 ? 0.426 13.864 -11.261 1.00 95.50 961 HIS A O 1
ATOM 7739 N N . PHE A 1 962 ? 1.054 12.235 -12.675 1.00 96.38 962 PHE A N 1
ATOM 7740 C CA . PHE A 1 962 ? -0.127 11.387 -12.442 1.00 96.38 962 PHE A CA 1
ATOM 7741 C C . PHE A 1 962 ? -0.217 10.868 -10.999 1.00 96.38 962 PHE A C 1
ATOM 7743 O O . PHE A 1 962 ? -1.304 10.550 -10.527 1.00 96.38 962 PHE A O 1
ATOM 7750 N N . ILE A 1 963 ? 0.917 10.797 -10.294 1.00 95.19 963 ILE A N 1
ATOM 7751 C CA . ILE A 1 963 ? 1.019 10.240 -8.937 1.00 95.19 963 ILE A CA 1
ATOM 7752 C C . ILE A 1 963 ? 1.060 11.307 -7.830 1.00 95.19 963 ILE A C 1
ATOM 7754 O O . ILE A 1 963 ? 1.242 10.978 -6.663 1.00 95.19 963 ILE A O 1
ATOM 7758 N N . CYS A 1 964 ? 0.910 12.593 -8.169 1.00 94.81 964 CYS A N 1
ATOM 7759 C CA . CYS A 1 964 ? 1.008 13.678 -7.185 1.00 94.81 964 CYS A CA 1
ATOM 7760 C C . CYS A 1 964 ? -0.187 13.748 -6.217 1.00 94.81 964 CYS A C 1
ATOM 7762 O O . CYS A 1 964 ? -0.030 14.258 -5.110 1.00 94.81 964 CYS A O 1
ATOM 7764 N N . ILE A 1 965 ? -1.367 13.267 -6.631 1.00 95.00 965 ILE A N 1
ATOM 7765 C CA . ILE A 1 965 ? -2.622 13.335 -5.866 1.00 95.00 965 ILE A CA 1
ATOM 7766 C C . ILE A 1 965 ? -3.113 11.907 -5.562 1.00 95.00 965 ILE A C 1
ATOM 7768 O O . ILE A 1 965 ? -3.698 11.268 -6.440 1.00 95.00 965 ILE A O 1
ATOM 7772 N N . PRO A 1 966 ? -2.922 11.394 -4.332 1.00 96.12 966 PRO A N 1
ATOM 7773 C CA . PRO A 1 966 ? -3.209 10.000 -3.986 1.00 96.12 966 PRO A CA 1
ATOM 7774 C C . PRO A 1 966 ? -4.625 9.518 -4.323 1.00 96.12 966 PRO A C 1
ATOM 7776 O O . PRO A 1 966 ? -4.779 8.431 -4.878 1.00 96.12 966 PRO A O 1
ATOM 7779 N N . ALA A 1 967 ? -5.660 10.338 -4.103 1.00 94.56 967 ALA A N 1
ATOM 7780 C CA . ALA A 1 967 ? -7.045 9.998 -4.447 1.00 94.56 967 ALA A CA 1
ATOM 7781 C C . ALA A 1 967 ? -7.240 9.588 -5.921 1.00 94.56 967 ALA A C 1
ATOM 7783 O O . ALA A 1 967 ? -7.997 8.653 -6.205 1.00 94.56 967 ALA A O 1
ATOM 7784 N N . GLN A 1 968 ? -6.497 10.218 -6.836 1.00 93.81 968 GLN A N 1
ATOM 7785 C CA . GLN A 1 968 ? -6.561 9.995 -8.285 1.00 93.81 968 GLN A CA 1
ATOM 7786 C C . GLN A 1 968 ? -5.735 8.774 -8.739 1.00 93.81 968 GLN A C 1
ATOM 7788 O O . GLN A 1 968 ? -5.953 8.251 -9.830 1.00 93.81 968 GLN A O 1
ATOM 7793 N N . THR A 1 969 ? -4.851 8.242 -7.884 1.00 96.38 969 THR A N 1
ATOM 7794 C CA . THR A 1 969 ? -4.039 7.040 -8.184 1.00 96.38 969 THR A CA 1
ATOM 7795 C C . THR A 1 969 ? -4.806 5.717 -8.095 1.00 96.38 969 THR A C 1
ATOM 7797 O O . THR A 1 969 ? -4.291 4.662 -8.450 1.00 96.38 969 THR A O 1
ATOM 7800 N N . THR A 1 970 ? -6.058 5.765 -7.646 1.00 95.75 970 THR A N 1
ATOM 7801 C CA . THR A 1 970 ? -6.900 4.603 -7.319 1.00 95.75 970 THR A CA 1
ATOM 7802 C C . THR A 1 970 ? -7.519 3.910 -8.550 1.00 95.75 970 THR A C 1
ATOM 7804 O O . THR A 1 970 ? -8.689 3.523 -8.531 1.00 95.75 970 THR A O 1
ATOM 7807 N N . THR A 1 971 ? -6.755 3.773 -9.641 1.00 94.56 971 THR A N 1
ATOM 7808 C CA . THR A 1 971 ? -7.207 3.232 -10.940 1.00 94.56 971 THR A CA 1
ATOM 7809 C C . THR A 1 971 ? -6.154 2.319 -11.593 1.00 94.56 971 THR A C 1
ATOM 7811 O O . THR A 1 971 ? -4.961 2.553 -11.397 1.00 94.56 971 THR A O 1
ATOM 7814 N N . PRO A 1 972 ? -6.541 1.320 -12.417 1.00 94.81 972 PRO A N 1
ATOM 7815 C CA . PRO A 1 972 ? -5.590 0.424 -13.090 1.00 94.81 972 PRO A CA 1
ATOM 7816 C C . PRO A 1 972 ? -4.556 1.143 -13.970 1.00 94.81 972 PRO A C 1
ATOM 7818 O O . PRO A 1 972 ? -3.376 0.784 -13.943 1.00 94.81 972 PRO A O 1
ATOM 7821 N N . MET A 1 973 ? -4.959 2.193 -14.697 1.00 95.12 973 MET A N 1
ATOM 7822 C CA . MET A 1 973 ? -4.032 3.041 -15.454 1.00 95.12 973 MET A CA 1
ATOM 7823 C C . MET A 1 973 ? -3.007 3.730 -14.543 1.00 95.12 973 MET A C 1
ATOM 7825 O O . MET A 1 973 ? -1.812 3.672 -14.822 1.00 95.12 973 MET A O 1
ATOM 7829 N N . ALA A 1 974 ? -3.430 4.336 -13.428 1.00 96.62 974 ALA A N 1
ATOM 7830 C CA . ALA A 1 974 ? -2.497 4.980 -12.504 1.00 96.62 974 ALA A CA 1
ATOM 7831 C C . ALA A 1 974 ? -1.569 3.969 -11.807 1.00 96.62 974 ALA A C 1
ATOM 7833 O O . ALA A 1 974 ? -0.373 4.227 -11.688 1.00 96.62 974 ALA A O 1
ATOM 7834 N N . CYS A 1 975 ? -2.076 2.789 -11.437 1.00 96.94 975 CYS A N 1
ATOM 7835 C CA . CYS A 1 975 ? -1.268 1.671 -10.949 1.00 96.94 975 CYS A CA 1
ATOM 7836 C C . CYS A 1 975 ? -0.187 1.248 -11.962 1.00 96.94 975 CYS A C 1
ATOM 7838 O O . CYS A 1 975 ? 0.971 1.057 -11.595 1.00 96.94 975 CYS A O 1
ATOM 7840 N N . SER A 1 976 ? -0.539 1.175 -13.247 1.00 97.62 976 SER A N 1
ATOM 7841 C CA . SER A 1 976 ? 0.406 0.871 -14.330 1.00 97.62 976 SER A CA 1
ATOM 7842 C C . SER A 1 976 ? 1.450 1.987 -14.502 1.00 97.62 976 SER A C 1
ATOM 7844 O O . SER A 1 976 ? 2.639 1.708 -14.642 1.00 97.62 976 SER A O 1
ATOM 7846 N N . ILE A 1 977 ? 1.042 3.258 -14.398 1.00 98.44 977 ILE A N 1
ATOM 7847 C CA . ILE A 1 977 ? 1.947 4.420 -14.438 1.00 98.44 977 ILE A CA 1
ATOM 7848 C C . ILE A 1 977 ? 2.915 4.442 -13.241 1.00 98.44 977 ILE A C 1
ATOM 7850 O O . ILE A 1 977 ? 4.086 4.776 -13.423 1.00 98.44 977 ILE A O 1
ATOM 7854 N N . ILE A 1 978 ? 2.483 4.043 -12.037 1.00 98.00 978 ILE A N 1
ATOM 7855 C CA . ILE A 1 978 ? 3.381 3.900 -10.876 1.00 98.00 978 ILE A CA 1
ATOM 7856 C C . ILE A 1 978 ? 4.508 2.913 -11.207 1.00 98.00 978 ILE A C 1
ATOM 7858 O O . ILE A 1 978 ? 5.674 3.255 -11.034 1.00 98.00 978 ILE A O 1
ATOM 7862 N N . ARG A 1 979 ? 4.192 1.742 -11.775 1.00 97.88 979 ARG A N 1
ATOM 7863 C CA . ARG A 1 979 ? 5.187 0.724 -12.175 1.00 97.88 979 ARG A CA 1
ATOM 7864 C C . ARG A 1 979 ? 6.157 1.216 -13.254 1.00 97.88 979 ARG A C 1
ATOM 7866 O O . ARG A 1 979 ? 7.348 0.915 -13.187 1.00 97.88 979 ARG A O 1
ATOM 7873 N N . VAL A 1 980 ? 5.682 2.027 -14.206 1.00 98.38 980 VAL A N 1
ATOM 7874 C CA . VAL A 1 980 ? 6.547 2.724 -15.178 1.00 98.38 980 VAL A CA 1
ATOM 7875 C C . VAL A 1 980 ? 7.533 3.642 -14.447 1.00 98.38 980 VAL A C 1
ATOM 7877 O O . VAL A 1 980 ? 8.741 3.521 -14.634 1.00 98.38 980 VAL A O 1
ATOM 7880 N N . LEU A 1 981 ? 7.052 4.508 -13.550 1.00 98.25 981 LEU A N 1
ATOM 7881 C CA . LEU A 1 981 ? 7.904 5.434 -12.791 1.00 98.25 981 LEU A CA 1
ATOM 7882 C C . LEU A 1 981 ? 8.867 4.714 -11.825 1.00 98.25 981 LEU A C 1
ATOM 7884 O O . LEU A 1 981 ? 9.994 5.184 -11.631 1.00 98.25 981 LEU A O 1
ATOM 7888 N N . ARG A 1 982 ? 8.460 3.561 -11.270 1.00 96.88 982 ARG A N 1
ATOM 7889 C CA . ARG A 1 982 ? 9.315 2.646 -10.492 1.00 96.88 982 ARG A CA 1
ATOM 7890 C C . ARG A 1 982 ? 10.471 2.135 -11.353 1.00 96.88 982 ARG A C 1
ATOM 7892 O O . ARG A 1 982 ? 11.631 2.310 -10.979 1.00 96.88 982 ARG A O 1
ATOM 7899 N N . ALA A 1 983 ? 10.185 1.593 -12.538 1.00 96.69 983 ALA A N 1
ATOM 7900 C CA . ALA A 1 983 ? 11.213 1.141 -13.476 1.00 96.69 983 ALA A CA 1
ATOM 7901 C C . ALA A 1 983 ? 12.160 2.285 -13.897 1.00 96.69 983 ALA A C 1
ATOM 7903 O O . ALA A 1 983 ? 13.375 2.157 -13.754 1.00 96.69 983 ALA A O 1
ATOM 7904 N N . GLN A 1 984 ? 11.625 3.438 -14.316 1.00 97.31 984 GLN A N 1
ATOM 7905 C CA . GLN A 1 984 ? 12.414 4.608 -14.737 1.00 97.31 984 GLN A CA 1
ATOM 7906 C C . GLN A 1 984 ? 13.329 5.162 -13.632 1.00 97.31 984 GLN A C 1
ATOM 7908 O O . GLN A 1 984 ? 14.460 5.583 -13.896 1.00 97.31 984 GLN A O 1
ATOM 7913 N N . SER A 1 985 ? 12.856 5.139 -12.382 1.00 95.38 985 SER A N 1
ATOM 7914 C CA . SER A 1 985 ? 13.626 5.541 -11.197 1.00 95.38 985 SER A CA 1
ATOM 7915 C C . SER A 1 985 ? 14.556 4.435 -10.675 1.00 95.38 985 SER A C 1
ATOM 7917 O O . SER A 1 985 ? 15.219 4.620 -9.652 1.00 95.38 985 SER A O 1
ATOM 7919 N N . GLY A 1 986 ? 14.636 3.292 -11.364 1.00 93.75 986 GLY A N 1
ATOM 7920 C CA . GLY A 1 986 ? 15.572 2.212 -11.068 1.00 93.75 986 GLY A CA 1
ATOM 7921 C C . GLY A 1 986 ? 15.208 1.369 -9.850 1.00 93.75 986 GLY A C 1
ATOM 7922 O O . GLY A 1 986 ? 16.113 0.931 -9.139 1.00 93.75 986 GLY A O 1
ATOM 7923 N N . PHE A 1 987 ? 13.923 1.227 -9.519 1.00 94.12 987 PHE A N 1
ATOM 7924 C CA . PHE A 1 987 ? 13.438 0.352 -8.440 1.00 94.12 987 PHE A CA 1
ATOM 7925 C C . PHE A 1 987 ? 13.429 -1.124 -8.855 1.00 94.12 987 PHE A C 1
ATOM 7927 O O . PHE A 1 987 ? 13.367 -1.434 -10.050 1.00 94.12 987 PHE A O 1
ATOM 7934 N N . GLY A 1 988 ? 13.456 -2.040 -7.881 1.00 89.38 988 GLY A N 1
ATOM 7935 C CA . GLY A 1 988 ? 13.234 -3.466 -8.137 1.00 89.38 988 GLY A CA 1
ATOM 7936 C C . GLY A 1 988 ? 11.879 -3.750 -8.818 1.00 89.38 988 GLY A C 1
ATOM 7937 O O . GLY A 1 988 ? 10.993 -2.888 -8.800 1.00 89.38 988 GLY A O 1
ATOM 7938 N N . PRO A 1 989 ? 11.708 -4.921 -9.462 1.00 87.69 989 PRO A N 1
ATOM 7939 C CA . PRO A 1 989 ? 10.399 -5.409 -9.895 1.00 87.69 989 PRO A CA 1
ATOM 7940 C C . PRO A 1 989 ? 9.409 -5.498 -8.730 1.00 87.69 989 PRO A C 1
ATOM 7942 O O . PRO A 1 989 ? 9.797 -5.734 -7.591 1.00 87.69 989 PRO A O 1
ATOM 7945 N N . GLU A 1 990 ? 8.129 -5.316 -9.027 1.00 87.12 990 GLU A N 1
ATOM 7946 C CA . GLU A 1 990 ? 7.042 -5.420 -8.057 1.00 87.12 990 GLU A CA 1
ATOM 7947 C C . GLU A 1 990 ? 6.738 -6.890 -7.732 1.00 87.12 990 GLU A C 1
ATOM 7949 O O . GLU A 1 990 ? 6.452 -7.674 -8.640 1.00 87.12 990 GLU A O 1
ATOM 7954 N N . ASP A 1 991 ? 6.750 -7.261 -6.449 1.00 73.19 991 ASP A N 1
ATOM 7955 C CA . ASP A 1 991 ? 6.431 -8.616 -5.989 1.00 73.19 991 ASP A CA 1
ATOM 7956 C C . ASP A 1 991 ? 5.341 -8.653 -4.888 1.00 73.19 991 ASP A C 1
ATOM 7958 O O . ASP A 1 991 ? 4.630 -7.673 -4.615 1.00 73.19 991 ASP A O 1
ATOM 7962 N N . SER A 1 992 ? 5.134 -9.840 -4.311 1.00 61.00 992 SER A N 1
ATOM 7963 C CA . SER A 1 992 ? 4.161 -10.103 -3.243 1.00 61.00 992 SER A CA 1
ATOM 7964 C C . SER A 1 992 ? 4.736 -9.988 -1.824 1.00 61.00 992 SER A C 1
ATOM 7966 O O . SER A 1 992 ? 4.019 -10.267 -0.862 1.00 61.00 992 SER A O 1
ATOM 7968 N N . MET A 1 993 ? 6.003 -9.596 -1.682 1.00 57.28 993 MET A N 1
ATOM 7969 C CA . MET A 1 993 ? 6.682 -9.374 -0.406 1.00 57.28 993 MET A CA 1
ATOM 7970 C C . MET A 1 993 ? 6.700 -7.870 -0.061 1.00 57.28 993 MET A C 1
ATOM 7972 O O . MET A 1 993 ? 5.902 -7.088 -0.587 1.00 57.28 993 MET A O 1
ATOM 7976 N N . VAL A 1 994 ? 7.538 -7.478 0.902 1.00 61.09 994 VAL A N 1
ATOM 7977 C CA . VAL A 1 994 ? 7.669 -6.098 1.397 1.00 61.09 994 VAL A CA 1
ATOM 7978 C C . VAL A 1 994 ? 9.065 -5.594 1.046 1.00 61.09 994 VAL A C 1
ATOM 7980 O O . VAL A 1 994 ? 10.048 -6.237 1.406 1.00 61.09 994 VAL A O 1
ATOM 7983 N N . ALA A 1 995 ? 9.150 -4.458 0.351 1.00 69.62 995 ALA A N 1
ATOM 7984 C CA . ALA A 1 995 ? 10.413 -3.900 -0.125 1.00 69.62 995 ALA A CA 1
ATOM 7985 C C . ALA A 1 995 ? 11.173 -3.157 0.986 1.00 69.62 995 ALA A C 1
ATOM 7987 O O . ALA A 1 995 ? 12.325 -3.495 1.277 1.00 69.62 995 ALA A O 1
ATOM 7988 N N . GLY A 1 996 ? 10.530 -2.173 1.630 1.00 82.62 996 GLY A N 1
ATOM 7989 C CA . GLY A 1 996 ? 11.030 -1.525 2.840 1.00 82.62 996 GLY A CA 1
ATOM 7990 C C . GLY A 1 996 ? 12.491 -1.061 2.742 1.00 82.62 996 GLY A C 1
ATOM 7991 O O . GLY A 1 996 ? 12.960 -0.535 1.726 1.00 82.62 996 GLY A O 1
ATOM 7992 N N . MET A 1 997 ? 13.253 -1.297 3.811 1.00 88.00 997 MET A N 1
ATOM 7993 C CA . MET A 1 997 ? 14.682 -0.976 3.856 1.00 88.00 997 MET A CA 1
ATOM 7994 C C . MET A 1 997 ? 15.568 -1.810 2.917 1.00 88.00 997 MET A C 1
ATOM 7996 O O . MET A 1 997 ? 16.711 -1.412 2.690 1.00 88.00 997 MET A O 1
ATOM 8000 N N . ASP A 1 998 ? 15.109 -2.924 2.343 1.00 88.56 998 ASP A N 1
ATOM 8001 C CA . ASP A 1 998 ? 15.958 -3.732 1.457 1.00 88.56 998 ASP A CA 1
ATOM 8002 C C . ASP A 1 998 ? 16.075 -3.127 0.049 1.00 88.56 998 ASP A C 1
ATOM 8004 O O . ASP A 1 998 ? 17.148 -3.198 -0.554 1.00 88.56 998 ASP A O 1
ATOM 8008 N N . GLU A 1 999 ? 15.058 -2.398 -0.426 1.00 89.50 999 GLU A N 1
ATOM 8009 C CA . GLU A 1 999 ? 15.171 -1.546 -1.621 1.00 89.50 999 GLU A CA 1
ATOM 8010 C C . GLU A 1 999 ? 16.108 -0.347 -1.379 1.00 89.50 999 GLU A C 1
ATOM 8012 O O . GLU A 1 999 ? 16.935 -0.039 -2.240 1.00 89.50 999 GLU A O 1
ATOM 8017 N N . VAL A 1 1000 ? 16.071 0.269 -0.187 1.00 88.56 1000 VAL A N 1
ATOM 8018 C CA . VAL A 1 1000 ? 17.025 1.327 0.222 1.00 88.56 1000 VAL A CA 1
ATOM 8019 C C . VAL A 1 1000 ? 18.465 0.795 0.260 1.00 88.56 1000 VAL A C 1
ATOM 8021 O O . VAL A 1 1000 ? 19.405 1.461 -0.178 1.00 88.56 1000 VAL A O 1
ATOM 8024 N N . ARG A 1 1001 ? 18.658 -0.439 0.742 1.00 89.06 1001 ARG A N 1
ATOM 8025 C CA . ARG A 1 1001 ? 19.965 -1.119 0.811 1.00 89.06 1001 ARG A CA 1
ATOM 8026 C C . ARG A 1 1001 ? 20.425 -1.695 -0.540 1.00 89.06 1001 ARG A C 1
ATOM 8028 O O . ARG A 1 1001 ? 21.570 -2.156 -0.641 1.00 89.06 1001 ARG A O 1
ATOM 8035 N N . ARG A 1 1002 ? 19.582 -1.696 -1.582 1.00 88.31 1002 ARG A N 1
ATOM 8036 C CA . ARG A 1 1002 ? 19.866 -2.370 -2.859 1.00 88.31 1002 ARG A CA 1
ATOM 8037 C C . ARG A 1 1002 ? 20.981 -1.659 -3.631 1.00 88.31 1002 ARG A C 1
ATOM 8039 O O . ARG A 1 1002 ? 20.916 -0.473 -3.939 1.00 88.31 1002 ARG A O 1
ATOM 8046 N N . LYS A 1 1003 ? 22.035 -2.405 -3.976 1.00 76.75 1003 LYS A N 1
ATOM 8047 C CA . LYS A 1 1003 ? 23.271 -1.844 -4.561 1.00 76.75 1003 LYS A CA 1
ATOM 8048 C C . LYS A 1 1003 ? 23.097 -1.335 -5.995 1.00 76.75 1003 LYS A C 1
ATOM 8050 O O . LYS A 1 1003 ? 23.682 -0.319 -6.356 1.00 76.75 1003 LYS A O 1
ATOM 8055 N N . GLU A 1 1004 ? 22.288 -2.022 -6.796 1.00 73.06 1004 GLU A N 1
ATOM 8056 C CA . GLU A 1 1004 ? 22.111 -1.774 -8.237 1.00 73.06 1004 GLU A CA 1
ATOM 8057 C C . GLU A 1 1004 ? 20.859 -0.917 -8.501 1.00 73.06 1004 GLU A C 1
ATOM 8059 O O . GLU A 1 1004 ? 19.982 -1.239 -9.299 1.00 73.06 1004 GLU A O 1
ATOM 8064 N N . SER A 1 1005 ? 20.746 0.185 -7.756 1.00 82.56 1005 SER A N 1
ATOM 8065 C CA . SER A 1 1005 ? 19.567 1.063 -7.705 1.00 82.56 1005 SER A CA 1
ATOM 8066 C C . SER A 1 1005 ? 19.637 2.212 -8.735 1.00 82.56 1005 SER A C 1
ATOM 8068 O O . SER A 1 1005 ? 19.383 3.372 -8.416 1.00 82.56 1005 SER A O 1
ATOM 8070 N N . ILE A 1 1006 ? 20.053 1.885 -9.965 1.00 90.94 1006 ILE A N 1
ATOM 8071 C CA . ILE A 1 1006 ? 20.366 2.809 -11.075 1.00 90.94 1006 ILE A CA 1
ATOM 8072 C C . ILE A 1 1006 ? 19.108 3.081 -11.920 1.00 90.94 1006 ILE A C 1
ATOM 8074 O O . ILE A 1 1006 ? 18.436 2.135 -12.322 1.00 90.94 1006 ILE A O 1
ATOM 8078 N N . GLY A 1 1007 ? 18.797 4.350 -12.212 1.00 95.12 1007 GLY A N 1
ATOM 8079 C CA . GLY A 1 1007 ? 17.683 4.753 -13.080 1.00 95.12 1007 GLY A CA 1
ATOM 8080 C C . GLY A 1 1007 ? 18.130 5.439 -14.377 1.00 95.12 1007 GLY A C 1
ATOM 8081 O O . GLY A 1 1007 ? 19.318 5.518 -14.703 1.00 95.12 1007 GLY A O 1
ATOM 8082 N N . LEU A 1 1008 ? 17.164 5.976 -15.131 1.00 97.69 1008 LEU A N 1
ATOM 8083 C CA . LEU A 1 1008 ? 17.420 6.622 -16.429 1.00 97.69 1008 LEU A CA 1
ATOM 8084 C C . LEU A 1 1008 ? 18.334 7.857 -16.338 1.00 97.69 1008 LEU A C 1
ATOM 8086 O O . LEU A 1 1008 ? 19.061 8.156 -17.287 1.00 97.69 1008 LEU A O 1
ATOM 8090 N N . VAL A 1 1009 ? 18.340 8.570 -15.207 1.00 96.88 1009 VAL A N 1
ATOM 8091 C CA . VAL A 1 1009 ? 19.224 9.733 -15.008 1.00 96.88 1009 VAL A CA 1
ATOM 8092 C C . VAL A 1 1009 ? 20.676 9.282 -14.899 1.00 96.88 1009 VAL A C 1
ATOM 8094 O O . VAL A 1 1009 ? 21.538 9.824 -15.585 1.00 96.88 1009 VAL A O 1
ATOM 8097 N N . GLU A 1 1010 ? 20.947 8.253 -14.101 1.00 96.12 1010 GLU A N 1
ATOM 8098 C CA . GLU A 1 1010 ? 22.284 7.699 -13.897 1.00 96.12 1010 GLU A CA 1
ATOM 8099 C C . GLU A 1 1010 ? 22.847 7.100 -15.199 1.00 96.12 1010 GLU A C 1
ATOM 8101 O O . GLU A 1 1010 ? 23.994 7.379 -15.553 1.00 96.12 1010 GLU A O 1
ATOM 8106 N N . LEU A 1 1011 ? 22.016 6.385 -15.970 1.00 97.00 1011 LEU A N 1
ATOM 8107 C CA . LEU A 1 1011 ? 22.349 5.899 -17.320 1.00 97.00 1011 LEU A CA 1
ATOM 8108 C C . LEU A 1 1011 ? 22.623 7.055 -18.304 1.00 97.00 1011 LEU A C 1
ATOM 8110 O O . LEU A 1 1011 ? 23.529 6.982 -19.135 1.00 97.00 1011 LEU A O 1
ATOM 8114 N N . GLY A 1 1012 ? 21.893 8.167 -18.177 1.00 96.88 1012 GLY A N 1
ATOM 8115 C CA . GLY A 1 1012 ? 22.169 9.396 -18.924 1.00 96.88 1012 GLY A CA 1
ATOM 8116 C C . GLY A 1 1012 ? 23.539 9.988 -18.591 1.00 96.88 1012 GLY A C 1
ATOM 8117 O O . GLY A 1 1012 ? 24.297 10.351 -19.489 1.00 96.88 1012 GLY A O 1
ATOM 8118 N N . LEU A 1 1013 ? 23.891 10.048 -17.303 1.00 96.75 1013 LEU A N 1
ATOM 8119 C CA . LEU A 1 1013 ? 25.187 10.548 -16.828 1.00 96.75 1013 LEU A CA 1
ATOM 8120 C C . LEU A 1 1013 ? 26.354 9.619 -17.204 1.00 96.75 1013 LEU A C 1
ATOM 8122 O O . LEU A 1 1013 ? 27.488 10.088 -17.319 1.00 96.75 1013 LEU A O 1
ATOM 8126 N N . GLU A 1 1014 ? 26.102 8.326 -17.416 1.00 95.62 1014 GLU A N 1
ATOM 8127 C CA . GLU A 1 1014 ? 27.056 7.381 -18.007 1.00 95.62 1014 GLU A CA 1
ATOM 8128 C C . GLU A 1 1014 ? 27.307 7.705 -19.493 1.00 95.62 1014 GLU A C 1
ATOM 8130 O O . GLU A 1 1014 ? 28.457 7.898 -19.894 1.00 95.62 1014 GLU A O 1
ATOM 8135 N N . MET A 1 1015 ? 26.250 7.893 -20.293 1.00 95.94 1015 MET A N 1
ATOM 8136 C CA . MET A 1 1015 ? 26.377 8.295 -21.705 1.00 95.94 1015 MET A CA 1
ATOM 8137 C C . MET A 1 1015 ? 27.041 9.669 -21.888 1.00 95.94 1015 MET A C 1
ATOM 8139 O O . MET A 1 1015 ? 27.843 9.849 -22.808 1.00 95.94 1015 MET A O 1
ATOM 8143 N N . VAL A 1 1016 ? 26.776 10.635 -20.999 1.00 95.25 1016 VAL A N 1
ATOM 8144 C CA . VAL A 1 1016 ? 27.467 11.938 -21.001 1.00 95.25 1016 VAL A CA 1
ATOM 8145 C C . VAL A 1 1016 ? 28.978 11.748 -20.841 1.00 95.25 1016 VAL A C 1
ATOM 8147 O O . VAL A 1 1016 ? 29.739 12.293 -21.646 1.00 95.25 1016 VAL A O 1
ATOM 8150 N N . LYS A 1 1017 ? 29.414 10.911 -19.887 1.00 92.38 1017 LYS A N 1
ATOM 8151 C CA . LYS A 1 1017 ? 30.835 10.578 -19.687 1.00 92.38 1017 LYS A CA 1
ATOM 8152 C C . LYS A 1 1017 ? 31.445 9.898 -20.917 1.00 92.38 1017 LYS A C 1
ATOM 8154 O O . LYS A 1 1017 ? 32.536 10.287 -21.328 1.00 92.38 1017 LYS A O 1
ATOM 8159 N N . PHE A 1 1018 ? 30.745 8.949 -21.546 1.00 87.25 1018 PHE A N 1
ATOM 8160 C CA . PHE A 1 1018 ? 31.222 8.294 -22.773 1.00 87.25 1018 PHE A CA 1
ATOM 8161 C C . PHE A 1 1018 ? 31.340 9.246 -23.975 1.00 87.25 1018 PHE A C 1
ATOM 8163 O O . PHE A 1 1018 ? 32.269 9.101 -24.767 1.00 87.25 1018 PHE A O 1
ATOM 8170 N N . SER A 1 1019 ? 30.470 10.255 -24.095 1.00 86.88 1019 SER A N 1
ATOM 8171 C CA . SER A 1 1019 ? 30.585 11.288 -25.142 1.00 86.88 1019 SER A CA 1
ATOM 8172 C C . SER A 1 1019 ? 31.728 12.295 -24.921 1.00 86.88 1019 SER A C 1
ATOM 8174 O O . SER A 1 1019 ? 31.998 13.111 -25.800 1.00 86.88 1019 SER A O 1
ATOM 8176 N N . GLY A 1 1020 ? 32.386 12.279 -23.753 1.00 86.81 1020 GLY A N 1
ATOM 8177 C CA . GLY A 1 1020 ? 33.402 13.267 -23.371 1.00 86.81 1020 GLY A CA 1
ATOM 8178 C C . GLY A 1 1020 ? 32.843 14.652 -23.011 1.00 86.81 1020 GLY A C 1
ATOM 8179 O O . GLY A 1 1020 ? 33.605 15.615 -22.915 1.00 86.81 1020 GLY A O 1
ATOM 8180 N N . SER A 1 1021 ? 31.526 14.762 -22.820 1.00 89.25 1021 SER A N 1
ATOM 8181 C CA . SER A 1 1021 ? 30.841 16.004 -22.446 1.00 89.25 1021 SER A CA 1
ATOM 8182 C C . SER A 1 1021 ? 30.969 16.300 -20.944 1.00 89.25 1021 SER A C 1
ATOM 8184 O O . SER A 1 1021 ? 31.223 15.406 -20.136 1.00 89.25 1021 SER A O 1
ATOM 8186 N N . MET A 1 1022 ? 30.767 17.562 -20.546 1.00 91.06 1022 MET A N 1
ATOM 8187 C CA . MET A 1 1022 ? 30.709 17.935 -19.126 1.00 91.06 1022 MET A CA 1
ATOM 8188 C C . MET A 1 1022 ? 29.455 17.347 -18.464 1.00 91.06 1022 MET A C 1
ATOM 8190 O O . MET A 1 1022 ? 28.365 17.400 -19.030 1.00 91.06 1022 MET A O 1
ATOM 8194 N N . GLU A 1 1023 ? 29.613 16.802 -17.257 1.00 94.56 1023 GLU A N 1
ATOM 8195 C CA . GLU A 1 1023 ? 28.526 16.178 -16.503 1.00 94.56 1023 GLU A CA 1
ATOM 8196 C C . GLU A 1 1023 ? 27.535 17.230 -15.954 1.00 94.56 1023 GLU A C 1
ATOM 8198 O O . GLU A 1 1023 ? 27.948 18.085 -15.165 1.00 94.56 1023 GLU A O 1
ATOM 8203 N N . PRO A 1 1024 ? 26.244 17.202 -16.347 1.00 96.62 1024 PRO A N 1
ATOM 8204 C CA . PRO A 1 1024 ? 25.233 18.123 -15.833 1.00 96.62 1024 PRO A CA 1
ATOM 8205 C C . PRO A 1 1024 ? 24.839 17.759 -14.395 1.00 96.62 1024 PRO A C 1
ATOM 8207 O O . PRO A 1 1024 ? 24.721 16.585 -14.050 1.00 96.62 1024 PRO A O 1
ATOM 8210 N N . THR A 1 1025 ? 24.570 18.760 -13.555 1.00 95.75 1025 THR A N 1
ATOM 8211 C CA . THR A 1 1025 ? 24.162 18.552 -12.153 1.00 95.75 1025 THR A CA 1
ATOM 8212 C C . THR A 1 1025 ? 22.643 18.551 -11.969 1.00 95.75 1025 THR A C 1
ATOM 8214 O O . THR A 1 1025 ? 22.134 18.014 -10.982 1.00 95.75 1025 THR A O 1
ATOM 8217 N N . CYS A 1 1026 ? 21.905 19.132 -12.916 1.00 97.00 1026 CYS A N 1
ATOM 8218 C CA . CYS A 1 1026 ? 20.446 19.146 -12.962 1.00 97.00 1026 CYS A CA 1
ATOM 8219 C C . CYS A 1 1026 ? 19.915 19.332 -14.396 1.00 97.00 1026 CYS A C 1
ATOM 8221 O O . CYS A 1 1026 ? 20.652 19.696 -15.314 1.00 97.00 1026 CYS A O 1
ATOM 8223 N N . LEU A 1 1027 ? 18.602 19.152 -14.580 1.00 97.88 1027 LEU A N 1
ATOM 8224 C CA . LEU A 1 1027 ? 17.924 19.303 -15.875 1.00 97.88 1027 LEU A CA 1
ATOM 8225 C C . LEU A 1 1027 ? 18.092 20.698 -16.510 1.00 97.88 1027 LEU A C 1
ATOM 8227 O O . LEU A 1 1027 ? 18.071 20.841 -17.734 1.00 97.88 1027 LEU A O 1
ATOM 8231 N N . LYS A 1 1028 ? 18.293 21.742 -15.699 1.00 97.12 1028 LYS A N 1
ATOM 8232 C CA . LYS A 1 1028 ? 18.588 23.083 -16.209 1.00 97.12 1028 LYS A CA 1
ATOM 8233 C C . LYS A 1 1028 ? 19.935 23.145 -16.924 1.00 97.12 1028 LYS A C 1
ATOM 8235 O O . LYS A 1 1028 ? 19.982 23.708 -18.012 1.00 97.12 1028 LYS A O 1
ATOM 8240 N N . ASP A 1 1029 ? 20.978 22.529 -16.373 1.00 97.50 1029 ASP A N 1
ATOM 8241 C CA . ASP A 1 1029 ? 22.308 22.506 -16.995 1.00 97.50 1029 ASP A CA 1
ATOM 8242 C C . ASP A 1 1029 ? 22.248 21.813 -18.364 1.00 97.50 1029 ASP A C 1
ATOM 8244 O O . ASP A 1 1029 ? 22.808 22.311 -19.343 1.00 97.50 1029 ASP A O 1
ATOM 8248 N N . VAL A 1 1030 ? 21.483 20.713 -18.451 1.00 97.56 1030 VAL A N 1
ATOM 8249 C CA . VAL A 1 1030 ? 21.199 20.000 -19.708 1.00 97.56 1030 VAL A CA 1
ATOM 8250 C C . VAL A 1 1030 ? 20.566 20.946 -20.728 1.00 97.56 1030 VAL A C 1
ATOM 8252 O O . VAL A 1 1030 ? 21.077 21.070 -21.834 1.00 97.56 1030 VAL A O 1
ATOM 8255 N N . LEU A 1 1031 ? 19.476 21.631 -20.366 1.00 96.44 1031 LEU A N 1
ATOM 8256 C CA . LEU A 1 1031 ? 18.696 22.463 -21.291 1.00 96.44 1031 LEU A CA 1
ATOM 8257 C C . LEU A 1 1031 ? 19.301 23.859 -21.555 1.00 96.44 1031 LEU A C 1
ATOM 8259 O O . LEU A 1 1031 ? 18.826 24.571 -22.442 1.00 96.44 1031 LEU A O 1
ATOM 8263 N N . GLU A 1 1032 ? 20.334 24.270 -20.812 1.00 95.00 1032 GLU A N 1
ATOM 8264 C CA . GLU A 1 1032 ? 21.156 25.452 -21.124 1.00 95.00 1032 GLU A CA 1
ATOM 8265 C C . GLU A 1 1032 ? 22.356 25.106 -22.013 1.00 95.00 1032 GLU A C 1
ATOM 8267 O O . GLU A 1 1032 ? 22.700 25.907 -22.886 1.00 95.00 1032 GLU A O 1
ATOM 8272 N N . THR A 1 1033 ? 22.920 23.902 -21.860 1.00 95.25 1033 THR A N 1
ATOM 8273 C CA . THR A 1 1033 ? 23.988 23.359 -22.719 1.00 95.25 1033 THR A CA 1
ATOM 8274 C C . THR A 1 1033 ? 23.439 22.922 -24.079 1.00 95.25 1033 THR A C 1
ATOM 8276 O O . THR A 1 1033 ? 23.917 23.369 -25.120 1.00 95.25 1033 THR A O 1
ATOM 8279 N N . TRP A 1 1034 ? 22.389 22.100 -24.076 1.00 95.00 1034 TRP A N 1
ATOM 8280 C CA . TRP A 1 1034 ? 21.745 21.525 -25.255 1.00 95.00 1034 TRP A CA 1
ATOM 8281 C C . TRP A 1 1034 ? 20.287 21.989 -25.321 1.00 95.00 1034 TRP A C 1
ATOM 8283 O O . TRP A 1 1034 ? 19.389 21.448 -24.675 1.00 95.00 1034 TRP A O 1
ATOM 8293 N N . LYS A 1 1035 ? 20.042 23.055 -26.084 1.00 92.75 1035 LYS A N 1
ATOM 8294 C CA . LYS A 1 1035 ? 18.721 23.692 -26.149 1.00 92.75 1035 LYS A CA 1
ATOM 8295 C C . LYS A 1 1035 ? 17.732 22.819 -26.918 1.00 92.75 1035 LYS A C 1
ATOM 8297 O O . LYS A 1 1035 ? 17.959 22.508 -28.082 1.00 92.75 1035 LYS A O 1
ATOM 8302 N N . SER A 1 1036 ? 16.602 22.501 -26.289 1.00 93.12 1036 SER A N 1
ATOM 8303 C CA . SER A 1 1036 ? 15.506 21.765 -26.921 1.00 93.12 1036 SER A CA 1
ATOM 8304 C C . SER A 1 1036 ? 14.155 22.389 -26.588 1.00 93.12 1036 SER A C 1
ATOM 8306 O O . SER A 1 1036 ? 13.657 22.267 -25.466 1.00 93.12 1036 SER A O 1
ATOM 8308 N N . ASP A 1 1037 ? 13.529 23.008 -27.592 1.00 91.25 1037 ASP A N 1
ATOM 8309 C CA . ASP A 1 1037 ? 12.140 23.479 -27.511 1.00 91.25 1037 ASP A CA 1
ATOM 8310 C C . ASP A 1 1037 ? 11.171 22.312 -27.252 1.00 91.25 1037 ASP A C 1
ATOM 8312 O O . ASP A 1 1037 ? 10.134 22.491 -26.616 1.00 91.25 1037 ASP A O 1
ATOM 8316 N N . PHE A 1 1038 ? 11.532 21.097 -27.685 1.00 92.81 1038 PHE A N 1
ATOM 8317 C CA . PHE A 1 1038 ? 10.762 19.885 -27.423 1.00 92.81 1038 PHE A CA 1
ATOM 8318 C C . PHE A 1 1038 ? 10.894 19.399 -25.973 1.00 92.81 1038 PHE A C 1
ATOM 8320 O O . PHE A 1 1038 ? 9.906 18.985 -25.373 1.00 92.81 1038 PHE A O 1
ATOM 8327 N N . GLY A 1 1039 ? 12.081 19.515 -25.367 1.00 94.56 1039 GLY A N 1
ATOM 8328 C CA . GLY A 1 1039 ? 12.256 19.282 -23.929 1.00 94.56 1039 GLY A CA 1
ATOM 8329 C C . GLY A 1 1039 ? 11.392 20.239 -23.101 1.00 94.56 1039 GLY A C 1
ATOM 8330 O O . GLY A 1 1039 ? 10.644 19.814 -22.221 1.00 94.56 1039 GLY A O 1
ATOM 8331 N N . LEU A 1 1040 ? 11.404 21.530 -23.449 1.00 93.12 1040 LEU A N 1
ATOM 8332 C CA . LEU A 1 1040 ? 10.515 22.517 -22.829 1.00 93.12 1040 LEU A CA 1
ATOM 8333 C C . LEU A 1 1040 ? 9.029 22.191 -23.065 1.00 93.12 1040 LEU A C 1
ATOM 8335 O O . LEU A 1 1040 ? 8.233 22.315 -22.137 1.00 93.12 1040 LEU A O 1
ATOM 8339 N N . LEU A 1 1041 ? 8.649 21.727 -24.262 1.00 92.19 1041 LEU A N 1
ATOM 8340 C CA . LEU A 1 1041 ? 7.285 21.272 -24.551 1.00 92.19 1041 LEU A CA 1
ATOM 8341 C C . LEU A 1 1041 ? 6.868 20.111 -23.635 1.00 92.19 1041 LEU A C 1
ATOM 8343 O O . LEU A 1 1041 ? 5.831 20.224 -22.988 1.00 92.19 1041 LEU A O 1
ATOM 8347 N N . MET A 1 1042 ? 7.676 19.050 -23.510 1.00 95.25 1042 MET A N 1
ATOM 8348 C CA . MET A 1 1042 ? 7.386 17.926 -22.604 1.00 95.25 1042 MET A CA 1
ATOM 8349 C C . MET A 1 1042 ? 7.188 18.403 -21.158 1.00 95.25 1042 MET A C 1
ATOM 8351 O O . MET A 1 1042 ? 6.179 18.064 -20.540 1.00 95.25 1042 MET A O 1
ATOM 8355 N N . LEU A 1 1043 ? 8.074 19.278 -20.661 1.00 95.06 1043 LEU A N 1
ATOM 8356 C CA . LEU A 1 1043 ? 7.953 19.876 -19.325 1.00 95.06 1043 LEU A CA 1
ATOM 8357 C C . LEU A 1 1043 ? 6.668 20.690 -19.128 1.00 95.06 1043 LEU A C 1
ATOM 8359 O O . LEU A 1 1043 ? 6.158 20.731 -18.012 1.00 95.06 1043 LEU A O 1
ATOM 8363 N N . HIS A 1 1044 ? 6.138 21.344 -20.166 1.00 92.25 1044 HIS A N 1
ATOM 8364 C CA . HIS A 1 1044 ? 4.871 22.081 -20.088 1.00 92.25 1044 HIS A CA 1
ATOM 8365 C C . HIS A 1 1044 ? 3.630 21.185 -20.215 1.00 92.25 1044 HIS A C 1
ATOM 8367 O O . HIS A 1 1044 ? 2.604 21.509 -19.610 1.00 92.25 1044 HIS A O 1
ATOM 8373 N N . LEU A 1 1045 ? 3.710 20.096 -20.987 1.00 92.56 1045 LEU A N 1
ATOM 8374 C CA . LEU A 1 1045 ? 2.628 19.119 -21.151 1.00 92.56 1045 LEU A CA 1
ATOM 8375 C C . LEU A 1 1045 ? 2.426 18.301 -19.870 1.00 92.56 1045 LEU A C 1
ATOM 8377 O O . LEU A 1 1045 ? 1.292 18.159 -19.416 1.00 92.56 1045 LEU A O 1
ATOM 8381 N N . CYS A 1 1046 ? 3.506 17.837 -19.230 1.00 94.38 1046 CYS A N 1
ATOM 8382 C CA . CYS A 1 1046 ? 3.395 17.023 -18.017 1.00 94.38 1046 CYS A CA 1
ATOM 8383 C C . CYS A 1 1046 ? 2.822 17.778 -16.810 1.00 94.38 1046 CYS A C 1
ATOM 8385 O O . CYS A 1 1046 ? 2.268 17.142 -15.924 1.00 94.38 1046 CYS A O 1
ATOM 8387 N N . GLN A 1 1047 ? 2.826 19.123 -16.793 1.00 92.69 1047 GLN A N 1
ATOM 8388 C CA . GLN A 1 1047 ? 2.100 19.882 -15.757 1.00 92.69 1047 GLN A CA 1
ATOM 8389 C C . GLN A 1 1047 ? 0.573 19.688 -15.820 1.00 92.69 1047 GLN A C 1
ATOM 8391 O O . GLN A 1 1047 ? -0.114 20.125 -14.899 1.00 92.69 1047 GLN A O 1
ATOM 8396 N N . ARG A 1 1048 ? 0.035 19.103 -16.901 1.00 93.19 1048 ARG A N 1
ATOM 8397 C CA . ARG A 1 1048 ? -1.404 18.912 -17.131 1.00 93.19 1048 ARG A CA 1
ATOM 8398 C C . ARG A 1 1048 ? -1.731 17.466 -17.563 1.00 93.19 1048 ARG A C 1
ATOM 8400 O O . ARG A 1 1048 ? -2.116 17.253 -18.720 1.00 93.19 1048 ARG A O 1
ATOM 8407 N N . PRO A 1 1049 ? -1.515 16.461 -16.688 1.00 94.31 1049 PRO A N 1
ATOM 8408 C CA . PRO A 1 1049 ? -1.692 15.044 -17.017 1.00 94.31 1049 PRO A CA 1
ATOM 8409 C C . PRO A 1 1049 ? -3.134 14.643 -17.367 1.00 94.31 1049 PRO A C 1
ATOM 8411 O O . PRO A 1 1049 ? -3.326 13.734 -18.178 1.00 94.31 1049 PRO A O 1
ATOM 8414 N N . ILE A 1 1050 ? -4.153 15.309 -16.813 1.00 92.38 1050 ILE A N 1
ATOM 8415 C CA . ILE A 1 1050 ? -5.571 15.012 -17.073 1.00 92.38 1050 ILE A CA 1
ATOM 8416 C C . ILE A 1 1050 ? -6.000 15.562 -18.442 1.00 92.38 1050 ILE A C 1
ATOM 8418 O O . ILE A 1 1050 ? -6.701 14.868 -19.186 1.00 92.38 1050 ILE A O 1
ATOM 8422 N N . GLU A 1 1051 ? -5.555 16.772 -18.802 1.00 91.06 1051 GLU A N 1
ATOM 8423 C CA . GLU A 1 1051 ? -5.757 17.340 -20.145 1.00 91.06 1051 GLU A CA 1
ATOM 8424 C C . GLU A 1 1051 ? -4.997 16.541 -21.220 1.00 91.06 1051 GLU A C 1
ATOM 8426 O O . GLU A 1 1051 ? -5.548 16.242 -22.278 1.00 91.06 1051 GLU A O 1
ATOM 8431 N N . ASN A 1 1052 ? -3.748 16.145 -20.946 1.00 93.31 1052 ASN A N 1
ATOM 8432 C CA . ASN A 1 1052 ? -2.828 15.592 -21.949 1.00 93.31 1052 ASN A CA 1
ATOM 8433 C C . ASN A 1 1052 ? -2.652 14.062 -21.863 1.00 93.31 1052 ASN A C 1
ATOM 8435 O O . ASN A 1 1052 ? -1.679 13.534 -22.399 1.00 93.31 1052 ASN A O 1
ATOM 8439 N N . THR A 1 1053 ? -3.575 13.336 -21.213 1.00 94.62 1053 THR A N 1
ATOM 8440 C CA . THR A 1 1053 ? -3.403 11.914 -20.837 1.00 94.62 1053 THR A CA 1
ATOM 8441 C C . THR A 1 1053 ? -2.923 11.021 -21.982 1.00 94.62 1053 THR A C 1
ATOM 8443 O O . THR A 1 1053 ? -1.902 10.349 -21.854 1.00 94.62 1053 THR A O 1
ATOM 8446 N N . GLY A 1 1054 ? -3.630 11.039 -23.118 1.00 93.44 1054 GLY A N 1
ATOM 8447 C CA . GLY A 1 1054 ? -3.257 10.242 -24.289 1.00 93.44 1054 GLY A CA 1
ATOM 8448 C C . GLY A 1 1054 ? -1.898 10.655 -24.851 1.00 93.44 1054 GLY A C 1
ATOM 8449 O O . GLY A 1 1054 ? -1.023 9.814 -25.033 1.00 93.44 1054 GLY A O 1
ATOM 8450 N N . LEU A 1 1055 ? -1.696 11.961 -25.051 1.00 92.81 1055 LEU A N 1
ATOM 8451 C CA . LEU A 1 1055 ? -0.474 12.533 -25.621 1.00 92.81 1055 LEU A CA 1
ATOM 8452 C C . LEU A 1 1055 ? 0.779 12.160 -24.812 1.00 92.81 1055 LEU A C 1
ATOM 8454 O O . LEU A 1 1055 ? 1.791 11.787 -25.400 1.00 92.81 1055 LEU A O 1
ATOM 8458 N N . LEU A 1 1056 ? 0.705 12.222 -23.479 1.00 97.19 1056 LEU A N 1
ATOM 8459 C CA . LEU A 1 1056 ? 1.812 11.890 -22.575 1.00 97.19 1056 LEU A CA 1
ATOM 8460 C C . LEU A 1 1056 ? 2.144 10.392 -22.580 1.00 97.19 1056 LEU A C 1
ATOM 8462 O O . LEU A 1 1056 ? 3.318 10.036 -22.660 1.00 97.19 1056 LEU A O 1
ATOM 8466 N N . LEU A 1 1057 ? 1.132 9.518 -22.561 1.00 96.88 1057 LEU A N 1
ATOM 8467 C CA . LEU A 1 1057 ? 1.321 8.065 -22.656 1.00 96.88 1057 LEU A CA 1
ATOM 8468 C C . LEU A 1 1057 ? 1.877 7.647 -24.029 1.00 96.88 1057 LEU A C 1
ATOM 8470 O O . LEU A 1 1057 ? 2.762 6.797 -24.104 1.00 96.88 1057 LEU A O 1
ATOM 8474 N N . GLY A 1 1058 ? 1.424 8.292 -25.108 1.00 94.69 1058 GLY A N 1
ATOM 8475 C CA . GLY A 1 1058 ? 1.957 8.078 -26.455 1.00 94.69 1058 GLY A CA 1
ATOM 8476 C C . GLY A 1 1058 ? 3.415 8.520 -26.582 1.00 94.69 1058 GLY A C 1
ATOM 8477 O O . GLY A 1 1058 ? 4.239 7.789 -27.129 1.00 94.69 1058 GLY A O 1
ATOM 8478 N N . LEU A 1 1059 ? 3.753 9.692 -26.028 1.00 96.00 1059 LEU A N 1
ATOM 8479 C CA . LEU A 1 1059 ? 5.137 10.164 -25.933 1.00 96.00 1059 LEU A CA 1
ATOM 8480 C C . LEU A 1 1059 ? 6.003 9.173 -25.143 1.00 96.00 1059 LEU A C 1
ATOM 8482 O O . LEU A 1 1059 ? 7.070 8.806 -25.625 1.00 96.00 1059 LEU A O 1
ATOM 8486 N N . ALA A 1 1060 ? 5.538 8.694 -23.984 1.00 97.81 1060 ALA A N 1
ATOM 8487 C CA . ALA A 1 1060 ? 6.266 7.718 -23.175 1.00 97.81 1060 ALA A CA 1
ATOM 8488 C C . ALA A 1 1060 ? 6.551 6.424 -23.960 1.00 97.81 1060 ALA A C 1
ATOM 8490 O O . ALA A 1 1060 ? 7.699 5.990 -24.011 1.00 97.81 1060 ALA A O 1
ATOM 8491 N N . MET A 1 1061 ? 5.557 5.874 -24.670 1.00 95.44 1061 MET A N 1
ATOM 8492 C CA . MET A 1 1061 ? 5.744 4.687 -25.517 1.00 95.44 1061 MET A CA 1
ATOM 8493 C C . MET A 1 1061 ? 6.792 4.913 -26.624 1.00 95.44 1061 MET A C 1
ATOM 8495 O O . MET A 1 1061 ? 7.602 4.032 -26.902 1.00 95.44 1061 MET A O 1
ATOM 8499 N N . ALA A 1 1062 ? 6.854 6.111 -27.218 1.00 94.31 1062 ALA A N 1
ATOM 8500 C CA . ALA A 1 1062 ? 7.894 6.435 -28.197 1.00 94.31 1062 ALA A CA 1
ATOM 8501 C C . ALA A 1 1062 ? 9.314 6.453 -27.595 1.00 94.31 1062 ALA A C 1
ATOM 8503 O O . ALA A 1 1062 ? 10.266 6.123 -28.308 1.00 94.31 1062 ALA A O 1
ATOM 8504 N N . PHE A 1 1063 ? 9.455 6.810 -26.311 1.00 96.94 1063 PHE A N 1
ATOM 8505 C CA . PHE A 1 1063 ? 10.723 6.774 -25.573 1.00 96.94 1063 PHE A CA 1
ATOM 8506 C C . PHE A 1 1063 ? 11.143 5.362 -25.140 1.00 96.94 1063 PHE A C 1
ATOM 8508 O O . PHE A 1 1063 ? 12.340 5.085 -25.122 1.00 96.94 1063 PHE A O 1
ATOM 8515 N N . VAL A 1 1064 ? 10.218 4.419 -24.937 1.00 96.12 1064 VAL A N 1
ATOM 8516 C CA . VAL A 1 1064 ? 10.585 2.999 -24.752 1.00 96.12 1064 VAL A CA 1
ATOM 8517 C C . VAL A 1 1064 ? 11.354 2.460 -25.967 1.00 96.12 1064 VAL A C 1
ATOM 8519 O O . VAL A 1 1064 ? 12.385 1.801 -25.832 1.00 96.12 1064 VAL A O 1
ATOM 8522 N N . ASP A 1 1065 ? 10.933 2.837 -27.175 1.00 92.38 1065 ASP A N 1
ATOM 8523 C CA . ASP A 1 1065 ? 11.648 2.499 -28.411 1.00 92.38 1065 ASP A CA 1
ATOM 8524 C C . ASP A 1 1065 ? 12.990 3.259 -28.577 1.00 92.38 1065 ASP A C 1
ATOM 8526 O O . ASP A 1 1065 ? 13.790 2.913 -29.451 1.00 92.38 1065 ASP A O 1
ATOM 8530 N N . LEU A 1 1066 ? 13.264 4.299 -27.773 1.00 94.31 1066 LEU A N 1
ATOM 8531 C CA . LEU A 1 1066 ? 14.609 4.879 -27.622 1.00 94.31 1066 LEU A CA 1
ATOM 8532 C C . LEU A 1 1066 ? 15.458 4.029 -26.668 1.00 94.31 1066 LEU A C 1
ATOM 8534 O O . LEU A 1 1066 ? 16.629 3.778 -26.956 1.00 94.31 1066 LEU A O 1
ATOM 8538 N N . HIS A 1 1067 ? 14.876 3.576 -25.556 1.00 96.06 1067 HIS A N 1
ATOM 8539 C CA . HIS A 1 1067 ? 15.555 2.753 -24.555 1.00 96.06 1067 HIS A CA 1
ATOM 8540 C C . HIS A 1 1067 ? 16.030 1.420 -25.146 1.00 96.06 1067 HIS A C 1
ATOM 8542 O O . HIS A 1 1067 ? 17.204 1.084 -24.990 1.00 96.06 1067 HIS A O 1
ATOM 8548 N N . ASP A 1 1068 ? 15.195 0.739 -25.938 1.00 92.19 1068 ASP A N 1
ATOM 8549 C CA . ASP A 1 1068 ? 15.592 -0.460 -26.695 1.00 92.19 1068 ASP A CA 1
ATOM 8550 C C . ASP A 1 1068 ? 16.790 -0.194 -27.627 1.00 92.19 1068 ASP A C 1
ATOM 8552 O O . ASP A 1 1068 ? 17.756 -0.961 -27.651 1.00 92.19 1068 ASP A O 1
ATOM 8556 N N . ALA A 1 1069 ? 16.762 0.902 -28.393 1.00 91.31 1069 ALA A N 1
ATOM 8557 C CA . ALA A 1 1069 ? 17.825 1.230 -29.347 1.00 91.31 1069 ALA A CA 1
ATOM 8558 C C . ALA A 1 1069 ? 19.165 1.546 -28.658 1.00 91.31 1069 ALA A C 1
ATOM 8560 O O . ALA A 1 1069 ? 20.226 1.169 -29.162 1.00 91.31 1069 ALA A O 1
ATOM 8561 N N . VAL A 1 1070 ? 19.118 2.196 -27.490 1.00 94.12 1070 VAL A N 1
ATOM 8562 C CA . VAL A 1 1070 ? 20.295 2.488 -26.659 1.00 94.12 1070 VAL A CA 1
ATOM 8563 C C . VAL A 1 1070 ? 20.809 1.222 -25.957 1.00 94.12 1070 VAL A C 1
ATOM 8565 O O . VAL A 1 1070 ? 22.017 0.986 -25.953 1.00 94.12 1070 VAL A O 1
ATOM 8568 N N . ALA A 1 1071 ? 19.930 0.358 -25.438 1.00 93.19 1071 ALA A N 1
ATOM 8569 C CA . ALA A 1 1071 ? 20.306 -0.911 -24.803 1.00 93.19 1071 ALA A CA 1
ATOM 8570 C C . ALA A 1 1071 ? 20.976 -1.893 -25.787 1.00 93.19 1071 ALA A C 1
ATOM 8572 O O . ALA A 1 1071 ? 21.959 -2.560 -25.450 1.00 93.19 1071 ALA A O 1
ATOM 8573 N N . LEU A 1 1072 ? 20.504 -1.931 -27.039 1.00 91.06 1072 LEU A N 1
ATOM 8574 C CA . LEU A 1 1072 ? 21.114 -2.706 -28.126 1.00 91.06 1072 LEU A CA 1
ATOM 8575 C C . LEU A 1 1072 ? 22.486 -2.166 -28.575 1.00 91.06 1072 LEU A C 1
ATOM 8577 O O . LEU A 1 1072 ? 23.207 -2.852 -29.304 1.00 91.06 1072 LEU A O 1
ATOM 8581 N N . SER A 1 1073 ? 22.877 -0.959 -28.159 1.00 88.38 1073 SER A N 1
ATOM 8582 C CA . SER A 1 1073 ? 24.129 -0.336 -28.584 1.00 88.38 1073 SER A CA 1
ATOM 8583 C C . SER A 1 1073 ? 25.356 -0.951 -27.911 1.00 88.38 1073 SER A C 1
ATOM 8585 O O . SER A 1 1073 ? 25.418 -0.982 -26.687 1.00 88.38 1073 SER A O 1
ATOM 8587 N N . PRO A 1 1074 ? 26.395 -1.389 -28.641 1.00 84.94 1074 PRO A N 1
ATOM 8588 C CA . PRO A 1 1074 ? 27.580 -1.979 -28.019 1.00 84.94 1074 PRO A CA 1
ATOM 8589 C C . PRO A 1 1074 ? 28.559 -0.959 -27.405 1.00 84.94 1074 PRO A C 1
ATOM 8591 O O . PRO A 1 1074 ? 29.566 -1.390 -26.848 1.00 84.94 1074 PRO A O 1
ATOM 8594 N N . ILE A 1 1075 ? 28.316 0.358 -27.529 1.00 88.38 1075 ILE A N 1
ATOM 8595 C CA . ILE A 1 1075 ? 29.300 1.405 -27.167 1.00 88.38 1075 ILE A CA 1
ATOM 8596 C C . ILE A 1 1075 ? 28.788 2.560 -26.287 1.00 88.38 1075 ILE A C 1
ATOM 8598 O O . ILE A 1 1075 ? 29.604 3.362 -25.844 1.00 88.38 1075 ILE A O 1
ATOM 8602 N N . LEU A 1 1076 ? 27.477 2.687 -26.047 1.00 89.50 1076 LEU A N 1
ATOM 8603 C CA . LEU A 1 1076 ? 26.915 3.820 -25.285 1.00 89.50 1076 LEU A CA 1
ATOM 8604 C C . LEU A 1 1076 ? 26.948 3.622 -23.763 1.00 89.50 1076 LEU A C 1
ATOM 8606 O O . LEU A 1 1076 ? 26.956 4.595 -23.016 1.00 89.50 1076 LEU A O 1
ATOM 8610 N N . LEU A 1 1077 ? 26.912 2.367 -23.320 1.00 93.81 1077 LEU A N 1
ATOM 8611 C CA . LEU A 1 1077 ? 26.675 1.955 -21.938 1.00 93.81 1077 LEU A CA 1
ATOM 8612 C C . LEU A 1 1077 ? 27.438 0.655 -21.641 1.00 93.81 1077 LEU A C 1
ATOM 8614 O O . LEU A 1 1077 ? 27.676 -0.162 -22.537 1.00 93.81 1077 LEU A O 1
ATOM 8618 N N . SER A 1 1078 ? 27.773 0.436 -20.370 1.00 93.38 1078 SER A N 1
ATOM 8619 C CA . SER A 1 1078 ? 28.396 -0.792 -19.875 1.00 93.38 1078 SER A CA 1
ATOM 8620 C C . SER A 1 1078 ? 27.530 -2.033 -20.139 1.00 93.38 1078 SER A C 1
ATOM 8622 O O . SER A 1 1078 ? 26.326 -1.948 -20.380 1.00 93.38 1078 SER A O 1
ATOM 8624 N N . ASN A 1 1079 ? 28.126 -3.228 -20.086 1.00 92.94 1079 ASN A N 1
ATOM 8625 C CA . ASN A 1 1079 ? 27.388 -4.476 -20.315 1.00 92.94 1079 ASN A CA 1
ATOM 8626 C C . ASN A 1 1079 ? 26.202 -4.660 -19.362 1.00 92.94 1079 ASN A C 1
ATOM 8628 O O . ASN A 1 1079 ? 25.184 -5.211 -19.772 1.00 92.94 1079 ASN A O 1
ATOM 8632 N N . ASP A 1 1080 ? 26.337 -4.206 -18.120 1.00 92.50 1080 ASP A N 1
ATOM 8633 C CA . ASP A 1 1080 ? 25.336 -4.403 -17.076 1.00 92.50 1080 ASP A CA 1
ATOM 8634 C C . ASP A 1 1080 ? 24.290 -3.273 -17.124 1.00 92.50 1080 ASP A C 1
ATOM 8636 O O . ASP A 1 1080 ? 23.091 -3.554 -17.132 1.00 92.50 1080 ASP A O 1
ATOM 8640 N N . SER A 1 1081 ? 24.725 -2.026 -17.358 1.00 95.06 1081 SER A N 1
ATOM 8641 C CA . SER A 1 1081 ? 23.860 -0.871 -17.665 1.00 95.06 1081 SER A CA 1
ATOM 8642 C C . SER A 1 1081 ? 22.922 -1.126 -18.856 1.00 95.06 1081 SER A C 1
ATOM 8644 O O . SER A 1 1081 ? 21.784 -0.660 -18.865 1.00 95.06 1081 SER A O 1
ATOM 8646 N N . ARG A 1 1082 ? 23.367 -1.897 -19.860 1.00 94.56 1082 ARG A N 1
ATOM 8647 C CA . ARG A 1 1082 ? 22.547 -2.271 -21.028 1.00 94.56 1082 ARG A CA 1
ATOM 8648 C C . ARG A 1 1082 ? 21.501 -3.340 -20.736 1.00 94.56 1082 ARG A C 1
ATOM 8650 O O . ARG A 1 1082 ? 20.406 -3.243 -21.283 1.00 94.56 1082 ARG A O 1
ATOM 8657 N N . ARG A 1 1083 ? 21.800 -4.325 -19.877 1.00 93.31 1083 ARG A N 1
ATOM 8658 C CA . ARG A 1 1083 ? 20.777 -5.279 -19.400 1.00 93.31 1083 ARG A CA 1
ATOM 8659 C C . ARG A 1 1083 ? 19.719 -4.539 -18.590 1.00 93.31 1083 ARG A C 1
ATOM 8661 O O . ARG A 1 1083 ? 18.539 -4.652 -18.887 1.00 93.31 1083 ARG A O 1
ATOM 8668 N N . LEU A 1 1084 ? 20.159 -3.690 -17.662 1.00 94.19 1084 LEU A N 1
ATOM 8669 C CA . LEU A 1 1084 ? 19.268 -2.880 -16.840 1.00 94.19 1084 LEU A CA 1
ATOM 8670 C C . LEU A 1 1084 ? 18.346 -1.987 -17.685 1.00 94.19 1084 LEU A C 1
ATOM 8672 O O . LEU A 1 1084 ? 17.144 -1.970 -17.446 1.00 94.19 1084 LEU A O 1
ATOM 8676 N N . LEU A 1 1085 ? 18.870 -1.290 -18.700 1.00 96.31 1085 LEU A N 1
ATOM 8677 C CA . LEU A 1 1085 ? 18.039 -0.458 -19.577 1.00 96.31 1085 LEU A CA 1
ATOM 8678 C C . LEU A 1 1085 ? 17.035 -1.279 -20.403 1.00 96.31 1085 LEU A C 1
ATOM 8680 O O . LEU A 1 1085 ? 15.903 -0.839 -20.576 1.00 96.31 1085 LEU A O 1
ATOM 8684 N N . HIS A 1 1086 ? 17.417 -2.466 -20.880 1.00 94.81 1086 HIS A N 1
ATOM 8685 C CA . HIS A 1 1086 ? 16.496 -3.394 -21.545 1.00 94.81 1086 HIS A CA 1
ATOM 8686 C C . HIS A 1 1086 ? 15.367 -3.848 -20.604 1.00 94.81 1086 HIS A C 1
ATOM 8688 O O . HIS A 1 1086 ? 14.202 -3.885 -20.998 1.00 94.81 1086 HIS A O 1
ATOM 8694 N N . ASP A 1 1087 ? 15.687 -4.147 -19.345 1.00 94.69 1087 ASP A N 1
ATOM 8695 C CA . ASP A 1 1087 ? 14.704 -4.621 -18.368 1.00 94.69 1087 ASP A CA 1
ATOM 8696 C C . ASP A 1 1087 ? 13.793 -3.485 -17.861 1.00 94.69 1087 ASP A C 1
ATOM 8698 O O . ASP A 1 1087 ? 12.613 -3.720 -17.582 1.00 94.69 1087 ASP A O 1
ATOM 8702 N N . ILE A 1 1088 ? 14.292 -2.240 -17.833 1.00 96.81 1088 ILE A N 1
ATOM 8703 C CA . ILE A 1 1088 ? 13.473 -1.026 -17.690 1.00 96.81 1088 ILE A CA 1
ATOM 8704 C C . ILE A 1 1088 ? 12.535 -0.891 -18.897 1.00 96.81 1088 ILE A C 1
ATOM 8706 O O . ILE A 1 1088 ? 11.323 -0.899 -18.702 1.00 96.81 1088 ILE A O 1
ATOM 8710 N N . ALA A 1 1089 ? 13.060 -0.865 -20.129 1.00 96.44 1089 ALA A N 1
ATOM 8711 C CA . ALA A 1 1089 ? 12.270 -0.706 -21.356 1.00 96.44 1089 ALA A CA 1
ATOM 8712 C C . ALA A 1 1089 ? 11.160 -1.763 -21.486 1.00 96.44 1089 ALA A C 1
ATOM 8714 O O . ALA A 1 1089 ? 10.029 -1.455 -21.864 1.00 96.44 1089 ALA A O 1
ATOM 8715 N N . LYS A 1 1090 ? 11.450 -3.012 -21.100 1.00 95.88 1090 LYS A N 1
ATOM 8716 C CA . LYS A 1 1090 ? 10.448 -4.075 -21.022 1.00 95.88 1090 LYS A CA 1
ATOM 8717 C C . LYS A 1 1090 ? 9.343 -3.743 -20.010 1.00 95.88 1090 LYS A C 1
ATOM 8719 O O . LYS A 1 1090 ? 8.172 -3.775 -20.377 1.00 95.88 1090 LYS A O 1
ATOM 8724 N N . ARG A 1 1091 ? 9.688 -3.393 -18.762 1.00 96.75 1091 ARG A N 1
ATOM 8725 C CA . ARG A 1 1091 ? 8.701 -3.024 -17.723 1.00 96.75 1091 ARG A CA 1
ATOM 8726 C C . ARG A 1 1091 ? 7.873 -1.802 -18.117 1.00 96.75 1091 ARG A C 1
ATOM 8728 O O . ARG A 1 1091 ? 6.687 -1.756 -17.799 1.00 96.75 1091 ARG A O 1
ATOM 8735 N N . GLU A 1 1092 ? 8.468 -0.834 -18.808 1.00 97.31 1092 GLU A N 1
ATOM 8736 C CA . GLU A 1 1092 ? 7.742 0.312 -19.353 1.00 97.31 1092 GLU A CA 1
ATOM 8737 C C . GLU A 1 1092 ? 6.726 -0.132 -20.412 1.00 97.31 1092 GLU A C 1
ATOM 8739 O O . GLU A 1 1092 ? 5.552 0.211 -20.295 1.00 97.31 1092 GLU A O 1
ATOM 8744 N N . ARG A 1 1093 ? 7.144 -0.942 -21.398 1.00 95.81 1093 ARG A N 1
ATOM 8745 C CA . ARG A 1 1093 ? 6.263 -1.470 -22.453 1.00 95.81 1093 ARG A CA 1
ATOM 8746 C C . ARG A 1 1093 ? 5.093 -2.265 -21.878 1.00 95.81 1093 ARG A C 1
ATOM 8748 O O . ARG A 1 1093 ? 3.945 -1.918 -22.140 1.00 95.81 1093 ARG A O 1
ATOM 8755 N N . ASP A 1 1094 ? 5.390 -3.254 -21.032 1.00 95.44 1094 ASP A N 1
ATOM 8756 C CA . ASP A 1 1094 ? 4.404 -4.166 -20.440 1.00 95.44 1094 ASP A CA 1
ATOM 8757 C C . ASP A 1 1094 ? 3.293 -3.404 -19.675 1.00 95.44 1094 ASP A C 1
ATOM 8759 O O . ASP A 1 1094 ? 2.141 -3.832 -19.667 1.00 95.44 1094 ASP A O 1
ATOM 8763 N N . ASN A 1 1095 ? 3.606 -2.251 -19.061 1.00 97.19 1095 ASN A N 1
ATOM 8764 C CA . ASN A 1 1095 ? 2.632 -1.421 -18.336 1.00 97.19 1095 ASN A CA 1
ATOM 8765 C C . ASN A 1 1095 ? 1.988 -0.315 -19.200 1.00 97.19 1095 ASN A C 1
ATOM 8767 O O . ASN A 1 1095 ? 0.830 0.044 -18.972 1.00 97.19 1095 ASN A O 1
ATOM 8771 N N . LEU A 1 1096 ? 2.682 0.217 -20.211 1.00 96.50 1096 LEU A N 1
ATOM 8772 C CA . LEU A 1 1096 ? 2.097 1.175 -21.158 1.00 96.50 1096 LEU A CA 1
ATOM 8773 C C . LEU A 1 1096 ? 1.102 0.501 -22.114 1.00 96.50 1096 LEU A C 1
ATOM 8775 O O . LEU A 1 1096 ? 0.106 1.128 -22.472 1.00 96.50 1096 LEU A O 1
ATOM 8779 N N . ASP A 1 1097 ? 1.297 -0.777 -22.450 1.00 94.62 1097 ASP A N 1
ATOM 8780 C CA . ASP A 1 1097 ? 0.324 -1.570 -23.211 1.00 94.62 1097 ASP A CA 1
ATOM 8781 C C . ASP A 1 1097 ? -0.982 -1.804 -22.423 1.00 94.62 1097 ASP A C 1
ATOM 8783 O O . ASP A 1 1097 ? -2.062 -1.821 -23.018 1.00 94.62 1097 ASP A O 1
ATOM 8787 N N . LEU A 1 1098 ? -0.929 -1.903 -21.086 1.00 94.31 1098 LEU A N 1
ATOM 8788 C CA . LEU A 1 1098 ? -2.132 -1.921 -20.234 1.00 94.31 1098 LEU A CA 1
ATOM 8789 C C . LEU A 1 1098 ? -2.857 -0.566 -20.254 1.00 94.31 1098 LEU A C 1
ATOM 8791 O O . LEU A 1 1098 ? -4.080 -0.515 -20.393 1.00 94.31 1098 LEU A O 1
ATOM 8795 N N . CYS A 1 1099 ? -2.109 0.541 -20.184 1.00 95.06 1099 CYS A N 1
ATOM 8796 C CA . CYS A 1 1099 ? -2.677 1.886 -20.324 1.00 95.06 1099 CYS A CA 1
ATOM 8797 C C . CYS A 1 1099 ? -3.344 2.073 -21.699 1.00 95.06 1099 CYS A C 1
ATOM 8799 O O . CYS A 1 1099 ? -4.417 2.668 -21.796 1.00 95.06 1099 CYS A O 1
ATOM 8801 N N . LEU A 1 1100 ? -2.727 1.546 -22.761 1.00 91.75 1100 LEU A N 1
ATOM 8802 C CA . LEU A 1 1100 ? -3.226 1.616 -24.132 1.00 91.75 1100 LEU A CA 1
ATOM 8803 C C . LEU A 1 1100 ? -4.548 0.853 -24.313 1.00 91.75 1100 LEU A C 1
ATOM 8805 O O . LEU A 1 1100 ? -5.472 1.398 -24.915 1.00 91.75 1100 LEU A O 1
ATOM 8809 N N . GLN A 1 1101 ? -4.677 -0.344 -23.733 1.00 90.69 1101 GLN A N 1
ATOM 8810 C CA . GLN A 1 1101 ? -5.927 -1.121 -23.735 1.00 90.69 1101 GLN A CA 1
ATOM 8811 C C . GLN A 1 1101 ? -7.091 -0.354 -23.083 1.00 90.69 1101 GLN A C 1
ATOM 8813 O O . GLN A 1 1101 ? -8.214 -0.382 -23.588 1.00 90.69 1101 GLN A O 1
ATOM 8818 N N . GLU A 1 1102 ? -6.841 0.385 -21.995 1.00 90.25 1102 GLU A N 1
ATOM 8819 C CA . GLU A 1 1102 ? -7.863 1.257 -21.401 1.00 90.25 1102 GLU A CA 1
ATOM 8820 C C . GLU A 1 1102 ? -8.172 2.459 -22.319 1.00 90.25 1102 GLU A C 1
ATOM 8822 O O . GLU A 1 1102 ? -9.341 2.804 -22.529 1.00 90.25 1102 GLU A O 1
ATOM 8827 N N . LEU A 1 1103 ? -7.150 3.063 -22.941 1.00 88.94 1103 LEU A N 1
ATOM 8828 C CA . LEU A 1 1103 ? -7.320 4.188 -23.868 1.00 88.94 1103 LEU A CA 1
ATOM 8829 C C . LEU A 1 1103 ? -8.102 3.838 -25.140 1.00 88.94 1103 LEU A C 1
ATOM 8831 O O . LEU A 1 1103 ? -8.855 4.695 -25.603 1.00 88.94 1103 LEU A O 1
ATOM 8835 N N . GLU A 1 1104 ? -7.996 2.620 -25.679 1.00 85.56 1104 GLU A N 1
ATOM 8836 C CA . GLU A 1 1104 ? -8.777 2.161 -26.844 1.00 85.56 1104 GLU A CA 1
ATOM 8837 C C . GLU A 1 1104 ? -10.297 2.306 -26.634 1.00 85.56 1104 GLU A C 1
ATOM 8839 O O . GLU A 1 1104 ? -11.031 2.616 -27.576 1.00 85.56 1104 GLU A O 1
ATOM 8844 N N . SER A 1 1105 ? -10.771 2.204 -25.386 1.00 83.25 1105 SER A N 1
ATOM 8845 C CA . SER A 1 1105 ? -12.177 2.449 -25.025 1.00 83.25 1105 SER A CA 1
ATOM 8846 C C . SER A 1 1105 ? -12.598 3.932 -25.072 1.00 83.25 1105 SER A C 1
ATOM 8848 O O . SER A 1 1105 ? -13.790 4.244 -25.033 1.00 83.25 1105 SER A O 1
ATOM 8850 N N . THR A 1 1106 ? -11.642 4.864 -25.196 1.00 85.06 1106 THR A N 1
ATOM 8851 C CA . THR A 1 1106 ? -11.857 6.323 -25.198 1.00 85.06 1106 THR A CA 1
ATOM 8852 C C . THR A 1 1106 ? -11.258 6.990 -26.452 1.00 85.06 1106 THR A C 1
ATOM 8854 O O . THR A 1 1106 ? -10.215 7.648 -26.383 1.00 85.06 1106 THR A O 1
ATOM 8857 N N . PRO A 1 1107 ? -11.929 6.901 -27.623 1.00 83.31 1107 PRO A N 1
ATOM 8858 C CA . PRO A 1 1107 ? -11.350 7.259 -28.924 1.00 83.31 1107 PRO A CA 1
ATOM 8859 C C . PRO A 1 1107 ? -10.641 8.624 -29.044 1.00 83.31 1107 PRO A C 1
ATOM 8861 O O . PRO A 1 1107 ? -9.620 8.675 -29.730 1.00 83.31 1107 PRO A O 1
ATOM 8864 N N . PRO A 1 1108 ? -11.082 9.727 -28.395 1.00 84.94 1108 PRO A N 1
ATOM 8865 C CA . PRO A 1 1108 ? -10.327 10.982 -28.420 1.00 84.94 1108 PRO A CA 1
ATOM 8866 C C . PRO A 1 1108 ? -8.928 10.847 -27.800 1.00 84.94 1108 PRO A C 1
ATOM 8868 O O . PRO A 1 1108 ? -7.948 11.260 -28.413 1.00 84.94 1108 PRO A O 1
ATOM 8871 N N . ARG A 1 1109 ? -8.818 10.196 -26.632 1.00 87.06 1109 ARG A N 1
ATOM 8872 C CA . ARG A 1 1109 ? -7.534 9.995 -25.943 1.00 87.06 1109 ARG A CA 1
ATOM 8873 C C . ARG A 1 1109 ? -6.646 8.989 -26.678 1.00 87.06 1109 ARG A C 1
ATOM 8875 O O . ARG A 1 1109 ? -5.437 9.186 -26.719 1.00 87.06 1109 ARG A O 1
ATOM 8882 N N . PHE A 1 1110 ? -7.225 7.970 -27.314 1.00 89.50 1110 PHE A N 1
ATOM 8883 C CA . PHE A 1 1110 ? -6.491 7.052 -28.195 1.00 89.50 1110 PHE A CA 1
ATOM 8884 C C . PHE A 1 1110 ? -5.876 7.762 -29.418 1.00 89.50 1110 PHE A C 1
ATOM 8886 O O . PHE A 1 1110 ? -4.726 7.509 -29.779 1.00 89.50 1110 PHE A O 1
ATOM 8893 N N . LEU A 1 1111 ? -6.603 8.699 -30.037 1.00 86.69 1111 LEU A N 1
ATOM 8894 C CA . LEU A 1 1111 ? -6.060 9.519 -31.128 1.00 86.69 1111 LEU A CA 1
ATOM 8895 C C . LEU A 1 1111 ? -4.927 10.436 -30.642 1.00 86.69 1111 LEU A C 1
ATOM 8897 O O . LEU A 1 1111 ? -3.940 10.615 -31.357 1.00 86.69 1111 LEU A O 1
ATOM 8901 N N . ASP A 1 1112 ? -5.025 10.973 -29.424 1.00 88.69 1112 ASP A N 1
ATOM 8902 C CA . ASP A 1 1112 ? -3.940 11.747 -28.811 1.00 88.69 1112 ASP A CA 1
ATOM 8903 C C . ASP A 1 1112 ? -2.735 10.882 -28.410 1.00 88.69 1112 ASP A C 1
ATOM 8905 O O . ASP A 1 1112 ? -1.604 11.340 -28.557 1.00 88.69 1112 ASP A O 1
ATOM 8909 N N . PHE A 1 1113 ? -2.932 9.613 -28.038 1.00 92.31 1113 PHE A N 1
ATOM 8910 C CA . PHE A 1 1113 ? -1.846 8.634 -27.895 1.00 92.31 1113 PHE A CA 1
ATOM 8911 C C . PHE A 1 1113 ? -1.119 8.399 -29.223 1.00 92.31 1113 PHE A C 1
ATOM 8913 O O . PHE A 1 1113 ? 0.103 8.532 -29.287 1.00 92.31 1113 PHE A O 1
ATOM 8920 N N . CYS A 1 1114 ? -1.854 8.145 -30.311 1.00 88.06 1114 CYS A N 1
ATOM 8921 C CA . CYS A 1 1114 ? -1.258 7.967 -31.639 1.00 88.06 1114 CYS A CA 1
ATOM 8922 C C . CYS A 1 1114 ? -0.459 9.214 -32.072 1.00 88.06 1114 CYS A C 1
ATOM 8924 O O . CYS A 1 1114 ? 0.668 9.098 -32.559 1.00 88.06 1114 CYS A O 1
ATOM 8926 N N . ARG A 1 1115 ? -0.996 10.420 -31.828 1.00 86.69 1115 ARG A N 1
ATOM 8927 C CA . ARG A 1 1115 ? -0.292 11.699 -32.049 1.00 86.69 1115 ARG A CA 1
ATOM 8928 C C . ARG A 1 1115 ? 0.974 11.821 -31.202 1.00 86.69 1115 ARG A C 1
ATOM 8930 O O . ARG A 1 1115 ? 2.014 12.184 -31.745 1.00 86.69 1115 ARG A O 1
ATOM 8937 N N . GLY A 1 1116 ? 0.891 11.522 -29.905 1.00 91.12 1116 GLY A N 1
ATOM 8938 C CA . GLY A 1 1116 ? 2.009 11.606 -28.962 1.00 91.12 1116 GLY A CA 1
ATOM 8939 C C . GLY A 1 1116 ? 3.154 10.684 -29.355 1.00 91.12 1116 GLY A C 1
ATOM 8940 O O . GLY A 1 1116 ? 4.301 11.124 -29.421 1.00 91.12 1116 GLY A O 1
ATOM 8941 N N . TYR A 1 1117 ? 2.829 9.446 -29.733 1.00 91.94 1117 TYR A N 1
ATOM 8942 C CA . TYR A 1 1117 ? 3.810 8.485 -30.221 1.00 91.94 1117 TYR A CA 1
ATOM 8943 C C . TYR A 1 1117 ? 4.508 8.988 -31.491 1.00 91.94 1117 TYR A C 1
ATOM 8945 O O . TYR A 1 1117 ? 5.732 9.104 -31.511 1.00 91.94 1117 TYR A O 1
ATOM 8953 N N . HIS A 1 1118 ? 3.763 9.368 -32.538 1.00 87.19 1118 HIS A N 1
ATOM 8954 C CA . HIS A 1 1118 ? 4.383 9.868 -33.774 1.00 87.19 1118 HIS A CA 1
ATOM 8955 C C . HIS A 1 1118 ? 5.213 11.141 -33.557 1.00 87.19 1118 HIS A C 1
ATOM 8957 O O . HIS A 1 1118 ? 6.252 11.302 -34.194 1.00 87.19 1118 HIS A O 1
ATOM 8963 N N . LEU A 1 1119 ? 4.775 12.033 -32.664 1.00 88.69 1119 LEU A N 1
ATOM 8964 C CA . LEU A 1 1119 ? 5.497 13.253 -32.313 1.00 88.69 1119 LEU A CA 1
ATOM 8965 C C . LEU A 1 1119 ? 6.826 12.938 -31.604 1.00 88.69 1119 LEU A C 1
ATOM 8967 O O . LEU A 1 1119 ? 7.858 13.481 -31.992 1.00 88.69 1119 LEU A O 1
ATOM 8971 N N . GLY A 1 1120 ? 6.815 12.034 -30.618 1.00 92.06 1120 GLY A N 1
ATOM 8972 C CA . GLY A 1 1120 ? 8.024 11.574 -29.930 1.00 92.06 1120 GLY A CA 1
ATOM 8973 C C . GLY A 1 1120 ? 8.988 10.866 -30.882 1.00 92.06 1120 GLY A C 1
ATOM 8974 O O . GLY A 1 1120 ? 10.158 11.241 -30.966 1.00 92.06 1120 GLY A O 1
ATOM 8975 N N . ARG A 1 1121 ? 8.481 9.914 -31.681 1.00 89.88 1121 ARG A N 1
ATOM 8976 C CA . ARG A 1 1121 ? 9.262 9.217 -32.716 1.00 89.88 1121 ARG A CA 1
ATOM 8977 C C . ARG A 1 1121 ? 9.936 10.192 -33.680 1.00 89.88 1121 ARG A C 1
ATOM 8979 O O . ARG A 1 1121 ? 11.135 10.080 -33.903 1.00 89.88 1121 ARG A O 1
ATOM 8986 N N . ALA A 1 1122 ? 9.209 11.195 -34.174 1.00 89.19 1122 ALA A N 1
ATOM 8987 C CA . ALA A 1 1122 ? 9.729 12.153 -35.146 1.00 89.19 1122 ALA A CA 1
ATOM 8988 C C . ALA A 1 1122 ? 10.854 13.068 -34.620 1.00 89.19 1122 ALA A C 1
ATOM 8990 O O . ALA A 1 1122 ? 11.585 13.622 -35.442 1.00 89.19 1122 ALA A O 1
ATOM 8991 N N . GLU A 1 1123 ? 11.013 13.248 -33.303 1.00 91.94 1123 GLU A N 1
ATOM 8992 C CA . GLU A 1 1123 ? 12.194 13.908 -32.715 1.00 91.94 1123 GLU A CA 1
ATOM 8993 C C . GLU A 1 1123 ? 13.299 12.906 -32.346 1.00 91.94 1123 GLU A C 1
ATOM 8995 O O . GLU A 1 1123 ? 14.480 13.213 -32.517 1.00 91.94 1123 GLU A O 1
ATOM 9000 N N . ILE A 1 1124 ? 12.931 11.696 -31.910 1.00 93.00 1124 ILE A N 1
ATOM 9001 C CA . ILE A 1 1124 ? 13.867 10.600 -31.631 1.00 93.00 1124 ILE A CA 1
ATOM 9002 C C . ILE A 1 1124 ? 14.640 10.208 -32.894 1.00 93.00 1124 ILE A C 1
ATOM 9004 O O . ILE A 1 1124 ? 15.867 10.164 -32.856 1.00 93.00 1124 ILE A O 1
ATOM 9008 N N . ASP A 1 1125 ? 13.964 10.001 -34.026 1.00 90.38 1125 ASP A N 1
ATOM 9009 C CA . ASP A 1 1125 ? 14.598 9.595 -35.287 1.00 90.38 1125 ASP A CA 1
ATOM 9010 C C . ASP A 1 1125 ? 15.654 10.628 -35.744 1.00 90.38 1125 ASP A C 1
ATOM 9012 O O . ASP A 1 1125 ? 16.712 10.265 -36.253 1.00 90.38 1125 ASP A O 1
ATOM 9016 N N . ARG A 1 1126 ? 15.447 11.924 -35.452 1.00 90.50 1126 ARG A N 1
ATOM 9017 C CA . ARG A 1 1126 ? 16.409 13.018 -35.726 1.00 90.50 1126 ARG A CA 1
ATOM 9018 C C . ARG A 1 1126 ? 17.651 13.018 -34.825 1.00 90.50 1126 ARG A C 1
ATOM 9020 O O . ARG A 1 1126 ? 18.499 13.896 -34.974 1.00 90.50 1126 ARG A O 1
ATOM 9027 N N . CYS A 1 1127 ? 17.752 12.103 -33.865 1.00 90.94 1127 CYS A N 1
ATOM 9028 C CA . CYS A 1 1127 ? 18.991 11.853 -33.129 1.00 90.94 1127 CYS A CA 1
ATOM 9029 C C . CYS A 1 1127 ? 19.885 10.828 -33.841 1.00 90.94 1127 CYS A C 1
ATOM 9031 O O . CYS A 1 1127 ? 21.077 10.777 -33.545 1.00 90.94 1127 CYS A O 1
ATOM 9033 N N . PHE A 1 1128 ? 19.323 10.029 -34.754 1.00 87.06 1128 PHE A N 1
ATOM 9034 C CA . PHE A 1 1128 ? 19.959 8.881 -35.415 1.00 87.06 1128 PHE A CA 1
ATOM 9035 C C . PHE A 1 1128 ? 20.177 9.073 -36.929 1.00 87.06 1128 PHE A C 1
ATOM 9037 O O . PHE A 1 1128 ? 20.911 8.287 -37.535 1.00 87.06 1128 PHE A O 1
ATOM 9044 N N . LEU A 1 1129 ? 19.565 10.118 -37.501 1.00 80.44 1129 LEU A N 1
ATOM 9045 C CA . LEU A 1 1129 ? 19.763 10.661 -38.854 1.00 80.44 1129 LEU A CA 1
ATOM 9046 C C . LEU A 1 1129 ? 20.792 11.807 -38.862 1.00 80.44 1129 LEU A C 1
ATOM 9048 O O . LEU A 1 1129 ? 21.550 11.881 -39.853 1.00 80.44 1129 LEU A O 1
#